Protein AF-A0AAU9KAH1-F1 (afdb_monomer)

Secondary structure (DSSP, 8-state):
---------THHHHHHHHHHHHHH--TTGGGSS-TT----PPPHHHHTTS-TTEEE---SSSSEEEEEEPPTT-SS-SEEEEEE---S-GGG------TT--S--S-HHHHHHHH--SHHHHHHHHHTT--SSHHHHHHHHHHHHHHHHHH--SHHHHHHHHHHHHHHHHHHHHHHHHHHHHHHHHHHHHHHT--S----SS---SPPPPPP-EE-SS-EESSSGGGGGGGB--------S-S-SSTGGG--EETTTTEE--S-HHHHTTBPPPTTSHHHHTT---TTTTTTT-PPPBTTTEEEEEEEEB-HHHHHHHHHTSPSS--HHHHHIIIIIHHHHHTT-SS-TT-HHHHHHHHHT--SSSS-HHHHHHHHHHHHHHHHHHHHH-HHHHHTTS--EEEEEEEEE--TT-B-TT-EEEE--EEEE-HHHHHHHHHHHHHHHHHHHHHH-----PPPP---EEEEPPTTSTT---EEEEEEEEEE-GGGGPEE-SS-SEEEEEEEETTEEEEEEEESS-B-TTPEEEE---EEES-HHHHHH-B--B--TT--SBSEEEP--TT---TTS-HHHHHHHHHHHHHSPP-HHHHHHHHHTT--HHHHTT--HHHHHHHHHHHHHHHHHHHT-SSHHHHHHHHHHHHHHHHHHHHHHHHHHHTS--S-SEEEPPHHHHHHHHHSSSTTSHHHHHHTTTTTSTTHHHHSS---SHHHHHHHHHHHHHHHHHH-TTBIIIIIHHHHHHHHHH----EEE-PPPPEEPPPBPPPTTSS-S-TTGGG--B--EEPTTHHHHHHHTTT-TT-S-HHHHHHHHTBTTTBPPPSSS----B--HHHHHHHHHHHHH-TTSPPP--SSSS-TT-----TT-EE--HHHHHHHT-TTHHHHHHHHTTS-GGG--PPPPP---

Radius of gyration: 39.07 Å; Cα contacts (8 Å, |Δi|>4): 1465; chains: 1; bounding box: 88×73×131 Å

Organism: NCBI:txid1481888

Sequence (913 aa):
MDEPELRRPKPYKILEQVMVELSKLDYFNYFRIPYGRKPILIPDSFTANINSRCYLDCANTSPSISIVISNKKSDKPYKKLKLSYDVDDFLSIKSFKLEDDPIYVSNYLEYEECHLQSLDDLYFNVITNCYFSISQLKNDFVKLMLKKLKSARNIGEKKYINEFWNEASIRFKRYEKDLKILLKDEWKSLISDNPNPKVTGNWHRAPYKTREYKEISDYEPVAGGSTTDRLKTDKKGCCNGKHCSSLEALGPFDLVTGTWKTLNKDRLARTECSETCPCVKNGICMNRQISDHQEKQLWLDVVETPTWGFDTYTYRNIFVYLRVPFDPYSYCFIDKALPKAINSVKWNSWDIREALDLILKDTRGTFNLLDMKYAHGLLNAINALIGVYGADAVLNEFKIHPKGTGVVCINRAGIPANSLVVEYSGELYTPALWFEKQDALKNANNTMKRRANDAGECLPDFYNIMIERHMDDPAGYDVMVVDPILKGKYGSRLSHSCAPNCGTVTTVANGRYTIGMYALKPISYLEELTFDYNSFTESRDEHFSSICLCGSSYCRRYYLSLSKNSTNFHPSHNFVHRIGLILRSCYTPRSDKHIEICNKFSIKSALLDGCPDWLVVWVALVLEVVQEELNSKPNEIEKKIVLDSRIQNLAITIDKIKYCMSNSNDHPPMQLLSKKDALDYIWGNEEYSVKQSLMKLTHEFPGLNSLLGKANSLNQARKQLLKIRDLLRAHAPSRWIGAGIADILHLIAYTQLFFRDIPYASFESQEIHIRPGEISRNSKFDSEKLTKKYSPLHIQGIMAGWFKQSVEKPHASLSADKRGAITLSSLESLPEMEYNEELRGKLIKHLQEKPASPWPAKHSERYPWGTFVNSARVMGSPMFDTFHNDEEAITRCLKYLDVPAESCDIPPYYDLP

Nearest PDB structures (foldseek):
  5jjy-assembly1_A  TM=7.061E-01  e=4.712E-08  Homo sapiens
  7lzf-assembly1_A  TM=6.843E-01  e=3.448E-08  Homo sapiens
  6j9j-assembly1_A  TM=6.954E-01  e=6.159E-08  Homo sapiens
  4fmu-assembly1_A  TM=6.579E-01  e=7.041E-08  Homo sapiens
  7lzb-assembly1_A  TM=6.563E-01  e=7.698E-08  Homo sapiens

Mean predicted aligned error: 12.35 Å

Structure (mmCIF, N/CA/C/O backbone):
data_AF-A0AAU9KAH1-F1
#
_entry.id   AF-A0AAU9KAH1-F1
#
loop_
_atom_site.group_PDB
_atom_site.id
_atom_site.type_symbol
_atom_site.label_atom_id
_atom_site.label_alt_id
_atom_site.label_comp_id
_atom_site.label_asym_id
_atom_site.label_entity_id
_atom_site.label_seq_id
_atom_site.pdbx_PDB_ins_code
_atom_site.Cartn_x
_atom_site.Cartn_y
_atom_site.Cartn_z
_atom_site.occupancy
_atom_site.B_iso_or_equiv
_atom_site.auth_seq_id
_atom_site.auth_comp_id
_atom_site.auth_asym_id
_atom_site.auth_atom_id
_atom_site.pdbx_PDB_model_num
ATOM 1 N N . MET A 1 1 ? 54.663 46.468 -57.603 1.00 33.50 1 MET A N 1
ATOM 2 C CA . MET A 1 1 ? 53.438 47.171 -57.190 1.00 33.50 1 MET A CA 1
ATOM 3 C C . MET A 1 1 ? 52.273 46.277 -57.547 1.00 33.50 1 MET A C 1
ATOM 5 O O . MET A 1 1 ? 52.179 45.869 -58.696 1.00 33.50 1 MET A O 1
ATOM 9 N N . ASP A 1 2 ? 51.519 45.940 -56.506 1.00 36.06 2 ASP A N 1
ATOM 10 C CA . ASP A 1 2 ? 50.187 45.333 -56.452 1.00 36.06 2 ASP A CA 1
ATOM 11 C C . ASP A 1 2 ? 50.001 43.941 -57.079 1.00 36.06 2 ASP A C 1
ATOM 13 O O . ASP A 1 2 ? 49.536 43.776 -58.205 1.00 36.06 2 ASP A O 1
ATOM 17 N N . GLU A 1 3 ? 50.321 42.914 -56.277 1.00 28.34 3 GLU A N 1
ATOM 18 C CA . GLU A 1 3 ? 49.733 41.579 -56.432 1.00 28.34 3 GLU A CA 1
ATOM 19 C C . GLU A 1 3 ? 48.204 41.662 -56.249 1.00 28.34 3 GLU A C 1
ATOM 21 O O . GLU A 1 3 ? 47.731 42.320 -55.317 1.00 28.34 3 GLU A O 1
ATOM 26 N N . PRO A 1 4 ? 47.409 40.991 -57.100 1.00 37.62 4 PRO A N 1
ATOM 27 C CA . PRO A 1 4 ? 45.960 41.027 -56.997 1.00 37.62 4 PRO A CA 1
ATOM 28 C C . PRO A 1 4 ? 45.512 40.311 -55.721 1.00 37.62 4 PRO A C 1
ATOM 30 O O . PRO A 1 4 ? 45.868 39.153 -55.495 1.00 37.62 4 PRO A O 1
ATOM 33 N N . GLU A 1 5 ? 44.693 40.987 -54.908 1.00 35.16 5 GLU A N 1
ATOM 34 C CA . GLU A 1 5 ? 44.013 40.396 -53.757 1.00 35.16 5 GLU A CA 1
ATOM 35 C C . GLU A 1 5 ? 43.342 39.075 -54.165 1.00 35.16 5 GLU A C 1
ATOM 37 O O . GLU A 1 5 ? 42.303 39.043 -54.834 1.00 35.16 5 GLU A O 1
ATOM 42 N N . LEU A 1 6 ? 43.935 37.959 -53.734 1.00 37.53 6 LEU A N 1
ATOM 43 C CA . LEU A 1 6 ? 43.293 36.654 -53.730 1.00 37.53 6 LEU A CA 1
ATOM 44 C C . LEU A 1 6 ? 41.965 36.801 -52.983 1.00 37.53 6 LEU A C 1
ATOM 46 O O . LEU A 1 6 ? 41.941 36.894 -51.754 1.00 37.53 6 LEU A O 1
ATOM 50 N N . ARG A 1 7 ? 40.848 36.825 -53.726 1.00 44.97 7 ARG A N 1
ATOM 51 C CA . ARG A 1 7 ? 39.492 36.723 -53.171 1.00 44.97 7 ARG A CA 1
ATOM 52 C C . ARG A 1 7 ? 39.450 35.494 -52.274 1.00 44.97 7 ARG A C 1
ATOM 54 O O . ARG A 1 7 ? 39.337 34.368 -52.758 1.00 44.97 7 ARG A O 1
ATOM 61 N N . ARG A 1 8 ? 39.569 35.725 -50.965 1.00 46.19 8 ARG A N 1
ATOM 62 C CA . ARG A 1 8 ? 39.609 34.671 -49.955 1.00 46.19 8 ARG A CA 1
ATOM 63 C C . ARG A 1 8 ? 38.337 33.828 -50.096 1.00 46.19 8 ARG A C 1
ATOM 65 O O . ARG A 1 8 ? 37.234 34.377 -50.023 1.00 46.19 8 ARG A O 1
ATOM 72 N N . PRO A 1 9 ? 38.450 32.523 -50.354 1.00 47.16 9 PRO A N 1
ATOM 73 C CA . PRO A 1 9 ? 37.292 31.693 -50.655 1.00 47.16 9 PRO A CA 1
ATOM 74 C C . PRO A 1 9 ? 36.343 31.567 -49.449 1.00 47.16 9 PRO A C 1
ATOM 76 O O . PRO A 1 9 ? 36.766 31.493 -48.293 1.00 47.16 9 PRO A O 1
ATOM 79 N N . LYS A 1 10 ? 35.034 31.510 -49.747 1.00 54.03 10 LYS A N 1
ATOM 80 C CA . LYS A 1 10 ? 33.902 31.361 -48.804 1.00 54.03 10 LYS A CA 1
ATOM 81 C C . LYS A 1 10 ? 34.095 30.338 -47.652 1.00 54.03 10 LYS A C 1
ATOM 83 O O . LYS A 1 10 ? 33.631 30.650 -46.557 1.00 54.03 10 LYS A O 1
ATOM 88 N N . PRO A 1 11 ? 34.790 29.188 -47.815 1.00 51.16 11 PRO A N 1
ATOM 89 C CA . PRO A 1 11 ? 35.006 28.200 -46.750 1.00 51.16 11 PRO A CA 1
ATOM 90 C C . PRO A 1 11 ? 35.662 28.744 -45.472 1.00 51.16 11 PRO A C 1
ATOM 92 O O . PRO A 1 11 ? 35.330 28.289 -44.384 1.00 51.16 11 PRO A O 1
ATOM 95 N N . TYR A 1 12 ? 36.553 29.740 -45.576 1.00 53.78 12 TYR A N 1
ATOM 96 C CA . TYR A 1 12 ? 37.212 30.357 -44.412 1.00 53.78 12 TYR A CA 1
ATOM 97 C C . TYR A 1 12 ? 36.250 31.148 -43.535 1.00 53.78 12 TYR A C 1
ATOM 99 O O . TYR A 1 12 ? 36.325 31.055 -42.314 1.00 53.78 12 TYR A O 1
ATOM 107 N N . LYS A 1 13 ? 35.313 31.875 -44.153 1.00 57.72 13 LYS A N 1
ATOM 108 C CA . LYS A 1 13 ? 34.283 32.622 -43.424 1.00 57.72 13 LYS A CA 1
ATOM 109 C C . LYS A 1 13 ? 33.272 31.687 -42.770 1.00 57.72 13 LYS A C 1
ATOM 111 O O . LYS A 1 13 ? 32.894 31.944 -41.639 1.00 57.72 13 LYS A O 1
ATOM 116 N N . ILE A 1 14 ? 32.900 30.595 -43.443 1.00 56.19 14 ILE A N 1
ATOM 117 C CA . ILE A 1 14 ? 32.010 29.574 -42.871 1.00 56.19 14 ILE A CA 1
ATOM 118 C C . ILE A 1 14 ? 32.696 28.888 -41.691 1.00 56.19 14 ILE A C 1
ATOM 120 O O . ILE A 1 14 ? 32.097 28.774 -40.636 1.00 56.19 14 ILE A O 1
ATOM 124 N N . LEU A 1 15 ? 33.971 28.503 -41.815 1.00 58.41 15 LEU A N 1
ATOM 125 C CA . LEU A 1 15 ? 34.725 27.934 -40.697 1.00 58.41 15 LEU A CA 1
ATOM 126 C C . LEU A 1 15 ? 34.839 28.920 -39.528 1.00 58.41 15 LEU A C 1
ATOM 128 O O . LEU A 1 15 ? 34.650 28.535 -38.383 1.00 58.41 15 LEU A O 1
ATOM 132 N N . GLU A 1 16 ? 35.136 30.190 -39.805 1.00 62.22 16 GLU A N 1
ATOM 133 C CA . GLU A 1 16 ? 35.156 31.241 -38.784 1.00 62.22 16 GLU A CA 1
ATOM 134 C C . GLU A 1 16 ? 33.810 31.381 -38.092 1.00 62.22 16 GLU A C 1
ATOM 136 O O . GLU A 1 16 ? 33.769 31.422 -36.872 1.00 62.22 16 GLU A O 1
ATOM 141 N N . GLN A 1 17 ? 32.720 31.394 -38.858 1.00 62.88 17 GLN A N 1
ATOM 142 C CA . GLN A 1 17 ? 31.362 31.426 -38.333 1.00 62.88 17 GLN A CA 1
ATOM 143 C C . GLN A 1 17 ? 31.077 30.188 -37.488 1.00 62.88 17 GLN A C 1
ATOM 145 O O . GLN A 1 17 ? 30.675 30.346 -36.351 1.00 62.88 17 GLN A O 1
ATOM 150 N N . VAL A 1 18 ? 31.379 28.977 -37.959 1.00 62.34 18 VAL A N 1
ATOM 151 C CA . VAL A 1 18 ? 31.226 27.732 -37.187 1.00 62.34 18 VAL A CA 1
ATOM 152 C C . VAL A 1 18 ? 31.960 27.827 -35.845 1.00 62.34 18 VAL A C 1
ATOM 154 O O . VAL A 1 18 ? 31.374 27.519 -34.815 1.00 62.34 18 VAL A O 1
ATOM 157 N N . MET A 1 19 ? 33.217 28.290 -35.829 1.00 66.38 19 MET A N 1
ATOM 158 C CA . MET A 1 19 ? 34.012 28.411 -34.593 1.00 66.38 19 MET A CA 1
ATOM 159 C C . MET A 1 19 ? 33.539 29.546 -33.678 1.00 66.38 19 MET A C 1
ATOM 161 O O . MET A 1 19 ? 33.548 29.405 -32.457 1.00 66.38 19 MET A O 1
ATOM 165 N N . VAL A 1 20 ? 33.148 30.681 -34.254 1.00 65.12 20 VAL A N 1
ATOM 166 C CA . VAL A 1 20 ? 32.633 31.835 -33.512 1.00 65.12 20 VAL A CA 1
ATOM 167 C C . VAL A 1 20 ? 31.283 31.494 -32.897 1.00 65.12 20 VAL A C 1
ATOM 169 O O . VAL A 1 20 ? 31.096 31.746 -31.710 1.00 65.12 20 VAL A O 1
ATOM 172 N N . GLU A 1 21 ? 30.389 30.871 -33.659 1.00 61.44 21 GLU A N 1
ATOM 173 C CA . GLU A 1 21 ? 29.124 30.351 -33.154 1.00 61.44 21 GLU A CA 1
ATOM 174 C C . GLU A 1 21 ? 29.392 29.304 -32.072 1.00 61.44 21 GLU A C 1
ATOM 176 O O . GLU A 1 21 ? 28.888 29.476 -30.980 1.00 61.44 21 GLU A O 1
ATOM 181 N N . LEU A 1 22 ? 30.297 28.334 -32.249 1.00 62.78 22 LEU A N 1
ATOM 182 C CA . LEU A 1 22 ? 30.675 27.388 -31.180 1.00 62.78 22 LEU A CA 1
ATOM 183 C C . LEU A 1 22 ? 31.089 28.039 -29.857 1.00 62.78 22 LEU A C 1
ATOM 185 O O . LEU A 1 22 ? 30.781 27.510 -28.794 1.00 62.78 22 LEU A O 1
ATOM 189 N N . SER A 1 23 ? 31.816 29.155 -29.917 1.00 62.19 23 SER A N 1
ATOM 190 C CA . SER A 1 23 ? 32.252 29.888 -28.721 1.00 62.19 23 SER A CA 1
ATOM 191 C C . SER A 1 23 ? 31.160 30.761 -28.095 1.00 62.19 23 SER A C 1
ATOM 193 O O . SER A 1 23 ? 31.284 31.151 -26.938 1.00 62.19 23 SER A O 1
ATOM 195 N N . LYS A 1 24 ? 30.121 31.098 -28.869 1.00 59.66 24 LYS A N 1
ATOM 196 C CA . LYS A 1 24 ? 28.998 31.963 -28.476 1.00 59.66 24 LYS A CA 1
ATOM 197 C C . LYS A 1 24 ? 27.708 31.194 -28.217 1.00 59.66 24 LYS A C 1
ATOM 199 O O . LYS A 1 24 ? 26.787 31.761 -27.637 1.00 59.66 24 LYS A O 1
ATOM 204 N N . LEU A 1 25 ? 27.633 29.945 -28.674 1.00 57.06 25 LEU A N 1
ATOM 205 C CA . LEU A 1 25 ? 26.564 29.014 -28.387 1.00 57.06 25 LEU A CA 1
ATOM 206 C C . LEU A 1 25 ? 26.589 28.817 -26.884 1.00 57.06 25 LEU A C 1
ATOM 208 O O . LEU A 1 25 ? 27.427 28.105 -26.336 1.00 57.06 25 LEU A O 1
ATOM 212 N N . ASP A 1 26 ? 25.667 29.490 -26.216 1.00 57.59 26 ASP A N 1
ATOM 213 C CA . ASP A 1 26 ? 25.302 29.134 -24.867 1.00 57.59 26 ASP A CA 1
ATOM 214 C C . ASP A 1 26 ? 24.576 27.791 -24.974 1.00 57.59 26 ASP A C 1
ATOM 216 O O . ASP A 1 26 ? 23.354 27.718 -25.151 1.00 57.59 26 ASP A O 1
ATOM 220 N N . TYR A 1 27 ? 25.393 26.729 -24.947 1.00 55.62 27 TYR A N 1
ATOM 221 C CA . TYR A 1 27 ? 24.992 25.329 -25.011 1.00 55.62 27 TYR A CA 1
ATOM 222 C C . TYR A 1 27 ? 23.893 25.007 -24.008 1.00 55.62 27 TYR A C 1
ATOM 224 O O . TYR A 1 27 ? 23.286 23.964 -24.172 1.00 55.62 27 TYR A O 1
ATOM 232 N N . PHE A 1 28 ? 23.622 25.864 -23.013 1.00 53.12 28 PHE A N 1
ATOM 233 C CA . PHE A 1 28 ? 22.607 25.663 -21.988 1.00 53.12 28 PHE A CA 1
ATOM 234 C C . PHE A 1 28 ? 21.520 26.760 -21.933 1.00 53.12 28 PHE A C 1
ATOM 236 O O . PHE A 1 28 ? 20.532 26.589 -21.219 1.00 53.12 28 PHE A O 1
ATOM 243 N N . ASN A 1 29 ? 21.563 27.838 -22.733 1.00 46.81 29 ASN A N 1
ATOM 244 C CA . ASN A 1 29 ? 20.467 28.834 -22.776 1.00 46.81 29 ASN A CA 1
ATOM 245 C C . ASN A 1 29 ? 19.172 28.258 -23.354 1.00 46.81 29 ASN A C 1
ATOM 247 O O . ASN A 1 29 ? 18.083 28.586 -22.888 1.00 46.81 29 ASN A O 1
ATOM 251 N N . TYR A 1 30 ? 19.275 27.328 -24.310 1.00 46.41 30 TYR A N 1
ATOM 252 C CA . TYR A 1 30 ? 18.128 26.541 -24.789 1.00 46.41 30 TYR A CA 1
ATOM 253 C C . TYR A 1 30 ? 17.481 25.683 -23.679 1.00 46.41 30 TYR A C 1
ATOM 255 O O . TYR A 1 30 ? 16.371 25.188 -23.853 1.00 46.41 30 TYR A O 1
ATOM 263 N N . PHE A 1 31 ? 18.149 25.551 -22.528 1.00 46.28 31 PHE A N 1
ATOM 264 C CA . PHE A 1 31 ? 17.817 24.686 -21.396 1.00 46.28 31 PHE A CA 1
ATOM 265 C C . PHE A 1 31 ? 17.349 25.482 -20.168 1.00 46.28 31 PHE A C 1
ATOM 267 O O . PHE A 1 31 ? 16.815 24.898 -19.225 1.00 46.28 31 PHE A O 1
ATOM 274 N N . ARG A 1 32 ? 17.519 26.817 -20.179 1.00 44.84 32 ARG A N 1
ATOM 275 C CA . ARG A 1 32 ? 17.006 27.752 -19.159 1.00 44.84 32 ARG A CA 1
ATOM 276 C C . ARG A 1 32 ? 15.609 28.289 -19.484 1.00 44.84 32 ARG A C 1
ATOM 278 O O . ARG A 1 32 ? 15.047 29.021 -18.672 1.00 44.84 32 ARG A O 1
ATOM 285 N N . ILE A 1 33 ? 15.033 27.933 -20.636 1.00 40.72 33 ILE A N 1
ATOM 286 C CA . ILE A 1 33 ? 13.654 28.293 -20.977 1.00 40.72 33 ILE A CA 1
ATOM 287 C C . ILE A 1 33 ? 12.715 27.434 -20.113 1.00 40.72 33 ILE A C 1
ATOM 289 O O . ILE A 1 33 ? 12.679 26.214 -20.283 1.00 40.72 33 ILE A O 1
ATOM 293 N N . PRO A 1 34 ? 11.947 28.025 -19.178 1.00 36.06 34 PRO A N 1
ATOM 294 C CA . PRO A 1 34 ? 10.932 27.284 -18.441 1.00 36.06 34 PRO A CA 1
ATOM 295 C C . PRO A 1 34 ? 9.914 26.719 -19.434 1.00 36.06 34 PRO A C 1
ATOM 297 O O . PRO A 1 34 ? 9.649 27.360 -20.453 1.00 36.06 34 PRO A O 1
ATOM 300 N N . TYR A 1 35 ? 9.314 25.563 -19.131 1.00 34.38 35 TYR A N 1
ATOM 301 C CA . TYR A 1 35 ? 8.157 25.035 -19.866 1.00 34.38 35 TYR A CA 1
ATOM 302 C C . TYR A 1 35 ? 7.213 26.187 -20.288 1.00 34.38 35 TYR A C 1
ATOM 304 O O . TYR A 1 35 ? 6.609 26.826 -19.427 1.00 34.38 35 TYR A O 1
ATOM 312 N N . GLY A 1 36 ? 7.119 26.482 -21.596 1.00 35.78 36 GLY A N 1
ATOM 313 C CA . GLY A 1 36 ? 6.146 27.442 -22.143 1.00 35.78 36 GLY A CA 1
ATOM 314 C C . GLY A 1 36 ? 6.637 28.775 -22.744 1.00 35.78 36 GLY A C 1
ATOM 315 O O . GLY A 1 36 ? 5.798 29.650 -22.949 1.00 35.78 36 GLY A O 1
ATOM 316 N N . ARG A 1 37 ? 7.921 28.984 -23.085 1.00 33.09 37 ARG A N 1
ATOM 317 C CA . ARG A 1 37 ? 8.335 30.133 -23.938 1.00 33.09 37 ARG A CA 1
ATOM 318 C C . ARG A 1 37 ? 8.950 29.699 -25.274 1.00 33.09 37 ARG A C 1
ATOM 320 O O . ARG A 1 37 ? 9.697 28.730 -25.330 1.00 33.09 37 ARG A O 1
ATOM 327 N N . LYS A 1 38 ? 8.612 30.431 -26.349 1.00 28.75 38 LYS A N 1
ATOM 328 C CA . LYS A 1 38 ? 9.096 30.185 -27.721 1.00 28.75 38 LYS A CA 1
ATOM 329 C C . LYS A 1 38 ? 10.623 30.397 -27.810 1.00 28.75 38 LYS A C 1
ATOM 331 O O . LYS A 1 38 ? 11.120 31.346 -27.198 1.00 28.75 38 LYS A O 1
ATOM 336 N N . PRO A 1 39 ? 11.356 29.560 -28.570 1.00 33.38 39 PRO A N 1
ATOM 337 C CA . PRO A 1 39 ? 12.773 29.779 -28.843 1.00 33.38 39 PRO A CA 1
ATOM 338 C C . PRO A 1 39 ? 12.978 31.086 -29.620 1.00 33.38 39 PRO A C 1
ATOM 340 O O . PRO A 1 39 ? 12.103 31.531 -30.365 1.00 33.38 39 PRO A O 1
ATOM 343 N N . ILE A 1 40 ? 14.144 31.705 -29.436 1.00 33.06 40 ILE A N 1
ATOM 344 C CA . ILE A 1 40 ? 14.548 32.901 -30.178 1.00 33.06 40 ILE A CA 1
ATOM 345 C C . ILE A 1 40 ? 14.700 32.502 -31.652 1.00 33.06 40 ILE A C 1
ATOM 347 O O . ILE A 1 40 ? 15.549 31.679 -31.990 1.00 33.06 40 ILE A O 1
ATOM 351 N N . LEU A 1 41 ? 13.849 33.059 -32.518 1.00 32.16 41 LEU A N 1
ATOM 352 C CA . LEU A 1 41 ? 13.947 32.892 -33.967 1.00 32.16 41 LEU A CA 1
ATOM 353 C C . LEU A 1 41 ? 15.299 33.425 -34.455 1.00 32.16 41 LEU A C 1
ATOM 355 O O . LEU A 1 41 ? 15.702 34.541 -34.121 1.00 32.16 41 LEU A O 1
ATOM 359 N N . ILE A 1 42 ? 15.982 32.613 -35.261 1.00 37.47 42 ILE A N 1
ATOM 360 C CA . ILE A 1 42 ? 17.166 33.021 -36.019 1.00 37.47 42 ILE A CA 1
ATOM 361 C C . ILE A 1 42 ? 16.758 34.223 -36.890 1.00 37.47 42 ILE A C 1
ATOM 363 O O . ILE A 1 42 ? 15.727 34.144 -37.557 1.00 37.47 42 ILE A O 1
ATOM 367 N N . PRO A 1 43 ? 17.522 35.329 -36.918 1.00 32.09 43 PRO A N 1
ATOM 368 C CA . PRO A 1 43 ? 17.204 36.456 -37.784 1.00 32.09 43 PRO A CA 1
ATOM 369 C C . PRO A 1 43 ? 17.154 36.020 -39.256 1.00 32.09 43 PRO A C 1
ATOM 371 O O . PRO A 1 43 ? 18.129 35.466 -39.771 1.00 32.09 43 PRO A O 1
ATOM 374 N N . ASP A 1 44 ? 16.059 36.342 -39.954 1.00 33.00 44 ASP A N 1
ATOM 375 C CA . ASP A 1 44 ? 15.837 36.060 -41.389 1.00 33.00 44 ASP A CA 1
ATOM 376 C C . ASP A 1 44 ? 16.968 36.571 -42.311 1.00 33.00 44 ASP A C 1
ATOM 378 O O . ASP A 1 44 ? 17.118 36.142 -43.458 1.00 33.00 44 ASP A O 1
ATOM 382 N N . SER A 1 45 ? 17.823 37.465 -41.806 1.00 35.03 45 SER A N 1
ATOM 383 C CA . SER A 1 45 ? 19.008 37.973 -42.500 1.00 35.03 45 SER A CA 1
ATOM 384 C C . SER A 1 45 ? 20.110 36.924 -42.718 1.00 35.03 45 SER A C 1
ATOM 386 O O . SER A 1 45 ? 20.971 37.126 -43.583 1.00 35.03 45 SER A O 1
ATOM 388 N N . PHE A 1 46 ? 20.091 35.805 -41.982 1.00 35.78 46 PHE A N 1
ATOM 389 C CA . PHE A 1 46 ? 21.089 34.735 -42.093 1.00 35.78 46 PHE A CA 1
ATOM 390 C C . PHE A 1 46 ? 20.754 33.740 -43.216 1.00 35.78 46 PHE A C 1
ATOM 392 O O . PHE A 1 46 ? 21.616 33.400 -44.026 1.00 35.78 46 PHE A O 1
ATOM 399 N N . THR A 1 47 ? 19.483 33.356 -43.354 1.00 33.91 47 THR A N 1
ATOM 400 C CA . THR A 1 47 ? 18.969 32.493 -44.435 1.00 33.91 47 THR A CA 1
ATOM 401 C C . THR A 1 47 ? 18.950 33.205 -45.792 1.00 33.91 47 THR A C 1
ATOM 403 O O . THR A 1 47 ? 19.172 32.573 -46.827 1.00 33.91 47 THR A O 1
ATOM 406 N N . ALA A 1 48 ? 18.760 34.529 -45.806 1.00 35.00 48 ALA A N 1
ATOM 407 C CA . ALA A 1 48 ? 18.704 35.326 -47.034 1.00 35.00 48 ALA A CA 1
ATOM 408 C C . ALA A 1 48 ? 20.059 35.481 -47.760 1.00 35.00 48 ALA A C 1
ATOM 410 O O . ALA A 1 48 ? 20.085 35.662 -48.976 1.00 35.00 48 ALA A O 1
ATOM 411 N N . ASN A 1 49 ? 21.198 35.369 -47.065 1.00 33.78 49 ASN A N 1
ATOM 412 C CA . ASN A 1 49 ? 22.526 35.586 -47.667 1.00 33.78 49 ASN A CA 1
ATOM 413 C C . ASN A 1 49 ? 23.187 34.324 -48.258 1.00 33.78 49 ASN A C 1
ATOM 415 O O . ASN A 1 49 ? 24.284 34.407 -48.820 1.00 33.78 49 ASN A O 1
ATOM 419 N N . ILE A 1 50 ? 22.547 33.153 -48.151 1.00 37.00 50 ILE A N 1
ATOM 420 C CA . ILE A 1 50 ? 23.188 31.858 -48.447 1.00 37.00 50 ILE A CA 1
ATOM 421 C C . ILE A 1 50 ? 22.757 31.246 -49.797 1.00 37.00 50 ILE A C 1
ATOM 423 O O . ILE A 1 50 ? 23.486 30.426 -50.352 1.00 37.00 50 ILE A O 1
ATOM 427 N N . ASN A 1 51 ? 21.678 31.709 -50.438 1.00 33.88 51 ASN A N 1
ATOM 428 C CA . ASN A 1 51 ? 21.176 31.101 -51.681 1.00 33.88 51 ASN A CA 1
ATOM 429 C C . ASN A 1 51 ? 21.450 31.916 -52.954 1.00 33.88 51 ASN A C 1
ATOM 431 O O . ASN A 1 51 ? 20.544 32.446 -53.590 1.00 33.88 51 ASN A O 1
ATOM 435 N N . SER A 1 52 ? 22.691 31.900 -53.446 1.00 37.69 52 SER A N 1
ATOM 436 C CA . SER A 1 52 ? 22.938 32.164 -54.873 1.00 37.69 52 SER A CA 1
ATOM 437 C C . SER A 1 52 ? 22.631 30.914 -55.712 1.00 37.69 52 SER A C 1
ATOM 439 O O . SER A 1 52 ? 23.578 30.285 -56.194 1.00 37.69 52 SER A O 1
ATOM 441 N N . ARG A 1 53 ? 21.348 30.523 -55.842 1.00 41.31 53 ARG A N 1
ATOM 442 C CA . ARG A 1 53 ? 20.846 29.618 -56.914 1.00 41.31 53 ARG A CA 1
ATOM 443 C C . ARG A 1 53 ? 19.327 29.369 -56.991 1.00 41.31 53 ARG A C 1
ATOM 445 O O . ARG A 1 53 ? 18.919 28.550 -57.808 1.00 41.31 53 ARG A O 1
ATOM 452 N N . CYS A 1 54 ? 18.495 30.090 -56.244 1.00 36.44 54 CYS A N 1
ATOM 453 C CA . CYS A 1 54 ? 17.035 30.008 -56.361 1.00 36.44 54 CYS A CA 1
ATOM 454 C C . CYS A 1 54 ? 16.462 31.426 -56.413 1.00 36.44 54 CYS A C 1
ATOM 456 O O . CYS A 1 54 ? 16.931 32.283 -55.667 1.00 36.44 54 CYS A O 1
ATOM 458 N N . TYR A 1 55 ? 15.468 31.681 -57.267 1.00 42.72 55 TYR A N 1
ATOM 459 C CA . TYR A 1 55 ? 14.694 32.924 -57.220 1.00 42.72 55 TYR A CA 1
ATOM 460 C C . TYR A 1 55 ? 13.243 32.622 -56.839 1.00 42.72 55 TYR A C 1
ATOM 462 O O . TYR A 1 55 ? 12.697 31.574 -57.192 1.00 42.72 55 TYR A O 1
ATOM 470 N N . LEU A 1 56 ? 12.658 33.529 -56.059 1.00 36.25 56 LEU A N 1
ATOM 471 C CA . LEU A 1 56 ? 11.272 33.475 -55.609 1.00 36.25 56 LEU A CA 1
ATOM 472 C C . LEU A 1 56 ? 10.378 34.016 -56.727 1.00 36.25 56 LEU A C 1
ATOM 474 O O . LEU A 1 56 ? 10.496 35.176 -57.114 1.00 36.25 56 LEU A O 1
ATOM 478 N N . ASP A 1 57 ? 9.504 33.165 -57.258 1.00 36.19 57 ASP A N 1
ATOM 479 C CA . ASP A 1 57 ? 8.465 33.570 -58.204 1.00 36.19 57 ASP A CA 1
ATOM 480 C C . ASP A 1 57 ? 7.256 34.085 -57.411 1.00 36.19 57 ASP A C 1
ATOM 482 O O . ASP A 1 57 ? 6.359 33.324 -57.043 1.00 36.19 57 ASP A O 1
ATOM 486 N N . CYS A 1 58 ? 7.278 35.376 -57.074 1.00 37.56 58 CYS A N 1
ATOM 487 C CA . CYS A 1 58 ? 6.177 36.067 -56.405 1.00 37.56 58 CYS A CA 1
ATOM 488 C C . CYS A 1 58 ? 5.168 36.586 -57.441 1.00 37.56 58 CYS A C 1
ATOM 490 O O . CYS A 1 58 ? 4.974 37.792 -57.585 1.00 37.56 58 CYS A O 1
ATOM 492 N N . ALA A 1 59 ? 4.534 35.686 -58.194 1.00 36.53 59 ALA A N 1
ATOM 493 C CA . ALA A 1 59 ? 3.363 36.040 -58.988 1.00 36.53 59 ALA A CA 1
ATOM 494 C C . ALA A 1 59 ? 2.123 36.030 -58.076 1.00 36.53 59 ALA A C 1
ATOM 496 O O . ALA A 1 59 ? 1.768 35.010 -57.486 1.00 36.53 59 ALA A O 1
ATOM 497 N N . ASN A 1 60 ? 1.518 37.208 -57.921 1.00 42.09 60 ASN A N 1
ATOM 498 C CA . ASN A 1 60 ? 0.430 37.511 -56.994 1.00 42.09 60 ASN A CA 1
ATOM 499 C C . ASN A 1 60 ? -0.747 36.513 -57.046 1.00 42.09 60 ASN A C 1
ATOM 501 O O . ASN A 1 60 ? -1.180 36.119 -58.127 1.00 42.09 60 ASN A O 1
ATOM 505 N N . THR A 1 61 ? -1.327 36.253 -55.859 1.00 38.94 61 THR A N 1
ATOM 506 C CA . THR A 1 61 ? -2.660 35.661 -55.553 1.00 38.94 61 THR A CA 1
ATOM 507 C C . THR A 1 61 ? -2.791 34.184 -55.113 1.00 38.94 61 THR A C 1
ATOM 509 O O . THR A 1 61 ? -3.824 33.566 -55.355 1.00 38.94 61 THR A O 1
ATOM 512 N N . SER A 1 62 ? -1.840 33.607 -54.357 1.00 37.59 62 SER A N 1
ATOM 513 C CA . SER A 1 62 ? -2.107 32.430 -53.482 1.00 37.59 62 SER A CA 1
ATOM 514 C C . SER A 1 62 ? -1.038 32.226 -52.386 1.00 37.59 62 SER A C 1
ATOM 516 O O . SER A 1 62 ? 0.112 32.601 -52.612 1.00 37.59 62 SER A O 1
ATOM 518 N N . PRO A 1 63 ? -1.360 31.605 -51.224 1.00 37.72 63 PRO A N 1
ATOM 519 C CA . PRO A 1 63 ? -0.479 31.503 -50.052 1.00 37.72 63 PRO A CA 1
ATOM 520 C C . PRO A 1 63 ? 0.510 30.331 -50.176 1.00 37.72 63 PRO A C 1
ATOM 522 O O . PRO A 1 63 ? 0.621 29.477 -49.302 1.00 37.72 63 PRO A O 1
ATOM 525 N N . SER A 1 64 ? 1.207 30.231 -51.306 1.00 35.44 64 SER A N 1
ATOM 526 C CA . SER A 1 64 ? 2.209 29.184 -51.509 1.00 35.44 64 SER A CA 1
ATOM 527 C C . SER A 1 64 ? 3.454 29.753 -52.159 1.00 35.44 64 SER A C 1
ATOM 529 O O . SER A 1 64 ? 3.385 30.277 -53.272 1.00 35.44 64 SER A O 1
ATOM 531 N N . ILE A 1 65 ? 4.595 29.587 -51.493 1.00 37.72 65 ILE A N 1
ATOM 532 C CA . ILE A 1 65 ? 5.903 29.911 -52.057 1.00 37.72 65 ILE A CA 1
ATOM 533 C C . ILE A 1 65 ? 6.325 28.739 -52.941 1.00 37.72 65 ILE A C 1
ATOM 535 O O . ILE A 1 65 ? 6.350 27.585 -52.509 1.00 37.72 65 ILE A O 1
ATOM 539 N N . SER A 1 66 ? 6.637 29.030 -54.203 1.00 36.88 66 SER A N 1
ATOM 540 C CA . SER A 1 66 ? 7.167 28.039 -55.136 1.00 36.88 66 SER A CA 1
ATOM 541 C C . SER A 1 66 ? 8.654 28.276 -55.369 1.00 36.88 66 SER A C 1
ATOM 543 O O . SER A 1 66 ? 9.035 29.308 -55.917 1.00 36.88 66 SER A O 1
ATOM 545 N N . ILE A 1 67 ? 9.494 27.312 -54.993 1.00 40.94 67 ILE A N 1
ATOM 546 C CA . ILE A 1 67 ? 10.931 27.347 -55.283 1.00 40.94 67 ILE A CA 1
ATOM 547 C C . ILE A 1 67 ? 11.150 26.737 -56.666 1.00 40.94 67 ILE A C 1
ATOM 549 O O . ILE A 1 67 ? 10.855 25.560 -56.890 1.00 40.94 67 ILE A O 1
ATOM 553 N N . VAL A 1 68 ? 11.660 27.546 -57.595 1.00 41.59 68 VAL A N 1
ATOM 554 C CA . VAL A 1 68 ? 12.021 27.115 -58.949 1.00 41.59 68 VAL A CA 1
ATOM 555 C C . VAL A 1 68 ? 13.526 26.869 -59.018 1.00 41.59 68 VAL A C 1
ATOM 557 O O . VAL A 1 68 ? 14.324 27.782 -58.813 1.00 41.59 68 VAL A O 1
ATOM 560 N N . ILE A 1 69 ? 13.917 25.632 -59.330 1.00 47.44 69 ILE A N 1
ATOM 561 C CA . ILE A 1 69 ? 15.322 25.254 -59.535 1.00 47.44 69 ILE A CA 1
ATOM 562 C C . ILE A 1 69 ? 15.621 25.300 -61.040 1.00 47.44 69 ILE A C 1
ATOM 564 O O . ILE A 1 69 ? 15.023 24.543 -61.814 1.00 47.44 69 ILE A O 1
ATOM 568 N N . SER A 1 70 ? 16.542 26.173 -61.464 1.00 43.75 70 SER A N 1
ATOM 569 C CA . SER A 1 70 ? 17.011 26.239 -62.855 1.00 43.75 70 SER A CA 1
ATOM 570 C C . SER A 1 70 ? 18.326 25.478 -63.043 1.00 43.75 70 SER A C 1
ATOM 572 O O . SER A 1 70 ? 19.203 25.462 -62.175 1.00 43.75 70 SER A O 1
ATOM 574 N N . ASN A 1 71 ? 18.473 24.825 -64.197 1.00 43.97 71 ASN A N 1
ATOM 575 C CA . ASN A 1 71 ? 19.725 24.199 -64.612 1.00 43.97 71 ASN A CA 1
ATOM 576 C C . ASN A 1 71 ? 20.420 25.100 -65.645 1.00 43.97 71 ASN A C 1
ATOM 578 O O . ASN A 1 71 ? 19.759 25.679 -66.503 1.00 43.97 71 ASN A O 1
ATOM 582 N N . LYS A 1 72 ? 21.755 25.194 -65.600 1.00 44.44 72 LYS A N 1
ATOM 583 C CA . LYS A 1 72 ? 22.600 26.141 -66.367 1.00 44.44 72 LYS A CA 1
ATOM 584 C C . LYS A 1 72 ? 22.510 26.044 -67.908 1.00 44.44 72 LYS A C 1
ATOM 586 O O . LYS A 1 72 ? 23.293 26.706 -68.582 1.00 44.44 72 LYS A O 1
ATOM 591 N N . LYS A 1 73 ? 21.633 25.211 -68.480 1.00 44.88 73 LYS A N 1
ATOM 592 C CA . LYS A 1 73 ? 21.580 24.920 -69.925 1.00 44.88 73 LYS A CA 1
ATOM 593 C C . LYS A 1 73 ? 20.200 25.039 -70.596 1.00 44.88 73 LYS A C 1
ATOM 595 O O . LYS A 1 73 ? 20.127 24.794 -71.793 1.00 44.88 73 LYS A O 1
ATOM 600 N N . SER A 1 74 ? 19.131 25.438 -69.902 1.00 44.56 74 SER A N 1
ATOM 601 C CA . SER A 1 74 ? 17.859 25.774 -70.572 1.00 44.56 74 SER A CA 1
ATOM 602 C C . SER A 1 74 ? 16.969 26.680 -69.724 1.00 44.56 74 SER A C 1
ATOM 604 O O . SER A 1 74 ? 16.779 26.392 -68.544 1.00 44.56 74 SER A O 1
ATOM 606 N N . ASP A 1 75 ? 16.330 27.673 -70.343 1.00 45.28 75 ASP A N 1
ATOM 607 C CA . ASP A 1 75 ? 15.373 28.612 -69.722 1.00 45.28 75 ASP A CA 1
ATOM 608 C C . ASP A 1 75 ? 14.005 27.988 -69.350 1.00 45.28 75 ASP A C 1
ATOM 610 O O . ASP A 1 75 ? 12.988 28.676 -69.287 1.00 45.28 75 ASP A O 1
ATOM 614 N N . LYS A 1 76 ? 13.940 26.674 -69.086 1.00 45.34 76 LYS A N 1
ATOM 615 C CA . LYS A 1 76 ? 12.732 26.004 -68.572 1.00 45.34 76 LYS A CA 1
ATOM 616 C C . LYS A 1 76 ? 12.964 25.421 -67.163 1.00 45.34 76 LYS A C 1
ATOM 618 O O . LYS A 1 76 ? 14.019 24.826 -66.934 1.00 45.34 76 LYS A O 1
ATOM 623 N N . PRO A 1 77 ? 12.004 25.563 -66.219 1.00 45.19 77 PRO A N 1
ATOM 624 C CA . PRO A 1 77 ? 12.119 25.063 -64.841 1.00 45.19 77 PRO A CA 1
ATOM 625 C C . PRO A 1 77 ? 12.317 23.543 -64.775 1.00 45.19 77 PRO A C 1
ATOM 627 O O . PRO A 1 77 ? 11.547 22.809 -65.388 1.00 45.19 77 PRO A O 1
ATOM 630 N N . TYR A 1 78 ? 13.288 23.059 -63.988 1.00 45.97 78 TYR A N 1
ATOM 631 C CA . TYR A 1 78 ? 13.517 21.615 -63.807 1.00 45.97 78 TYR A CA 1
ATOM 632 C C . TYR A 1 78 ? 12.651 21.006 -62.688 1.00 45.97 78 TYR A C 1
ATOM 634 O O . TYR A 1 78 ? 12.257 19.846 -62.770 1.00 45.97 78 TYR A O 1
ATOM 642 N N . LYS A 1 79 ? 12.321 21.773 -61.639 1.00 45.28 79 LYS A N 1
ATOM 643 C CA . LYS A 1 79 ? 11.435 21.331 -60.547 1.00 45.28 79 LYS A CA 1
ATOM 644 C C . LYS A 1 79 ? 10.837 22.550 -59.835 1.00 45.28 79 LYS A C 1
ATOM 646 O O . LYS A 1 79 ? 11.570 23.503 -59.561 1.00 45.28 79 LYS A O 1
ATOM 651 N N . LYS A 1 80 ? 9.526 22.524 -59.558 1.00 39.59 80 LYS A N 1
ATOM 652 C CA . LYS A 1 80 ? 8.802 23.548 -58.780 1.00 39.59 80 LYS A CA 1
ATOM 653 C C . LYS A 1 80 ? 8.376 22.910 -57.456 1.00 39.59 80 LYS A C 1
ATOM 655 O O . LYS A 1 80 ? 7.495 22.056 -57.445 1.00 39.59 80 LYS A O 1
ATOM 660 N N . LEU A 1 81 ? 9.061 23.253 -56.366 1.00 39.81 81 LEU A N 1
ATOM 661 C CA . LEU A 1 81 ? 8.733 22.776 -55.018 1.00 39.81 81 LEU A CA 1
ATOM 662 C C . LEU A 1 81 ? 7.736 23.748 -54.393 1.00 39.81 81 LEU A C 1
ATOM 664 O O . LEU A 1 81 ? 8.034 24.935 -54.278 1.00 39.81 81 LEU A O 1
ATOM 668 N N . LYS A 1 82 ? 6.551 23.252 -54.035 1.00 32.38 82 LYS A N 1
ATOM 669 C CA . LYS A 1 82 ? 5.472 24.055 -53.456 1.00 32.38 82 LYS A CA 1
ATOM 670 C C . LYS A 1 82 ? 5.506 23.881 -51.941 1.00 32.38 82 LYS A C 1
ATOM 672 O O . LYS A 1 82 ? 5.197 22.803 -51.448 1.00 32.38 82 LYS A O 1
ATOM 677 N N . LEU A 1 83 ? 5.906 24.924 -51.222 1.00 34.91 83 LEU A N 1
ATOM 678 C CA . LEU A 1 83 ? 5.868 24.947 -49.762 1.00 34.91 83 LEU A CA 1
ATOM 679 C C . LEU A 1 83 ? 4.560 25.619 -49.333 1.00 34.91 83 LEU A C 1
ATOM 681 O O . LEU A 1 83 ? 4.351 26.807 -49.591 1.00 34.91 83 LEU A O 1
ATOM 685 N N . SER A 1 84 ? 3.660 24.845 -48.728 1.00 33.66 84 SER A N 1
ATOM 686 C CA . SER A 1 84 ? 2.511 25.374 -47.993 1.00 33.66 84 SER A CA 1
ATOM 687 C C . SER A 1 84 ? 2.969 25.705 -46.575 1.00 33.66 84 SER A C 1
ATOM 689 O O . SER A 1 84 ? 3.280 24.793 -45.812 1.00 33.66 84 SER A O 1
ATOM 691 N N . TYR A 1 85 ? 3.041 26.991 -46.238 1.00 33.72 85 TYR A N 1
ATOM 692 C CA . TYR A 1 85 ? 3.296 27.441 -44.873 1.00 33.72 85 TYR A CA 1
ATOM 693 C C . TYR A 1 85 ? 1.976 27.831 -44.224 1.00 33.72 85 TYR A C 1
ATOM 695 O O . TYR A 1 85 ? 1.303 28.740 -44.700 1.00 33.72 85 TYR A O 1
ATOM 703 N N . ASP A 1 86 ? 1.658 27.163 -43.125 1.00 29.39 86 ASP A N 1
ATOM 704 C CA . ASP A 1 86 ? 0.768 27.682 -42.095 1.00 29.39 86 ASP A CA 1
ATOM 705 C C . ASP A 1 86 ? 1.408 27.286 -40.758 1.00 29.39 86 ASP A C 1
ATOM 707 O O . ASP A 1 86 ? 1.433 26.103 -40.416 1.00 29.39 86 ASP A O 1
ATOM 711 N N . VAL A 1 87 ? 2.096 28.216 -40.079 1.00 32.91 87 VAL A N 1
ATOM 712 C CA . VAL A 1 87 ? 2.867 27.899 -38.859 1.00 32.91 87 VAL A CA 1
ATOM 713 C C . VAL A 1 87 ? 2.794 29.043 -37.845 1.00 32.91 87 VAL A C 1
ATOM 715 O O . VAL A 1 87 ? 3.689 29.881 -37.771 1.00 32.91 87 VAL A O 1
ATOM 718 N N . ASP A 1 88 ? 1.757 29.023 -37.008 1.00 27.42 88 ASP A N 1
ATOM 719 C CA . ASP A 1 88 ? 1.693 29.814 -35.767 1.00 27.42 88 ASP A CA 1
ATOM 720 C C . ASP A 1 88 ? 2.166 29.032 -34.516 1.00 27.42 88 ASP A C 1
ATOM 722 O O . ASP A 1 88 ? 2.413 29.629 -33.456 1.00 27.42 88 ASP A O 1
ATOM 726 N N . ASP A 1 89 ? 2.387 27.712 -34.623 1.00 34.34 89 ASP A N 1
ATOM 727 C CA . ASP A 1 89 ? 2.728 26.843 -33.487 1.00 34.34 89 ASP A CA 1
ATOM 728 C C . ASP A 1 89 ? 3.863 25.843 -33.790 1.00 34.34 89 ASP A C 1
ATOM 730 O O . ASP A 1 89 ? 3.746 24.973 -34.653 1.00 34.34 89 ASP A O 1
ATOM 734 N N . PHE A 1 90 ? 4.970 25.940 -33.045 1.00 34.03 90 PHE A N 1
ATOM 735 C CA . PHE A 1 90 ? 6.155 25.077 -33.178 1.00 34.03 90 PHE A CA 1
ATOM 736 C C . PHE A 1 90 ? 5.883 23.636 -32.702 1.00 34.03 90 PHE A C 1
ATOM 738 O O . PHE A 1 90 ? 6.559 22.705 -33.136 1.00 34.03 90 PHE A O 1
ATOM 745 N N . LEU A 1 91 ? 4.855 23.431 -31.867 1.00 34.03 91 LEU A N 1
ATOM 746 C CA . LEU A 1 91 ? 4.402 22.107 -31.412 1.00 34.03 91 LEU A CA 1
ATOM 747 C C . LEU A 1 91 ? 3.766 21.264 -32.533 1.00 34.03 91 LEU A C 1
ATOM 749 O O . LEU A 1 91 ? 3.508 20.075 -32.347 1.00 34.03 91 LEU A O 1
ATOM 753 N N . SER A 1 92 ? 3.537 21.856 -33.709 1.00 33.53 92 SER A N 1
ATOM 754 C CA . SER A 1 92 ? 3.027 21.161 -34.895 1.00 33.53 92 SER A CA 1
ATOM 755 C C . SER A 1 92 ? 4.118 20.483 -35.744 1.00 33.53 92 SER A C 1
ATOM 757 O O . SER A 1 92 ? 3.793 19.659 -36.605 1.00 33.53 92 SER A O 1
ATOM 759 N N . ILE A 1 93 ? 5.409 20.751 -35.488 1.00 36.03 93 ILE A N 1
ATOM 760 C CA . ILE A 1 93 ? 6.532 20.118 -36.201 1.00 36.03 93 ILE A CA 1
ATOM 761 C C . ILE A 1 93 ? 6.712 18.687 -35.673 1.00 36.03 93 ILE A C 1
ATOM 763 O O . ILE A 1 93 ? 7.402 18.439 -34.688 1.00 36.03 93 ILE A O 1
ATOM 767 N N . LYS A 1 94 ? 6.068 17.718 -36.333 1.00 32.09 94 LYS A N 1
ATOM 768 C CA . LYS A 1 94 ? 6.042 16.308 -35.895 1.00 32.09 94 LYS A CA 1
ATOM 769 C C . LYS A 1 94 ? 7.344 15.517 -36.098 1.00 32.09 94 LYS A C 1
ATOM 771 O O . LYS A 1 94 ? 7.408 14.379 -35.642 1.00 32.09 94 LYS A O 1
ATOM 776 N N . SER A 1 95 ? 8.368 16.082 -36.740 1.00 39.59 95 SER A N 1
ATOM 777 C CA . SER A 1 95 ? 9.728 15.516 -36.803 1.00 39.59 95 SER A CA 1
ATOM 778 C C . SER A 1 95 ? 10.636 16.360 -37.695 1.00 39.59 95 SER A C 1
ATOM 780 O O . SER A 1 95 ? 10.194 16.797 -38.755 1.00 39.59 95 SER A O 1
ATOM 782 N N . PHE A 1 96 ? 11.926 16.447 -37.363 1.00 40.16 96 PHE A N 1
ATOM 783 C CA . PHE A 1 96 ? 12.988 16.693 -38.347 1.00 40.16 96 PHE A CA 1
ATOM 784 C C . PHE A 1 96 ? 13.415 15.341 -38.946 1.00 40.16 96 PHE A C 1
ATOM 786 O O . PHE A 1 96 ? 14.487 14.815 -38.662 1.00 40.16 96 PHE A O 1
ATOM 793 N N . LYS A 1 97 ? 12.541 14.724 -39.747 1.00 40.62 97 LYS A N 1
ATOM 794 C CA . LYS A 1 97 ? 13.006 13.729 -40.715 1.00 40.62 97 LYS A CA 1
ATOM 795 C C . LYS A 1 97 ? 13.365 14.502 -41.970 1.00 40.62 97 LYS A C 1
ATOM 797 O O . LYS A 1 97 ? 12.485 15.091 -42.590 1.00 40.62 97 LYS A O 1
ATOM 802 N N . LEU A 1 98 ? 14.642 14.500 -42.344 1.00 47.62 98 LEU A N 1
ATOM 803 C CA . LEU A 1 98 ? 14.953 14.632 -43.762 1.00 47.62 98 LEU A CA 1
ATOM 804 C C . LEU A 1 98 ? 14.209 13.466 -44.426 1.00 47.62 98 LEU A C 1
ATOM 806 O O . LEU A 1 98 ? 14.360 12.335 -43.967 1.00 47.62 98 LEU A O 1
ATOM 810 N N . GLU A 1 99 ? 13.330 13.737 -45.396 1.00 47.34 99 GLU A N 1
ATOM 811 C CA . GLU A 1 99 ? 12.414 12.739 -45.992 1.00 47.34 99 GLU A CA 1
ATOM 812 C C . GLU A 1 99 ? 13.137 11.479 -46.524 1.00 47.34 99 GLU A C 1
ATOM 814 O O . GLU A 1 99 ? 12.497 10.450 -46.731 1.00 47.34 99 GLU A O 1
ATOM 819 N N . ASP A 1 100 ? 14.468 11.540 -46.645 1.00 59.91 100 ASP A N 1
ATOM 820 C CA . ASP A 1 100 ? 15.352 10.512 -47.185 1.00 59.91 100 ASP A CA 1
ATOM 821 C C . ASP A 1 100 ? 16.209 9.755 -46.134 1.00 59.91 100 ASP A C 1
ATOM 823 O O . ASP A 1 100 ? 16.941 8.835 -46.507 1.00 59.91 100 ASP A O 1
ATOM 827 N N . ASP A 1 101 ? 16.149 10.092 -44.835 1.00 68.62 101 ASP A N 1
ATOM 828 C CA . ASP A 1 101 ? 16.967 9.414 -43.809 1.00 68.62 101 ASP A CA 1
ATOM 829 C C . ASP A 1 101 ? 16.447 7.978 -43.542 1.00 68.62 101 ASP A C 1
ATOM 831 O O . ASP A 1 101 ? 15.260 7.784 -43.237 1.00 68.62 101 ASP A O 1
ATOM 835 N N . PRO A 1 102 ? 17.312 6.945 -43.586 1.00 74.25 102 PRO A N 1
ATOM 836 C CA . PRO A 1 102 ? 16.908 5.576 -43.299 1.00 74.25 102 PRO A CA 1
ATOM 837 C C . PRO A 1 102 ? 16.539 5.398 -41.820 1.00 74.25 102 PRO A C 1
ATOM 839 O O . PRO A 1 102 ? 17.094 6.026 -40.923 1.00 74.25 102 PRO A O 1
ATOM 842 N N . ILE A 1 103 ? 15.620 4.471 -41.542 1.00 74.00 103 ILE A N 1
ATOM 843 C CA . ILE A 1 103 ? 15.218 4.142 -40.162 1.00 74.00 103 ILE A CA 1
ATOM 844 C C . ILE A 1 103 ? 16.356 3.431 -39.408 1.00 74.00 103 ILE A C 1
ATOM 846 O O . ILE A 1 103 ? 16.468 3.567 -38.190 1.00 74.00 103 ILE A O 1
ATOM 850 N N . TYR A 1 104 ? 17.201 2.687 -40.126 1.00 80.19 104 TYR A N 1
ATOM 851 C CA . TYR A 1 104 ? 18.297 1.890 -39.581 1.00 80.19 104 TYR A CA 1
ATOM 852 C C . TYR A 1 104 ? 19.509 1.893 -40.518 1.00 80.19 104 TYR A C 1
ATOM 854 O O . TYR A 1 104 ? 19.353 1.951 -41.739 1.00 80.19 104 TYR A O 1
ATOM 862 N N . VAL A 1 105 ? 20.707 1.784 -39.938 1.00 82.19 105 VAL A N 1
ATOM 863 C CA . VAL A 1 105 ? 21.983 1.707 -40.657 1.00 82.19 105 VAL A CA 1
ATOM 864 C C . VAL A 1 105 ? 22.862 0.616 -40.050 1.00 82.19 105 VAL A C 1
ATOM 866 O O . VAL A 1 105 ? 22.951 0.491 -38.834 1.00 82.19 105 VAL A O 1
ATOM 869 N N . SER A 1 106 ? 23.529 -0.173 -40.897 1.00 78.38 106 SER A N 1
ATOM 870 C CA . SER A 1 106 ? 24.382 -1.287 -40.451 1.00 78.38 106 SER A CA 1
ATOM 871 C C . SER A 1 106 ? 25.667 -0.828 -39.763 1.00 78.38 106 SER A C 1
ATOM 873 O O . SER A 1 106 ? 26.193 -1.531 -38.905 1.00 78.38 106 SER A O 1
ATOM 875 N N . ASN A 1 107 ? 26.182 0.338 -40.154 1.00 85.38 107 ASN A N 1
ATOM 876 C CA . ASN A 1 107 ? 27.314 0.987 -39.512 1.00 85.38 107 ASN A CA 1
ATOM 877 C C . ASN A 1 107 ? 27.030 2.489 -39.408 1.00 85.38 107 ASN A C 1
ATOM 879 O O . ASN A 1 107 ? 27.106 3.224 -40.393 1.00 85.38 107 ASN A O 1
ATOM 883 N N . TYR A 1 108 ? 26.685 2.935 -38.201 1.00 85.94 108 TYR A N 1
ATOM 884 C CA . TYR A 1 108 ? 26.357 4.332 -37.938 1.00 85.94 108 TYR A CA 1
ATOM 885 C C . TYR A 1 108 ? 27.537 5.281 -38.172 1.00 85.94 108 TYR A C 1
ATOM 887 O O . TYR A 1 108 ? 27.351 6.373 -38.703 1.00 85.94 108 TYR A O 1
ATOM 895 N N . LEU A 1 109 ? 28.758 4.866 -37.824 1.00 82.75 109 LEU A N 1
ATOM 896 C CA . LEU A 1 109 ? 29.938 5.706 -38.019 1.00 82.75 109 LEU A CA 1
ATOM 897 C C . LEU A 1 109 ? 30.233 5.899 -39.510 1.00 82.75 109 LEU A C 1
ATOM 899 O O . LEU A 1 109 ? 30.473 7.024 -39.935 1.00 82.75 109 LEU A O 1
ATOM 903 N N . GLU A 1 110 ? 30.142 4.839 -40.317 1.00 83.31 110 GLU A N 1
ATOM 904 C CA . GLU A 1 110 ? 30.248 4.953 -41.781 1.00 83.31 110 GLU A CA 1
ATOM 905 C C . GLU A 1 110 ? 29.120 5.806 -42.374 1.00 83.31 110 GLU A C 1
ATOM 907 O O . GLU A 1 110 ? 29.358 6.597 -43.291 1.00 83.31 110 GLU A O 1
ATOM 912 N N . TYR A 1 111 ? 27.899 5.676 -41.848 1.00 84.38 111 TYR A N 1
ATOM 913 C CA . TYR A 1 111 ? 26.764 6.497 -42.258 1.00 84.38 111 TYR A CA 1
ATOM 914 C C . TYR A 1 111 ? 27.028 7.986 -42.009 1.00 84.38 111 TYR A C 1
ATOM 916 O O . TYR A 1 111 ? 26.926 8.778 -42.946 1.00 84.38 111 TYR A O 1
ATOM 924 N N . GLU A 1 112 ? 27.416 8.373 -40.791 1.00 78.75 112 GLU A N 1
ATOM 925 C CA . GLU A 1 112 ? 27.739 9.768 -40.452 1.00 78.75 112 GLU A CA 1
ATOM 926 C C . GLU A 1 112 ? 28.915 10.289 -41.295 1.00 78.75 112 GLU A C 1
ATOM 928 O O . GLU A 1 112 ? 28.870 11.409 -41.806 1.00 78.75 112 GLU A O 1
ATOM 933 N N . GLU A 1 113 ? 29.930 9.459 -41.559 1.00 75.25 113 GLU A N 1
ATOM 934 C CA . GLU A 1 113 ? 31.033 9.810 -42.466 1.00 75.25 113 GLU A CA 1
ATOM 935 C C . GLU A 1 113 ? 30.571 10.070 -43.905 1.00 75.25 113 GLU A C 1
ATOM 937 O O . GLU A 1 113 ? 31.085 10.965 -44.587 1.00 75.25 113 GLU A O 1
ATOM 942 N N . CYS A 1 114 ? 29.583 9.314 -44.381 1.00 78.25 114 CYS A N 1
ATOM 943 C CA . CYS A 1 114 ? 28.972 9.528 -45.688 1.00 78.25 114 CYS A CA 1
ATOM 944 C C . CYS A 1 114 ? 28.046 10.749 -45.722 1.00 78.25 114 CYS A C 1
ATOM 946 O O . CYS A 1 114 ? 27.860 11.312 -46.801 1.00 78.25 114 CYS A O 1
ATOM 948 N N . HIS A 1 115 ? 27.519 11.206 -44.588 1.00 76.44 115 HIS A N 1
ATOM 949 C CA . HIS A 1 115 ? 26.667 12.399 -44.512 1.00 76.44 115 HIS A CA 1
ATOM 950 C C . HIS A 1 115 ? 27.474 13.685 -44.323 1.00 76.44 115 HIS A C 1
ATOM 952 O O . HIS A 1 115 ? 27.060 14.742 -44.789 1.00 76.44 115 HIS A O 1
ATOM 958 N N . LEU A 1 116 ? 28.685 13.600 -43.771 1.00 79.25 116 LEU A N 1
ATOM 959 C CA . LEU A 1 116 ? 29.610 14.727 -43.698 1.00 79.25 116 LEU A CA 1
ATOM 960 C C . LEU A 1 116 ? 30.237 15.016 -45.080 1.00 79.25 116 LEU A C 1
ATOM 962 O O . LEU A 1 116 ? 31.256 14.434 -45.467 1.00 79.25 116 LEU A O 1
ATOM 966 N N . GLN A 1 117 ? 29.617 15.884 -45.885 1.00 77.38 117 GLN A N 1
ATOM 967 C CA . GLN A 1 117 ? 30.044 16.203 -47.263 1.00 77.38 117 GLN A CA 1
ATOM 968 C C . GLN A 1 117 ? 30.560 17.631 -47.450 1.00 77.38 117 GLN A C 1
ATOM 970 O O . GLN A 1 117 ? 31.295 17.932 -48.411 1.00 77.38 117 GLN A O 1
ATOM 975 N N . SER A 1 118 ? 30.184 18.516 -46.541 1.00 74.19 118 SER A N 1
ATOM 976 C CA . SER A 1 118 ? 30.366 19.953 -46.635 1.00 74.19 118 SER A CA 1
ATOM 977 C C . SER A 1 118 ? 30.703 20.568 -45.276 1.00 74.19 118 SER A C 1
ATOM 979 O O . SER A 1 118 ? 30.659 19.917 -44.234 1.00 74.19 118 SER A O 1
ATOM 981 N N . LEU A 1 119 ? 31.072 21.850 -45.295 1.00 68.19 119 LEU A N 1
ATOM 982 C CA . LEU A 1 119 ? 31.204 22.630 -44.065 1.00 68.19 119 LEU A CA 1
ATOM 983 C C . LEU A 1 119 ? 29.840 22.977 -43.452 1.00 68.19 119 LEU A C 1
ATOM 985 O O . LEU A 1 119 ? 29.791 23.261 -42.260 1.00 68.19 119 LEU A O 1
ATOM 989 N N . ASP A 1 120 ? 28.760 22.920 -44.233 1.00 68.38 120 ASP A N 1
ATOM 990 C CA . ASP A 1 120 ? 27.401 23.168 -43.748 1.00 68.38 120 ASP A CA 1
ATOM 991 C C . ASP A 1 120 ? 26.929 22.005 -42.866 1.00 68.38 120 ASP A C 1
ATOM 993 O O . ASP A 1 120 ? 26.339 22.233 -41.816 1.00 68.38 120 ASP A O 1
ATOM 997 N N . ASP A 1 121 ? 27.297 20.769 -43.214 1.00 71.88 121 ASP A N 1
ATOM 998 C CA . ASP A 1 121 ? 27.046 19.584 -42.379 1.00 71.88 121 ASP A CA 1
ATOM 999 C C . ASP A 1 121 ? 27.806 19.684 -41.043 1.00 71.88 121 ASP A C 1
ATOM 1001 O O . ASP A 1 121 ? 27.284 19.369 -39.973 1.00 71.88 121 ASP A O 1
ATOM 1005 N N . LEU A 1 122 ? 29.043 20.197 -41.087 1.00 72.38 122 LEU A N 1
ATOM 1006 C CA . LEU A 1 122 ? 29.844 20.460 -39.891 1.00 72.38 122 LEU A CA 1
ATOM 1007 C C . LEU A 1 122 ? 29.189 21.541 -39.014 1.00 72.38 122 LEU A C 1
ATOM 1009 O O . LEU A 1 122 ? 29.121 21.378 -37.797 1.00 72.38 122 LEU A O 1
ATOM 1013 N N . TYR A 1 123 ? 28.688 22.620 -39.626 1.00 70.81 123 TYR A N 1
ATOM 1014 C CA . TYR A 1 123 ? 27.936 23.674 -38.941 1.00 70.81 123 TYR A CA 1
ATOM 1015 C C . TYR A 1 123 ? 26.635 23.143 -38.329 1.00 70.81 123 TYR A C 1
ATOM 1017 O O . TYR A 1 123 ? 26.304 23.465 -37.191 1.00 70.81 123 TYR A O 1
ATOM 1025 N N . PHE A 1 124 ? 25.923 22.277 -39.046 1.00 71.44 124 PHE A N 1
ATOM 1026 C CA . PHE A 1 124 ? 24.717 21.634 -38.545 1.00 71.44 124 PHE A CA 1
ATOM 1027 C C . PHE A 1 124 ? 25.010 20.772 -37.307 1.00 71.44 124 PHE A C 1
ATOM 1029 O O . PHE A 1 124 ? 24.314 20.861 -36.296 1.00 71.44 124 PHE A O 1
ATOM 1036 N N . ASN A 1 125 ? 26.092 19.991 -37.330 1.00 75.75 125 ASN A N 1
ATOM 1037 C CA . ASN A 1 125 ? 26.544 19.225 -36.165 1.00 75.75 125 ASN A CA 1
ATOM 1038 C C . ASN A 1 125 ? 26.923 20.128 -34.975 1.00 75.75 125 ASN A C 1
ATOM 1040 O O . ASN A 1 125 ? 26.682 19.769 -33.824 1.00 75.75 125 ASN A O 1
ATOM 1044 N N . VAL A 1 126 ? 27.464 21.319 -35.237 1.00 72.62 126 VAL A N 1
ATOM 1045 C CA . VAL A 1 126 ? 27.727 22.331 -34.205 1.00 72.62 126 VAL A CA 1
ATOM 1046 C C . VAL A 1 126 ? 26.437 22.795 -33.527 1.00 72.62 126 VAL A C 1
ATOM 1048 O O . VAL A 1 126 ? 26.336 22.722 -32.306 1.00 72.62 126 VAL A O 1
ATOM 1051 N N . ILE A 1 127 ? 25.439 23.227 -34.299 1.00 66.81 127 ILE A N 1
ATOM 1052 C CA . ILE A 1 127 ? 24.196 23.789 -33.740 1.00 66.81 127 ILE A CA 1
ATOM 1053 C C . ILE A 1 127 ? 23.260 22.723 -33.150 1.00 66.81 127 ILE A C 1
ATOM 1055 O O . ILE A 1 127 ? 22.320 23.061 -32.439 1.00 66.81 127 ILE A O 1
ATOM 1059 N N . THR A 1 128 ? 23.506 21.441 -33.439 1.00 68.75 128 THR A N 1
ATOM 1060 C CA . THR A 1 128 ? 22.743 20.308 -32.894 1.00 68.75 128 THR A CA 1
ATOM 1061 C C . THR A 1 128 ? 23.408 19.649 -31.686 1.00 68.75 128 THR A C 1
ATOM 1063 O O . THR A 1 128 ? 22.962 18.588 -31.265 1.00 68.75 128 THR A O 1
ATOM 1066 N N . ASN A 1 129 ? 24.434 20.255 -31.081 1.00 72.88 129 ASN A N 1
ATOM 1067 C CA . ASN A 1 129 ? 25.163 19.692 -29.936 1.00 72.88 129 ASN A CA 1
ATOM 1068 C C . ASN A 1 129 ? 25.836 18.332 -30.231 1.00 72.88 129 ASN A C 1
ATOM 1070 O O . ASN A 1 129 ? 25.854 17.442 -29.385 1.00 72.88 129 ASN A O 1
ATOM 1074 N N . CYS A 1 130 ? 26.413 18.131 -31.421 1.00 77.44 130 CYS A N 1
ATOM 1075 C CA . CYS A 1 130 ? 27.235 16.936 -31.685 1.00 77.44 130 CYS A CA 1
ATOM 1076 C C . CYS A 1 130 ? 28.628 17.007 -31.057 1.00 77.44 130 CYS A C 1
ATOM 1078 O O . CYS A 1 130 ? 29.261 15.970 -30.838 1.00 77.44 130 CYS A O 1
ATOM 1080 N N . TYR A 1 131 ? 29.130 18.222 -30.831 1.00 80.44 131 TYR A N 1
ATOM 1081 C CA . TYR A 1 131 ? 30.495 18.466 -30.386 1.00 80.44 131 TYR A CA 1
ATOM 1082 C C . TYR A 1 131 ? 30.495 19.182 -29.044 1.00 80.44 131 TYR A C 1
ATOM 1084 O O . TYR A 1 131 ? 29.892 20.234 -28.889 1.00 80.44 131 TYR A O 1
ATOM 1092 N N . PHE A 1 132 ? 31.252 18.636 -28.103 1.00 80.94 132 PHE A N 1
ATOM 1093 C CA . PHE A 1 132 ? 31.523 19.222 -26.792 1.00 80.94 132 PHE A CA 1
ATOM 1094 C C . PHE A 1 132 ? 33.027 19.428 -26.580 1.00 80.94 132 PHE A C 1
ATOM 1096 O O . PHE A 1 132 ? 33.476 19.812 -25.511 1.00 80.94 132 PHE A O 1
ATOM 1103 N N . SER A 1 133 ? 33.853 19.174 -27.595 1.00 84.25 133 SER A N 1
ATOM 1104 C CA . SER A 1 133 ? 35.277 19.494 -27.576 1.00 84.25 133 SER A CA 1
ATOM 1105 C C . SER A 1 133 ? 35.770 19.844 -28.973 1.00 84.25 133 SER A C 1
ATOM 1107 O O . SER A 1 133 ? 35.284 19.322 -29.979 1.00 84.25 133 SER A O 1
ATOM 1109 N N . ILE A 1 134 ? 36.813 20.674 -29.035 1.00 83.19 134 ILE A N 1
ATOM 1110 C CA . ILE A 1 134 ? 37.488 20.979 -30.300 1.00 83.19 134 ILE A CA 1
ATOM 1111 C C . ILE A 1 134 ? 38.087 19.719 -30.932 1.00 83.19 134 ILE A C 1
ATOM 1113 O O . ILE A 1 134 ? 38.134 19.620 -32.153 1.00 83.19 134 ILE A O 1
ATOM 1117 N N . SER A 1 135 ? 38.494 18.728 -30.136 1.00 84.19 135 SER A N 1
ATOM 1118 C CA . SER A 1 135 ? 39.015 17.462 -30.659 1.00 84.19 135 SER A CA 1
ATOM 1119 C C . SER A 1 135 ? 37.976 16.679 -31.467 1.00 84.19 135 SER A C 1
ATOM 1121 O O . SER A 1 135 ? 38.319 16.154 -32.522 1.00 84.19 135 SER A O 1
ATOM 1123 N N . GLN A 1 136 ? 36.712 16.639 -31.031 1.00 86.44 136 GLN A N 1
ATOM 1124 C CA . GLN A 1 136 ? 35.634 15.971 -31.779 1.00 86.44 136 GLN A CA 1
ATOM 1125 C C . GLN A 1 136 ? 35.384 16.655 -33.123 1.00 86.44 136 GLN A C 1
ATOM 1127 O O . GLN A 1 136 ? 35.432 16.012 -34.168 1.00 86.44 136 GLN A O 1
ATOM 1132 N N . LEU A 1 137 ? 35.235 17.979 -33.102 1.00 83.31 137 LEU A N 1
ATOM 1133 C CA . LEU A 1 137 ? 35.086 18.792 -34.305 1.00 83.31 137 LEU A CA 1
ATOM 1134 C C . LEU A 1 137 ? 36.282 18.649 -35.254 1.00 83.31 137 LEU A C 1
ATOM 1136 O O . LEU A 1 137 ? 36.115 18.546 -36.467 1.00 83.31 137 LEU A O 1
ATOM 1140 N N . LYS A 1 138 ? 37.503 18.625 -34.705 1.00 80.88 138 LYS A N 1
ATOM 1141 C CA . LYS A 1 138 ? 38.734 18.446 -35.475 1.00 80.88 138 LYS A CA 1
ATOM 1142 C C . LYS A 1 138 ? 38.768 17.082 -36.156 1.00 80.88 138 LYS A C 1
ATOM 1144 O O . LYS A 1 138 ? 39.220 17.019 -37.293 1.00 80.88 138 LYS A O 1
ATOM 1149 N N . ASN A 1 139 ? 38.302 16.016 -35.505 1.00 83.94 139 ASN A N 1
ATOM 1150 C CA . ASN A 1 139 ? 38.259 14.683 -36.109 1.00 83.94 139 ASN A CA 1
ATOM 1151 C C . ASN A 1 139 ? 37.363 14.667 -37.352 1.00 83.94 139 ASN A C 1
ATOM 1153 O O . ASN A 1 139 ? 37.807 14.240 -38.416 1.00 83.94 139 ASN A O 1
ATOM 1157 N N . ASP A 1 140 ? 36.151 15.206 -37.259 1.00 83.25 140 ASP A N 1
ATOM 1158 C CA . ASP A 1 140 ? 35.233 15.273 -38.402 1.00 83.25 140 ASP A CA 1
ATOM 1159 C C . ASP A 1 140 ? 35.738 16.238 -39.481 1.00 83.25 140 ASP A C 1
ATOM 1161 O O . ASP A 1 140 ? 35.711 15.935 -40.677 1.00 83.25 140 ASP A O 1
ATOM 1165 N N . PHE A 1 141 ? 36.349 17.350 -39.075 1.00 80.69 141 PHE A N 1
ATOM 1166 C CA . PHE A 1 141 ? 37.027 18.252 -39.997 1.00 80.69 141 PHE A CA 1
ATOM 1167 C C . PHE A 1 141 ? 38.184 17.564 -40.744 1.00 80.69 141 PHE A C 1
ATOM 1169 O O . PHE A 1 141 ? 38.295 17.723 -41.957 1.00 80.69 141 PHE A O 1
ATOM 1176 N N . VAL A 1 142 ? 39.013 16.748 -40.077 1.00 80.06 142 VAL A N 1
ATOM 1177 C CA . VAL A 1 142 ? 40.066 15.937 -40.727 1.00 80.06 142 VAL A CA 1
ATOM 1178 C C . VAL A 1 142 ? 39.458 15.024 -41.782 1.00 80.06 142 VAL A C 1
ATOM 1180 O O . VAL A 1 142 ? 39.961 14.982 -42.905 1.00 80.06 142 VAL A O 1
ATOM 1183 N N . LYS A 1 143 ? 38.374 14.315 -41.455 1.00 80.38 143 LYS A N 1
ATOM 1184 C CA . LYS A 1 143 ? 37.699 13.408 -42.395 1.00 80.38 143 LYS A CA 1
ATOM 1185 C C . LYS A 1 143 ? 37.216 14.156 -43.636 1.00 80.38 143 LYS A C 1
ATOM 1187 O O . LYS A 1 143 ? 37.514 13.742 -44.761 1.00 80.38 143 LYS A O 1
ATOM 1192 N N . LEU A 1 144 ? 36.558 15.300 -43.443 1.00 79.00 144 LEU A N 1
ATOM 1193 C CA . LEU A 1 144 ? 36.111 16.170 -44.531 1.00 79.00 144 LEU A CA 1
ATOM 1194 C C . LEU A 1 144 ? 37.292 16.644 -45.392 1.00 79.00 144 LEU A C 1
ATOM 1196 O O . LEU A 1 144 ? 37.241 16.564 -46.621 1.00 79.00 144 LEU A O 1
ATOM 1200 N N . MET A 1 145 ? 38.380 17.086 -44.760 1.00 76.19 145 MET A N 1
ATOM 1201 C CA . MET A 1 145 ? 39.579 17.575 -45.445 1.00 76.19 145 MET A CA 1
ATOM 1202 C C . MET A 1 145 ? 40.284 16.476 -46.240 1.00 76.19 145 MET A C 1
ATOM 1204 O O . MET A 1 145 ? 40.634 16.698 -47.398 1.00 76.19 145 MET A O 1
ATOM 1208 N N . LEU A 1 146 ? 40.426 15.273 -45.680 1.00 74.94 146 LEU A N 1
ATOM 1209 C CA . LEU A 1 146 ? 40.965 14.108 -46.385 1.00 74.94 146 LEU A CA 1
ATOM 1210 C C . LEU A 1 146 ? 40.098 13.733 -47.589 1.00 74.94 146 LEU A C 1
ATOM 1212 O O . LEU A 1 146 ? 40.632 13.424 -48.655 1.00 74.94 146 LEU A O 1
ATOM 1216 N N . LYS A 1 147 ? 38.769 13.805 -47.459 1.00 74.94 147 LYS A N 1
ATOM 1217 C CA . LYS A 1 147 ? 37.840 13.562 -48.569 1.00 74.94 147 LYS A CA 1
ATOM 1218 C C . LYS A 1 147 ? 38.012 14.593 -49.686 1.00 74.94 147 LYS A C 1
ATOM 1220 O O . LYS A 1 147 ? 38.137 14.212 -50.850 1.00 74.94 147 LYS A O 1
ATOM 1225 N N . LYS A 1 148 ? 38.095 15.886 -49.346 1.00 74.94 148 LYS A N 1
ATOM 1226 C CA . LYS A 1 148 ? 38.347 16.958 -50.326 1.00 74.94 148 LYS A CA 1
ATOM 1227 C C . LYS A 1 148 ? 39.723 16.821 -50.976 1.00 74.94 148 LYS A C 1
ATOM 1229 O O . LYS A 1 148 ? 39.820 16.955 -52.194 1.00 74.94 148 LYS A O 1
ATOM 1234 N N . LEU A 1 149 ? 40.754 16.469 -50.206 1.00 70.88 149 LEU A N 1
ATOM 1235 C CA . LEU A 1 149 ? 42.112 16.247 -50.705 1.00 70.88 149 LEU A CA 1
ATOM 1236 C C . LEU A 1 149 ? 42.176 15.076 -51.695 1.00 70.88 149 LEU A C 1
ATOM 1238 O O . LEU A 1 149 ? 42.821 15.197 -52.735 1.00 70.88 149 LEU A O 1
ATOM 1242 N N . LYS A 1 150 ? 41.470 13.971 -51.412 1.00 73.12 150 LYS A N 1
ATOM 1243 C CA . LYS A 1 150 ? 41.327 12.828 -52.333 1.00 73.12 150 LYS A CA 1
ATOM 1244 C C . LYS A 1 150 ? 40.597 13.207 -53.628 1.00 73.12 150 LYS A C 1
ATOM 1246 O O . LYS A 1 150 ? 40.898 12.643 -54.672 1.00 73.12 150 LYS A O 1
ATOM 1251 N N . SER A 1 151 ? 39.668 14.164 -53.572 1.00 73.19 151 SER A N 1
ATOM 1252 C CA . SER A 1 151 ? 38.923 14.655 -54.743 1.00 73.19 151 SER A CA 1
ATOM 1253 C C . SER A 1 151 ? 39.614 15.783 -55.528 1.00 73.19 151 SER A C 1
ATOM 1255 O O . SER A 1 151 ? 39.099 16.192 -56.569 1.00 73.19 151 SER A O 1
ATOM 1257 N N . ALA A 1 152 ? 40.750 16.298 -55.039 1.00 70.94 152 ALA A N 1
ATOM 1258 C CA . ALA A 1 152 ? 41.457 17.426 -55.641 1.00 70.94 152 ALA A CA 1
ATOM 1259 C C . ALA A 1 152 ? 42.095 17.036 -56.985 1.00 70.94 152 ALA A C 1
ATOM 1261 O O . ALA A 1 152 ? 42.854 16.068 -57.075 1.00 70.94 152 ALA A O 1
ATOM 1262 N N . ARG A 1 153 ? 41.813 17.816 -58.030 1.00 75.62 153 ARG A N 1
ATOM 1263 C CA . ARG A 1 153 ? 42.176 17.530 -59.428 1.00 75.62 153 ARG A CA 1
ATOM 1264 C C . ARG A 1 153 ? 43.530 18.104 -59.835 1.00 75.62 153 ARG A C 1
ATOM 1266 O O . ARG A 1 153 ? 44.105 17.655 -60.819 1.00 75.62 153 ARG A O 1
ATOM 1273 N N . ASN A 1 154 ? 44.038 19.096 -59.106 1.00 78.12 154 ASN A N 1
ATOM 1274 C CA . ASN A 1 154 ? 45.292 19.778 -59.428 1.00 78.12 154 ASN A CA 1
ATOM 1275 C C . ASN A 1 154 ? 46.094 20.161 -58.169 1.00 78.12 154 ASN A C 1
ATOM 1277 O O . ASN A 1 154 ? 45.597 20.129 -57.042 1.00 78.12 154 ASN A O 1
ATOM 1281 N N . ILE A 1 155 ? 47.368 20.510 -58.371 1.00 70.81 155 ILE A N 1
ATOM 1282 C CA . ILE A 1 155 ? 48.310 20.873 -57.297 1.00 70.81 155 ILE A CA 1
ATOM 1283 C C . ILE A 1 155 ? 47.856 22.142 -56.554 1.00 70.81 155 ILE A C 1
ATOM 1285 O O . ILE A 1 155 ? 48.034 22.230 -55.340 1.00 70.81 155 ILE A O 1
ATOM 1289 N N . GLY A 1 156 ? 47.223 23.091 -57.252 1.00 70.69 156 GLY A N 1
ATOM 1290 C CA . GLY A 1 156 ? 46.694 24.321 -56.657 1.00 70.69 156 GLY A CA 1
ATOM 1291 C C . GLY A 1 156 ? 45.597 24.057 -55.622 1.00 70.69 156 GLY A C 1
ATOM 1292 O O . GLY A 1 156 ? 45.651 24.596 -54.522 1.00 70.69 156 GLY A O 1
ATOM 1293 N N . GLU A 1 157 ? 44.658 23.158 -55.921 1.00 64.62 157 GLU A N 1
ATOM 1294 C CA . GLU A 1 157 ? 43.612 22.725 -54.985 1.00 64.62 157 GLU A CA 1
ATOM 1295 C C . GLU A 1 157 ? 44.201 22.037 -53.750 1.00 64.62 157 GLU A C 1
ATOM 1297 O O . GLU A 1 157 ? 43.785 22.323 -52.629 1.00 64.62 157 GLU A O 1
ATOM 1302 N N . LYS A 1 158 ? 45.214 21.178 -53.928 1.00 64.06 158 LYS A N 1
ATOM 1303 C CA . LYS A 1 158 ? 45.912 20.539 -52.799 1.00 64.06 158 LYS A CA 1
ATOM 1304 C C . LYS A 1 158 ? 46.619 21.568 -51.913 1.00 64.06 158 LYS A C 1
ATOM 1306 O O . LYS A 1 158 ? 46.525 21.474 -50.691 1.00 64.06 158 LYS A O 1
ATOM 1311 N N . LYS A 1 159 ? 47.283 22.564 -52.514 1.00 68.56 159 LYS A N 1
ATOM 1312 C CA . LYS A 1 159 ? 47.940 23.665 -51.792 1.00 68.56 159 LYS A CA 1
ATOM 1313 C C . LYS A 1 159 ? 46.924 24.502 -51.011 1.00 68.56 159 LYS A C 1
ATOM 1315 O O . LYS A 1 159 ? 47.132 24.748 -49.830 1.00 68.56 159 LYS A O 1
ATOM 1320 N N . TYR A 1 160 ? 45.794 24.834 -51.633 1.00 71.06 160 TYR A N 1
ATOM 1321 C CA . TYR A 1 160 ? 44.704 25.569 -50.994 1.00 71.06 160 TYR A CA 1
ATOM 1322 C C . TYR A 1 160 ? 44.099 24.817 -49.795 1.00 71.06 160 TYR A C 1
ATOM 1324 O O . TYR A 1 160 ? 43.925 25.391 -48.722 1.00 71.06 160 TYR A O 1
ATOM 1332 N N . ILE A 1 161 ? 43.820 23.518 -49.946 1.00 68.44 161 ILE A N 1
ATOM 1333 C CA . ILE A 1 161 ? 43.319 22.658 -48.859 1.00 68.44 161 ILE A CA 1
ATOM 1334 C C . ILE A 1 161 ? 44.330 22.615 -47.700 1.00 68.44 161 ILE A C 1
ATOM 1336 O O . ILE A 1 161 ? 43.936 22.691 -46.538 1.00 68.44 161 ILE A O 1
ATOM 1340 N N . ASN A 1 162 ? 45.628 22.540 -48.005 1.00 70.88 162 ASN A N 1
ATOM 1341 C CA . ASN A 1 162 ? 46.693 22.533 -47.003 1.00 70.88 162 ASN A CA 1
ATOM 1342 C C . ASN A 1 162 ? 46.837 23.881 -46.267 1.00 70.88 162 ASN A C 1
ATOM 1344 O O . ASN A 1 162 ? 46.960 23.905 -45.045 1.00 70.88 162 ASN A O 1
ATOM 1348 N N . GLU A 1 163 ? 46.775 25.006 -46.983 1.00 71.56 163 GLU A N 1
ATOM 1349 C CA . GLU A 1 163 ? 46.761 26.350 -46.384 1.00 71.56 163 GLU A CA 1
ATOM 1350 C C . GLU A 1 163 ? 45.539 26.540 -45.476 1.00 71.56 163 GLU A C 1
ATOM 1352 O O . GLU A 1 163 ? 45.671 26.978 -44.334 1.00 71.56 163 GLU A O 1
ATOM 1357 N N . PHE A 1 164 ? 44.358 26.117 -45.935 1.00 71.19 164 PHE A N 1
ATOM 1358 C CA . PHE A 1 164 ? 43.127 26.156 -45.148 1.00 71.19 164 PHE A CA 1
ATOM 1359 C C . PHE A 1 164 ? 43.209 25.293 -43.879 1.00 71.19 164 PHE A C 1
ATOM 1361 O O . PHE A 1 164 ? 42.771 25.725 -42.814 1.00 71.19 164 PHE A O 1
ATOM 1368 N N . TRP A 1 165 ? 43.807 24.100 -43.958 1.00 75.56 165 TRP A N 1
ATOM 1369 C CA . TRP A 1 165 ? 44.061 23.243 -42.795 1.00 75.56 165 TRP A CA 1
ATOM 1370 C C . TRP A 1 165 ? 44.982 23.906 -41.762 1.00 75.56 165 TRP A C 1
ATOM 1372 O O . TRP A 1 165 ? 44.711 23.832 -40.559 1.00 75.56 165 TRP A O 1
ATOM 1382 N N . ASN A 1 166 ? 46.060 24.553 -42.211 1.00 74.44 166 ASN A N 1
ATOM 1383 C CA . ASN A 1 166 ? 47.011 25.228 -41.325 1.00 74.44 166 ASN A CA 1
ATOM 1384 C C . ASN A 1 166 ? 46.340 26.381 -40.569 1.00 74.44 166 ASN A C 1
ATOM 1386 O O . ASN A 1 166 ? 46.441 26.460 -39.344 1.00 74.44 166 ASN A O 1
ATOM 1390 N N . GLU A 1 167 ? 45.577 27.208 -41.281 1.00 74.69 167 GLU A N 1
ATOM 1391 C CA . GLU A 1 167 ? 44.786 28.297 -40.700 1.00 74.69 167 GLU A CA 1
ATOM 1392 C C . GLU A 1 167 ? 43.735 27.785 -39.701 1.00 74.69 167 GLU A C 1
ATOM 1394 O O . GLU A 1 167 ? 43.632 28.275 -38.572 1.00 74.69 167 GLU A O 1
ATOM 1399 N N . ALA A 1 168 ? 42.983 26.747 -40.081 1.00 73.00 168 ALA A N 1
ATOM 1400 C CA . ALA A 1 168 ? 42.006 26.099 -39.208 1.00 73.00 168 ALA A CA 1
ATOM 1401 C C . ALA A 1 168 ? 42.661 25.557 -37.928 1.00 73.00 168 ALA A C 1
ATOM 1403 O O . ALA A 1 168 ? 42.148 25.751 -36.827 1.00 73.00 168 ALA A O 1
ATOM 1404 N N . SER A 1 169 ? 43.831 24.928 -38.058 1.00 73.56 169 SER A N 1
ATOM 1405 C CA . SER A 1 169 ? 44.586 24.345 -36.945 1.00 73.56 169 SER A CA 1
ATOM 1406 C C . SER A 1 169 ? 45.046 25.380 -35.921 1.00 73.56 169 SER A C 1
ATOM 1408 O O . SER A 1 169 ? 45.027 25.098 -34.721 1.00 73.56 169 SER A O 1
ATOM 1410 N N . ILE A 1 170 ? 45.430 26.581 -36.366 1.00 79.19 170 ILE A N 1
ATOM 1411 C CA . ILE A 1 170 ? 45.771 27.699 -35.473 1.00 79.19 170 ILE A CA 1
ATOM 1412 C C . ILE A 1 170 ? 44.531 28.142 -34.690 1.00 79.19 170 ILE A C 1
ATOM 1414 O O . ILE A 1 170 ? 44.592 28.314 -33.470 1.00 79.19 170 ILE A O 1
ATOM 1418 N N . ARG A 1 171 ? 43.386 28.269 -35.370 1.00 76.88 171 ARG A N 1
ATOM 1419 C CA . ARG A 1 171 ? 42.117 28.676 -34.747 1.00 76.88 171 ARG A CA 1
ATOM 1420 C C . ARG A 1 171 ? 41.605 27.648 -33.745 1.00 76.88 171 ARG A C 1
ATOM 1422 O O . ARG A 1 171 ? 41.236 28.037 -32.640 1.00 76.88 171 ARG A O 1
ATOM 1429 N N . PHE A 1 172 ? 41.656 26.356 -34.072 1.00 77.38 172 PHE A N 1
ATOM 1430 C CA . PHE A 1 172 ? 41.261 25.280 -33.158 1.00 77.38 172 PHE A CA 1
ATOM 1431 C C . PHE A 1 172 ? 41.971 25.383 -31.806 1.00 77.38 172 PHE A C 1
ATOM 1433 O O . PHE A 1 172 ? 41.314 25.341 -30.770 1.00 77.38 172 PHE A O 1
ATOM 1440 N N . LYS A 1 173 ? 43.292 25.602 -31.804 1.00 78.50 173 LYS A N 1
ATOM 1441 C CA . LYS A 1 173 ? 44.071 25.749 -30.563 1.00 78.50 173 LYS A CA 1
ATOM 1442 C C . LYS A 1 173 ? 43.620 26.937 -29.710 1.00 78.50 173 LYS A C 1
ATOM 1444 O O . LYS A 1 173 ? 43.629 26.844 -28.488 1.00 78.50 173 LYS A O 1
ATOM 1449 N N . ARG A 1 174 ? 43.239 28.054 -30.340 1.00 78.06 174 ARG A N 1
ATOM 1450 C CA . ARG A 1 174 ? 42.756 29.250 -29.634 1.00 78.06 174 ARG A CA 1
ATOM 1451 C C . ARG A 1 174 ? 41.401 28.989 -28.970 1.00 78.06 174 ARG A C 1
ATOM 1453 O O . ARG A 1 174 ? 41.273 29.190 -27.767 1.00 78.06 174 ARG A O 1
ATOM 1460 N N . TYR A 1 175 ? 40.431 28.492 -29.735 1.00 76.62 175 TYR A N 1
ATOM 1461 C CA . TYR A 1 175 ? 39.066 28.254 -29.253 1.00 76.62 175 TYR A CA 1
ATOM 1462 C C . TYR A 1 175 ? 38.943 27.056 -28.310 1.00 76.62 175 TYR A C 1
ATOM 1464 O O . TYR A 1 175 ? 37.986 26.974 -27.548 1.00 76.62 175 TYR A O 1
ATOM 1472 N N . GLU A 1 176 ? 39.918 26.144 -28.304 1.00 82.38 176 GLU A N 1
ATOM 1473 C CA . GLU A 1 176 ? 39.956 25.041 -27.342 1.00 82.38 176 GLU A CA 1
ATOM 1474 C C . GLU A 1 176 ? 39.966 25.548 -25.898 1.00 82.38 176 GLU A C 1
ATOM 1476 O O . GLU A 1 176 ? 39.323 24.953 -25.033 1.00 82.38 176 GLU A O 1
ATOM 1481 N N . LYS A 1 177 ? 40.654 26.664 -25.633 1.00 80.50 177 LYS A N 1
ATOM 1482 C CA . LYS A 1 177 ? 40.663 27.286 -24.308 1.00 80.50 177 LYS A CA 1
ATOM 1483 C C . LYS A 1 177 ? 39.294 27.873 -23.957 1.00 80.50 177 LYS A C 1
ATOM 1485 O O . LYS A 1 177 ? 38.800 27.607 -22.865 1.00 80.50 177 LYS A O 1
ATOM 1490 N N . ASP A 1 178 ? 38.694 28.622 -24.878 1.00 79.00 178 ASP A N 1
ATOM 1491 C CA . ASP A 1 178 ? 37.421 29.317 -24.659 1.00 79.00 178 ASP A CA 1
ATOM 1492 C C . ASP A 1 178 ? 36.272 28.318 -24.452 1.00 79.00 178 ASP A C 1
ATOM 1494 O O . ASP A 1 178 ? 35.526 28.424 -23.481 1.00 79.00 178 ASP A O 1
ATOM 1498 N N . LEU A 1 179 ? 36.203 27.268 -25.280 1.00 78.31 179 LEU A N 1
ATOM 1499 C CA . LEU A 1 179 ? 35.212 26.198 -25.141 1.00 78.31 179 LEU A CA 1
ATOM 1500 C C . LEU A 1 179 ? 35.377 25.433 -23.817 1.00 78.31 179 LEU A C 1
ATOM 1502 O O . LEU A 1 179 ? 34.388 25.110 -23.165 1.00 78.31 179 LEU A O 1
ATOM 1506 N N . LYS A 1 180 ? 36.617 25.168 -23.378 1.00 81.00 180 LYS A N 1
ATOM 1507 C CA . LYS A 1 180 ? 36.873 24.530 -22.073 1.00 81.00 180 LYS A CA 1
ATOM 1508 C C . LYS A 1 180 ? 36.427 25.399 -20.900 1.00 81.00 180 LYS A C 1
ATOM 1510 O O . LYS A 1 180 ? 35.987 24.844 -19.901 1.00 81.00 180 LYS A O 1
ATOM 1515 N N . ILE A 1 181 ? 36.577 26.722 -20.981 1.00 81.44 181 ILE A N 1
ATOM 1516 C CA . ILE A 1 181 ? 36.100 27.643 -19.937 1.00 81.44 181 ILE A CA 1
ATOM 1517 C C . ILE A 1 181 ? 34.571 27.628 -19.900 1.00 81.44 181 ILE A C 1
ATOM 1519 O O . ILE A 1 181 ? 34.006 27.378 -18.842 1.00 81.44 181 ILE A O 1
ATOM 1523 N N . LEU A 1 182 ? 33.922 27.764 -21.059 1.00 77.62 182 LEU A N 1
ATOM 1524 C CA . LEU A 1 182 ? 32.463 27.722 -21.175 1.00 77.62 182 LEU A CA 1
ATOM 1525 C C . LEU A 1 182 ? 31.872 26.428 -20.591 1.00 77.62 182 LEU A C 1
ATOM 1527 O O . LEU A 1 182 ? 30.984 26.474 -19.746 1.00 77.62 182 LEU A O 1
ATOM 1531 N N . LEU A 1 183 ? 32.420 25.269 -20.972 1.00 78.00 183 LEU A N 1
ATOM 1532 C CA . LEU A 1 183 ? 31.998 23.975 -20.422 1.00 78.00 183 LEU A CA 1
ATOM 1533 C C . LEU A 1 183 ? 32.201 23.892 -18.910 1.00 78.00 183 LEU A C 1
ATOM 1535 O O . LEU A 1 183 ? 31.416 23.232 -18.232 1.00 78.00 183 LEU A O 1
ATOM 1539 N N . LYS A 1 184 ? 33.253 24.532 -18.379 1.00 82.44 184 LYS A N 1
ATOM 1540 C CA . LYS A 1 184 ? 33.527 24.508 -16.943 1.00 82.44 184 LYS A CA 1
ATOM 1541 C C . LYS A 1 184 ? 32.522 25.323 -16.139 1.00 82.44 184 LYS A C 1
ATOM 1543 O O . LYS A 1 184 ? 32.097 24.894 -15.064 1.00 82.44 184 LYS A O 1
ATOM 1548 N N . ASP A 1 185 ? 32.203 26.511 -16.625 1.00 79.81 185 ASP A N 1
ATOM 1549 C CA . ASP A 1 185 ? 31.298 27.423 -15.933 1.00 79.81 185 ASP A CA 1
ATOM 1550 C C . ASP A 1 185 ? 29.874 26.856 -15.938 1.00 79.81 185 ASP A C 1
ATOM 1552 O O . ASP A 1 185 ? 29.221 26.794 -14.894 1.00 79.81 185 ASP A O 1
ATOM 1556 N N . GLU A 1 186 ? 29.449 26.302 -17.072 1.00 76.88 186 GLU A N 1
ATOM 1557 C CA . GLU A 1 186 ? 28.117 25.719 -17.211 1.00 76.88 186 GLU A CA 1
ATOM 1558 C C . GLU A 1 186 ? 27.962 24.385 -16.472 1.00 76.88 186 GLU A C 1
ATOM 1560 O O . GLU A 1 186 ? 26.975 24.199 -15.763 1.00 76.88 186 GLU A O 1
ATOM 1565 N N . TRP A 1 187 ? 28.951 23.478 -16.533 1.00 83.25 187 TRP A N 1
ATOM 1566 C CA . TRP A 1 187 ? 28.927 22.236 -15.742 1.00 83.25 187 TRP A CA 1
ATOM 1567 C C . TRP A 1 187 ? 28.717 22.524 -14.252 1.00 83.25 187 TRP A C 1
ATOM 1569 O O . TRP A 1 187 ? 27.896 21.881 -13.601 1.00 83.25 187 TRP A O 1
ATOM 1579 N N . LYS A 1 188 ? 29.423 23.524 -13.704 1.00 80.94 188 LYS A N 1
ATOM 1580 C CA . LYS A 1 188 ? 29.278 23.904 -12.292 1.00 80.94 188 LYS A CA 1
ATOM 1581 C C . LYS A 1 188 ? 27.866 24.388 -11.964 1.00 80.94 188 LYS A C 1
ATOM 1583 O O . LYS A 1 188 ? 27.324 23.938 -10.960 1.00 80.94 188 LYS A O 1
ATOM 1588 N N . SER A 1 189 ? 27.288 25.259 -12.795 1.00 78.44 189 SER A N 1
ATOM 1589 C CA . SER A 1 189 ? 25.928 25.782 -12.588 1.00 78.44 189 SER A CA 1
ATOM 1590 C C . SER A 1 189 ? 24.868 24.682 -12.695 1.00 78.44 189 SER A C 1
ATOM 1592 O O . SER A 1 189 ? 23.981 24.584 -11.853 1.00 78.44 189 SER A O 1
ATOM 1594 N N . LEU A 1 190 ? 24.971 23.793 -13.683 1.00 75.44 190 LEU A N 1
ATOM 1595 C CA . LEU A 1 190 ? 23.980 22.734 -13.897 1.00 75.44 190 LEU A CA 1
ATOM 1596 C C . LEU A 1 190 ? 23.958 21.707 -12.766 1.00 75.44 190 LEU A C 1
ATOM 1598 O O . LEU A 1 190 ? 22.884 21.269 -12.348 1.00 75.44 190 LEU A O 1
ATOM 1602 N N . ILE A 1 191 ? 25.140 21.334 -12.270 1.00 80.94 191 ILE A N 1
ATOM 1603 C CA . ILE A 1 191 ? 25.282 20.380 -11.170 1.00 80.94 191 ILE A CA 1
ATOM 1604 C C . ILE A 1 191 ? 24.830 20.999 -9.841 1.00 80.94 191 ILE A C 1
ATOM 1606 O O . ILE A 1 191 ? 24.206 20.290 -9.048 1.00 80.94 191 ILE A O 1
ATOM 1610 N N . SER A 1 192 ? 25.084 22.296 -9.601 1.00 78.94 192 SER A N 1
ATOM 1611 C CA . SER A 1 192 ? 24.620 22.987 -8.387 1.00 78.94 192 SER A CA 1
ATOM 1612 C C . SER A 1 192 ? 23.108 23.214 -8.360 1.00 78.94 192 SER A C 1
ATOM 1614 O O . SER A 1 192 ? 22.503 23.133 -7.294 1.00 78.94 192 SER A O 1
ATOM 1616 N N . ASP A 1 193 ? 22.487 23.442 -9.520 1.00 79.56 193 ASP A N 1
ATOM 1617 C CA . ASP A 1 193 ? 21.088 23.881 -9.628 1.00 79.56 193 ASP A CA 1
ATOM 1618 C C . ASP A 1 193 ? 20.112 22.720 -9.909 1.00 79.56 193 ASP A C 1
ATOM 1620 O O . ASP A 1 193 ? 18.997 22.913 -10.419 1.00 79.56 193 ASP A O 1
ATOM 1624 N N . ASN A 1 194 ? 20.516 21.481 -9.614 1.00 83.56 194 ASN A N 1
ATOM 1625 C CA . ASN A 1 194 ? 19.683 20.297 -9.788 1.00 83.56 194 ASN A CA 1
ATOM 1626 C C . ASN A 1 194 ? 18.945 19.922 -8.483 1.00 83.56 194 ASN A C 1
ATOM 1628 O O . ASN A 1 194 ? 19.553 19.323 -7.599 1.00 83.56 194 ASN A O 1
ATOM 1632 N N . PRO A 1 195 ? 17.631 20.226 -8.344 1.00 84.00 195 PRO A N 1
ATOM 1633 C CA . PRO A 1 195 ? 16.872 19.979 -7.123 1.00 84.00 195 PRO A CA 1
ATOM 1634 C C . PRO A 1 195 ? 16.306 18.552 -7.064 1.00 84.00 195 PRO A C 1
ATOM 1636 O O . PRO A 1 195 ? 15.537 18.236 -6.155 1.00 84.00 195 PRO A O 1
ATOM 1639 N N . ASN A 1 196 ? 16.587 17.709 -8.066 1.00 87.88 196 ASN A N 1
ATOM 1640 C CA . ASN A 1 196 ? 16.053 16.355 -8.105 1.00 87.88 196 ASN A CA 1
ATOM 1641 C C . ASN A 1 196 ? 16.778 15.460 -7.089 1.00 87.88 196 ASN A C 1
ATOM 1643 O O . ASN A 1 196 ? 17.991 15.594 -6.916 1.00 87.88 196 ASN A O 1
ATOM 1647 N N . PRO A 1 197 ? 16.067 14.513 -6.451 1.00 90.88 197 PRO A N 1
ATOM 1648 C CA . PRO A 1 197 ? 16.692 13.544 -5.561 1.00 90.88 197 PRO A CA 1
ATOM 1649 C C . PRO A 1 197 ? 17.781 12.744 -6.278 1.00 90.88 197 PRO A C 1
ATOM 1651 O O . PRO A 1 197 ? 17.549 12.211 -7.368 1.00 90.88 197 PRO A O 1
ATOM 1654 N N . LYS A 1 198 ? 18.948 12.679 -5.633 1.00 91.62 198 LYS A N 1
ATOM 1655 C CA . LYS A 1 198 ? 20.144 11.950 -6.059 1.00 91.62 198 LYS A CA 1
ATOM 1656 C C . LYS A 1 198 ? 20.425 10.853 -5.045 1.00 91.62 198 LYS A C 1
ATOM 1658 O O . LYS A 1 198 ? 20.423 11.132 -3.845 1.00 91.62 198 LYS A O 1
ATOM 1663 N N . VAL A 1 199 ? 20.713 9.637 -5.497 1.00 89.25 199 VAL A N 1
ATOM 1664 C CA . VAL A 1 199 ? 21.183 8.575 -4.598 1.00 89.25 199 VAL A CA 1
ATOM 1665 C C . VAL A 1 199 ? 22.520 8.988 -3.976 1.00 89.25 199 VAL A C 1
ATOM 1667 O O . VAL A 1 199 ? 23.528 9.181 -4.667 1.00 89.25 199 VAL A O 1
ATOM 1670 N N . THR A 1 200 ? 22.530 9.134 -2.652 1.00 79.81 200 THR A N 1
ATOM 1671 C CA . THR A 1 200 ? 23.708 9.503 -1.859 1.00 79.81 200 THR A CA 1
ATOM 1672 C C . THR A 1 200 ? 24.390 8.259 -1.271 1.00 79.81 200 THR A C 1
ATOM 1674 O O . THR A 1 200 ? 23.793 7.190 -1.170 1.00 79.81 200 THR A O 1
ATOM 1677 N N . GLY A 1 201 ? 25.676 8.373 -0.920 1.00 77.44 201 GLY A N 1
ATOM 1678 C CA . GLY A 1 201 ? 26.475 7.269 -0.369 1.00 77.44 201 GLY A CA 1
ATOM 1679 C C . GLY A 1 201 ? 27.405 6.578 -1.377 1.00 77.44 201 GLY A C 1
ATOM 1680 O O . GLY A 1 201 ? 27.677 7.093 -2.467 1.00 77.44 201 GLY A O 1
ATOM 1681 N N . ASN A 1 202 ? 27.938 5.415 -0.983 1.00 80.12 202 ASN A N 1
ATOM 1682 C CA . ASN A 1 202 ? 28.900 4.653 -1.783 1.00 80.12 202 ASN A CA 1
ATOM 1683 C C . ASN A 1 202 ? 28.250 4.136 -3.072 1.00 80.12 202 ASN A C 1
ATOM 1685 O O . ASN A 1 202 ? 27.261 3.405 -3.036 1.00 80.12 202 ASN A O 1
ATOM 1689 N N . TRP A 1 203 ? 28.829 4.486 -4.222 1.00 85.81 203 TRP A N 1
ATOM 1690 C CA . TRP A 1 203 ? 28.315 4.053 -5.517 1.00 85.81 203 TRP A CA 1
ATOM 1691 C C . TRP A 1 203 ? 28.567 2.555 -5.726 1.00 85.81 203 TRP A C 1
ATOM 1693 O O . TRP A 1 203 ? 29.697 2.124 -5.959 1.00 85.81 203 TRP A O 1
ATOM 1703 N N . HIS A 1 204 ? 27.505 1.755 -5.629 1.00 86.38 204 HIS A N 1
ATOM 1704 C CA . HIS A 1 204 ? 27.573 0.316 -5.854 1.00 86.38 204 HIS A CA 1
ATOM 1705 C C . HIS A 1 204 ? 27.737 0.017 -7.353 1.00 86.38 204 HIS A C 1
ATOM 1707 O O . HIS A 1 204 ? 26.824 0.248 -8.140 1.00 86.38 204 HIS A O 1
ATOM 1713 N N . ARG A 1 205 ? 28.919 -0.477 -7.742 1.00 91.25 205 ARG A N 1
ATOM 1714 C CA . ARG A 1 205 ? 29.286 -0.805 -9.136 1.00 91.25 205 ARG A CA 1
ATOM 1715 C C . ARG A 1 205 ? 29.173 -2.301 -9.467 1.00 91.25 205 ARG A C 1
ATOM 1717 O O . ARG A 1 205 ? 29.471 -2.707 -10.585 1.00 91.25 205 ARG A O 1
ATOM 1724 N N . ALA A 1 206 ? 28.753 -3.122 -8.507 1.00 90.88 206 ALA A N 1
ATOM 1725 C CA . ALA A 1 206 ? 28.514 -4.551 -8.688 1.00 90.88 206 ALA A CA 1
ATOM 1726 C C . ALA A 1 206 ? 27.004 -4.842 -8.656 1.00 90.88 206 ALA A C 1
ATOM 1728 O O . ALA A 1 206 ? 26.259 -4.089 -8.033 1.00 90.88 206 ALA A O 1
ATOM 1729 N N . PRO A 1 207 ? 26.524 -5.908 -9.313 1.00 89.00 207 PRO A N 1
ATOM 1730 C CA . PRO A 1 207 ? 25.150 -6.352 -9.128 1.00 89.00 207 PRO A CA 1
ATOM 1731 C C . PRO A 1 207 ? 24.943 -6.872 -7.698 1.00 89.00 207 PRO A C 1
ATOM 1733 O O . PRO A 1 207 ? 25.837 -7.485 -7.107 1.00 89.00 207 PRO A O 1
ATOM 1736 N N . TYR A 1 208 ? 23.741 -6.675 -7.155 1.00 86.75 208 TYR A N 1
ATOM 1737 C CA . TYR A 1 208 ? 23.353 -7.316 -5.901 1.00 86.75 208 TYR A CA 1
ATOM 1738 C C . TYR A 1 208 ? 23.254 -8.836 -6.073 1.00 86.75 208 TYR A C 1
ATOM 1740 O O . TYR A 1 208 ? 22.935 -9.333 -7.153 1.00 86.75 208 TYR A O 1
ATOM 1748 N N . LYS A 1 209 ? 23.501 -9.582 -4.989 1.00 84.00 209 LYS A N 1
ATOM 1749 C CA . LYS A 1 209 ? 23.330 -11.039 -4.978 1.00 84.00 209 LYS A CA 1
ATOM 1750 C C . LYS A 1 209 ? 21.868 -11.383 -5.293 1.00 84.00 209 LYS A C 1
ATOM 1752 O O . LYS A 1 209 ? 20.974 -10.940 -4.570 1.00 84.00 209 LYS A O 1
ATOM 1757 N N . THR A 1 210 ? 21.646 -12.189 -6.333 1.00 83.31 210 THR A N 1
ATOM 1758 C CA . THR A 1 210 ? 20.319 -12.730 -6.657 1.00 83.31 210 THR A CA 1
ATOM 1759 C C . THR A 1 210 ? 19.786 -13.535 -5.479 1.00 83.31 210 THR A C 1
ATOM 1761 O O . THR A 1 210 ? 20.518 -14.306 -4.852 1.00 83.31 210 THR A O 1
ATOM 1764 N N . ARG A 1 211 ? 18.506 -13.336 -5.167 1.00 77.56 211 ARG A N 1
ATOM 1765 C CA . ARG A 1 211 ? 17.811 -14.091 -4.125 1.00 77.56 211 ARG A CA 1
ATOM 1766 C C . ARG A 1 211 ? 17.227 -15.353 -4.726 1.00 77.56 211 ARG A C 1
ATOM 1768 O O . ARG A 1 211 ? 16.566 -15.294 -5.757 1.00 77.56 211 ARG A O 1
ATOM 1775 N N . GLU A 1 212 ? 17.446 -16.463 -4.047 1.00 84.19 212 GLU A N 1
ATOM 1776 C CA . GLU A 1 212 ? 16.837 -17.733 -4.412 1.00 84.19 212 GLU A CA 1
ATOM 1777 C C . GLU A 1 212 ? 15.392 -17.781 -3.911 1.00 84.19 212 GLU A C 1
ATOM 1779 O O . GLU A 1 212 ? 15.065 -17.234 -2.854 1.00 84.19 212 GLU A O 1
ATOM 1784 N N . TYR A 1 213 ? 14.529 -18.426 -4.688 1.00 88.69 213 TYR A N 1
ATOM 1785 C CA . TYR A 1 213 ? 13.159 -18.736 -4.308 1.00 88.69 213 TYR A CA 1
ATOM 1786 C C . TYR A 1 213 ? 12.779 -20.112 -4.847 1.00 88.69 213 TYR A C 1
ATOM 1788 O O . TYR A 1 213 ? 13.327 -20.581 -5.844 1.00 88.69 213 TYR A O 1
ATOM 1796 N N . LYS A 1 214 ? 11.842 -20.766 -4.168 1.00 92.44 214 LYS A N 1
ATOM 1797 C CA . LYS A 1 214 ? 11.231 -22.011 -4.612 1.00 92.44 214 LYS A CA 1
ATOM 1798 C C . LYS A 1 214 ? 10.103 -21.682 -5.580 1.00 92.44 214 LYS A C 1
ATOM 1800 O O . LYS A 1 214 ? 9.150 -20.995 -5.210 1.00 92.44 214 LYS A O 1
ATOM 1805 N N . GLU A 1 215 ? 10.200 -22.192 -6.799 1.00 93.56 215 GLU A N 1
ATOM 1806 C CA . GLU A 1 215 ? 9.115 -22.070 -7.763 1.00 93.56 215 GLU A CA 1
ATOM 1807 C C . GLU A 1 215 ? 7.893 -22.881 -7.306 1.00 93.56 215 GLU A C 1
ATOM 1809 O O . GLU A 1 215 ? 8.026 -24.026 -6.861 1.00 93.56 215 GLU A O 1
ATOM 1814 N N . ILE A 1 216 ? 6.706 -22.276 -7.379 1.00 93.69 216 ILE A N 1
ATOM 1815 C CA . ILE A 1 216 ? 5.431 -22.917 -7.033 1.00 93.69 216 ILE A CA 1
ATOM 1816 C C . ILE A 1 216 ? 4.406 -22.715 -8.150 1.00 93.69 216 ILE A C 1
ATOM 1818 O O . ILE A 1 216 ? 4.394 -21.689 -8.832 1.00 93.69 216 ILE A O 1
ATOM 1822 N N . SER A 1 217 ? 3.526 -23.700 -8.322 1.00 87.19 217 SER A N 1
ATOM 1823 C CA . SER A 1 217 ? 2.471 -23.677 -9.340 1.00 87.19 217 SER A CA 1
ATOM 1824 C C . SER A 1 217 ? 1.171 -23.020 -8.868 1.00 87.19 217 SER A C 1
ATOM 1826 O O . SER A 1 217 ? 0.361 -22.636 -9.703 1.00 87.19 217 SER A O 1
ATOM 1828 N N . ASP A 1 218 ? 0.958 -22.914 -7.554 1.00 90.56 218 ASP A N 1
ATOM 1829 C CA . ASP A 1 218 ? -0.218 -22.292 -6.932 1.00 90.56 218 ASP A CA 1
ATOM 1830 C C . ASP A 1 218 ? 0.175 -21.669 -5.577 1.00 90.56 218 ASP A C 1
ATOM 1832 O O . ASP A 1 218 ? 1.313 -21.816 -5.129 1.00 90.56 218 ASP A O 1
ATOM 1836 N N . TYR A 1 219 ? -0.750 -20.965 -4.929 1.00 93.62 219 TYR A N 1
ATOM 1837 C CA . TYR A 1 219 ? -0.577 -20.354 -3.612 1.00 93.62 219 TYR A CA 1
ATOM 1838 C C . TYR A 1 219 ? -0.253 -21.386 -2.525 1.00 93.62 219 TYR A C 1
ATOM 1840 O O . TYR A 1 219 ? -0.930 -22.407 -2.398 1.00 93.62 219 TYR A O 1
ATOM 1848 N N . GLU A 1 220 ? 0.737 -21.084 -1.681 1.00 92.69 220 GLU A N 1
ATOM 1849 C CA . GLU A 1 220 ? 1.130 -21.953 -0.567 1.00 92.69 220 GLU A CA 1
ATOM 1850 C C . GLU A 1 220 ? 0.637 -21.367 0.767 1.00 92.69 220 GLU A C 1
ATOM 1852 O O . GLU A 1 220 ? 1.136 -20.328 1.196 1.00 92.69 220 GLU A O 1
ATOM 1857 N N . PRO A 1 221 ? -0.352 -21.975 1.443 1.00 91.00 221 PRO A N 1
ATOM 1858 C CA . PRO A 1 221 ? -0.892 -21.423 2.680 1.00 91.00 221 PRO A CA 1
ATOM 1859 C C . PRO A 1 221 ? 0.111 -21.553 3.834 1.00 91.00 221 PRO A C 1
ATOM 1861 O O . PRO A 1 221 ? 0.738 -22.596 4.013 1.00 91.00 221 PRO A O 1
ATOM 1864 N N . VAL A 1 222 ? 0.252 -20.493 4.634 1.00 86.38 222 VAL A N 1
ATOM 1865 C CA . VAL A 1 222 ? 1.236 -20.448 5.737 1.00 86.38 222 VAL A CA 1
ATOM 1866 C C . VAL A 1 222 ? 0.745 -21.156 6.999 1.00 86.38 222 VAL A C 1
ATOM 1868 O O . VAL A 1 222 ? 1.529 -21.784 7.704 1.00 86.38 222 VAL A O 1
ATOM 1871 N N . ALA A 1 223 ? -0.556 -21.084 7.271 1.00 71.75 223 ALA A N 1
ATOM 1872 C CA . ALA A 1 223 ? -1.242 -21.927 8.248 1.00 71.75 223 ALA A CA 1
ATOM 1873 C C . ALA A 1 223 ? -2.081 -22.979 7.501 1.00 71.75 223 ALA A C 1
ATOM 1875 O O . ALA A 1 223 ? -2.302 -22.822 6.305 1.00 71.75 223 ALA A O 1
ATOM 1876 N N . GLY A 1 224 ? -2.522 -24.046 8.182 1.00 59.50 224 GLY A N 1
ATOM 1877 C CA . GLY A 1 224 ? -3.118 -25.261 7.592 1.00 59.50 224 GLY A CA 1
ATOM 1878 C C . GLY A 1 224 ? -4.143 -25.090 6.445 1.00 59.50 224 GLY A C 1
ATOM 1879 O O . GLY A 1 224 ? -4.671 -24.014 6.173 1.00 59.50 224 GLY A O 1
ATOM 1880 N N . GLY A 1 225 ? -4.442 -26.205 5.765 1.00 54.56 225 GLY A N 1
ATOM 1881 C CA . GLY A 1 225 ? -5.011 -26.263 4.405 1.00 54.56 225 GLY A CA 1
ATOM 1882 C C . GLY A 1 225 ? -6.275 -25.447 4.073 1.00 54.56 225 GLY A C 1
ATOM 1883 O O . GLY A 1 225 ? -6.489 -25.170 2.895 1.00 54.56 225 GLY A O 1
ATOM 1884 N N . SER A 1 226 ? -7.065 -24.987 5.051 1.00 66.69 226 SER A N 1
ATOM 1885 C CA . SER A 1 226 ? -8.294 -24.210 4.809 1.00 66.69 226 SER A CA 1
ATOM 1886 C C . SER A 1 226 ? -8.061 -22.763 4.347 1.00 66.69 226 SER A C 1
ATOM 1888 O O . SER A 1 226 ? -8.997 -22.099 3.910 1.00 66.69 226 SER A O 1
ATOM 1890 N N . THR A 1 227 ? -6.834 -22.231 4.418 1.00 82.31 227 THR A N 1
ATOM 1891 C CA . THR A 1 227 ? -6.557 -20.838 4.000 1.00 82.31 227 THR A CA 1
ATOM 1892 C C . THR A 1 227 ? -6.788 -20.632 2.498 1.00 82.31 227 THR A C 1
ATOM 1894 O O . THR A 1 227 ? -7.306 -19.598 2.082 1.00 82.31 227 THR A O 1
ATOM 1897 N N . THR A 1 228 ? -6.467 -21.634 1.672 1.00 86.12 228 THR A N 1
ATOM 1898 C CA . THR A 1 228 ? -6.699 -21.568 0.216 1.00 86.12 228 THR A CA 1
ATOM 1899 C C . THR A 1 228 ? -8.184 -21.602 -0.150 1.00 86.12 228 THR A C 1
ATOM 1901 O O . THR A 1 228 ? -8.570 -21.042 -1.176 1.00 86.12 228 THR A O 1
ATOM 1904 N N . ASP A 1 229 ? -9.043 -22.166 0.709 1.00 89.94 229 ASP A N 1
ATOM 1905 C CA . ASP A 1 229 ? -10.491 -22.208 0.480 1.00 89.94 229 ASP A CA 1
ATOM 1906 C C . ASP A 1 229 ? -11.108 -20.808 0.433 1.00 89.94 229 ASP A C 1
ATOM 1908 O O . ASP A 1 229 ? -12.067 -20.584 -0.304 1.00 89.94 229 ASP A O 1
ATOM 1912 N N . ARG A 1 230 ? -10.509 -19.827 1.120 1.00 91.69 230 ARG A N 1
ATOM 1913 C CA . ARG A 1 230 ? -10.940 -18.421 1.060 1.00 91.69 230 ARG A CA 1
ATOM 1914 C C . ARG A 1 230 ? -10.751 -17.779 -0.312 1.00 91.69 230 ARG A C 1
ATOM 1916 O O . ARG A 1 230 ? -11.376 -16.756 -0.586 1.00 91.69 230 ARG A O 1
ATOM 1923 N N . LEU A 1 231 ? -9.944 -18.368 -1.200 1.00 94.31 231 LEU A N 1
ATOM 1924 C CA . LEU A 1 231 ? -9.851 -17.933 -2.597 1.00 94.31 231 LEU A CA 1
ATOM 1925 C C . LEU A 1 231 ? -10.967 -18.510 -3.475 1.00 94.31 231 LEU A C 1
ATOM 1927 O O . LEU A 1 231 ? -11.210 -17.958 -4.545 1.00 94.31 231 LEU A O 1
ATOM 1931 N N . LYS A 1 232 ? -11.655 -19.586 -3.072 1.00 95.06 232 LYS A N 1
ATOM 1932 C CA . LYS A 1 232 ? -12.675 -20.254 -3.901 1.00 95.06 232 LYS A CA 1
ATOM 1933 C C . LYS A 1 232 ? -13.927 -19.397 -4.059 1.00 95.06 232 LYS A C 1
ATOM 1935 O O . LYS A 1 232 ? -14.392 -18.781 -3.104 1.00 95.06 232 LYS A O 1
ATOM 1940 N N . THR A 1 233 ? -14.509 -19.359 -5.250 1.00 96.06 233 THR A N 1
ATOM 1941 C CA . THR A 1 233 ? -15.707 -18.562 -5.533 1.00 96.06 233 THR A CA 1
ATOM 1942 C C . THR A 1 233 ? -16.642 -19.243 -6.524 1.00 96.06 233 THR A C 1
ATOM 1944 O O . THR A 1 233 ? -16.213 -19.922 -7.457 1.00 96.06 233 THR A O 1
ATOM 1947 N N . ASP A 1 234 ? -17.937 -18.988 -6.345 1.00 94.81 234 ASP A N 1
ATOM 1948 C CA . ASP A 1 234 ? -18.984 -19.351 -7.298 1.00 94.81 234 ASP A CA 1
ATOM 1949 C C . ASP A 1 234 ? -19.137 -18.330 -8.435 1.00 94.81 234 ASP A C 1
ATOM 1951 O O . ASP A 1 234 ? -19.869 -18.579 -9.398 1.00 94.81 234 ASP A O 1
ATOM 1955 N N . LYS A 1 235 ? -18.436 -17.188 -8.368 1.00 94.25 235 LYS A N 1
ATOM 1956 C CA . LYS A 1 235 ? -18.385 -16.201 -9.452 1.00 94.25 235 LYS A CA 1
ATOM 1957 C C . LYS A 1 235 ? -17.763 -16.840 -10.699 1.00 94.25 235 LYS A C 1
ATOM 1959 O O . LYS A 1 235 ? -16.648 -17.352 -10.658 1.00 94.25 235 LYS A O 1
ATOM 1964 N N . LYS A 1 236 ? -18.478 -16.808 -11.828 1.00 94.00 236 LYS A N 1
ATOM 1965 C CA . LYS A 1 236 ? -18.054 -17.425 -13.100 1.00 94.00 236 LYS A CA 1
ATOM 1966 C C . LYS A 1 236 ? -18.387 -16.525 -14.287 1.00 94.00 236 LYS A C 1
ATOM 1968 O O . LYS A 1 236 ? -19.394 -15.822 -14.274 1.00 94.00 236 LYS A O 1
ATOM 1973 N N . GLY A 1 237 ? -17.550 -16.572 -15.324 1.00 93.50 237 GLY A N 1
ATOM 1974 C CA . GLY A 1 237 ? -17.791 -15.853 -16.575 1.00 93.50 237 GLY A CA 1
ATOM 1975 C C . GLY A 1 237 ? -18.986 -16.419 -17.345 1.00 93.50 237 GLY A C 1
ATOM 1976 O O . GLY A 1 237 ? -19.217 -17.630 -17.345 1.00 93.50 237 GLY A O 1
ATOM 1977 N N . CYS A 1 238 ? -19.734 -15.549 -18.013 1.00 95.00 238 CYS A N 1
ATOM 1978 C CA . CYS A 1 238 ? -20.923 -15.872 -18.801 1.00 95.00 238 CYS A CA 1
ATOM 1979 C C . CYS A 1 238 ? -21.045 -14.987 -20.060 1.00 95.00 238 CYS A C 1
ATOM 1981 O O . CYS A 1 238 ? -22.134 -14.526 -20.414 1.00 95.00 238 CYS A O 1
ATOM 1983 N N . CYS A 1 239 ? -19.934 -14.705 -20.752 1.00 93.75 239 CYS A N 1
ATOM 1984 C CA . CYS A 1 239 ? -19.962 -13.839 -21.929 1.00 93.75 239 CYS A CA 1
ATOM 1985 C C . CYS A 1 239 ? -20.860 -14.379 -23.058 1.00 93.75 239 CYS A C 1
ATOM 1987 O O . CYS A 1 239 ? -21.183 -15.560 -23.156 1.00 93.75 239 CYS A O 1
ATOM 1989 N N . ASN A 1 240 ? -21.210 -13.488 -23.985 1.00 93.50 240 ASN A N 1
ATOM 1990 C CA . ASN A 1 240 ? -22.046 -13.786 -25.150 1.00 93.50 240 ASN A CA 1
ATOM 1991 C C . ASN A 1 240 ? -21.264 -14.321 -26.368 1.00 93.50 240 ASN A C 1
ATOM 1993 O O . ASN A 1 240 ? -21.802 -14.348 -27.474 1.00 93.50 240 ASN A O 1
ATOM 1997 N N . GLY A 1 241 ? -19.988 -14.678 -26.203 1.00 90.56 241 GLY A N 1
ATOM 1998 C CA . GLY A 1 241 ? -19.128 -15.152 -27.289 1.00 90.56 241 GLY A CA 1
ATOM 1999 C C . GLY A 1 241 ? -18.507 -14.070 -28.184 1.00 90.56 241 GLY A C 1
ATOM 2000 O O . GLY A 1 241 ? -17.823 -14.415 -29.144 1.00 90.56 241 GLY A O 1
ATOM 2001 N N . LYS A 1 242 ? -18.726 -12.777 -27.906 1.00 91.00 242 LYS A N 1
ATOM 2002 C CA . LYS A 1 242 ? -18.153 -11.650 -28.670 1.00 91.00 242 LYS A CA 1
ATOM 2003 C C . LYS A 1 242 ? -17.003 -10.978 -27.908 1.00 91.00 242 LYS A C 1
ATOM 2005 O O . LYS A 1 242 ? -16.877 -11.131 -26.695 1.00 91.00 242 LYS A O 1
ATOM 2010 N N . HIS A 1 243 ? -16.161 -10.226 -28.623 1.00 93.44 243 HIS A N 1
ATOM 2011 C CA . HIS A 1 243 ? -15.061 -9.416 -28.061 1.00 93.44 243 HIS A CA 1
ATOM 2012 C C . HIS A 1 243 ? -14.051 -10.197 -27.194 1.00 93.44 243 HIS A C 1
ATOM 2014 O O . HIS A 1 243 ? -13.505 -9.678 -26.230 1.00 93.44 243 HIS A O 1
ATOM 2020 N N . CYS A 1 244 ? -13.819 -11.469 -27.505 1.00 93.00 244 CYS A N 1
ATOM 2021 C CA . CYS A 1 244 ? -12.830 -12.325 -26.834 1.00 93.00 244 CYS A CA 1
ATOM 2022 C C . CYS A 1 244 ? -11.918 -13.055 -27.823 1.00 93.00 244 CYS A C 1
ATOM 2024 O O . CYS A 1 244 ? -11.114 -13.866 -27.389 1.00 93.00 244 CYS A O 1
ATOM 2026 N N . SER A 1 245 ? -12.031 -12.783 -29.125 1.00 91.50 245 SER A N 1
ATOM 2027 C CA . SER A 1 245 ? -11.330 -13.522 -30.182 1.00 91.50 245 SER A CA 1
ATOM 2028 C C . SER A 1 245 ? -9.872 -13.121 -30.397 1.00 91.50 245 SER A C 1
ATOM 2030 O O . SER A 1 245 ? -9.145 -13.803 -31.110 1.00 91.50 245 SER A O 1
ATOM 2032 N N . SER A 1 246 ? -9.432 -12.009 -29.810 1.00 94.50 246 SER A N 1
ATOM 2033 C CA . SER A 1 246 ? -8.053 -11.530 -29.885 1.00 94.50 246 SER A CA 1
ATOM 2034 C C . SER A 1 246 ? -7.678 -10.798 -28.599 1.00 94.50 246 SER A C 1
ATOM 2036 O O . SER A 1 246 ? -8.555 -10.312 -27.882 1.00 94.50 246 SER A O 1
ATOM 2038 N N . LEU A 1 247 ? -6.375 -10.683 -28.324 1.00 94.56 247 LEU A N 1
ATOM 2039 C CA . LEU A 1 247 ? -5.864 -9.899 -27.194 1.00 94.56 247 LEU A CA 1
ATOM 2040 C C . LEU A 1 247 ? -6.263 -8.420 -27.292 1.00 94.56 247 LEU A C 1
ATOM 2042 O O . LEU A 1 247 ? -6.606 -7.811 -26.285 1.00 94.56 247 LEU A O 1
ATOM 2046 N N . GLU A 1 248 ? -6.292 -7.853 -28.499 1.00 93.19 248 GLU A N 1
ATOM 2047 C CA . GLU A 1 248 ? -6.743 -6.477 -28.732 1.00 93.19 248 GLU A CA 1
ATOM 2048 C C . GLU A 1 248 ? -8.222 -6.290 -28.359 1.00 93.19 248 GLU A C 1
ATOM 2050 O O . GLU A 1 248 ? -8.575 -5.323 -27.685 1.00 93.19 248 GLU A O 1
ATOM 2055 N N . ALA A 1 249 ? -9.080 -7.260 -28.700 1.00 92.00 249 ALA A N 1
ATOM 2056 C CA . ALA A 1 249 ? -10.504 -7.215 -28.374 1.00 92.00 249 ALA A CA 1
ATOM 2057 C C . ALA A 1 249 ? -10.787 -7.250 -26.860 1.00 92.00 249 ALA A C 1
ATOM 2059 O O . ALA A 1 249 ? -11.864 -6.826 -26.438 1.00 92.00 249 ALA A O 1
ATOM 2060 N N . LEU A 1 250 ? -9.830 -7.713 -26.043 1.00 93.62 250 LEU A N 1
ATOM 2061 C CA . LEU A 1 250 ? -9.941 -7.676 -24.583 1.00 93.62 250 LEU A CA 1
ATOM 2062 C C . LEU A 1 250 ? -9.823 -6.260 -24.011 1.00 93.62 250 LEU A C 1
ATOM 2064 O O . LEU A 1 250 ? -10.247 -6.069 -22.873 1.00 93.62 250 LEU A O 1
ATOM 2068 N N . GLY A 1 251 ? -9.339 -5.285 -24.789 1.00 92.00 251 GLY A N 1
ATOM 2069 C CA . GLY A 1 251 ? -9.239 -3.878 -24.399 1.00 92.00 251 GLY A CA 1
ATOM 2070 C C . GLY A 1 251 ? -8.143 -3.594 -23.359 1.00 92.00 251 GLY A C 1
ATOM 2071 O O . GLY A 1 251 ? -7.687 -4.513 -22.682 1.00 92.00 251 GLY A O 1
ATOM 2072 N N . PRO A 1 252 ? -7.659 -2.346 -23.238 1.00 93.31 252 PRO A N 1
ATOM 2073 C CA . PRO A 1 252 ? -6.571 -2.010 -22.320 1.00 93.31 252 PRO A CA 1
ATOM 2074 C C . PRO A 1 252 ? -7.032 -1.965 -20.854 1.00 93.31 252 PRO A C 1
ATOM 2076 O O . PRO A 1 252 ? -8.205 -1.714 -20.562 1.00 93.31 252 PRO A O 1
ATOM 2079 N N . PHE A 1 253 ? -6.096 -2.150 -19.921 1.00 92.19 253 PHE A N 1
ATOM 2080 C CA . PHE A 1 253 ? -6.329 -1.905 -18.495 1.00 92.19 253 PHE A CA 1
ATOM 2081 C C . PHE A 1 253 ? -6.001 -0.457 -18.129 1.00 92.19 253 PHE A C 1
ATOM 2083 O O . PHE A 1 253 ? -4.924 0.046 -18.445 1.00 92.19 253 PHE A O 1
ATOM 2090 N N . ASP A 1 254 ? -6.917 0.204 -17.431 1.00 88.19 254 ASP A N 1
ATOM 2091 C CA . ASP A 1 254 ? -6.727 1.547 -16.899 1.00 88.19 254 ASP A CA 1
ATOM 2092 C C . ASP A 1 254 ? -6.308 1.460 -15.426 1.00 88.19 254 ASP A C 1
ATOM 2094 O O . ASP A 1 254 ? -7.128 1.169 -14.551 1.00 88.19 254 ASP A O 1
ATOM 2098 N N . LEU A 1 255 ? -5.023 1.726 -15.168 1.00 82.44 255 LEU A N 1
ATOM 2099 C CA . LEU A 1 255 ? -4.425 1.699 -13.829 1.00 82.44 255 LEU A CA 1
ATOM 2100 C C . LEU A 1 255 ? -5.056 2.715 -12.866 1.00 82.44 255 LEU A C 1
ATOM 2102 O O . LEU A 1 255 ? -5.063 2.471 -11.664 1.00 82.44 255 LEU A O 1
ATOM 2106 N N . VAL A 1 256 ? -5.593 3.836 -13.365 1.00 78.31 256 VAL A N 1
ATOM 2107 C CA . VAL A 1 256 ? -6.172 4.890 -12.515 1.00 78.31 256 VAL A CA 1
ATOM 2108 C C . VAL A 1 256 ? -7.519 4.445 -11.967 1.00 78.31 256 VAL A C 1
ATOM 2110 O O . VAL A 1 256 ? -7.811 4.627 -10.788 1.00 78.31 256 VAL A O 1
ATOM 2113 N N . THR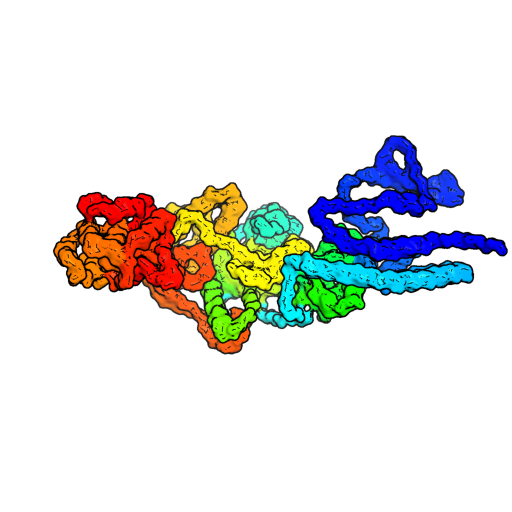 A 1 257 ? -8.358 3.856 -12.819 1.00 80.06 257 THR A N 1
ATOM 2114 C CA . THR A 1 257 ? -9.689 3.393 -12.399 1.00 80.06 257 THR A CA 1
ATOM 2115 C C . THR A 1 257 ? -9.693 1.959 -11.868 1.00 80.06 257 THR A C 1
ATOM 2117 O O . THR A 1 257 ? -10.668 1.564 -11.220 1.00 80.06 257 THR A O 1
ATOM 2120 N N . GLY A 1 258 ? -8.628 1.191 -12.127 1.00 83.75 258 GLY A N 1
ATOM 2121 C CA . GLY A 1 258 ? -8.507 -0.225 -11.780 1.00 83.75 258 GLY A CA 1
ATOM 2122 C C . GLY A 1 258 ? -9.435 -1.121 -12.604 1.00 83.75 258 GLY A C 1
ATOM 2123 O O . GLY A 1 258 ? -9.923 -2.132 -12.096 1.00 83.75 258 GLY A O 1
ATOM 2124 N N . THR A 1 259 ? -9.746 -0.730 -13.848 1.00 88.12 259 THR A N 1
ATOM 2125 C CA . THR A 1 259 ? -10.755 -1.400 -14.690 1.00 88.12 259 THR A CA 1
ATOM 2126 C C . THR A 1 259 ? -10.265 -1.668 -16.109 1.00 88.12 259 THR A C 1
ATOM 2128 O O . THR A 1 259 ? -9.486 -0.904 -16.677 1.00 88.12 259 THR A O 1
ATOM 2131 N N . TRP A 1 260 ? -10.767 -2.745 -16.716 1.00 92.44 260 TRP A N 1
ATOM 2132 C CA . TRP A 1 260 ? -10.582 -3.015 -18.142 1.00 92.44 260 TRP A CA 1
ATOM 2133 C C . TRP A 1 260 ? -11.497 -2.112 -18.976 1.00 92.44 260 TRP A C 1
ATOM 2135 O O . TRP A 1 260 ? -12.711 -2.098 -18.775 1.00 92.44 260 TRP A O 1
ATOM 2145 N N . LYS A 1 261 ? -10.942 -1.388 -19.952 1.00 94.12 261 LYS A N 1
ATOM 2146 C CA . LYS A 1 261 ? -11.717 -0.658 -20.966 1.00 94.12 261 LYS A CA 1
ATOM 2147 C C . LYS A 1 261 ? -12.072 -1.616 -22.096 1.00 94.12 261 LYS A C 1
ATOM 2149 O O . LYS A 1 261 ? -11.369 -1.702 -23.096 1.00 94.12 261 LYS A O 1
ATOM 2154 N N . THR A 1 262 ? -13.142 -2.379 -21.904 1.00 94.44 262 THR A N 1
ATOM 2155 C CA . THR A 1 262 ? -13.475 -3.519 -22.763 1.00 94.44 262 THR A CA 1
ATOM 2156 C C . THR A 1 262 ? -14.972 -3.657 -23.006 1.00 94.44 262 THR A C 1
ATOM 2158 O O . THR A 1 262 ? -15.788 -3.257 -22.178 1.00 94.44 262 THR A O 1
ATOM 2161 N N . LEU A 1 263 ? -15.327 -4.261 -24.142 1.00 94.25 263 LEU A N 1
ATOM 2162 C CA . LEU A 1 263 ? -16.699 -4.676 -24.456 1.00 94.25 263 LEU A CA 1
ATOM 2163 C C . LEU A 1 263 ? -16.988 -6.118 -24.006 1.00 94.25 263 LEU A C 1
ATOM 2165 O O . LEU A 1 263 ? -18.135 -6.569 -24.060 1.00 94.25 263 LEU A O 1
ATOM 2169 N N . ASN A 1 264 ? -15.969 -6.860 -23.561 1.00 94.38 264 ASN A N 1
ATOM 2170 C CA . ASN A 1 264 ? -16.147 -8.196 -23.011 1.00 94.38 264 ASN A CA 1
ATOM 2171 C C . ASN A 1 264 ? -16.666 -8.122 -21.568 1.00 94.38 264 ASN A C 1
ATOM 2173 O O . ASN A 1 264 ? -15.964 -7.660 -20.671 1.00 94.38 264 ASN A O 1
ATOM 2177 N N . LYS A 1 265 ? -17.886 -8.620 -21.336 1.00 93.38 265 LYS A N 1
ATOM 2178 C CA . LYS A 1 265 ? -18.540 -8.568 -20.018 1.00 93.38 265 LYS A CA 1
ATOM 2179 C C . LYS A 1 265 ? -17.759 -9.296 -18.918 1.00 93.38 265 LYS A C 1
ATOM 2181 O O . LYS A 1 265 ? -17.665 -8.775 -17.812 1.00 93.38 265 LYS A O 1
ATOM 2186 N N . ASP A 1 266 ? -17.176 -10.455 -19.223 1.00 95.25 266 ASP A N 1
ATOM 2187 C CA . ASP A 1 266 ? -16.437 -11.255 -18.238 1.00 95.25 266 ASP A CA 1
ATOM 2188 C C . ASP A 1 266 ? -15.129 -10.553 -17.852 1.00 95.25 266 ASP A C 1
ATOM 2190 O O . ASP A 1 266 ? -14.844 -10.366 -16.668 1.00 95.25 266 ASP A O 1
ATOM 2194 N N . ARG A 1 267 ? -14.376 -10.065 -18.849 1.00 94.62 267 ARG A N 1
ATOM 2195 C CA . ARG A 1 267 ? -13.146 -9.291 -18.630 1.00 94.62 267 ARG A CA 1
ATOM 2196 C C . ARG A 1 267 ? -13.427 -8.014 -17.842 1.00 94.62 267 ARG A C 1
ATOM 2198 O O . ARG A 1 267 ? -12.688 -7.711 -16.909 1.00 94.62 267 ARG A O 1
ATOM 2205 N N . LEU A 1 268 ? -14.509 -7.299 -18.164 1.00 93.81 268 LEU A N 1
ATOM 2206 C CA . LEU A 1 268 ? -14.946 -6.113 -17.420 1.00 93.81 268 LEU A CA 1
ATOM 2207 C C . LEU A 1 268 ? -15.221 -6.446 -15.943 1.00 93.81 268 LEU A C 1
ATOM 2209 O O . LEU A 1 268 ? -14.799 -5.702 -15.062 1.00 93.81 268 LEU A O 1
ATOM 2213 N N . ALA A 1 269 ? -15.842 -7.598 -15.674 1.00 93.19 269 ALA A N 1
ATOM 2214 C CA . ALA A 1 269 ? -16.084 -8.131 -14.330 1.00 93.19 269 ALA A CA 1
ATOM 2215 C C . ALA A 1 269 ? -14.848 -8.797 -13.681 1.00 93.19 269 ALA A C 1
ATOM 2217 O O . ALA A 1 269 ? -14.975 -9.450 -12.637 1.00 93.19 269 ALA A O 1
ATOM 2218 N N . ARG A 1 270 ? -13.659 -8.659 -14.294 1.00 95.00 270 ARG A N 1
ATOM 2219 C CA . ARG A 1 270 ? -12.385 -9.265 -13.862 1.00 95.00 270 ARG A CA 1
ATOM 2220 C C . ARG A 1 270 ? -12.500 -10.775 -13.635 1.00 95.00 270 ARG A C 1
ATOM 2222 O O . ARG A 1 270 ? -12.044 -11.317 -12.633 1.00 95.00 270 ARG A O 1
ATOM 2229 N N . THR A 1 271 ? -13.174 -11.455 -14.553 1.00 95.75 271 THR A N 1
ATOM 2230 C CA . THR A 1 271 ? -13.412 -12.899 -14.508 1.00 95.75 271 THR A CA 1
ATOM 2231 C C . THR A 1 271 ? -13.040 -13.503 -15.861 1.00 95.75 271 THR A C 1
ATOM 2233 O O . THR A 1 271 ? -13.336 -12.929 -16.912 1.00 95.75 271 THR A O 1
ATOM 2236 N N . GLU A 1 272 ? -12.357 -14.644 -15.864 1.00 96.81 272 GLU A N 1
ATOM 2237 C CA . GLU A 1 272 ? -12.112 -15.390 -17.098 1.00 96.81 272 GLU A CA 1
ATOM 2238 C C . GLU A 1 272 ? -13.413 -15.997 -17.635 1.00 96.81 272 GLU A C 1
ATOM 2240 O O . GLU A 1 272 ? -14.349 -16.300 -16.886 1.00 96.81 272 GLU A O 1
ATOM 2245 N N . CYS A 1 273 ? -13.497 -16.176 -18.953 1.00 96.50 273 CYS A N 1
ATOM 2246 C CA . CYS A 1 273 ? -14.664 -16.825 -19.546 1.00 96.50 273 CYS A CA 1
ATOM 2247 C C . CYS A 1 273 ? -14.758 -18.272 -19.050 1.00 96.50 273 CYS A C 1
ATOM 2249 O O . CYS A 1 273 ? -13.770 -19.002 -19.081 1.00 96.50 273 CYS A O 1
ATOM 2251 N N . SER A 1 274 ? -15.941 -18.709 -18.611 1.00 95.12 274 SER A N 1
ATOM 2252 C CA . SER A 1 274 ? -16.138 -20.094 -18.174 1.00 95.12 274 SER A CA 1
ATOM 2253 C C . SER A 1 274 ? -16.211 -21.058 -19.360 1.00 95.12 274 SER A C 1
ATOM 2255 O O . SER A 1 274 ? -16.497 -20.656 -20.486 1.00 95.12 274 SER A O 1
ATOM 2257 N N . GLU A 1 275 ? -16.031 -22.354 -19.106 1.00 93.44 275 GLU A N 1
ATOM 2258 C CA . GLU A 1 275 ? -16.175 -23.422 -20.113 1.00 93.44 275 GLU A CA 1
ATOM 2259 C C . GLU A 1 275 ? -17.564 -23.447 -20.770 1.00 93.44 275 GLU A C 1
ATOM 2261 O O . GLU A 1 275 ? -17.747 -23.930 -21.887 1.00 93.44 275 GLU A O 1
ATOM 2266 N N . THR A 1 276 ? -18.566 -22.886 -20.089 1.00 93.69 276 THR A N 1
ATOM 2267 C CA . THR A 1 276 ? -19.932 -22.801 -20.607 1.00 93.69 276 THR A CA 1
ATOM 2268 C C . THR A 1 276 ? -20.124 -21.666 -21.617 1.00 93.69 276 THR A C 1
ATOM 2270 O O . THR A 1 276 ? -21.094 -21.707 -22.383 1.00 93.69 276 THR A O 1
ATOM 2273 N N . CYS A 1 277 ? -19.200 -20.697 -21.670 1.00 94.94 277 CYS A N 1
ATOM 2274 C CA . CYS A 1 277 ? -19.274 -19.544 -22.563 1.00 94.94 277 CYS A CA 1
ATOM 2275 C C . CYS A 1 277 ? -19.182 -19.962 -24.045 1.00 94.94 277 CYS A C 1
ATOM 2277 O O . CYS A 1 277 ? -18.327 -20.777 -24.408 1.00 94.94 277 CYS A O 1
ATOM 2279 N N . PRO A 1 278 ? -19.976 -19.352 -24.950 1.00 95.44 278 PRO A N 1
ATOM 2280 C CA . PRO A 1 278 ? -19.953 -19.687 -26.375 1.00 95.44 278 PRO A CA 1
ATOM 2281 C C . PRO A 1 278 ? -18.582 -19.512 -27.044 1.00 95.44 278 PRO A C 1
ATOM 2283 O O . PRO A 1 278 ? -18.222 -20.304 -27.907 1.00 95.44 278 PRO A O 1
ATOM 2286 N N . CYS A 1 279 ? -17.784 -18.515 -26.644 1.00 94.69 279 CYS A N 1
ATOM 2287 C CA . CYS A 1 279 ? -16.443 -18.312 -27.210 1.00 94.69 279 CYS A CA 1
ATOM 2288 C C . CYS A 1 279 ? -15.485 -19.470 -26.932 1.00 94.69 279 CYS A C 1
ATOM 2290 O O . CYS A 1 279 ? -14.627 -19.756 -27.763 1.00 94.69 279 CYS A O 1
ATOM 2292 N N . VAL A 1 280 ? -15.623 -20.114 -25.770 1.00 94.38 280 VAL A N 1
ATOM 2293 C CA . VAL A 1 280 ? -14.785 -21.245 -25.365 1.00 94.38 280 VAL A CA 1
ATOM 2294 C C . VAL A 1 280 ? -15.207 -22.479 -26.146 1.00 94.38 280 VAL A C 1
ATOM 2296 O O . VAL A 1 280 ? -14.369 -23.119 -26.769 1.00 94.38 280 VAL A O 1
ATOM 2299 N N . LYS A 1 281 ? -16.519 -22.739 -26.226 1.00 93.50 281 LYS A N 1
ATOM 2300 C CA . LYS A 1 281 ? -17.083 -23.831 -27.037 1.00 93.50 281 LYS A CA 1
ATOM 2301 C C . LYS A 1 281 ? -16.698 -23.738 -28.515 1.00 93.50 281 LYS A C 1
ATOM 2303 O O . LYS A 1 281 ? -16.482 -24.759 -29.153 1.00 93.50 281 LYS A O 1
ATOM 2308 N N . ASN A 1 282 ? -16.581 -22.520 -29.040 1.00 91.50 282 ASN A N 1
ATOM 2309 C CA . ASN A 1 282 ? -16.176 -22.268 -30.423 1.00 91.50 282 ASN A CA 1
ATOM 2310 C C . ASN A 1 282 ? -14.647 -22.251 -30.627 1.00 91.50 282 ASN A C 1
ATOM 2312 O O . ASN A 1 282 ? -14.204 -22.023 -31.748 1.00 91.50 282 ASN A O 1
ATOM 2316 N N . GLY A 1 283 ? -13.839 -22.445 -29.576 1.00 90.94 283 GLY A N 1
ATOM 2317 C CA . GLY A 1 283 ? -12.374 -22.486 -29.669 1.00 90.94 283 GLY A CA 1
ATOM 2318 C C . GLY A 1 283 ? -11.706 -21.146 -29.997 1.00 90.94 283 GLY A C 1
ATOM 2319 O O . GLY A 1 283 ? -10.584 -21.130 -30.490 1.00 90.94 283 GLY A O 1
ATOM 2320 N N . ILE A 1 284 ? -12.381 -20.019 -29.751 1.00 92.44 284 ILE A N 1
ATOM 2321 C CA . ILE A 1 284 ? -11.896 -18.675 -30.115 1.00 92.44 284 ILE A CA 1
ATOM 2322 C C . ILE A 1 284 ? -11.573 -17.798 -28.899 1.00 92.44 284 ILE A C 1
ATOM 2324 O O . ILE A 1 284 ? -11.362 -16.603 -29.050 1.00 92.44 284 ILE A O 1
ATOM 2328 N N . CYS A 1 285 ? -11.613 -18.320 -27.675 1.00 95.25 285 CYS A N 1
ATOM 2329 C CA . CYS A 1 285 ? -11.534 -17.488 -26.474 1.00 95.25 285 CYS A CA 1
ATOM 2330 C C . CYS A 1 285 ? -10.094 -17.128 -26.078 1.00 95.25 285 CYS A C 1
ATOM 2332 O O . CYS A 1 285 ? -9.304 -18.006 -25.770 1.00 95.25 285 CYS A O 1
ATOM 2334 N N . MET A 1 286 ? -9.806 -15.831 -25.953 1.00 95.62 286 MET A N 1
ATOM 2335 C CA . MET A 1 286 ? -8.542 -15.289 -25.431 1.00 95.62 286 MET A CA 1
ATOM 2336 C C . MET A 1 286 ? -8.647 -14.775 -23.982 1.00 95.62 286 MET A C 1
ATOM 2338 O O . MET A 1 286 ? -7.645 -14.391 -23.392 1.00 95.62 286 MET A O 1
ATOM 2342 N N . ASN A 1 287 ? -9.839 -14.752 -23.369 1.00 96.12 287 ASN A N 1
ATOM 2343 C CA . ASN A 1 287 ? -10.033 -14.350 -21.961 1.00 96.12 287 ASN A CA 1
ATOM 2344 C C . ASN A 1 287 ? -9.934 -15.547 -20.988 1.00 96.12 287 ASN A C 1
ATOM 2346 O O . ASN A 1 287 ? -10.745 -15.668 -20.070 1.00 96.12 287 ASN A O 1
ATOM 2350 N N . ARG A 1 288 ? -9.008 -16.472 -21.252 1.00 95.88 288 ARG A N 1
ATOM 2351 C CA . ARG A 1 288 ? -8.751 -17.684 -20.452 1.00 95.88 288 ARG A CA 1
ATOM 2352 C C . ARG A 1 288 ? -7.255 -17.957 -20.270 1.00 95.88 288 ARG A C 1
ATOM 2354 O O . ARG A 1 288 ? -6.832 -19.091 -20.113 1.00 95.88 288 ARG A O 1
ATOM 2361 N N . GLN A 1 289 ? -6.435 -16.912 -20.327 1.00 96.50 289 GLN A N 1
ATOM 2362 C CA . GLN A 1 289 ? -4.979 -17.046 -20.356 1.00 96.50 289 GLN A CA 1
ATOM 2363 C C . GLN A 1 289 ? -4.418 -17.751 -19.111 1.00 96.50 289 GLN A C 1
ATOM 2365 O O . GLN A 1 289 ? -3.447 -18.488 -19.237 1.00 96.50 289 GLN A O 1
ATOM 2370 N N . ILE A 1 290 ? -5.012 -17.553 -17.927 1.00 95.75 290 ILE A N 1
ATOM 2371 C CA . ILE A 1 290 ? -4.601 -18.242 -16.693 1.00 95.75 290 ILE A CA 1
ATOM 2372 C C . ILE A 1 290 ? -5.085 -19.691 -16.734 1.00 95.75 290 ILE A C 1
ATOM 2374 O O . ILE A 1 290 ? -4.286 -20.607 -16.552 1.00 95.75 290 ILE A O 1
ATOM 2378 N N . SER A 1 291 ? -6.376 -19.899 -17.017 1.00 95.31 291 SER A N 1
ATOM 2379 C CA . SER A 1 291 ? -6.968 -21.241 -17.075 1.00 95.31 291 SER A CA 1
ATOM 2380 C C . SER A 1 291 ? -6.321 -22.142 -18.132 1.00 95.31 291 SER A C 1
ATOM 2382 O O . SER A 1 291 ? -6.250 -23.351 -17.934 1.00 95.31 291 SER A O 1
ATOM 2384 N N . ASP A 1 292 ? -5.830 -21.555 -19.224 1.00 95.38 292 ASP A N 1
ATOM 2385 C CA . ASP A 1 292 ? -5.204 -22.248 -20.350 1.00 95.38 292 ASP A CA 1
ATOM 2386 C C . ASP A 1 292 ? -3.656 -22.203 -20.280 1.00 95.38 292 ASP A C 1
ATOM 2388 O O . ASP A 1 292 ? -2.983 -22.534 -21.257 1.00 95.38 292 ASP A O 1
ATOM 2392 N N . HIS A 1 293 ? -3.077 -21.786 -19.143 1.00 94.38 293 HIS A N 1
ATOM 2393 C CA . HIS A 1 293 ? -1.628 -21.754 -18.871 1.00 94.38 293 HIS A CA 1
ATOM 2394 C C . HIS A 1 293 ? -0.782 -20.992 -19.914 1.00 94.38 293 HIS A C 1
ATOM 2396 O O . HIS A 1 293 ? 0.319 -21.403 -20.275 1.00 94.38 293 HIS A O 1
ATOM 2402 N N . GLN A 1 294 ? -1.275 -19.847 -20.390 1.00 95.81 294 GLN A N 1
ATOM 2403 C CA . GLN A 1 294 ? -0.638 -19.011 -21.421 1.00 95.81 294 GLN A CA 1
ATOM 2404 C C . GLN A 1 294 ? 0.350 -17.971 -20.854 1.00 95.81 294 GLN A C 1
ATOM 2406 O O . GLN A 1 294 ? 0.590 -16.926 -21.473 1.00 95.81 294 GLN A O 1
ATOM 2411 N N . GLU A 1 295 ? 0.905 -18.228 -19.668 1.00 95.75 295 GLU A N 1
ATOM 2412 C CA . GLU A 1 295 ? 1.942 -17.385 -19.069 1.00 95.75 295 GLU A CA 1
ATOM 2413 C C . GLU A 1 295 ? 3.256 -17.440 -19.860 1.00 95.75 295 GLU A C 1
ATOM 2415 O O . GLU A 1 295 ? 3.524 -18.387 -20.604 1.00 95.75 295 GLU A O 1
ATOM 2420 N N . LYS A 1 296 ? 4.071 -16.389 -19.738 1.00 97.81 296 LYS A N 1
ATOM 2421 C CA . LYS A 1 296 ? 5.360 -16.306 -20.430 1.00 97.81 296 LYS A CA 1
ATOM 2422 C C . LYS A 1 296 ? 6.377 -17.210 -19.755 1.00 97.81 296 LYS A C 1
ATOM 2424 O O . LYS A 1 296 ? 6.442 -17.305 -18.535 1.00 97.81 296 LYS A O 1
ATOM 2429 N N . GLN A 1 297 ? 7.170 -17.898 -20.565 1.00 96.06 297 GLN A N 1
ATOM 2430 C CA . GLN A 1 297 ? 8.106 -18.891 -20.055 1.00 96.06 297 GLN A CA 1
ATOM 2431 C C . GLN A 1 297 ? 9.485 -18.274 -19.829 1.00 96.06 297 GLN A C 1
ATOM 2433 O O . GLN A 1 297 ? 10.020 -17.568 -20.694 1.00 96.06 297 GLN A O 1
ATOM 2438 N N . LEU A 1 298 ? 10.091 -18.578 -18.679 1.00 95.38 298 LEU A N 1
ATOM 2439 C CA . LEU A 1 298 ? 11.499 -18.273 -18.437 1.00 95.38 298 LEU A CA 1
ATOM 2440 C C . LEU A 1 298 ? 12.372 -18.959 -19.490 1.00 95.38 298 LEU A C 1
ATOM 2442 O O . LEU A 1 298 ? 12.105 -20.085 -19.902 1.00 95.38 298 LEU A O 1
ATOM 2446 N N . TRP A 1 299 ? 13.429 -18.273 -19.916 1.00 95.31 299 TRP A N 1
ATOM 2447 C CA . TRP A 1 299 ? 14.413 -18.731 -20.905 1.00 95.31 299 TRP A CA 1
ATOM 2448 C C . TRP A 1 299 ? 13.888 -18.898 -22.339 1.00 95.31 299 TRP A C 1
ATOM 2450 O O . TRP A 1 299 ? 14.694 -19.105 -23.246 1.00 95.31 299 TRP A O 1
ATOM 2460 N N . LEU A 1 300 ? 12.583 -18.716 -22.567 1.00 96.75 300 LEU A N 1
ATOM 2461 C CA . LEU A 1 300 ? 11.970 -18.657 -23.894 1.00 96.75 300 LEU A CA 1
ATOM 2462 C C . LEU A 1 300 ? 11.460 -17.248 -24.218 1.00 96.75 300 LEU A C 1
ATOM 2464 O O . LEU A 1 300 ? 11.868 -16.653 -25.215 1.00 96.75 300 LEU A O 1
ATOM 2468 N N . ASP A 1 301 ? 10.590 -16.704 -23.366 1.00 98.12 301 ASP A N 1
ATOM 2469 C CA . ASP A 1 301 ? 9.984 -15.387 -23.559 1.00 98.12 301 ASP A CA 1
ATOM 2470 C C . ASP A 1 301 ? 10.697 -14.295 -22.766 1.00 98.12 301 ASP A C 1
ATOM 2472 O O . ASP A 1 301 ? 10.898 -13.180 -23.257 1.00 98.12 301 ASP A O 1
ATOM 2476 N N . VAL A 1 302 ? 11.071 -14.617 -21.528 1.00 98.12 302 VAL A N 1
ATOM 2477 C CA . VAL A 1 302 ? 11.640 -13.686 -20.550 1.00 98.12 302 VAL A CA 1
ATOM 2478 C C . VAL A 1 302 ? 12.821 -14.310 -19.808 1.00 98.12 302 VAL A C 1
ATOM 2480 O O . VAL A 1 302 ? 12.971 -15.529 -19.771 1.00 98.12 302 VAL A O 1
ATOM 2483 N N . VAL A 1 303 ? 13.675 -13.484 -19.210 1.00 97.31 303 VAL A N 1
ATOM 2484 C CA . VAL A 1 303 ? 14.824 -13.934 -18.413 1.00 97.31 303 VAL A CA 1
ATOM 2485 C C . VAL A 1 303 ? 14.977 -13.107 -17.142 1.00 97.31 303 VAL A C 1
ATOM 2487 O O . VAL A 1 303 ? 14.806 -11.889 -17.175 1.00 97.31 303 VAL A O 1
ATOM 2490 N N . GLU A 1 304 ? 15.330 -13.760 -16.035 1.00 96.06 304 GLU A N 1
ATOM 2491 C CA . GLU A 1 304 ? 15.775 -13.081 -14.818 1.00 96.06 304 GLU A CA 1
ATOM 2492 C C . GLU A 1 304 ? 17.239 -12.653 -14.962 1.00 96.06 304 GLU A C 1
ATOM 2494 O O . GLU A 1 304 ? 18.111 -13.456 -15.295 1.00 96.06 304 GLU A O 1
ATOM 2499 N N . THR A 1 305 ? 17.532 -11.382 -14.706 1.00 94.88 305 THR A N 1
ATOM 2500 C CA . THR A 1 305 ? 18.887 -10.832 -14.840 1.00 94.88 305 THR A CA 1
ATOM 2501 C C . THR A 1 305 ? 19.084 -9.659 -13.883 1.00 94.88 305 THR A C 1
ATOM 2503 O O . THR A 1 305 ? 18.108 -8.985 -13.551 1.00 94.88 305 THR A O 1
ATOM 2506 N N . PRO A 1 306 ? 20.310 -9.359 -13.416 1.00 94.75 306 PRO A N 1
ATOM 2507 C CA . PRO A 1 306 ? 20.575 -8.088 -12.759 1.00 94.75 306 PRO A CA 1
ATOM 2508 C C . PRO A 1 306 ? 20.141 -6.929 -13.657 1.00 94.75 306 PRO A C 1
ATOM 2510 O O . PRO A 1 306 ? 20.562 -6.846 -14.811 1.00 94.75 306 PRO A O 1
ATOM 2513 N N . THR A 1 307 ? 19.301 -6.050 -13.123 1.00 95.69 307 THR A N 1
ATOM 2514 C CA . THR A 1 307 ? 18.841 -4.854 -13.828 1.00 95.69 307 THR A CA 1
ATOM 2515 C C . THR A 1 307 ? 19.401 -3.600 -13.194 1.00 95.69 307 THR A C 1
ATOM 2517 O O . THR A 1 307 ? 19.778 -3.558 -12.018 1.00 95.69 307 THR A O 1
ATOM 2520 N N . TRP A 1 308 ? 19.475 -2.568 -14.015 1.00 96.88 308 TRP A N 1
ATOM 2521 C CA . TRP A 1 308 ? 20.159 -1.326 -13.734 1.00 96.88 308 TRP A CA 1
ATOM 2522 C C . TRP A 1 308 ? 19.277 -0.159 -14.167 1.00 96.88 308 TRP A C 1
ATOM 2524 O O . TRP A 1 308 ? 18.441 -0.276 -15.063 1.00 96.88 308 TRP A O 1
ATOM 2534 N N . GLY A 1 309 ? 19.414 0.963 -13.482 1.00 96.50 309 GLY A N 1
ATOM 2535 C CA . GLY A 1 309 ? 18.602 2.146 -13.717 1.00 96.50 309 GLY A CA 1
ATOM 2536 C C . GLY A 1 309 ? 19.266 3.391 -13.163 1.00 96.50 309 GLY A C 1
ATOM 2537 O O . GLY A 1 309 ? 20.403 3.349 -12.701 1.00 96.50 309 GLY A O 1
ATOM 2538 N N . PHE A 1 310 ? 18.572 4.515 -13.222 1.00 96.94 310 PHE A N 1
ATOM 2539 C CA . PHE A 1 310 ? 19.111 5.800 -12.794 1.00 96.94 310 PHE A CA 1
ATOM 2540 C C . PHE A 1 310 ? 18.007 6.670 -12.200 1.00 96.94 310 PHE A C 1
ATOM 2542 O O . PHE A 1 310 ? 16.824 6.516 -12.523 1.00 96.94 310 PHE A O 1
ATOM 2549 N N . ASP A 1 311 ? 18.402 7.546 -11.281 1.00 95.44 311 ASP A N 1
ATOM 2550 C CA . ASP A 1 311 ? 17.489 8.427 -10.561 1.00 95.44 311 ASP A CA 1
ATOM 2551 C C . ASP A 1 311 ? 17.102 9.666 -11.388 1.00 95.44 311 ASP A C 1
ATOM 2553 O O . ASP A 1 311 ? 17.603 9.922 -12.487 1.00 95.44 311 ASP A O 1
ATOM 2557 N N . THR A 1 312 ? 16.177 10.466 -10.855 1.00 92.19 312 THR A N 1
ATOM 2558 C CA . THR A 1 312 ? 15.719 11.699 -11.515 1.00 92.19 312 THR A CA 1
ATOM 2559 C C . THR A 1 312 ? 16.797 12.778 -11.622 1.00 92.19 312 THR A C 1
ATOM 2561 O O . THR A 1 312 ? 16.688 13.673 -12.466 1.00 92.19 312 THR A O 1
ATOM 2564 N N . TYR A 1 313 ? 17.828 12.725 -10.776 1.00 92.81 313 TYR A N 1
ATOM 2565 C CA . TYR A 1 313 ? 18.968 13.628 -10.853 1.00 92.81 313 TYR A CA 1
ATOM 2566 C C . TYR A 1 313 ? 19.803 13.306 -12.096 1.00 92.81 313 TYR A C 1
ATOM 2568 O O . TYR A 1 313 ? 19.993 14.178 -12.947 1.00 92.81 313 TYR A O 1
ATOM 2576 N N . THR A 1 314 ? 20.198 12.043 -12.265 1.00 94.31 314 THR A N 1
ATOM 2577 C CA . THR A 1 314 ? 20.931 11.566 -13.440 1.00 94.31 314 THR A CA 1
ATOM 2578 C C . THR A 1 314 ? 20.091 11.648 -14.711 1.00 94.31 314 THR A C 1
ATOM 2580 O O . THR A 1 314 ? 20.631 12.042 -15.741 1.00 94.31 314 THR A O 1
ATOM 2583 N N . TYR A 1 315 ? 18.778 11.390 -14.658 1.00 92.56 315 TYR A N 1
ATOM 2584 C CA . TYR A 1 315 ? 17.879 11.617 -15.799 1.00 92.56 315 TYR A CA 1
ATOM 2585 C C . TYR A 1 315 ? 18.010 13.051 -16.326 1.00 92.56 315 TYR A C 1
ATOM 2587 O O . TYR A 1 315 ? 18.196 13.263 -17.524 1.00 92.56 315 TYR A O 1
ATOM 2595 N N . ARG A 1 316 ? 17.940 14.050 -15.429 1.00 87.12 316 ARG A N 1
ATOM 2596 C CA . ARG A 1 316 ? 18.073 15.461 -15.817 1.00 87.12 316 ARG A CA 1
ATOM 2597 C C . ARG A 1 316 ? 19.439 15.728 -16.438 1.00 87.12 316 ARG A C 1
ATOM 2599 O O . ARG A 1 316 ? 19.496 16.400 -17.460 1.00 87.12 316 ARG A O 1
ATOM 2606 N N . ASN A 1 317 ? 20.508 15.181 -15.864 1.00 89.00 317 ASN A N 1
ATOM 2607 C CA . ASN A 1 317 ? 21.848 15.341 -16.422 1.00 89.00 317 ASN A CA 1
ATOM 2608 C C . ASN A 1 317 ? 21.936 14.731 -17.828 1.00 89.00 317 ASN A C 1
ATOM 2610 O O . ASN A 1 317 ? 22.366 15.410 -18.748 1.00 89.00 317 ASN A O 1
ATOM 2614 N N . ILE A 1 318 ? 21.452 13.504 -18.042 1.00 90.81 318 ILE A N 1
ATOM 2615 C CA . ILE A 1 318 ? 21.402 12.868 -19.371 1.00 90.81 318 ILE A CA 1
ATOM 2616 C C . ILE A 1 318 ? 20.657 13.758 -20.366 1.00 90.81 318 ILE A C 1
ATOM 2618 O O . ILE A 1 318 ? 21.193 14.069 -21.427 1.00 90.81 318 ILE A O 1
ATOM 2622 N N . PHE A 1 319 ? 19.452 14.201 -20.002 1.00 85.00 319 PHE A N 1
ATOM 2623 C CA . PHE A 1 319 ? 18.607 15.032 -20.856 1.00 85.00 319 PHE A CA 1
ATOM 2624 C C . PHE A 1 319 ? 19.302 16.338 -21.270 1.00 85.00 319 PHE A C 1
ATOM 2626 O O . PHE A 1 319 ? 19.231 16.738 -22.429 1.00 85.00 319 PHE A O 1
ATOM 2633 N N . VAL A 1 320 ? 20.029 16.967 -20.342 1.00 79.69 320 VAL A N 1
ATOM 2634 C CA . VAL A 1 320 ? 20.767 18.220 -20.565 1.00 79.69 320 VAL A CA 1
ATOM 2635 C C . VAL A 1 320 ? 21.934 18.068 -21.556 1.00 79.69 320 VAL A C 1
ATOM 2637 O O . VAL A 1 320 ? 22.325 19.043 -22.187 1.00 79.69 320 VAL A O 1
ATOM 2640 N N . TYR A 1 321 ? 22.472 16.865 -21.754 1.00 82.94 321 TYR A N 1
ATOM 2641 C CA . TYR A 1 321 ? 23.605 16.625 -22.659 1.00 82.94 321 TYR A CA 1
ATOM 2642 C C . TYR A 1 321 ? 23.223 15.880 -23.953 1.00 82.94 321 TYR A C 1
ATOM 2644 O O . TYR A 1 321 ? 24.101 15.388 -24.664 1.00 82.94 321 TYR A O 1
ATOM 2652 N N . LEU A 1 322 ? 21.928 15.798 -24.286 1.00 80.69 322 LEU A N 1
ATOM 2653 C CA . LEU A 1 322 ? 21.464 15.216 -25.549 1.00 80.69 322 LEU A CA 1
ATOM 2654 C C . LEU A 1 322 ? 21.661 16.147 -26.760 1.00 80.69 322 LEU A C 1
ATOM 2656 O O . LEU A 1 322 ? 21.702 17.374 -26.651 1.00 80.69 322 LEU A O 1
ATOM 2660 N N . ARG A 1 323 ? 21.730 15.523 -27.945 1.00 73.06 323 ARG A N 1
ATOM 2661 C CA . ARG A 1 323 ? 21.708 16.185 -29.261 1.00 73.06 323 ARG A CA 1
ATOM 2662 C C . ARG A 1 323 ? 20.370 16.930 -29.463 1.00 73.06 323 ARG A C 1
ATOM 2664 O O . ARG A 1 323 ? 19.322 16.415 -29.088 1.00 73.06 323 ARG A O 1
ATOM 2671 N N . VAL A 1 324 ? 20.402 18.115 -30.071 1.00 63.22 324 VAL A N 1
ATOM 2672 C CA . VAL A 1 324 ? 19.255 19.028 -30.314 1.00 63.22 324 VAL A CA 1
ATOM 2673 C C . VAL A 1 324 ? 18.784 18.894 -31.779 1.00 63.22 324 VAL A C 1
ATOM 2675 O O . VAL A 1 324 ? 19.628 18.611 -32.631 1.00 63.22 324 VAL A O 1
ATOM 2678 N N . PRO A 1 325 ? 17.491 19.091 -32.131 1.00 51.69 325 PRO A N 1
ATOM 2679 C CA . PRO A 1 325 ? 16.379 19.597 -31.317 1.00 51.69 325 PRO A CA 1
ATOM 2680 C C . PRO A 1 325 ? 15.820 18.611 -30.288 1.00 51.69 325 PRO A C 1
ATOM 2682 O O . PRO A 1 325 ? 15.777 17.404 -30.512 1.00 51.69 325 PRO A O 1
ATOM 2685 N N . PHE A 1 326 ? 15.344 19.166 -29.167 1.00 58.97 326 PHE A N 1
ATOM 2686 C CA . PHE A 1 326 ? 14.501 18.450 -28.214 1.00 58.97 326 PHE A CA 1
ATOM 2687 C C . PHE A 1 326 ? 13.134 18.221 -28.842 1.00 58.97 326 PHE A C 1
ATOM 2689 O O . PHE A 1 326 ? 12.351 19.152 -29.019 1.00 58.97 326 PHE A O 1
ATOM 2696 N N . ASP A 1 327 ? 12.858 16.975 -29.186 1.00 58.84 327 ASP A N 1
ATOM 2697 C CA . ASP A 1 327 ? 11.568 16.532 -29.688 1.00 58.84 327 ASP A CA 1
ATOM 2698 C C . ASP A 1 327 ? 11.019 15.413 -28.775 1.00 58.84 327 ASP A C 1
ATOM 2700 O O . ASP A 1 327 ? 11.717 14.948 -27.863 1.00 58.84 327 ASP A O 1
ATOM 2704 N N . PRO A 1 328 ? 9.773 14.951 -28.970 1.00 62.66 328 PRO A N 1
ATOM 2705 C CA . PRO A 1 328 ? 9.231 13.831 -28.202 1.00 62.66 328 PRO A CA 1
ATOM 2706 C C . PRO A 1 328 ? 10.076 12.540 -28.263 1.00 62.66 328 PRO A C 1
ATOM 2708 O O . PRO A 1 328 ? 9.947 11.689 -27.381 1.00 62.66 328 PRO A O 1
ATOM 2711 N N . TYR A 1 329 ? 10.954 12.373 -29.260 1.00 71.50 329 TYR A N 1
ATOM 2712 C CA . TYR A 1 329 ? 11.837 11.212 -29.374 1.00 71.50 329 TYR A CA 1
ATOM 2713 C C . TYR A 1 329 ? 13.024 11.272 -28.412 1.00 71.50 329 TYR A C 1
ATOM 2715 O O . TYR A 1 329 ? 13.479 10.214 -27.981 1.00 71.50 329 TYR A O 1
ATOM 2723 N N . SER A 1 330 ? 13.476 12.460 -28.000 1.00 75.38 330 SER A N 1
ATOM 2724 C CA . SER A 1 330 ? 14.501 12.596 -26.951 1.00 75.38 330 SER A CA 1
ATOM 2725 C C . SER A 1 330 ? 14.084 11.902 -25.644 1.00 75.38 330 SER A C 1
ATOM 2727 O O . SER A 1 330 ? 14.865 11.158 -25.053 1.00 75.38 330 SER A O 1
ATOM 2729 N N . TYR A 1 331 ? 12.812 12.038 -25.252 1.00 82.69 331 TYR A N 1
ATOM 2730 C CA . TYR A 1 331 ? 12.229 11.293 -24.134 1.00 82.69 331 TYR A CA 1
ATOM 2731 C C . TYR A 1 331 ? 12.168 9.794 -24.427 1.00 82.69 331 TYR A C 1
ATOM 2733 O O . TYR A 1 331 ? 12.518 8.992 -23.573 1.00 82.69 331 TYR A O 1
ATOM 2741 N N . CYS A 1 332 ? 11.788 9.394 -25.644 1.00 85.31 332 CYS A N 1
ATOM 2742 C CA . CYS A 1 332 ? 11.742 7.981 -26.028 1.00 85.31 332 CYS A CA 1
ATOM 2743 C C . CYS A 1 332 ? 13.123 7.303 -25.963 1.00 85.31 332 CYS A C 1
ATOM 2745 O O . CYS A 1 332 ? 13.208 6.134 -25.579 1.00 85.31 332 CYS A O 1
ATOM 2747 N N . PHE A 1 333 ? 14.200 8.019 -26.300 1.00 91.75 333 PHE A N 1
ATOM 2748 C CA . PHE A 1 333 ? 15.565 7.518 -26.160 1.00 91.75 333 PHE A CA 1
ATOM 2749 C C . PHE A 1 333 ? 15.902 7.237 -24.691 1.00 91.75 333 PHE A C 1
ATOM 2751 O O . PHE A 1 333 ? 16.294 6.115 -24.367 1.00 91.75 333 PHE A O 1
ATOM 2758 N N . ILE A 1 334 ? 15.699 8.214 -23.798 1.00 92.25 334 ILE A N 1
ATOM 2759 C CA . ILE A 1 334 ? 16.015 8.058 -22.368 1.00 92.25 334 ILE A CA 1
ATOM 2760 C C . ILE A 1 334 ? 15.075 7.053 -21.689 1.00 92.25 334 ILE A C 1
ATOM 2762 O O . ILE A 1 334 ? 15.532 6.258 -20.880 1.00 92.25 334 ILE A O 1
ATOM 2766 N N . ASP A 1 335 ? 13.787 7.044 -22.032 1.00 90.06 335 ASP A N 1
ATOM 2767 C CA . ASP A 1 335 ? 12.782 6.196 -21.381 1.00 90.06 335 ASP A CA 1
ATOM 2768 C C . ASP A 1 335 ? 12.823 4.738 -21.863 1.00 90.06 335 ASP A C 1
ATOM 2770 O O . ASP A 1 335 ? 12.367 3.846 -21.147 1.00 90.06 335 ASP A O 1
ATOM 2774 N N . LYS A 1 336 ? 13.307 4.474 -23.088 1.00 91.69 336 LYS A N 1
ATOM 2775 C CA . LYS A 1 336 ? 13.242 3.135 -23.705 1.00 91.69 336 LYS A CA 1
ATOM 2776 C C . LYS A 1 336 ? 14.580 2.623 -24.216 1.00 91.69 336 LYS A C 1
ATOM 2778 O O . LYS A 1 336 ? 14.999 1.539 -23.813 1.00 91.69 336 LYS A O 1
ATOM 2783 N N . ALA A 1 337 ? 15.232 3.346 -25.127 1.00 94.88 337 ALA A N 1
ATOM 2784 C CA . ALA A 1 337 ? 16.437 2.851 -25.797 1.00 94.88 337 ALA A CA 1
ATOM 2785 C C . ALA A 1 337 ? 17.619 2.731 -24.825 1.00 94.88 337 ALA A C 1
ATOM 2787 O O . ALA A 1 337 ? 18.273 1.690 -24.765 1.00 94.88 337 ALA A O 1
ATOM 2788 N N . LEU A 1 338 ? 17.854 3.756 -24.008 1.00 96.88 338 LEU A N 1
ATOM 2789 C CA . LEU A 1 338 ? 18.964 3.776 -23.064 1.00 96.88 338 LEU A CA 1
ATOM 2790 C C . LEU A 1 338 ? 18.815 2.716 -21.947 1.00 96.88 338 LEU A C 1
ATOM 2792 O O . LEU A 1 338 ? 19.755 1.943 -21.775 1.00 96.88 338 LEU A O 1
ATOM 2796 N N . PRO A 1 339 ? 17.672 2.567 -21.244 1.00 96.31 339 PRO A N 1
ATOM 2797 C CA . PRO A 1 339 ? 17.467 1.491 -20.270 1.00 96.31 339 PRO A CA 1
ATOM 2798 C C . PRO A 1 339 ? 17.589 0.097 -20.889 1.00 96.31 339 PRO A C 1
ATOM 2800 O O . PRO A 1 339 ? 18.183 -0.798 -20.287 1.00 96.31 339 PRO A O 1
ATOM 2803 N N . LYS A 1 340 ? 17.085 -0.088 -22.118 1.00 95.81 340 LYS A N 1
ATOM 2804 C CA . LYS A 1 340 ? 17.262 -1.329 -22.884 1.00 95.81 340 LYS A CA 1
ATOM 2805 C C . LYS A 1 340 ? 18.743 -1.638 -23.106 1.00 95.81 340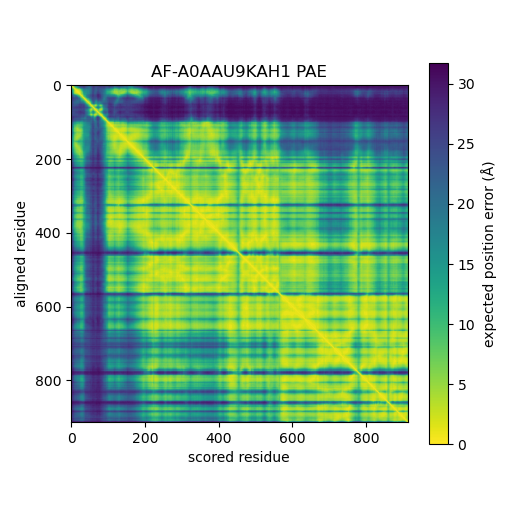 LYS A C 1
ATOM 2807 O O . LYS A 1 340 ? 19.171 -2.767 -22.872 1.00 95.81 340 LYS A O 1
ATOM 2812 N N . ALA A 1 341 ? 19.530 -0.651 -23.530 1.00 97.06 341 ALA A N 1
ATOM 2813 C CA . ALA A 1 341 ? 20.966 -0.815 -23.731 1.00 97.06 341 ALA A CA 1
ATOM 2814 C C . ALA A 1 341 ? 21.701 -1.086 -22.412 1.00 97.06 341 ALA A C 1
ATOM 2816 O O . ALA A 1 341 ? 22.454 -2.051 -22.339 1.00 97.06 341 ALA A O 1
ATOM 2817 N N . ILE A 1 342 ? 21.419 -0.310 -21.360 1.00 97.31 342 ILE A N 1
ATOM 2818 C CA . ILE A 1 342 ? 21.979 -0.471 -20.007 1.00 97.31 342 ILE A CA 1
ATOM 2819 C C . ILE A 1 342 ? 21.788 -1.906 -19.500 1.00 97.31 342 ILE A C 1
ATOM 2821 O O . ILE A 1 342 ? 22.749 -2.547 -19.079 1.00 97.31 342 ILE A O 1
ATOM 2825 N N . ASN A 1 343 ? 20.569 -2.439 -19.603 1.00 96.38 343 ASN A N 1
ATOM 2826 C CA . ASN A 1 343 ? 20.251 -3.805 -19.180 1.00 96.38 343 ASN A CA 1
ATOM 2827 C C . ASN A 1 343 ? 20.760 -4.891 -20.150 1.00 96.38 343 ASN A C 1
ATOM 2829 O O . ASN A 1 343 ? 20.683 -6.075 -19.834 1.00 96.38 343 ASN A O 1
ATOM 2833 N N . SER A 1 344 ? 21.292 -4.508 -21.315 1.00 95.38 344 SER A N 1
ATOM 2834 C CA . SER A 1 344 ? 21.922 -5.415 -22.287 1.00 95.38 344 SER A CA 1
ATOM 2835 C C . SER A 1 344 ? 23.452 -5.466 -22.163 1.00 95.38 344 SER A C 1
ATOM 2837 O O . SER A 1 344 ? 24.089 -6.347 -22.750 1.00 95.38 344 SER A O 1
ATOM 2839 N N . VAL A 1 345 ? 24.062 -4.543 -21.408 1.00 94.50 345 VAL A N 1
ATOM 2840 C CA . VAL A 1 345 ? 25.506 -4.531 -21.133 1.00 94.50 345 VAL A CA 1
ATOM 2841 C C . VAL A 1 345 ? 25.870 -5.693 -20.204 1.00 94.50 345 VAL A C 1
ATOM 2843 O O . VAL A 1 345 ? 25.280 -5.860 -19.140 1.00 94.50 345 VAL A O 1
ATOM 2846 N N . LYS A 1 346 ? 26.885 -6.482 -20.586 1.00 86.62 346 LYS A N 1
ATOM 2847 C CA . LYS A 1 346 ? 27.340 -7.656 -19.814 1.00 86.62 346 LYS A CA 1
ATOM 2848 C C . LYS A 1 346 ? 28.292 -7.321 -18.664 1.00 86.62 346 LYS A C 1
ATOM 2850 O O . LYS A 1 346 ? 28.282 -8.008 -17.649 1.00 86.62 346 LYS A O 1
ATOM 2855 N N . TRP A 1 347 ? 29.140 -6.310 -18.844 1.00 86.69 347 TRP A N 1
ATOM 2856 C CA . TRP A 1 347 ? 30.194 -5.932 -17.903 1.00 86.69 347 TRP A CA 1
ATOM 2857 C C . TRP A 1 347 ? 30.180 -4.424 -17.716 1.00 86.69 347 TRP A C 1
ATOM 2859 O O . TRP A 1 347 ? 30.019 -3.700 -18.689 1.00 86.69 347 TRP A O 1
ATOM 2869 N N . ASN A 1 348 ? 30.390 -3.955 -16.488 1.00 91.38 348 ASN A N 1
ATOM 2870 C CA . ASN A 1 348 ? 30.396 -2.526 -16.171 1.00 91.38 348 ASN A CA 1
ATOM 2871 C C . ASN A 1 348 ? 29.092 -1.792 -16.530 1.00 91.38 348 ASN A C 1
ATOM 2873 O O . ASN A 1 348 ? 29.139 -0.638 -16.929 1.00 91.38 348 ASN A O 1
ATOM 2877 N N . SER A 1 349 ? 27.920 -2.405 -16.326 1.00 91.75 349 SER A N 1
ATOM 2878 C CA . SER A 1 349 ? 26.615 -1.757 -16.570 1.00 91.75 349 SER A CA 1
ATOM 2879 C C . SER A 1 349 ? 26.392 -0.477 -15.742 1.00 91.75 349 SER A C 1
ATOM 2881 O O . SER A 1 349 ? 25.495 0.304 -16.041 1.00 91.75 349 SER A O 1
ATOM 2883 N N . TRP A 1 350 ? 27.218 -0.245 -14.713 1.00 94.06 350 TRP A N 1
ATOM 2884 C CA . TRP A 1 350 ? 27.289 1.010 -13.962 1.00 94.06 350 TRP A CA 1
ATOM 2885 C C . TRP A 1 350 ? 27.833 2.187 -14.799 1.00 94.06 350 TRP A C 1
ATOM 2887 O O . TRP A 1 350 ? 27.566 3.342 -14.474 1.00 94.06 350 TRP A O 1
ATOM 2897 N N . ASP A 1 351 ? 28.604 1.913 -15.853 1.00 95.25 351 ASP A N 1
ATOM 2898 C CA . ASP A 1 351 ? 29.186 2.907 -16.750 1.00 95.25 351 ASP A CA 1
ATOM 2899 C C . ASP A 1 351 ? 28.276 3.124 -17.962 1.00 95.25 351 ASP A C 1
ATOM 2901 O O . ASP A 1 351 ? 28.199 2.303 -18.877 1.00 95.25 351 ASP A O 1
ATOM 2905 N N . ILE A 1 352 ? 27.598 4.272 -17.986 1.00 96.62 352 ILE A N 1
ATOM 2906 C CA . ILE A 1 352 ? 26.679 4.649 -19.065 1.00 96.62 352 ILE A CA 1
ATOM 2907 C C . ILE A 1 352 ? 27.333 4.586 -20.456 1.00 96.62 352 ILE A C 1
ATOM 2909 O O . ILE A 1 352 ? 26.647 4.323 -21.443 1.00 96.62 352 ILE A O 1
ATOM 2913 N N . ARG A 1 353 ? 28.654 4.784 -20.561 1.00 96.94 353 ARG A N 1
ATOM 2914 C CA . ARG A 1 353 ? 29.369 4.795 -21.846 1.00 96.94 353 ARG A CA 1
ATOM 2915 C C . ARG A 1 353 ? 29.316 3.442 -22.547 1.00 96.94 353 ARG A C 1
ATOM 2917 O O . ARG A 1 353 ? 29.210 3.420 -23.768 1.00 96.94 353 ARG A O 1
ATOM 2924 N N . GLU A 1 354 ? 29.320 2.343 -21.794 1.00 97.25 354 GLU A N 1
ATOM 2925 C CA . GLU A 1 354 ? 29.197 0.984 -22.338 1.00 97.25 354 GLU A CA 1
ATOM 2926 C C . GLU A 1 354 ? 27.827 0.775 -23.001 1.00 97.25 354 GLU A C 1
ATOM 2928 O O . GLU A 1 354 ? 27.724 0.172 -24.067 1.00 97.25 354 GLU A O 1
ATOM 2933 N N . ALA A 1 355 ? 26.765 1.334 -22.411 1.00 97.25 355 ALA A N 1
ATOM 2934 C CA . ALA A 1 355 ? 25.425 1.280 -22.989 1.00 97.25 355 ALA A CA 1
ATOM 2935 C C . ALA A 1 355 ? 25.322 2.127 -24.266 1.00 97.25 355 ALA A C 1
ATOM 2937 O O . ALA A 1 355 ? 24.733 1.690 -25.253 1.00 97.25 355 ALA A O 1
ATOM 2938 N N . LEU A 1 356 ? 25.923 3.321 -24.275 1.00 97.25 356 LEU A N 1
ATOM 2939 C CA . LEU A 1 356 ? 25.949 4.185 -25.460 1.00 97.25 356 LEU A CA 1
ATOM 2940 C C . LEU A 1 356 ? 26.745 3.542 -26.602 1.00 97.25 356 LEU A C 1
ATOM 2942 O O . LEU A 1 356 ? 26.291 3.545 -27.743 1.00 97.25 356 LEU A O 1
ATOM 2946 N N . ASP A 1 357 ? 27.896 2.944 -26.299 1.00 95.75 357 ASP A N 1
ATOM 2947 C CA . ASP A 1 357 ? 28.716 2.218 -27.270 1.00 95.75 357 ASP A CA 1
ATOM 2948 C C . ASP A 1 357 ? 27.983 0.994 -27.847 1.00 95.75 357 ASP A C 1
ATOM 2950 O O . ASP A 1 357 ? 28.033 0.758 -29.056 1.00 95.75 357 ASP A O 1
ATOM 2954 N N . LEU A 1 358 ? 27.221 0.270 -27.017 1.00 95.56 358 LEU A N 1
ATOM 2955 C CA . LEU A 1 358 ? 26.370 -0.838 -27.459 1.00 95.56 358 LEU A CA 1
ATOM 2956 C C . LEU A 1 358 ? 25.326 -0.382 -28.488 1.00 95.56 358 LEU A C 1
ATOM 2958 O O . LEU A 1 358 ? 25.141 -1.067 -29.494 1.00 95.56 358 LEU A O 1
ATOM 2962 N N . ILE A 1 359 ? 24.679 0.769 -28.273 1.00 95.44 359 ILE A N 1
ATOM 2963 C CA . ILE A 1 359 ? 23.714 1.340 -29.230 1.00 95.44 359 ILE A CA 1
ATOM 2964 C C . ILE A 1 359 ? 24.406 1.661 -30.560 1.00 95.44 359 ILE A C 1
ATOM 2966 O O . ILE A 1 359 ? 23.899 1.310 -31.624 1.00 95.44 359 ILE A O 1
ATOM 2970 N N . LEU A 1 360 ? 25.580 2.295 -30.516 1.00 93.50 360 LEU A N 1
ATOM 2971 C CA . LEU A 1 360 ? 26.319 2.710 -31.716 1.00 93.50 360 LEU A CA 1
ATOM 2972 C C . LEU A 1 360 ? 26.846 1.534 -32.546 1.00 93.50 360 LEU A C 1
ATOM 2974 O O . LEU A 1 360 ? 26.991 1.655 -33.763 1.00 93.50 360 LEU A O 1
ATOM 2978 N N . LYS A 1 361 ? 27.139 0.406 -31.895 1.00 92.50 361 LYS A N 1
ATOM 2979 C CA . LYS A 1 361 ? 27.650 -0.819 -32.527 1.00 92.50 361 LYS A CA 1
ATOM 2980 C C . LYS A 1 361 ? 26.549 -1.825 -32.874 1.00 92.50 361 LYS A C 1
ATOM 2982 O O . LYS A 1 361 ? 26.859 -2.958 -33.253 1.00 92.50 361 LYS A O 1
ATOM 2987 N N . ASP A 1 362 ? 25.275 -1.451 -32.747 1.00 90.69 362 ASP A N 1
ATOM 2988 C CA . ASP A 1 362 ? 24.166 -2.360 -33.015 1.00 90.69 362 ASP A CA 1
ATOM 2989 C C . ASP A 1 362 ? 24.021 -2.688 -34.508 1.00 90.69 362 ASP A C 1
ATOM 2991 O O . ASP A 1 362 ? 23.492 -1.929 -35.319 1.00 90.69 362 ASP A O 1
ATOM 2995 N N . THR A 1 363 ? 24.445 -3.898 -34.856 1.00 84.94 363 THR A N 1
ATOM 2996 C CA . THR A 1 363 ? 24.339 -4.473 -36.205 1.00 84.94 363 THR A CA 1
ATOM 2997 C C . THR A 1 363 ? 23.044 -5.260 -36.422 1.00 84.94 363 THR A C 1
ATOM 2999 O O . THR A 1 363 ? 22.832 -5.820 -37.497 1.00 84.94 363 THR A O 1
ATOM 3002 N N . ARG A 1 364 ? 22.179 -5.357 -35.401 1.00 83.94 364 ARG A N 1
ATOM 3003 C CA . ARG A 1 364 ? 20.990 -6.223 -35.417 1.00 83.94 364 ARG A CA 1
ATOM 3004 C C . ARG A 1 364 ? 19.681 -5.476 -35.664 1.00 83.94 364 ARG A C 1
ATOM 3006 O O . ARG A 1 364 ? 18.651 -6.138 -35.762 1.00 83.94 364 ARG A O 1
ATOM 3013 N N . GLY A 1 365 ? 19.701 -4.146 -35.748 1.00 85.00 365 GLY A N 1
ATOM 3014 C CA . GLY A 1 365 ? 18.486 -3.342 -35.914 1.00 85.00 365 GLY A CA 1
ATOM 3015 C C . GLY A 1 365 ? 17.609 -3.277 -34.666 1.00 85.00 365 GLY A C 1
ATOM 3016 O O . GLY A 1 365 ? 16.400 -3.096 -34.774 1.00 85.00 365 GLY A O 1
ATOM 3017 N N . THR A 1 366 ? 18.204 -3.452 -33.487 1.00 90.38 366 THR A N 1
ATOM 3018 C CA . THR A 1 366 ? 17.546 -3.289 -32.184 1.00 90.38 366 THR A CA 1
ATOM 3019 C C . THR A 1 366 ? 17.254 -1.816 -31.896 1.00 90.38 366 THR A C 1
ATOM 3021 O O . THR A 1 366 ? 16.201 -1.495 -31.341 1.00 90.38 366 THR A O 1
ATOM 3024 N N . PHE A 1 367 ? 18.189 -0.938 -32.262 1.00 91.94 367 PHE A N 1
ATOM 3025 C CA . PHE A 1 367 ? 18.111 0.510 -32.091 1.00 91.94 367 PHE A CA 1
ATOM 3026 C C . PHE A 1 367 ? 17.981 1.190 -33.452 1.00 91.94 367 PHE A C 1
ATOM 3028 O O . PHE A 1 367 ? 18.574 0.755 -34.441 1.00 91.94 367 PHE A O 1
ATOM 3035 N N . ASN A 1 368 ? 17.180 2.250 -33.515 1.00 89.12 368 ASN A N 1
ATOM 3036 C CA . ASN A 1 368 ? 16.985 2.997 -34.756 1.00 89.12 368 ASN A CA 1
ATOM 3037 C C . ASN A 1 368 ? 18.082 4.064 -34.942 1.00 89.12 368 ASN A C 1
ATOM 3039 O O . ASN A 1 368 ? 18.866 4.351 -34.036 1.00 89.12 368 ASN A O 1
ATOM 3043 N N . LEU A 1 369 ? 18.126 4.684 -36.124 1.00 86.06 369 LEU A N 1
ATOM 3044 C CA . LEU A 1 369 ? 19.117 5.714 -36.453 1.00 86.06 369 LEU A CA 1
ATOM 3045 C C . LEU A 1 369 ? 19.093 6.899 -35.471 1.00 86.06 369 LEU A C 1
ATOM 3047 O O . LEU A 1 369 ? 20.135 7.475 -35.166 1.00 86.06 369 LEU A O 1
ATOM 3051 N N . LEU A 1 370 ? 17.918 7.275 -34.969 1.00 85.00 370 LEU A N 1
ATOM 3052 C CA . LEU A 1 370 ? 17.781 8.396 -34.046 1.00 85.00 370 LEU A CA 1
ATOM 3053 C C . LEU A 1 370 ? 18.339 8.055 -32.655 1.00 85.00 370 LEU A C 1
ATOM 3055 O O . LEU A 1 370 ? 19.041 8.880 -32.071 1.00 85.00 370 LEU A O 1
ATOM 3059 N N . ASP A 1 371 ? 18.134 6.824 -32.176 1.00 90.19 371 ASP A N 1
ATOM 3060 C CA . ASP A 1 371 ? 18.764 6.324 -30.947 1.00 90.19 371 ASP A CA 1
ATOM 3061 C C . ASP A 1 371 ? 20.296 6.400 -31.048 1.00 90.19 371 ASP A C 1
ATOM 3063 O O . ASP A 1 371 ? 20.965 6.854 -30.119 1.00 90.19 371 ASP A O 1
ATOM 3067 N N . MET A 1 372 ? 20.857 6.021 -32.203 1.00 90.62 372 MET A N 1
ATOM 3068 C CA . MET A 1 372 ? 22.297 6.111 -32.472 1.00 90.62 372 MET A CA 1
ATOM 3069 C C . MET A 1 372 ? 22.788 7.567 -32.497 1.00 90.62 372 MET A C 1
ATOM 3071 O O . MET A 1 372 ? 23.833 7.873 -31.920 1.00 90.62 372 MET A O 1
ATOM 3075 N N . LYS A 1 373 ? 22.018 8.492 -33.089 1.00 86.75 373 LYS A N 1
ATOM 3076 C CA . LYS A 1 373 ? 22.337 9.932 -33.085 1.00 86.75 373 LYS A CA 1
ATOM 3077 C C . LYS A 1 373 ? 22.385 10.507 -31.669 1.00 86.75 373 LYS A C 1
ATOM 3079 O O . LYS A 1 373 ? 23.333 11.230 -31.347 1.00 86.75 373 LYS A O 1
ATOM 3084 N N . TYR A 1 374 ? 21.413 10.173 -30.819 1.00 88.88 374 TYR A N 1
ATOM 3085 C CA . TYR A 1 374 ? 21.406 10.597 -29.416 1.00 88.88 374 TYR A CA 1
ATOM 3086 C C . TYR A 1 374 ? 22.538 9.956 -28.613 1.00 88.88 374 TYR A C 1
ATOM 3088 O O . TYR A 1 374 ? 23.229 10.663 -27.876 1.00 88.88 374 TYR A O 1
ATOM 3096 N N . ALA A 1 375 ? 22.787 8.657 -28.802 1.00 93.06 375 ALA A N 1
ATOM 3097 C CA . ALA A 1 375 ? 23.875 7.956 -28.129 1.00 93.06 375 ALA A CA 1
ATOM 3098 C C . ALA A 1 375 ? 25.248 8.550 -28.478 1.00 93.06 375 ALA A C 1
ATOM 3100 O O . ALA A 1 375 ? 26.068 8.762 -27.585 1.00 93.06 375 ALA A O 1
ATOM 3101 N N . HIS A 1 376 ? 25.480 8.887 -29.752 1.00 90.50 376 HIS A N 1
ATOM 3102 C CA . HIS A 1 376 ? 26.725 9.508 -30.207 1.00 90.50 376 HIS A CA 1
ATOM 3103 C C . HIS A 1 376 ? 26.935 10.888 -29.578 1.00 90.50 376 HIS A C 1
ATOM 3105 O O . HIS A 1 376 ? 28.012 11.163 -29.048 1.00 90.50 376 HIS A O 1
ATOM 3111 N N . GLY A 1 377 ? 25.902 11.739 -29.605 1.00 87.38 377 GLY A N 1
ATOM 3112 C CA . GLY A 1 377 ? 25.960 13.078 -29.015 1.00 87.38 377 GLY A CA 1
ATOM 3113 C C . GLY A 1 377 ? 26.250 13.033 -27.514 1.00 87.38 377 GLY A C 1
ATOM 3114 O O . GLY A 1 377 ? 27.180 13.688 -27.044 1.00 87.38 377 GLY A O 1
ATOM 3115 N N . LEU A 1 378 ? 25.529 12.183 -26.777 1.00 91.69 378 LEU A N 1
ATOM 3116 C CA . LEU A 1 378 ? 25.714 12.031 -25.334 1.00 91.69 378 LEU A CA 1
ATOM 3117 C C . LEU A 1 378 ? 27.093 11.455 -24.979 1.00 91.69 378 LEU A C 1
ATOM 3119 O O . LEU A 1 378 ? 27.745 11.931 -24.050 1.00 91.69 378 LEU A O 1
ATOM 3123 N N . LEU A 1 379 ? 27.580 10.466 -25.736 1.00 93.62 379 LEU A N 1
ATOM 3124 C CA . LEU A 1 379 ? 28.916 9.901 -25.534 1.00 93.62 379 LEU A CA 1
ATOM 3125 C C . LEU A 1 379 ? 30.005 10.956 -25.775 1.00 93.62 379 LEU A C 1
ATOM 3127 O O . LEU A 1 379 ? 30.974 11.038 -25.015 1.00 93.62 379 LEU A O 1
ATOM 3131 N N . ASN A 1 380 ? 29.833 11.801 -26.795 1.00 90.31 380 ASN A N 1
ATOM 3132 C CA . ASN A 1 380 ? 30.724 12.927 -27.053 1.00 90.31 380 ASN A CA 1
ATOM 3133 C C . ASN A 1 380 ? 30.704 13.941 -25.904 1.00 90.31 380 ASN A C 1
ATOM 3135 O O . ASN A 1 380 ? 31.774 14.375 -25.467 1.00 90.31 380 ASN A O 1
ATOM 3139 N N . ALA A 1 381 ? 29.529 14.278 -25.376 1.00 88.94 381 ALA A N 1
ATOM 3140 C CA . ALA A 1 381 ? 29.403 15.164 -24.224 1.00 88.94 381 ALA A CA 1
ATOM 3141 C C . ALA A 1 381 ? 30.181 14.641 -23.013 1.00 88.94 381 ALA A C 1
ATOM 3143 O O . ALA A 1 381 ? 31.055 15.327 -22.478 1.00 88.94 381 ALA A O 1
ATOM 3144 N N . ILE A 1 382 ? 29.926 13.386 -22.636 1.00 92.56 382 ILE A N 1
ATOM 3145 C CA . ILE A 1 382 ? 30.560 12.744 -21.483 1.00 92.56 382 ILE A CA 1
ATOM 3146 C C . ILE A 1 382 ? 32.080 12.692 -21.669 1.00 92.56 382 ILE A C 1
ATOM 3148 O O . ILE A 1 382 ? 32.820 13.112 -20.783 1.00 92.56 382 ILE A O 1
ATOM 3152 N N . ASN A 1 383 ? 32.576 12.252 -22.829 1.00 92.88 383 ASN A N 1
ATOM 3153 C CA . ASN A 1 383 ? 34.019 12.157 -23.079 1.00 92.88 383 ASN A CA 1
ATOM 3154 C C . ASN A 1 383 ? 34.723 13.522 -23.050 1.00 92.88 383 ASN A C 1
ATOM 3156 O O . ASN A 1 383 ? 35.848 13.628 -22.554 1.00 92.88 383 ASN A O 1
ATOM 3160 N N . ALA A 1 384 ? 34.071 14.574 -23.548 1.00 88.69 384 ALA A N 1
ATOM 3161 C CA . ALA A 1 384 ? 34.615 15.924 -23.487 1.00 88.69 384 ALA A CA 1
ATOM 3162 C C . ALA A 1 384 ? 34.721 16.428 -22.042 1.00 88.69 384 ALA A C 1
ATOM 3164 O O . ALA A 1 384 ? 35.773 16.929 -21.643 1.00 88.69 384 ALA A O 1
ATOM 3165 N N . LEU A 1 385 ? 33.670 16.232 -21.243 1.00 89.38 385 LEU A N 1
ATOM 3166 C CA . LEU A 1 385 ? 33.663 16.579 -19.822 1.00 89.38 385 LEU A CA 1
ATOM 3167 C C . LEU A 1 385 ? 34.729 15.799 -19.048 1.00 89.38 385 LEU A C 1
ATOM 3169 O O . LEU A 1 385 ? 35.431 16.381 -18.220 1.00 89.38 385 LEU A O 1
ATOM 3173 N N . ILE A 1 386 ? 34.914 14.508 -19.347 1.00 93.25 386 ILE A N 1
ATOM 3174 C CA . ILE A 1 386 ? 35.967 13.674 -18.744 1.00 93.25 386 ILE A CA 1
ATOM 3175 C C . ILE A 1 386 ? 37.351 14.263 -19.034 1.00 93.25 386 ILE A C 1
ATOM 3177 O O . ILE A 1 386 ? 38.193 14.317 -18.140 1.00 93.25 386 ILE A O 1
ATOM 3181 N N . GLY A 1 387 ? 37.580 14.767 -20.249 1.00 89.69 387 GLY A N 1
ATOM 3182 C CA . GLY A 1 387 ? 38.825 15.454 -20.605 1.00 89.69 387 GLY A CA 1
ATOM 3183 C C . GLY A 1 387 ? 39.080 16.750 -19.820 1.00 89.69 387 GLY A C 1
ATOM 3184 O O . GLY A 1 387 ? 40.214 17.226 -19.786 1.00 89.69 387 GLY A O 1
ATOM 3185 N N . VAL A 1 388 ? 38.050 17.324 -19.190 1.00 88.25 388 VAL A N 1
ATOM 3186 C CA . VAL A 1 388 ? 38.122 18.577 -18.421 1.00 88.25 388 VAL A CA 1
ATOM 3187 C C . VAL A 1 388 ? 38.193 18.334 -16.911 1.00 88.25 388 VAL A C 1
ATOM 3189 O O . VAL A 1 388 ? 38.950 19.023 -16.225 1.00 88.25 388 VAL A O 1
ATOM 3192 N N . TYR A 1 389 ? 37.413 17.381 -16.401 1.00 88.62 389 TYR A N 1
ATOM 3193 C CA . TYR A 1 389 ? 37.190 17.152 -14.968 1.00 88.62 389 TYR A CA 1
ATOM 3194 C C . TYR A 1 389 ? 37.710 15.807 -14.450 1.00 88.62 389 TYR A C 1
ATOM 3196 O O . TYR A 1 389 ? 37.752 15.594 -13.240 1.00 88.62 389 TYR A O 1
ATOM 3204 N N . GLY A 1 390 ? 38.126 14.911 -15.344 1.00 92.12 390 GLY A N 1
ATOM 3205 C CA . GLY A 1 390 ? 38.470 13.533 -15.013 1.00 92.12 390 GLY A CA 1
ATOM 3206 C C . GLY A 1 390 ? 37.254 12.604 -15.010 1.00 92.12 390 GLY A C 1
ATOM 3207 O O . GLY A 1 390 ? 36.105 13.033 -14.901 1.00 92.12 390 GLY A O 1
ATOM 3208 N N . ALA A 1 391 ? 37.520 11.303 -15.146 1.00 92.12 391 ALA A N 1
ATOM 3209 C CA . ALA A 1 391 ? 36.483 10.287 -15.318 1.00 92.12 391 ALA A CA 1
ATOM 3210 C C . ALA A 1 391 ? 35.550 10.179 -14.106 1.00 92.12 391 ALA A C 1
ATOM 3212 O O . ALA A 1 391 ? 34.335 10.258 -14.263 1.00 92.12 391 ALA A O 1
ATOM 3213 N N . ASP A 1 392 ? 36.105 10.057 -12.898 1.00 90.06 392 ASP A N 1
ATOM 3214 C CA . ASP A 1 392 ? 35.298 9.844 -11.693 1.00 90.06 392 ASP A CA 1
ATOM 3215 C C . ASP A 1 392 ? 34.365 11.021 -11.394 1.00 90.06 392 ASP A C 1
ATOM 3217 O O . ASP A 1 392 ? 33.207 10.804 -11.049 1.00 90.06 392 ASP A O 1
ATOM 3221 N N . ALA A 1 393 ? 34.830 12.263 -11.564 1.00 90.50 393 ALA A N 1
ATOM 3222 C CA . ALA A 1 393 ? 34.017 13.451 -11.307 1.00 90.50 393 ALA A CA 1
ATOM 3223 C C . ALA A 1 393 ? 32.789 13.520 -12.226 1.00 90.50 393 ALA A C 1
ATOM 3225 O O . ALA A 1 393 ? 31.705 13.858 -11.768 1.00 90.50 393 ALA A O 1
ATOM 3226 N N . VAL A 1 394 ? 32.949 13.165 -13.502 1.00 92.62 394 VAL A N 1
ATOM 3227 C CA . VAL A 1 394 ? 31.860 13.219 -14.486 1.00 92.62 394 VAL A CA 1
ATOM 3228 C C . VAL A 1 394 ? 30.934 12.022 -14.342 1.00 92.62 394 VAL A C 1
ATOM 3230 O O . VAL A 1 394 ? 29.723 12.196 -14.248 1.00 92.62 394 VAL A O 1
ATOM 3233 N N . LEU A 1 395 ? 31.476 10.804 -14.270 1.00 92.81 395 LEU A N 1
ATOM 3234 C CA . LEU A 1 395 ? 30.657 9.593 -14.175 1.00 92.81 395 LEU A CA 1
ATOM 3235 C C . LEU A 1 395 ? 29.842 9.541 -12.872 1.00 92.81 395 LEU A C 1
ATOM 3237 O O . LEU A 1 395 ? 28.756 8.969 -12.859 1.00 92.81 395 LEU A O 1
ATOM 3241 N N . ASN A 1 396 ? 30.297 10.208 -11.805 1.00 91.06 396 ASN A N 1
ATOM 3242 C CA . ASN A 1 396 ? 29.520 10.387 -10.575 1.00 91.06 396 ASN A CA 1
ATOM 3243 C C . ASN A 1 396 ? 28.237 11.222 -10.743 1.00 91.06 396 ASN A C 1
ATOM 3245 O O . ASN A 1 396 ? 27.379 11.189 -9.856 1.00 91.06 396 ASN A O 1
ATOM 3249 N N . GLU A 1 397 ? 28.087 11.946 -11.849 1.00 92.25 397 GLU A N 1
ATOM 3250 C CA . GLU A 1 397 ? 26.884 12.718 -12.173 1.00 92.25 397 GLU A CA 1
ATOM 3251 C C . GLU A 1 397 ? 25.967 11.993 -13.175 1.00 92.25 397 GLU A C 1
ATOM 3253 O O . GLU A 1 397 ? 24.792 12.343 -13.309 1.00 92.25 397 GLU A O 1
ATOM 3258 N N . PHE A 1 398 ? 26.463 10.926 -13.812 1.00 94.00 398 PHE A N 1
ATOM 3259 C CA . PHE A 1 398 ? 25.724 10.048 -14.729 1.00 94.00 398 PHE A CA 1
ATOM 3260 C C . PHE A 1 398 ? 25.627 8.612 -14.192 1.00 94.00 398 PHE A C 1
ATOM 3262 O O . PHE A 1 398 ? 25.761 7.643 -14.942 1.00 94.00 398 PHE A O 1
ATOM 3269 N N . LYS A 1 399 ? 25.448 8.467 -12.876 1.00 92.62 399 LYS A N 1
ATOM 3270 C CA . LYS A 1 399 ? 25.486 7.162 -12.215 1.00 92.62 399 LYS A CA 1
ATOM 3271 C C . LYS A 1 399 ? 24.363 6.261 -12.702 1.00 92.62 399 LYS A C 1
ATOM 3273 O O . LYS A 1 399 ? 23.186 6.607 -12.634 1.00 92.62 399 LYS A O 1
ATOM 3278 N N . ILE A 1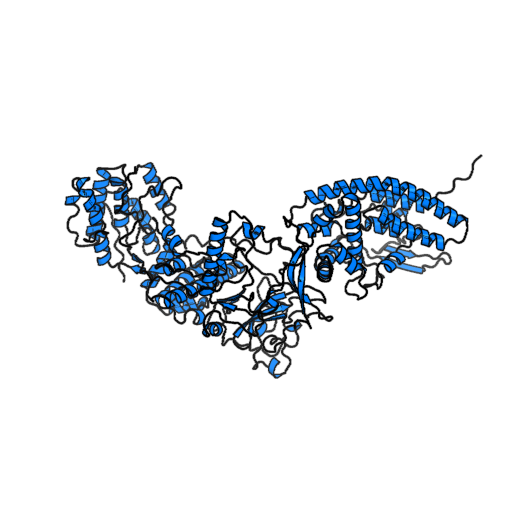 400 ? 24.748 5.053 -13.091 1.00 96.44 400 ILE A N 1
ATOM 3279 C CA . ILE A 1 400 ? 23.823 3.941 -13.237 1.00 96.44 400 ILE A CA 1
ATOM 3280 C C . ILE A 1 400 ? 23.930 3.072 -11.980 1.00 96.44 400 ILE A C 1
ATOM 3282 O O . ILE A 1 400 ? 25.022 2.769 -11.486 1.00 96.44 400 ILE A O 1
ATOM 3286 N N . HIS A 1 401 ? 22.775 2.719 -11.434 1.00 95.19 401 HIS A N 1
ATOM 3287 C CA . HIS A 1 401 ? 22.606 2.038 -10.163 1.00 95.19 401 HIS A CA 1
ATOM 3288 C C . HIS A 1 401 ? 22.001 0.648 -10.376 1.00 95.19 401 HIS A C 1
ATOM 3290 O O . HIS A 1 401 ? 21.063 0.508 -11.167 1.00 95.19 401 HIS A O 1
ATOM 3296 N N . PRO A 1 402 ? 22.488 -0.379 -9.664 1.00 93.56 402 PRO A N 1
ATOM 3297 C CA . PRO A 1 402 ? 21.857 -1.687 -9.683 1.00 93.56 402 PRO A CA 1
ATOM 3298 C C . PRO A 1 402 ? 20.507 -1.605 -8.964 1.00 93.56 402 PRO A C 1
ATOM 3300 O O . PRO A 1 402 ? 20.407 -1.031 -7.881 1.00 93.56 402 PRO A O 1
ATOM 3303 N N . LYS A 1 403 ? 19.469 -2.196 -9.556 1.00 92.25 403 LYS A N 1
ATOM 3304 C CA . LYS A 1 403 ? 18.115 -2.290 -8.978 1.00 92.25 403 LYS A CA 1
ATOM 3305 C C . LYS A 1 403 ? 17.866 -3.616 -8.259 1.00 92.25 403 LYS A C 1
ATOM 3307 O O . LYS A 1 403 ? 16.893 -3.748 -7.528 1.00 92.25 403 LYS A O 1
ATOM 3312 N N . GLY A 1 404 ? 18.759 -4.588 -8.454 1.00 90.44 404 GLY A N 1
ATOM 3313 C CA . GLY A 1 404 ? 18.583 -5.974 -8.026 1.00 90.44 404 GLY A CA 1
ATOM 3314 C C . GLY A 1 404 ? 18.300 -6.884 -9.217 1.00 90.44 404 GLY A C 1
ATOM 3315 O O . GLY A 1 404 ? 18.651 -6.564 -10.353 1.00 90.44 404 GLY A O 1
ATOM 3316 N N . THR A 1 405 ? 17.695 -8.039 -8.959 1.00 92.31 405 THR A N 1
ATOM 3317 C CA . THR A 1 405 ? 17.229 -8.946 -10.014 1.00 92.31 405 THR A CA 1
ATOM 3318 C C . THR A 1 405 ? 15.953 -8.378 -10.629 1.00 92.31 405 THR A C 1
ATOM 3320 O O . THR A 1 405 ? 15.002 -8.118 -9.902 1.00 92.31 405 THR A O 1
ATOM 3323 N N . GLY A 1 406 ? 15.963 -8.174 -11.946 1.00 95.06 406 GLY A N 1
ATOM 3324 C CA . GLY A 1 406 ? 14.816 -7.787 -12.765 1.00 95.06 406 GLY A CA 1
ATOM 3325 C C . GLY A 1 406 ? 14.465 -8.859 -13.799 1.00 95.06 406 GLY A C 1
ATOM 3326 O O . GLY A 1 406 ? 15.114 -9.905 -13.864 1.00 95.06 406 GLY A O 1
ATOM 3327 N N . VAL A 1 407 ? 13.468 -8.579 -14.643 1.00 97.62 407 VAL A N 1
ATOM 3328 C CA . VAL A 1 407 ? 13.026 -9.480 -15.721 1.00 97.62 407 VAL A CA 1
ATOM 3329 C C . VAL A 1 407 ? 13.079 -8.750 -17.058 1.00 97.62 407 VAL A C 1
ATOM 3331 O O . VAL A 1 407 ? 12.602 -7.624 -17.166 1.00 97.62 407 VAL A O 1
ATOM 3334 N N . VAL A 1 408 ? 13.650 -9.376 -18.086 1.00 97.88 408 VAL A N 1
ATOM 3335 C CA . VAL A 1 408 ? 13.819 -8.787 -19.427 1.00 97.88 408 VAL A CA 1
ATOM 3336 C C . VAL A 1 408 ? 13.190 -9.683 -20.489 1.00 97.88 408 VAL A C 1
ATOM 3338 O O . VAL A 1 408 ? 13.306 -10.905 -20.426 1.00 97.88 408 VAL A O 1
ATOM 3341 N N . CYS A 1 409 ? 12.541 -9.080 -21.486 1.00 98.31 409 CYS A N 1
ATOM 3342 C CA . CYS A 1 409 ? 11.989 -9.783 -22.641 1.00 98.31 409 CYS A CA 1
ATOM 3343 C C . CYS A 1 409 ? 13.109 -10.290 -23.561 1.00 98.31 409 CYS A C 1
ATOM 3345 O O . CYS A 1 409 ? 13.890 -9.503 -24.098 1.00 98.31 409 CYS A O 1
ATOM 3347 N N . ILE A 1 410 ? 13.167 -11.599 -23.793 1.00 97.69 410 ILE A N 1
ATOM 3348 C CA . ILE A 1 410 ? 14.093 -12.231 -24.747 1.00 97.69 410 ILE A CA 1
ATOM 3349 C C . ILE A 1 410 ? 13.381 -12.777 -25.990 1.00 97.69 410 ILE A C 1
ATOM 3351 O O . ILE A 1 410 ? 14.046 -13.175 -26.950 1.00 97.69 410 ILE A O 1
ATOM 3355 N N . ASN A 1 411 ? 12.047 -12.722 -26.028 1.00 97.00 411 ASN A N 1
ATOM 3356 C CA . ASN A 1 411 ? 11.285 -13.026 -27.229 1.00 97.00 411 ASN A CA 1
ATOM 3357 C C . ASN A 1 411 ? 11.556 -11.971 -28.316 1.00 97.00 411 ASN A C 1
ATOM 3359 O O . ASN A 1 411 ? 11.255 -10.787 -28.147 1.00 97.00 411 ASN A O 1
ATOM 3363 N N . ARG A 1 412 ? 12.092 -12.397 -29.465 1.00 94.38 412 ARG A N 1
ATOM 3364 C CA . ARG A 1 412 ? 12.383 -11.495 -30.594 1.00 94.38 412 ARG A CA 1
ATOM 3365 C C . ARG A 1 412 ? 11.135 -10.871 -31.216 1.00 94.38 412 ARG A C 1
ATOM 3367 O O . ARG A 1 412 ? 11.239 -9.780 -31.767 1.00 94.38 412 ARG A O 1
ATOM 3374 N N . ALA A 1 413 ? 9.983 -11.533 -31.126 1.00 95.81 413 ALA A N 1
ATOM 3375 C CA . ALA A 1 413 ? 8.707 -10.980 -31.577 1.00 95.81 413 ALA A CA 1
ATOM 3376 C C . ALA A 1 413 ? 8.111 -9.969 -30.577 1.00 95.81 413 ALA A C 1
ATOM 3378 O O . ALA A 1 413 ? 7.143 -9.283 -30.901 1.00 95.81 413 ALA A O 1
ATOM 3379 N N . GLY A 1 414 ? 8.690 -9.857 -29.377 1.00 96.69 414 GLY A N 1
ATOM 3380 C CA . GLY A 1 414 ? 8.118 -9.107 -28.267 1.00 96.69 414 GLY A CA 1
ATOM 3381 C C . GLY A 1 414 ? 6.910 -9.806 -27.639 1.00 96.69 414 GLY A C 1
ATOM 3382 O O . GLY A 1 414 ? 6.518 -10.907 -28.025 1.00 96.69 414 GLY A O 1
ATOM 3383 N N . ILE A 1 415 ? 6.316 -9.154 -26.643 1.00 98.25 415 ILE A N 1
ATOM 3384 C CA . ILE A 1 415 ? 5.105 -9.612 -25.959 1.00 98.25 415 ILE A CA 1
ATOM 3385 C C . ILE A 1 415 ? 3.963 -8.652 -26.320 1.00 98.25 415 ILE A C 1
ATOM 3387 O O . ILE A 1 415 ? 4.073 -7.454 -26.044 1.00 98.25 415 ILE A O 1
ATOM 3391 N N . PRO A 1 416 ? 2.862 -9.132 -26.925 1.00 97.06 416 PRO A N 1
ATOM 3392 C CA . PRO A 1 416 ? 1.713 -8.289 -27.238 1.00 97.06 416 PRO A CA 1
ATOM 3393 C C . PRO A 1 416 ? 1.056 -7.699 -25.985 1.00 97.06 416 PRO A C 1
ATOM 3395 O O . PRO A 1 416 ? 1.040 -8.334 -24.926 1.00 97.06 416 PRO A O 1
ATOM 3398 N N . ALA A 1 417 ? 0.432 -6.526 -26.124 1.00 96.44 417 ALA A N 1
ATOM 3399 C CA . ALA A 1 417 ? -0.440 -5.980 -25.084 1.00 96.44 417 ALA A CA 1
ATOM 3400 C C . ALA A 1 417 ? -1.551 -6.979 -24.707 1.00 96.44 417 ALA A C 1
ATOM 3402 O O . ALA A 1 417 ? -1.956 -7.807 -25.523 1.00 96.44 417 ALA A O 1
ATOM 3403 N N . ASN A 1 418 ? -2.042 -6.889 -23.472 1.00 96.19 418 ASN A N 1
ATOM 3404 C CA . ASN A 1 418 ? -3.028 -7.779 -22.851 1.00 96.19 418 ASN A CA 1
ATOM 3405 C C . ASN A 1 418 ? -2.592 -9.238 -22.653 1.00 96.19 418 ASN A C 1
ATOM 3407 O O . ASN A 1 418 ? -3.375 -10.021 -22.113 1.00 96.19 418 ASN A O 1
ATOM 3411 N N . SER A 1 419 ? -1.364 -9.610 -23.027 1.00 97.44 419 SER A N 1
ATOM 3412 C CA . SER A 1 419 ? -0.821 -10.936 -22.720 1.00 97.44 419 SER A CA 1
ATOM 3413 C C . SER A 1 419 ? -0.671 -11.129 -21.211 1.00 97.44 419 SER A C 1
ATOM 3415 O O . SER A 1 419 ? -0.191 -10.227 -20.520 1.00 97.44 419 SER A O 1
ATOM 3417 N N . LEU A 1 420 ? -1.013 -12.313 -20.709 1.00 97.81 420 LEU A N 1
ATOM 3418 C CA . LEU A 1 420 ? -0.613 -12.770 -19.384 1.00 97.81 420 LEU A CA 1
ATOM 3419 C C . LEU A 1 420 ? 0.912 -12.892 -19.364 1.00 97.81 420 LEU A C 1
ATOM 3421 O O . LEU A 1 420 ? 1.501 -13.599 -20.180 1.00 97.81 420 LEU A O 1
ATOM 3425 N N . VAL A 1 421 ? 1.539 -12.158 -18.452 1.00 98.12 421 VAL A N 1
ATOM 3426 C CA . VAL A 1 421 ? 2.962 -12.279 -18.146 1.00 98.12 421 VAL A CA 1
ATOM 3427 C C . VAL A 1 421 ? 3.145 -13.491 -17.254 1.00 98.12 421 VAL A C 1
ATOM 3429 O O . VAL A 1 421 ? 3.820 -14.420 -17.665 1.00 98.12 421 VAL A O 1
ATOM 3432 N N . VAL A 1 422 ? 2.537 -13.495 -16.066 1.00 96.81 422 VAL A N 1
ATOM 3433 C CA . VAL A 1 422 ? 2.669 -14.575 -15.077 1.00 96.81 422 VAL A CA 1
ATOM 3434 C C . VAL A 1 422 ? 1.556 -14.485 -14.034 1.00 96.81 422 VAL A C 1
ATOM 3436 O O . VAL A 1 422 ? 1.042 -13.394 -13.762 1.00 96.81 422 VAL A O 1
ATOM 3439 N N . GLU A 1 423 ? 1.184 -15.613 -13.433 1.00 95.88 423 GLU A N 1
ATOM 3440 C CA . GLU A 1 423 ? 0.385 -15.616 -12.203 1.00 95.88 423 GLU A CA 1
ATOM 3441 C C . GLU A 1 423 ? 1.253 -15.202 -11.000 1.00 95.88 423 GLU A C 1
ATOM 3443 O O . GLU A 1 423 ? 2.305 -15.788 -10.736 1.00 95.88 423 GLU A O 1
ATOM 3448 N N . TYR A 1 424 ? 0.837 -14.173 -10.259 1.00 95.25 424 TYR A N 1
ATOM 3449 C CA . TYR A 1 424 ? 1.543 -13.706 -9.066 1.00 95.25 424 TYR A CA 1
ATOM 3450 C C . TYR A 1 424 ? 1.145 -14.566 -7.859 1.00 95.25 424 TYR A C 1
ATOM 3452 O O . TYR A 1 424 ? 0.261 -14.217 -7.068 1.00 95.25 424 TYR A O 1
ATOM 3460 N N . SER A 1 425 ? 1.787 -15.729 -7.766 1.00 93.94 425 SER A N 1
ATOM 3461 C CA . SER A 1 425 ? 1.611 -16.709 -6.691 1.00 93.94 425 SER A CA 1
ATOM 3462 C C . SER A 1 425 ? 2.699 -16.571 -5.630 1.00 93.94 425 SER A C 1
ATOM 3464 O O . SER A 1 425 ? 3.825 -16.162 -5.922 1.00 93.94 425 SER A O 1
ATOM 3466 N N . GLY A 1 426 ? 2.366 -16.934 -4.394 1.00 94.25 426 GLY A N 1
ATOM 3467 C CA . GLY A 1 426 ? 3.300 -16.900 -3.278 1.00 94.25 426 GLY A CA 1
ATOM 3468 C C . GLY A 1 426 ? 2.762 -17.572 -2.024 1.00 94.25 426 GLY A C 1
ATOM 3469 O O . GLY A 1 426 ? 1.752 -18.279 -2.071 1.00 94.25 426 GLY A O 1
ATOM 3470 N N . GLU A 1 427 ? 3.424 -17.319 -0.900 1.00 93.19 427 GLU A N 1
ATOM 3471 C CA . GLU A 1 427 ? 2.919 -17.709 0.413 1.00 93.19 427 GLU A CA 1
ATOM 3472 C C . GLU A 1 427 ? 1.654 -16.905 0.735 1.00 93.19 427 GLU A C 1
ATOM 3474 O O . GLU A 1 427 ? 1.637 -15.677 0.626 1.00 93.19 427 GLU A O 1
ATOM 3479 N N . LEU A 1 428 ? 0.577 -17.593 1.103 1.00 94.56 428 LEU A N 1
ATOM 3480 C CA . LEU A 1 428 ? -0.731 -16.998 1.338 1.00 94.56 428 LEU A CA 1
ATOM 3481 C C . LEU A 1 428 ? -0.987 -16.847 2.838 1.00 94.56 428 LEU A C 1
ATOM 3483 O O . LEU A 1 428 ? -1.034 -17.828 3.586 1.00 94.56 428 LEU A O 1
ATOM 3487 N N . TYR A 1 429 ? -1.194 -15.603 3.253 1.00 94.44 429 TYR A N 1
ATOM 3488 C CA . TYR A 1 429 ? -1.470 -15.205 4.625 1.00 94.44 429 TYR A CA 1
ATOM 3489 C C . TYR A 1 429 ? -2.905 -14.693 4.765 1.00 94.44 429 TYR A C 1
ATOM 3491 O O . TYR A 1 429 ? -3.381 -13.889 3.956 1.00 94.44 429 TYR A O 1
ATOM 3499 N N . THR A 1 430 ? -3.562 -15.072 5.863 1.00 94.50 430 THR A N 1
ATOM 3500 C CA . THR A 1 430 ? -4.688 -14.280 6.369 1.00 94.50 430 THR A CA 1
ATOM 3501 C C . THR A 1 430 ? -4.168 -12.930 6.876 1.00 94.50 430 THR A C 1
ATOM 3503 O O . THR A 1 430 ? -3.007 -12.837 7.301 1.00 94.50 430 THR A O 1
ATOM 3506 N N . PRO A 1 431 ? -4.993 -11.869 6.871 1.00 94.69 431 PRO A N 1
ATOM 3507 C CA . PRO A 1 431 ? -4.595 -10.587 7.436 1.00 94.69 431 PRO A CA 1
ATOM 3508 C C . PRO A 1 431 ? -4.032 -10.689 8.861 1.00 94.69 431 PRO A C 1
ATOM 3510 O O . PRO A 1 431 ? -2.996 -10.087 9.148 1.00 94.69 431 PRO A O 1
ATOM 3513 N N . ALA A 1 432 ? -4.648 -11.475 9.747 1.00 93.88 432 ALA A N 1
ATOM 3514 C CA . ALA A 1 432 ? -4.180 -11.652 11.119 1.00 93.88 432 ALA A CA 1
ATOM 3515 C C . ALA A 1 432 ? -2.728 -12.148 11.191 1.00 93.88 432 ALA A C 1
ATOM 3517 O O . ALA A 1 432 ? -1.905 -11.523 11.861 1.00 93.88 432 ALA A O 1
ATOM 3518 N N . LEU A 1 433 ? -2.399 -13.207 10.444 1.00 93.06 433 LEU A N 1
ATOM 3519 C CA . LEU A 1 433 ? -1.057 -13.797 10.420 1.00 93.06 433 LEU A CA 1
ATOM 3520 C C . LEU A 1 433 ? -0.033 -12.875 9.747 1.00 93.06 433 LEU A C 1
ATOM 3522 O O . LEU A 1 433 ? 1.114 -12.787 10.187 1.00 93.06 433 LEU A O 1
ATOM 3526 N N . TRP A 1 434 ? -0.442 -12.146 8.704 1.00 92.56 434 TRP A N 1
ATOM 3527 C CA . TRP A 1 434 ? 0.431 -11.172 8.049 1.00 92.56 434 TRP A CA 1
ATOM 3528 C C . TRP A 1 434 ? 0.838 -10.045 9.003 1.00 92.56 434 TRP A C 1
ATOM 3530 O O . TRP A 1 434 ? 2.025 -9.768 9.177 1.00 92.56 434 TRP A O 1
ATOM 3540 N N . PHE A 1 435 ? -0.135 -9.405 9.655 1.00 91.62 435 PHE A N 1
ATOM 3541 C CA . PHE A 1 435 ? 0.144 -8.307 10.583 1.00 91.62 435 PHE A CA 1
ATOM 3542 C C . PHE A 1 435 ? 0.841 -8.790 11.863 1.00 91.62 435 PHE A C 1
ATOM 3544 O O . PHE A 1 435 ? 1.660 -8.060 12.413 1.00 91.62 435 PHE A O 1
ATOM 3551 N N . GLU A 1 436 ? 0.589 -10.024 12.308 1.00 91.69 436 GLU A N 1
ATOM 3552 C CA . GLU A 1 436 ? 1.369 -10.670 13.369 1.00 91.69 436 GLU A CA 1
ATOM 3553 C C . GLU A 1 436 ? 2.862 -10.748 13.017 1.00 91.69 436 GLU A C 1
ATOM 3555 O O . GLU A 1 436 ? 3.698 -10.303 13.809 1.00 91.69 436 GLU A O 1
ATOM 3560 N N . LYS A 1 437 ? 3.193 -11.224 11.808 1.00 88.38 437 LYS A N 1
ATOM 3561 C CA . LYS A 1 437 ? 4.573 -11.265 11.304 1.00 88.38 437 LYS A CA 1
ATOM 3562 C C . LYS A 1 437 ? 5.190 -9.868 11.219 1.00 88.38 437 LYS A C 1
ATOM 3564 O O . LYS A 1 437 ? 6.305 -9.665 11.696 1.00 88.38 437 LYS A O 1
ATOM 3569 N N . GLN A 1 438 ? 4.472 -8.895 10.654 1.00 86.75 438 GLN A N 1
ATOM 3570 C CA . GLN A 1 438 ? 4.964 -7.517 10.515 1.00 86.75 438 GLN A CA 1
ATOM 3571 C C . GLN A 1 438 ? 5.275 -6.868 11.873 1.00 86.75 438 GLN A C 1
ATOM 3573 O O . GLN A 1 438 ? 6.331 -6.255 12.040 1.00 86.75 438 GLN A O 1
ATOM 3578 N N . ASP A 1 439 ? 4.401 -7.047 12.866 1.00 86.44 439 ASP A N 1
ATOM 3579 C CA . ASP A 1 439 ? 4.618 -6.529 14.220 1.00 86.44 439 ASP A CA 1
ATOM 3580 C C . ASP A 1 439 ? 5.839 -7.174 14.891 1.00 86.44 439 ASP A C 1
ATOM 3582 O O . ASP A 1 439 ? 6.631 -6.484 15.542 1.00 86.44 439 ASP A O 1
ATOM 3586 N N . ALA A 1 440 ? 6.025 -8.485 14.718 1.00 84.88 440 ALA A N 1
ATOM 3587 C CA . ALA A 1 440 ? 7.186 -9.199 15.244 1.00 84.88 440 ALA A CA 1
ATOM 3588 C C . ALA A 1 440 ? 8.499 -8.713 14.605 1.00 84.88 440 ALA A C 1
ATOM 3590 O O . ALA A 1 440 ? 9.459 -8.414 15.320 1.00 84.88 440 ALA A O 1
ATOM 3591 N N . LEU A 1 441 ? 8.523 -8.541 13.278 1.00 81.00 441 LEU A N 1
ATOM 3592 C CA . LEU A 1 441 ? 9.684 -8.020 12.546 1.00 81.00 441 LEU A CA 1
ATOM 3593 C C . LEU A 1 441 ? 10.026 -6.584 12.956 1.00 81.00 441 LEU A C 1
ATOM 3595 O O . LEU A 1 441 ? 11.187 -6.266 13.226 1.00 81.00 441 LEU A O 1
ATOM 3599 N N . LYS A 1 442 ? 9.018 -5.711 13.065 1.00 79.00 442 LYS A N 1
ATOM 3600 C CA . LYS A 1 442 ? 9.194 -4.323 13.517 1.00 79.00 442 LYS A CA 1
ATOM 3601 C C . LYS A 1 442 ? 9.786 -4.269 14.925 1.00 79.00 442 LYS A C 1
ATOM 3603 O O . LYS A 1 442 ? 10.704 -3.488 15.180 1.00 79.00 442 LYS A O 1
ATOM 3608 N N . ASN A 1 443 ? 9.315 -5.128 15.825 1.00 79.06 443 ASN A N 1
ATOM 3609 C CA . ASN A 1 443 ? 9.846 -5.245 17.180 1.00 79.06 443 ASN A CA 1
ATOM 3610 C C . ASN A 1 443 ? 11.301 -5.708 17.228 1.00 79.06 443 ASN A C 1
ATOM 3612 O O . ASN A 1 443 ? 12.116 -5.109 17.942 1.00 79.06 443 ASN A O 1
ATOM 3616 N N . ALA A 1 444 ? 11.638 -6.741 16.459 1.00 77.50 444 ALA A N 1
ATOM 3617 C CA . ALA A 1 444 ? 13.001 -7.248 16.377 1.00 77.50 444 ALA A CA 1
ATOM 3618 C C . ALA A 1 444 ? 13.958 -6.176 15.828 1.00 77.50 444 ALA A C 1
ATOM 3620 O O . ALA A 1 444 ? 14.980 -5.872 16.451 1.00 77.50 444 ALA A O 1
ATOM 3621 N N . ASN A 1 445 ? 13.576 -5.509 14.735 1.00 75.06 445 ASN A N 1
ATOM 3622 C CA . ASN A 1 445 ? 14.366 -4.440 14.119 1.00 75.06 445 ASN A CA 1
ATOM 3623 C C . ASN A 1 445 ? 14.537 -3.224 15.044 1.00 75.06 445 ASN A C 1
ATOM 3625 O O . ASN A 1 445 ? 15.649 -2.714 15.191 1.00 75.06 445 ASN A O 1
ATOM 3629 N N . ASN A 1 446 ? 13.484 -2.788 15.741 1.00 74.62 446 ASN A N 1
ATOM 3630 C CA . ASN A 1 446 ? 13.577 -1.703 16.724 1.00 74.62 446 ASN A CA 1
ATOM 3631 C C . ASN A 1 446 ? 14.502 -2.056 17.896 1.00 74.62 446 ASN A C 1
ATOM 3633 O O . ASN A 1 446 ? 15.254 -1.208 18.381 1.00 74.62 446 ASN A O 1
ATOM 3637 N N . THR A 1 447 ? 14.466 -3.310 18.348 1.00 72.88 447 THR A N 1
ATOM 3638 C CA . THR A 1 447 ? 15.356 -3.805 19.405 1.00 72.88 447 THR A CA 1
ATOM 3639 C C . THR A 1 447 ? 16.811 -3.795 18.942 1.00 72.88 447 THR A C 1
ATOM 3641 O O . THR A 1 447 ? 17.689 -3.388 19.703 1.00 72.88 447 THR A O 1
ATOM 3644 N N . MET A 1 448 ? 17.074 -4.165 17.686 1.00 67.69 448 MET A N 1
ATOM 3645 C CA . MET A 1 448 ? 18.412 -4.088 17.098 1.00 67.69 448 MET A CA 1
ATOM 3646 C C . MET A 1 448 ? 18.912 -2.653 16.934 1.00 67.69 448 MET A C 1
ATOM 3648 O O . MET A 1 448 ? 20.022 -2.365 17.379 1.00 67.69 448 MET A O 1
ATOM 3652 N N . LYS A 1 449 ? 18.096 -1.743 16.380 1.00 67.12 449 LYS A N 1
ATOM 3653 C CA . LYS A 1 449 ? 18.456 -0.319 16.231 1.00 67.12 449 LYS A CA 1
ATOM 3654 C C . LYS A 1 449 ? 18.898 0.291 17.569 1.00 67.12 449 LYS A C 1
ATOM 3656 O O . LYS A 1 449 ? 19.895 1.000 17.623 1.00 67.12 449 LYS A O 1
ATOM 3661 N N . ARG A 1 450 ? 18.218 -0.053 18.673 1.00 66.25 450 ARG A N 1
ATOM 3662 C CA . ARG A 1 450 ? 18.593 0.395 20.031 1.00 66.25 450 ARG A CA 1
ATOM 3663 C C . ARG A 1 450 ? 19.916 -0.186 20.539 1.00 66.25 450 ARG A C 1
ATOM 3665 O O . ARG A 1 450 ? 20.560 0.448 21.364 1.00 66.25 450 ARG A O 1
ATOM 3672 N N . ARG A 1 451 ? 20.292 -1.395 20.111 1.00 63.44 451 ARG A N 1
ATOM 3673 C CA . ARG A 1 451 ? 21.505 -2.094 20.576 1.00 63.44 451 ARG A CA 1
ATOM 3674 C C . ARG A 1 451 ? 22.749 -1.742 19.763 1.00 63.44 451 ARG A C 1
ATOM 3676 O O . ARG A 1 451 ? 23.842 -1.782 20.312 1.00 63.44 451 ARG A O 1
ATOM 3683 N N . ALA A 1 452 ? 22.594 -1.455 18.473 1.00 57.47 452 ALA A N 1
ATOM 3684 C CA . ALA A 1 452 ? 23.723 -1.360 17.554 1.00 57.47 452 ALA A CA 1
ATOM 3685 C C . ALA A 1 452 ? 24.367 0.037 17.468 1.00 57.47 452 ALA A C 1
ATOM 3687 O O . ALA A 1 452 ? 25.471 0.125 16.948 1.00 57.47 452 ALA A O 1
ATOM 3688 N N . ASN A 1 453 ? 23.719 1.123 17.931 1.00 50.81 453 ASN A N 1
ATOM 3689 C CA . ASN A 1 453 ? 24.113 2.515 17.604 1.00 50.81 453 ASN A CA 1
ATOM 3690 C C . ASN A 1 453 ? 24.360 2.748 16.095 1.00 50.81 453 ASN A C 1
ATOM 3692 O O . ASN A 1 453 ? 24.965 3.743 15.702 1.00 50.81 453 ASN A O 1
ATOM 3696 N N . ASP A 1 454 ? 23.896 1.826 15.254 1.00 46.34 454 ASP A N 1
ATOM 3697 C CA . ASP A 1 454 ? 24.218 1.760 13.844 1.00 46.34 454 ASP A CA 1
ATOM 3698 C C . ASP A 1 454 ? 22.998 2.254 13.072 1.00 46.34 454 ASP A C 1
ATOM 3700 O O . ASP A 1 454 ? 21.908 1.677 13.140 1.00 46.34 454 ASP A O 1
ATOM 3704 N N . ALA A 1 455 ? 23.182 3.380 12.388 1.00 41.78 455 ALA A N 1
ATOM 3705 C CA . ALA A 1 455 ? 22.165 4.077 11.607 1.00 41.78 455 ALA A CA 1
ATOM 3706 C C . ALA A 1 455 ? 22.029 3.502 10.185 1.00 41.78 455 ALA A C 1
ATOM 3708 O O . ALA A 1 455 ? 21.544 4.181 9.282 1.00 41.78 455 ALA A O 1
ATOM 3709 N N . GLY A 1 456 ? 22.483 2.264 9.963 1.00 44.41 456 GLY A N 1
ATOM 3710 C CA . GLY A 1 456 ? 22.334 1.559 8.696 1.00 44.41 456 GLY A CA 1
ATOM 3711 C C . GLY A 1 456 ? 20.871 1.223 8.422 1.00 44.41 456 GLY A C 1
ATOM 3712 O O . GLY A 1 456 ? 20.411 0.119 8.714 1.00 44.41 456 GLY A O 1
ATOM 3713 N N . GLU A 1 457 ? 20.122 2.178 7.876 1.00 49.50 457 GLU A N 1
ATOM 3714 C CA . GLU A 1 457 ? 18.766 1.959 7.388 1.00 49.50 457 GLU A CA 1
ATOM 3715 C C . GLU A 1 457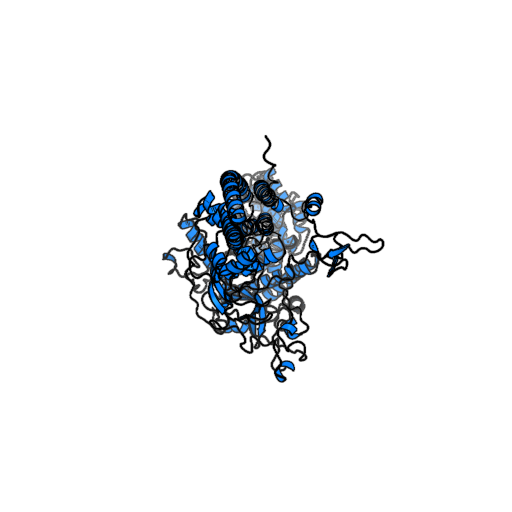 ? 18.808 1.147 6.092 1.00 49.50 457 GLU A C 1
ATOM 3717 O O . GLU A 1 457 ? 18.931 1.679 4.993 1.00 49.50 457 GLU A O 1
ATOM 3722 N N . CYS A 1 458 ? 18.707 -0.175 6.214 1.00 51.06 458 CYS A N 1
ATOM 3723 C CA . CYS A 1 458 ? 18.219 -0.987 5.109 1.00 51.06 458 CYS A CA 1
ATOM 3724 C C . CYS A 1 458 ? 16.696 -0.833 5.099 1.00 51.06 458 CYS A C 1
ATOM 3726 O O . CYS A 1 458 ? 16.047 -1.182 6.090 1.00 51.06 458 CYS A O 1
ATOM 3728 N N . LEU A 1 459 ? 16.129 -0.280 4.021 1.00 56.94 459 LEU A N 1
ATOM 3729 C CA . LEU A 1 459 ? 14.683 -0.344 3.816 1.00 56.94 459 LEU A CA 1
ATOM 3730 C C . LEU A 1 459 ? 14.263 -1.822 3.859 1.00 56.94 459 LEU A C 1
ATOM 3732 O O . LEU A 1 459 ? 14.958 -2.652 3.262 1.00 56.94 459 LEU A O 1
ATOM 3736 N N . PRO A 1 460 ? 13.173 -2.178 4.562 1.00 59.94 460 PRO A N 1
ATOM 3737 C CA . PRO A 1 460 ? 12.669 -3.540 4.511 1.00 59.94 460 PRO A CA 1
ATOM 3738 C C . PRO A 1 460 ? 12.271 -3.864 3.071 1.00 59.94 460 PRO A C 1
ATOM 3740 O O . PRO A 1 460 ? 11.780 -2.997 2.347 1.00 59.94 460 PRO A O 1
ATOM 3743 N N . ASP A 1 461 ? 12.466 -5.107 2.644 1.00 64.38 461 ASP A N 1
ATOM 3744 C CA . ASP A 1 461 ? 11.949 -5.514 1.347 1.00 64.38 461 ASP A CA 1
ATOM 3745 C C . ASP A 1 461 ? 10.455 -5.829 1.438 1.00 64.38 461 ASP A C 1
ATOM 3747 O O . ASP A 1 461 ? 10.022 -6.596 2.300 1.00 64.38 461 ASP A O 1
ATOM 3751 N N . PHE A 1 462 ? 9.680 -5.296 0.496 1.00 72.00 462 PHE A N 1
ATOM 3752 C CA . PHE A 1 462 ? 8.243 -5.529 0.407 1.00 72.00 462 PHE A CA 1
ATOM 3753 C C . PHE A 1 462 ? 7.903 -6.108 -0.968 1.00 72.00 462 PHE A C 1
ATOM 3755 O O . PHE A 1 462 ? 8.023 -5.423 -1.981 1.00 72.00 462 PHE A O 1
ATOM 3762 N N . TYR A 1 463 ? 7.477 -7.371 -0.998 1.00 80.25 463 TYR A N 1
ATOM 3763 C CA . TYR A 1 463 ? 7.006 -8.063 -2.211 1.00 80.25 463 TYR A CA 1
ATOM 3764 C C . TYR A 1 463 ? 5.518 -8.415 -2.133 1.00 80.25 463 TYR A C 1
ATOM 3766 O O . TYR A 1 463 ? 4.952 -8.983 -3.070 1.00 80.25 463 TYR A O 1
ATOM 3774 N N . ASN A 1 464 ? 4.893 -8.143 -0.991 1.00 90.19 464 ASN A N 1
ATOM 3775 C CA . ASN A 1 464 ? 3.554 -8.607 -0.709 1.00 90.19 464 ASN A CA 1
ATOM 3776 C C . ASN A 1 464 ? 2.506 -7.809 -1.491 1.00 90.19 464 ASN A C 1
ATOM 3778 O O . ASN A 1 464 ? 2.584 -6.586 -1.586 1.00 90.19 464 ASN A O 1
ATOM 3782 N N . ILE A 1 465 ? 1.489 -8.503 -1.993 1.00 93.19 465 ILE A N 1
ATOM 3783 C CA . ILE A 1 465 ? 0.318 -7.897 -2.632 1.00 93.19 465 ILE A CA 1
ATOM 3784 C C . ILE A 1 465 ? -0.929 -8.394 -1.908 1.00 93.19 465 ILE A C 1
ATOM 3786 O O . ILE A 1 465 ? -1.041 -9.576 -1.581 1.00 93.19 465 ILE A O 1
ATOM 3790 N N . MET A 1 466 ? -1.872 -7.491 -1.643 1.00 93.56 466 MET A N 1
ATOM 3791 C CA . MET A 1 466 ? -3.182 -7.877 -1.127 1.00 93.56 466 MET A CA 1
ATOM 3792 C C . MET A 1 466 ? -4.043 -8.425 -2.268 1.00 93.56 466 MET A C 1
ATOM 3794 O O . MET A 1 466 ? -4.218 -7.764 -3.291 1.00 93.56 466 MET A O 1
ATOM 3798 N N . ILE A 1 467 ? -4.577 -9.634 -2.097 1.00 95.31 467 ILE A N 1
ATOM 3799 C CA . ILE A 1 467 ? -5.553 -10.227 -3.010 1.00 95.31 467 ILE A CA 1
ATOM 3800 C C . ILE A 1 467 ? -6.957 -9.963 -2.468 1.00 95.31 467 ILE A C 1
ATOM 3802 O O . ILE A 1 467 ? -7.338 -10.462 -1.411 1.00 95.31 467 ILE A O 1
ATOM 3806 N N . GLU A 1 468 ? -7.711 -9.137 -3.188 1.00 94.44 468 GLU A N 1
ATOM 3807 C CA . GLU A 1 468 ? -9.050 -8.699 -2.791 1.00 94.44 468 GLU A CA 1
ATOM 3808 C C . GLU A 1 468 ? -10.137 -9.441 -3.569 1.00 94.44 468 GLU A C 1
ATOM 3810 O O . GLU A 1 468 ? -10.173 -9.414 -4.803 1.00 94.44 468 GLU A O 1
ATOM 3815 N N . ARG A 1 469 ? -11.067 -10.061 -2.844 1.00 95.56 469 ARG A N 1
ATOM 3816 C CA . ARG A 1 469 ? -12.303 -10.594 -3.415 1.00 95.56 469 ARG A CA 1
ATOM 3817 C C . ARG A 1 469 ? -13.193 -9.435 -3.853 1.00 95.56 469 ARG A C 1
ATOM 3819 O O . ARG A 1 469 ? -13.325 -8.431 -3.159 1.00 95.56 469 ARG A O 1
ATOM 3826 N N . HIS A 1 470 ? -13.795 -9.554 -5.030 1.00 93.12 470 HIS A N 1
ATOM 3827 C CA . HIS A 1 470 ? -14.570 -8.460 -5.600 1.00 93.12 470 HIS A CA 1
ATOM 3828 C C . HIS A 1 470 ? -15.855 -8.190 -4.801 1.00 93.12 470 HIS A C 1
ATOM 3830 O O . HIS A 1 470 ? -16.486 -9.109 -4.291 1.00 93.12 470 HIS A O 1
ATOM 3836 N N . MET A 1 471 ? -16.288 -6.927 -4.759 1.00 91.94 471 MET A N 1
ATOM 3837 C CA . MET A 1 471 ? -17.537 -6.525 -4.091 1.00 91.94 471 MET A CA 1
ATOM 3838 C C . MET A 1 471 ? -18.784 -7.214 -4.678 1.00 91.94 471 MET A C 1
ATOM 3840 O O . MET A 1 471 ? -19.743 -7.489 -3.968 1.00 91.94 471 MET A O 1
ATOM 3844 N N . ASP A 1 472 ? -18.779 -7.517 -5.978 1.00 92.69 472 ASP A N 1
ATOM 3845 C CA . ASP A 1 472 ? -19.885 -8.182 -6.679 1.00 92.69 472 ASP A CA 1
ATOM 3846 C C . ASP A 1 472 ? -19.890 -9.715 -6.512 1.00 92.69 472 ASP A C 1
ATOM 3848 O O . ASP A 1 472 ? -20.701 -10.403 -7.133 1.00 92.69 472 ASP A O 1
ATOM 3852 N N . ASP A 1 473 ? -19.000 -10.267 -5.686 1.00 96.06 473 ASP A N 1
ATOM 3853 C CA . ASP A 1 473 ? -18.983 -11.690 -5.367 1.00 96.06 473 ASP A CA 1
ATOM 3854 C C . ASP A 1 473 ? -20.235 -12.100 -4.558 1.00 96.06 473 ASP A C 1
ATOM 3856 O O . ASP A 1 473 ? -20.663 -11.372 -3.647 1.00 96.06 473 ASP A O 1
ATOM 3860 N N . PRO A 1 474 ? -20.835 -13.276 -4.832 1.00 95.12 474 PRO A N 1
ATOM 3861 C CA . PRO A 1 474 ? -21.967 -13.773 -4.053 1.00 95.12 474 PRO A CA 1
ATOM 3862 C C . PRO A 1 474 ? -21.672 -13.868 -2.552 1.00 95.12 474 PRO A C 1
ATOM 3864 O O . PRO A 1 474 ? -22.540 -13.516 -1.752 1.00 95.12 474 PRO A O 1
ATOM 3867 N N . ALA A 1 475 ? -20.445 -14.253 -2.178 1.00 96.19 475 ALA A N 1
ATOM 3868 C CA . ALA A 1 475 ? -20.010 -14.373 -0.787 1.00 96.19 475 ALA A CA 1
ATOM 3869 C C . ALA A 1 475 ? -19.557 -13.037 -0.163 1.00 96.19 475 ALA A C 1
ATOM 3871 O O . ALA A 1 475 ? -19.244 -12.993 1.026 1.00 96.19 475 ALA A O 1
ATOM 3872 N N . GLY A 1 476 ? -19.572 -11.937 -0.924 1.00 96.56 476 GLY A N 1
ATOM 3873 C CA . GLY A 1 476 ? -19.138 -10.614 -0.471 1.00 96.56 476 GLY A CA 1
ATOM 3874 C C . GLY A 1 476 ? -17.623 -10.406 -0.541 1.00 96.56 476 GLY A C 1
ATOM 3875 O O . GLY A 1 476 ? -16.895 -11.282 -0.978 1.00 96.56 476 GLY A O 1
ATOM 3876 N N . TYR A 1 477 ? -17.154 -9.231 -0.136 1.00 96.88 477 TYR A N 1
ATOM 3877 C CA . TYR A 1 477 ? -15.750 -8.832 -0.093 1.00 96.88 477 TYR A CA 1
ATOM 3878 C C . TYR A 1 477 ? -14.955 -9.620 0.957 1.00 96.88 477 TYR A C 1
ATOM 3880 O O . TYR A 1 477 ? -15.479 -9.971 2.011 1.00 96.88 477 TYR A O 1
ATOM 3888 N N . ASP A 1 478 ? -13.673 -9.842 0.679 1.00 95.81 478 ASP A N 1
ATOM 3889 C CA . ASP A 1 478 ? -12.661 -10.389 1.586 1.00 95.81 478 ASP A CA 1
ATOM 3890 C C . ASP A 1 478 ? -11.267 -9.957 1.092 1.00 95.81 478 ASP A C 1
ATOM 3892 O O . ASP A 1 478 ? -11.105 -9.581 -0.072 1.00 95.81 478 ASP A O 1
ATOM 3896 N N . VAL A 1 479 ? -10.250 -10.026 1.948 1.00 96.44 479 VAL A N 1
ATOM 3897 C CA . VAL A 1 479 ? -8.865 -9.699 1.595 1.00 96.44 479 VAL A CA 1
ATOM 3898 C C . VAL A 1 479 ? -7.886 -10.676 2.233 1.00 96.44 479 VAL A C 1
ATOM 3900 O O . VAL A 1 479 ? -7.991 -11.023 3.409 1.00 96.44 479 VAL A O 1
ATOM 3903 N N . MET A 1 480 ? -6.891 -11.092 1.455 1.00 95.75 480 MET A N 1
ATOM 3904 C CA . MET A 1 480 ? -5.745 -11.871 1.924 1.00 95.75 480 MET A CA 1
ATOM 3905 C C . MET A 1 480 ? -4.437 -11.257 1.432 1.00 95.75 480 MET A C 1
ATOM 3907 O O . MET A 1 480 ? -4.444 -10.314 0.641 1.00 95.75 480 MET A O 1
ATOM 3911 N N . VAL A 1 481 ? -3.301 -11.768 1.904 1.00 95.31 481 VAL A N 1
ATOM 3912 C CA . VAL A 1 481 ? -1.976 -11.254 1.537 1.00 95.31 481 VAL A CA 1
ATOM 3913 C C . VAL A 1 481 ? -1.152 -12.358 0.890 1.00 95.31 481 VAL A C 1
ATOM 3915 O O . VAL A 1 481 ? -1.005 -13.439 1.451 1.00 95.31 481 VAL A O 1
ATOM 3918 N N . VAL A 1 482 ? -0.607 -12.073 -0.288 1.00 95.38 482 VAL A N 1
ATOM 3919 C CA . VAL A 1 482 ? 0.309 -12.949 -1.021 1.00 95.38 482 VAL A CA 1
ATOM 3920 C C . VAL A 1 482 ? 1.719 -12.415 -0.846 1.00 95.38 482 VAL A C 1
ATOM 3922 O O . VAL A 1 482 ? 1.972 -11.261 -1.180 1.00 95.38 482 VAL A O 1
ATOM 3925 N N . ASP A 1 483 ? 2.640 -13.244 -0.368 1.00 93.06 483 ASP A N 1
ATOM 3926 C CA . ASP A 1 483 ? 4.053 -12.912 -0.197 1.00 93.06 483 ASP A CA 1
ATOM 3927 C C . ASP A 1 483 ? 4.942 -13.887 -0.994 1.00 93.06 483 ASP A C 1
ATOM 3929 O O . ASP A 1 483 ? 5.130 -15.036 -0.591 1.00 93.06 483 ASP A O 1
ATOM 3933 N N . PRO A 1 484 ? 5.489 -13.463 -2.145 1.00 92.50 484 PRO A N 1
ATOM 3934 C CA . PRO A 1 484 ? 6.160 -14.358 -3.087 1.00 92.50 484 PRO A CA 1
ATOM 3935 C C . PRO A 1 484 ? 7.689 -14.421 -2.937 1.00 92.50 484 PRO A C 1
ATOM 3937 O O . PRO A 1 484 ? 8.385 -14.912 -3.826 1.00 92.50 484 PRO A O 1
ATOM 3940 N N . ILE A 1 485 ? 8.260 -13.842 -1.880 1.00 85.56 485 ILE A N 1
ATOM 3941 C CA . ILE A 1 485 ? 9.716 -13.626 -1.801 1.00 85.56 485 ILE A CA 1
ATOM 3942 C C . ILE A 1 485 ? 10.533 -14.924 -1.686 1.00 85.56 485 ILE A C 1
ATOM 3944 O O . ILE A 1 485 ? 11.610 -14.986 -2.284 1.00 85.56 485 ILE A O 1
ATOM 3948 N N . LEU A 1 486 ? 10.047 -15.935 -0.944 1.00 85.50 486 LEU A N 1
ATOM 3949 C CA . LEU A 1 486 ? 10.695 -17.253 -0.804 1.00 85.50 486 LEU A CA 1
ATOM 3950 C C . LEU A 1 486 ? 10.077 -18.326 -1.679 1.00 85.50 486 LEU A C 1
ATOM 3952 O O . LEU A 1 486 ? 10.782 -19.237 -2.104 1.00 85.50 486 LEU A O 1
ATOM 3956 N N . LYS A 1 487 ? 8.766 -18.261 -1.886 1.00 91.06 487 LYS A N 1
ATOM 3957 C CA . LYS A 1 487 ? 8.016 -19.219 -2.687 1.00 91.06 487 LYS A CA 1
ATOM 3958 C C . LYS A 1 487 ? 7.153 -18.412 -3.625 1.00 91.06 487 LYS A C 1
ATOM 3960 O O . LYS A 1 487 ? 6.431 -17.545 -3.151 1.00 91.06 487 LYS A O 1
ATOM 3965 N N . GLY A 1 488 ? 7.257 -18.641 -4.922 1.00 93.69 488 GLY A N 1
ATOM 3966 C CA . GLY A 1 488 ? 6.550 -17.828 -5.904 1.00 93.69 488 GLY A CA 1
ATOM 3967 C C . GLY A 1 488 ? 7.000 -18.128 -7.321 1.00 93.69 488 GLY A C 1
ATOM 3968 O O . GLY A 1 488 ? 7.546 -19.192 -7.589 1.00 93.69 488 GLY A O 1
ATOM 3969 N N . LYS A 1 489 ? 6.786 -17.175 -8.224 1.00 94.12 489 LYS A N 1
ATOM 3970 C CA . LYS A 1 489 ? 7.295 -17.197 -9.602 1.00 94.12 489 LYS A CA 1
ATOM 3971 C C . LYS A 1 489 ? 8.162 -15.962 -9.857 1.00 94.12 489 LYS A C 1
ATOM 3973 O O . LYS A 1 489 ? 8.210 -15.049 -9.027 1.00 94.12 489 LYS A O 1
ATOM 3978 N N . TYR A 1 490 ? 8.762 -15.873 -11.042 1.00 95.00 490 TYR A N 1
ATOM 3979 C CA . TYR A 1 490 ? 9.602 -14.737 -11.443 1.00 95.00 490 TYR A CA 1
ATOM 3980 C C . TYR A 1 490 ? 8.878 -13.380 -11.423 1.00 95.00 490 TYR A C 1
ATOM 3982 O O . TYR A 1 490 ? 9.523 -12.333 -11.450 1.00 95.00 490 TYR A O 1
ATOM 3990 N N . GLY A 1 491 ? 7.539 -13.370 -11.356 1.00 94.00 491 GLY A N 1
ATOM 3991 C CA . GLY A 1 491 ? 6.725 -12.157 -11.260 1.00 94.00 491 GLY A CA 1
ATOM 3992 C C . GLY A 1 491 ? 7.132 -11.221 -10.118 1.00 94.00 491 GLY A C 1
ATOM 3993 O O . GLY A 1 491 ? 7.085 -10.003 -10.271 1.00 94.00 491 GLY A O 1
ATOM 3994 N N . SER A 1 492 ? 7.603 -11.777 -8.998 1.00 91.44 492 SER A N 1
ATOM 3995 C CA . SER A 1 492 ? 8.097 -11.012 -7.842 1.00 91.44 492 SER A CA 1
ATOM 3996 C C . SER A 1 492 ? 9.440 -10.317 -8.083 1.00 91.44 492 SER A C 1
ATOM 3998 O O . SER A 1 492 ? 9.879 -9.518 -7.257 1.00 91.44 492 SER A O 1
ATOM 4000 N N . ARG A 1 493 ? 10.108 -10.618 -9.204 1.00 92.75 493 ARG A N 1
ATOM 4001 C CA . ARG A 1 493 ? 11.384 -10.021 -9.614 1.00 92.75 493 ARG A CA 1
ATOM 4002 C C . ARG A 1 493 ? 11.207 -8.861 -10.582 1.00 92.75 493 ARG A C 1
ATOM 4004 O O . ARG A 1 493 ? 12.197 -8.242 -10.940 1.00 92.75 493 ARG A O 1
ATOM 4011 N N . LEU A 1 494 ? 9.995 -8.533 -11.034 1.00 95.38 494 LEU A N 1
ATOM 4012 C CA . LEU A 1 494 ? 9.821 -7.339 -11.861 1.00 95.38 494 LEU A CA 1
ATOM 4013 C C . LEU A 1 494 ? 10.116 -6.087 -11.034 1.00 95.38 494 LEU A C 1
ATOM 4015 O O . LEU A 1 494 ? 9.598 -5.924 -9.933 1.00 95.38 494 LEU A O 1
ATOM 4019 N N . SER A 1 495 ? 10.919 -5.186 -11.596 1.00 94.31 495 SER A N 1
ATOM 4020 C CA . SER A 1 495 ? 11.262 -3.927 -10.937 1.00 94.31 495 SER A CA 1
ATOM 4021 C C . SER A 1 495 ? 10.125 -2.910 -11.008 1.00 94.31 495 SER A C 1
ATOM 4023 O O . SER A 1 495 ? 9.262 -2.944 -11.892 1.00 94.31 495 SER A O 1
ATOM 4025 N N . HIS A 1 496 ? 10.185 -1.933 -10.108 1.00 94.62 496 HIS A N 1
ATOM 4026 C CA . HIS A 1 496 ? 9.302 -0.782 -10.139 1.00 94.62 496 HIS A CA 1
ATOM 4027 C C . HIS A 1 496 ? 9.573 0.122 -11.351 1.00 94.62 496 HIS A C 1
ATOM 4029 O O . HIS A 1 496 ? 10.719 0.480 -11.636 1.00 94.62 496 HIS A O 1
ATOM 4035 N N . SER A 1 497 ? 8.503 0.598 -11.990 1.00 95.12 497 SER A N 1
ATOM 4036 C CA . SER A 1 497 ? 8.539 1.790 -12.840 1.00 95.12 497 SER A CA 1
ATOM 4037 C C . SER A 1 497 ? 7.326 2.683 -12.604 1.00 95.12 497 SER A C 1
ATOM 4039 O O . SER A 1 497 ? 6.210 2.197 -12.432 1.00 95.12 497 SER A O 1
ATOM 4041 N N . CYS A 1 498 ? 7.535 4.003 -12.638 1.00 91.44 498 CYS A N 1
ATOM 4042 C CA . CYS A 1 498 ? 6.447 4.987 -12.634 1.00 91.44 498 CYS A CA 1
ATOM 4043 C C . CYS A 1 498 ? 5.704 5.056 -13.983 1.00 91.44 498 CYS A C 1
ATOM 4045 O O . CYS A 1 498 ? 4.595 5.577 -14.035 1.00 91.44 498 CYS A O 1
ATOM 4047 N N . ALA A 1 499 ? 6.294 4.523 -15.062 1.00 91.81 499 ALA A N 1
ATOM 4048 C CA . ALA A 1 499 ? 5.683 4.409 -16.390 1.00 91.81 499 ALA A CA 1
ATOM 4049 C C . ALA A 1 499 ? 5.720 2.945 -16.879 1.00 91.81 499 ALA A C 1
ATOM 4051 O O . ALA A 1 499 ? 6.375 2.629 -17.884 1.00 91.81 499 ALA A O 1
ATOM 4052 N N . PRO A 1 500 ? 5.049 2.029 -16.159 1.00 95.44 500 PRO A N 1
ATOM 4053 C CA . PRO A 1 500 ? 5.238 0.593 -16.319 1.00 95.44 500 PRO A CA 1
ATOM 4054 C C . PRO A 1 500 ? 4.769 0.060 -17.679 1.00 95.44 500 PRO A C 1
ATOM 4056 O O . PRO A 1 500 ? 4.055 0.727 -18.440 1.00 95.44 500 PRO A O 1
ATOM 4059 N N . ASN A 1 501 ? 5.176 -1.171 -17.989 1.00 96.94 501 ASN A N 1
ATOM 4060 C CA . ASN A 1 501 ? 4.664 -1.950 -19.122 1.00 96.94 501 ASN A CA 1
ATOM 4061 C C . ASN A 1 501 ? 3.863 -3.189 -18.695 1.00 96.94 501 ASN A C 1
ATOM 4063 O O . ASN A 1 501 ? 3.175 -3.766 -19.533 1.00 96.94 501 ASN A O 1
ATOM 4067 N N . CYS A 1 502 ? 3.869 -3.533 -17.407 1.00 97.75 502 CYS A N 1
ATOM 4068 C CA . CYS A 1 502 ? 3.068 -4.589 -16.798 1.00 97.75 502 CYS A CA 1
ATOM 4069 C C . CYS A 1 502 ? 2.172 -4.027 -15.679 1.00 97.75 502 CYS A C 1
ATOM 4071 O O . CYS A 1 502 ? 2.465 -2.982 -15.096 1.00 97.75 502 CYS A O 1
ATOM 4073 N N . GLY A 1 503 ? 1.084 -4.725 -15.357 1.00 95.44 503 GLY A N 1
ATOM 4074 C CA . GLY A 1 503 ? 0.199 -4.390 -14.238 1.00 95.44 503 GLY A CA 1
ATOM 4075 C C . GLY A 1 503 ? -0.437 -5.633 -13.628 1.00 95.44 503 GLY A C 1
ATOM 4076 O O . GLY A 1 503 ? -0.651 -6.627 -14.322 1.00 95.44 503 GLY A O 1
ATOM 4077 N N . THR A 1 504 ? -0.723 -5.588 -12.330 1.00 94.81 504 THR A N 1
ATOM 4078 C CA . THR A 1 504 ? -1.358 -6.682 -11.589 1.00 94.81 504 THR A CA 1
ATOM 4079 C C . THR A 1 504 ? -2.865 -6.476 -11.516 1.00 94.81 504 THR A C 1
ATOM 4081 O O . THR A 1 504 ? -3.355 -5.367 -11.307 1.00 94.81 504 THR A O 1
ATOM 4084 N N . VAL A 1 505 ? -3.620 -7.553 -11.715 1.00 94.56 505 VAL A N 1
ATOM 4085 C CA . VAL A 1 505 ? -5.082 -7.529 -11.681 1.00 94.56 505 VAL A CA 1
ATOM 4086 C C . VAL A 1 505 ? -5.589 -8.760 -10.952 1.00 94.56 505 VAL A C 1
ATOM 4088 O O . VAL A 1 505 ? -5.403 -9.886 -11.418 1.00 94.56 505 VAL A O 1
ATOM 4091 N N . THR A 1 506 ? -6.298 -8.544 -9.847 1.00 95.31 506 THR A N 1
ATOM 4092 C CA . THR A 1 506 ? -7.069 -9.608 -9.207 1.00 95.31 506 THR A CA 1
ATOM 4093 C C . THR A 1 506 ? -8.171 -10.070 -10.156 1.00 95.31 506 THR A C 1
ATOM 4095 O O . THR A 1 506 ? -8.948 -9.262 -10.664 1.00 95.31 506 THR A O 1
ATOM 4098 N N . THR A 1 507 ? -8.178 -11.357 -10.473 1.00 94.88 507 THR A N 1
ATOM 4099 C CA . THR A 1 507 ? -9.047 -11.994 -11.462 1.00 94.88 507 THR A CA 1
ATOM 4100 C C . THR A 1 507 ? -9.600 -13.287 -10.887 1.00 94.88 507 THR A C 1
ATOM 4102 O O . THR A 1 507 ? -8.930 -13.967 -10.116 1.00 94.88 507 THR A O 1
ATOM 4105 N N . VAL A 1 508 ? -10.821 -13.641 -11.278 1.00 97.12 508 VAL A N 1
ATOM 4106 C CA . VAL A 1 508 ? -11.364 -14.977 -11.027 1.00 97.12 508 VAL A CA 1
ATOM 4107 C C . VAL A 1 508 ? -11.028 -15.890 -12.204 1.00 97.12 508 VAL A C 1
ATOM 4109 O O . VAL A 1 508 ? -11.458 -15.628 -13.328 1.00 97.12 508 VAL A O 1
ATOM 4112 N N . ALA A 1 509 ? -10.281 -16.960 -11.939 1.00 95.44 509 ALA A N 1
ATOM 4113 C CA . ALA A 1 509 ? -9.902 -17.998 -12.896 1.00 95.44 509 ALA A CA 1
ATOM 4114 C C . ALA A 1 509 ? -10.057 -19.374 -12.233 1.00 95.44 509 ALA A C 1
ATOM 4116 O O . ALA A 1 509 ? -9.810 -19.511 -11.037 1.00 95.44 509 ALA A O 1
ATOM 4117 N N . ASN A 1 510 ? -10.513 -20.387 -12.977 1.00 90.81 510 ASN A N 1
ATOM 4118 C CA . ASN A 1 510 ? -10.728 -21.747 -12.452 1.00 90.81 510 ASN A CA 1
ATOM 4119 C C . ASN A 1 510 ? -11.484 -21.814 -11.102 1.00 90.81 510 ASN A C 1
ATOM 4121 O O . ASN A 1 510 ? -11.159 -22.610 -10.226 1.00 90.81 510 ASN A O 1
ATOM 4125 N N . GLY A 1 511 ? -12.499 -20.958 -10.916 1.00 93.44 511 GLY A N 1
ATOM 4126 C CA . GLY A 1 511 ? -13.311 -20.930 -9.691 1.00 93.44 511 GLY A CA 1
ATOM 4127 C C . GLY A 1 511 ? -12.583 -20.409 -8.447 1.00 93.44 511 GLY A C 1
ATOM 4128 O O . GLY A 1 511 ? -13.067 -20.613 -7.335 1.00 93.44 511 GLY A O 1
ATOM 4129 N N . ARG A 1 512 ? -11.434 -19.739 -8.602 1.00 94.94 512 ARG A N 1
ATOM 4130 C CA . ARG A 1 512 ? -10.715 -19.083 -7.505 1.00 94.94 512 ARG A CA 1
ATOM 4131 C C . ARG A 1 512 ? -10.236 -17.682 -7.869 1.00 94.94 512 ARG A C 1
ATOM 4133 O O . ARG A 1 512 ? -10.035 -17.355 -9.037 1.00 94.94 512 ARG A O 1
ATOM 4140 N N . TYR A 1 513 ? -10.034 -16.856 -6.853 1.00 97.00 513 TYR A N 1
ATOM 4141 C CA . TYR A 1 513 ? -9.320 -15.593 -6.975 1.00 97.00 513 TYR A CA 1
ATOM 4142 C C . TYR A 1 513 ? -7.825 -15.842 -7.189 1.00 97.00 513 TYR A C 1
ATOM 4144 O O . TYR A 1 513 ? -7.216 -16.699 -6.548 1.00 97.00 513 TYR A O 1
ATOM 4152 N N . THR A 1 514 ? -7.242 -15.071 -8.099 1.00 95.81 514 THR A N 1
ATOM 4153 C CA . THR A 1 514 ? -5.815 -15.058 -8.415 1.00 95.81 514 THR A CA 1
ATOM 4154 C C . THR A 1 514 ? -5.364 -13.649 -8.797 1.00 95.81 514 THR A C 1
ATOM 4156 O O . THR A 1 514 ? -6.187 -12.806 -9.156 1.00 95.81 514 THR A O 1
ATOM 4159 N N . ILE A 1 515 ? -4.065 -13.370 -8.735 1.00 96.62 515 ILE A N 1
ATOM 4160 C CA . ILE A 1 515 ? -3.466 -12.131 -9.235 1.00 96.62 515 ILE A CA 1
ATOM 4161 C C . ILE A 1 515 ? -2.782 -12.440 -10.568 1.00 96.62 515 ILE A C 1
ATOM 4163 O O . ILE A 1 515 ? -1.702 -13.023 -10.607 1.00 96.62 515 ILE A O 1
ATOM 4167 N N . GLY A 1 516 ? -3.385 -12.007 -11.673 1.00 95.94 516 GLY A N 1
ATOM 4168 C CA . GLY A 1 516 ? -2.749 -12.070 -12.987 1.00 95.94 516 GLY A CA 1
ATOM 4169 C C . GLY A 1 516 ? -1.910 -10.823 -13.244 1.00 95.94 516 GLY A C 1
ATOM 4170 O O . GLY A 1 516 ? -2.403 -9.704 -13.088 1.00 95.94 516 GLY A O 1
ATOM 4171 N N . MET A 1 517 ? -0.661 -10.993 -13.667 1.00 97.19 517 MET A N 1
ATOM 4172 C CA . MET A 1 517 ? 0.160 -9.894 -14.169 1.00 97.19 517 MET A CA 1
ATOM 4173 C C . MET A 1 517 ? 0.055 -9.837 -15.692 1.00 97.19 517 MET A C 1
ATOM 4175 O O . MET A 1 517 ? 0.357 -10.819 -16.361 1.00 97.19 517 MET A O 1
ATOM 4179 N N . TYR A 1 518 ? -0.361 -8.703 -16.252 1.00 97.69 518 TYR A N 1
ATOM 4180 C CA . TYR A 1 518 ? -0.617 -8.545 -17.686 1.00 97.69 518 TYR A CA 1
ATOM 4181 C C . TYR A 1 518 ? 0.246 -7.447 -18.304 1.00 97.69 518 TYR A C 1
ATOM 4183 O O . TYR A 1 518 ? 0.512 -6.426 -17.667 1.00 97.69 518 TYR A O 1
ATOM 4191 N N . ALA A 1 519 ? 0.625 -7.623 -19.570 1.00 97.88 519 ALA A N 1
ATOM 4192 C CA . ALA A 1 519 ? 1.248 -6.576 -20.369 1.00 97.88 519 ALA A CA 1
ATOM 4193 C C . ALA A 1 519 ? 0.224 -5.466 -20.663 1.00 97.88 519 ALA A C 1
ATOM 4195 O O . ALA A 1 519 ? -0.816 -5.710 -21.273 1.00 97.88 519 ALA A O 1
ATOM 4196 N N . LEU A 1 520 ? 0.513 -4.234 -20.247 1.00 96.38 520 LEU A N 1
ATOM 4197 C CA . LEU A 1 520 ? -0.354 -3.064 -20.452 1.00 96.38 520 LEU A CA 1
ATOM 4198 C C . LEU A 1 520 ? -0.187 -2.454 -21.848 1.00 96.38 520 LEU A C 1
ATOM 4200 O O . LEU A 1 520 ? -1.086 -1.800 -22.370 1.00 96.38 520 LEU A O 1
ATOM 4204 N N . LYS A 1 521 ? 0.987 -2.660 -22.441 1.00 94.69 521 LYS A N 1
ATOM 4205 C CA . LYS A 1 521 ? 1.392 -2.204 -23.772 1.00 94.69 521 LYS A CA 1
ATOM 4206 C C . LYS A 1 521 ? 2.305 -3.263 -24.401 1.00 94.69 521 LYS A C 1
ATOM 4208 O O . LYS A 1 521 ? 2.793 -4.123 -23.667 1.00 94.69 521 LYS A O 1
ATOM 4213 N N . PRO A 1 522 ? 2.540 -3.236 -25.725 1.00 96.75 522 PRO A N 1
ATOM 4214 C CA . PRO A 1 522 ? 3.493 -4.149 -26.342 1.00 96.75 522 PRO A CA 1
ATOM 4215 C C . PRO A 1 522 ? 4.884 -3.979 -25.719 1.00 96.75 522 PRO A C 1
ATOM 4217 O O . PRO A 1 522 ? 5.349 -2.848 -25.568 1.00 96.75 522 PRO A O 1
ATOM 4220 N N . ILE A 1 523 ? 5.526 -5.091 -25.365 1.00 97.88 523 ILE A N 1
ATOM 4221 C CA . ILE A 1 523 ? 6.855 -5.130 -24.743 1.00 97.88 523 ILE A CA 1
ATOM 4222 C C . ILE A 1 523 ? 7.845 -5.619 -25.790 1.00 97.88 523 ILE A C 1
ATOM 4224 O O . ILE A 1 523 ? 7.703 -6.714 -26.335 1.00 97.88 523 ILE A O 1
ATOM 4228 N N . SER A 1 524 ? 8.844 -4.804 -26.096 1.00 96.44 524 SER A N 1
ATOM 4229 C CA . SER A 1 524 ? 9.804 -5.102 -27.157 1.00 96.44 524 SER A CA 1
ATOM 4230 C C . SER A 1 524 ? 10.876 -6.090 -26.698 1.00 96.44 524 SER A C 1
ATOM 4232 O O . SER A 1 524 ? 11.156 -6.217 -25.508 1.00 96.44 524 SER A O 1
ATOM 4234 N N . TYR A 1 525 ? 11.560 -6.727 -27.649 1.00 96.62 525 TYR A N 1
ATOM 4235 C CA . TYR A 1 525 ? 12.788 -7.472 -27.363 1.00 96.62 525 TYR A CA 1
ATOM 4236 C C . TYR A 1 525 ? 13.800 -6.597 -26.593 1.00 96.62 525 TYR A C 1
ATOM 4238 O O . TYR A 1 525 ? 14.000 -5.419 -26.929 1.00 96.62 525 TYR A O 1
ATOM 4246 N N . LEU A 1 526 ? 14.410 -7.191 -25.563 1.00 96.56 526 LEU A N 1
ATOM 4247 C CA . LEU A 1 526 ? 15.339 -6.601 -24.587 1.00 96.56 526 LEU A CA 1
ATOM 4248 C C . LEU A 1 526 ? 14.751 -5.500 -23.691 1.00 96.56 526 LEU A C 1
ATOM 4250 O O . LEU A 1 526 ? 15.478 -4.874 -22.925 1.00 96.56 526 LEU A O 1
ATOM 4254 N N . GLU A 1 527 ? 13.445 -5.248 -23.756 1.00 97.19 527 GLU A N 1
ATOM 4255 C CA . GLU A 1 527 ? 12.784 -4.339 -22.822 1.00 97.19 527 GLU A CA 1
ATOM 4256 C C . GLU A 1 527 ? 12.619 -5.007 -21.451 1.00 97.19 527 GLU A C 1
ATOM 4258 O O . GLU A 1 527 ? 12.255 -6.181 -21.347 1.00 97.19 527 GLU A O 1
ATOM 4263 N N . GLU A 1 528 ? 12.898 -4.252 -20.392 1.00 97.88 528 GLU A N 1
ATOM 4264 C CA . GLU A 1 528 ? 12.681 -4.687 -19.016 1.00 97.88 528 GLU A CA 1
ATOM 4265 C C . GLU A 1 528 ? 11.185 -4.693 -18.686 1.00 97.88 528 GLU A C 1
ATOM 4267 O O . GLU A 1 528 ? 10.471 -3.724 -18.954 1.00 97.88 528 GLU A O 1
ATOM 4272 N N . LEU A 1 529 ? 10.705 -5.774 -18.079 1.00 98.44 529 LEU A N 1
ATOM 4273 C CA . LEU A 1 529 ? 9.345 -5.874 -17.575 1.00 98.44 529 LEU A C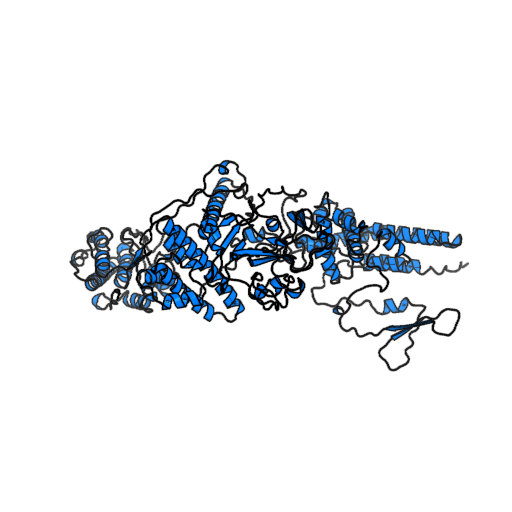A 1
ATOM 4274 C C . LEU A 1 529 ? 9.272 -5.182 -16.211 1.00 98.44 529 LEU A C 1
ATOM 4276 O O . LEU A 1 529 ? 9.984 -5.538 -15.271 1.00 98.44 529 LEU A O 1
ATOM 4280 N N . THR A 1 530 ? 8.392 -4.190 -16.104 1.00 97.69 530 THR A N 1
ATOM 4281 C CA . THR A 1 530 ? 8.231 -3.363 -14.904 1.00 97.69 530 THR A CA 1
ATOM 4282 C C . THR A 1 530 ? 6.762 -3.117 -14.595 1.00 97.69 530 THR A C 1
ATOM 4284 O O . THR A 1 530 ? 5.941 -2.992 -15.509 1.00 97.69 530 THR A O 1
ATOM 4287 N N . PHE A 1 531 ? 6.426 -3.004 -13.311 1.00 96.00 531 PHE A N 1
ATOM 4288 C CA . PHE A 1 531 ? 5.085 -2.631 -12.855 1.00 96.00 531 PHE A CA 1
ATOM 4289 C C . PHE A 1 531 ? 5.141 -1.520 -11.801 1.00 96.00 531 PHE A C 1
ATOM 4291 O O . PHE A 1 531 ? 6.186 -1.248 -11.207 1.00 96.00 531 PHE A O 1
ATOM 4298 N N . ASP A 1 532 ? 4.024 -0.827 -11.594 1.00 93.06 532 ASP A N 1
ATOM 4299 C CA . ASP A 1 532 ? 3.915 0.136 -10.501 1.00 93.06 532 ASP A CA 1
ATOM 4300 C C . ASP A 1 532 ? 3.589 -0.612 -9.203 1.00 93.06 532 ASP A C 1
ATOM 4302 O O . ASP A 1 532 ? 2.574 -1.300 -9.130 1.00 93.06 532 ASP A O 1
ATOM 4306 N N . TYR A 1 533 ? 4.437 -0.472 -8.181 1.00 91.25 533 TYR A N 1
ATOM 4307 C CA . TYR A 1 533 ? 4.247 -1.151 -6.899 1.00 91.25 533 TYR A CA 1
ATOM 4308 C C . TYR A 1 533 ? 3.058 -0.580 -6.119 1.00 91.25 533 TYR A C 1
ATOM 4310 O O . TYR A 1 533 ? 2.471 -1.284 -5.305 1.00 91.25 533 TYR A O 1
ATOM 4318 N N . ASN A 1 534 ? 2.704 0.689 -6.360 1.00 84.69 534 ASN A N 1
ATOM 4319 C CA . ASN A 1 534 ? 1.662 1.412 -5.628 1.00 84.69 534 ASN A CA 1
ATOM 4320 C C . ASN A 1 534 ? 1.786 1.279 -4.092 1.00 84.69 534 ASN A C 1
ATOM 4322 O O . ASN A 1 534 ? 0.796 1.142 -3.375 1.00 84.69 534 ASN A O 1
ATOM 4326 N N . SER A 1 535 ? 3.026 1.295 -3.598 1.00 83.44 535 SER A N 1
ATOM 4327 C CA . SER A 1 535 ? 3.351 1.068 -2.190 1.00 83.44 535 SER A CA 1
ATOM 4328 C C . SER A 1 535 ? 3.325 2.362 -1.381 1.00 83.44 535 SER A C 1
ATOM 4330 O O . SER A 1 535 ? 3.753 3.420 -1.852 1.00 83.44 535 SER A O 1
ATOM 4332 N N . PHE A 1 536 ? 2.875 2.265 -0.129 1.00 83.12 536 PHE A N 1
ATOM 4333 C CA . PHE A 1 536 ? 2.771 3.389 0.800 1.00 83.12 536 PHE A CA 1
ATOM 4334 C C . PHE A 1 536 ? 3.541 3.119 2.095 1.00 83.12 536 PHE A C 1
ATOM 4336 O O . PHE A 1 536 ? 3.587 1.988 2.569 1.00 83.12 536 PHE A O 1
ATOM 4343 N N . THR A 1 537 ? 4.095 4.172 2.692 1.00 81.44 537 THR A N 1
ATOM 4344 C CA . THR A 1 537 ? 4.705 4.145 4.030 1.00 81.44 537 THR A CA 1
ATOM 4345 C C . THR A 1 537 ? 4.185 5.300 4.885 1.00 81.44 537 THR A C 1
ATOM 4347 O O . THR A 1 537 ? 3.857 6.369 4.373 1.00 81.44 537 THR A O 1
ATOM 4350 N N . GLU A 1 538 ? 4.089 5.096 6.198 1.00 77.62 538 GLU A N 1
ATOM 4351 C CA . GLU A 1 538 ? 3.815 6.160 7.179 1.00 77.62 538 GLU A CA 1
ATOM 4352 C C . GLU A 1 538 ? 5.111 6.865 7.631 1.00 77.62 538 GLU A C 1
ATOM 4354 O O . GLU A 1 538 ? 5.063 7.944 8.224 1.00 77.62 538 GLU A O 1
ATOM 4359 N N . SER A 1 539 ? 6.278 6.274 7.347 1.00 80.19 539 SER A N 1
ATOM 4360 C CA . SER A 1 539 ? 7.583 6.811 7.722 1.00 80.19 539 SER A CA 1
ATOM 4361 C C . SER A 1 539 ? 8.091 7.790 6.667 1.00 80.19 539 SER A C 1
ATOM 4363 O O . SER A 1 539 ? 8.299 7.449 5.501 1.00 80.19 539 SER A O 1
ATOM 4365 N N . ARG A 1 540 ? 8.335 9.033 7.092 1.00 83.81 540 ARG A N 1
ATOM 4366 C CA . ARG A 1 540 ? 8.954 10.054 6.236 1.00 83.81 540 ARG A CA 1
ATOM 4367 C C . ARG A 1 540 ? 10.366 9.655 5.819 1.00 83.81 540 ARG A C 1
ATOM 4369 O O . ARG A 1 540 ? 10.730 9.886 4.671 1.00 83.81 540 ARG A O 1
ATOM 4376 N N . ASP A 1 541 ? 11.117 9.043 6.724 1.00 83.19 541 ASP A N 1
ATOM 4377 C CA . ASP A 1 541 ? 12.492 8.627 6.459 1.00 83.19 541 ASP A CA 1
ATOM 4378 C C . ASP A 1 541 ? 12.518 7.482 5.438 1.00 83.19 541 ASP A C 1
ATOM 4380 O O . ASP A 1 541 ? 13.275 7.540 4.471 1.00 83.19 541 ASP A O 1
ATOM 4384 N N . GLU A 1 542 ? 11.599 6.511 5.545 1.00 82.56 542 GLU A N 1
ATOM 4385 C CA . GLU A 1 542 ? 11.482 5.443 4.540 1.00 82.56 542 GLU A CA 1
ATOM 4386 C C . GLU A 1 542 ? 11.110 5.994 3.157 1.00 82.56 542 GLU A C 1
ATOM 4388 O O . GLU A 1 542 ? 11.679 5.579 2.146 1.00 82.56 542 GLU A O 1
ATOM 4393 N N . HIS A 1 543 ? 10.186 6.960 3.105 1.00 87.38 543 HIS A N 1
ATOM 4394 C CA . HIS A 1 543 ? 9.808 7.629 1.862 1.00 87.38 543 HIS A CA 1
ATOM 4395 C C . HIS A 1 543 ? 11.021 8.289 1.193 1.00 87.38 543 HIS A C 1
ATOM 4397 O O . HIS A 1 543 ? 11.281 8.030 0.017 1.00 87.38 543 HIS A O 1
ATOM 4403 N N . PHE A 1 544 ? 11.799 9.087 1.929 1.00 87.81 544 PHE A N 1
ATOM 4404 C CA . PHE A 1 544 ? 12.956 9.788 1.362 1.00 87.81 544 PHE A CA 1
ATOM 4405 C C . PHE A 1 544 ? 14.135 8.866 1.028 1.00 87.81 544 PHE A C 1
ATOM 4407 O O . PHE A 1 544 ? 14.880 9.158 0.093 1.00 87.81 544 PHE A O 1
ATOM 4414 N N . SER A 1 545 ? 14.265 7.727 1.709 1.00 86.25 545 SER A N 1
ATOM 4415 C CA . SER A 1 545 ? 15.252 6.691 1.378 1.00 86.25 545 SER A CA 1
ATOM 4416 C C . SER A 1 545 ? 14.866 5.857 0.144 1.00 86.25 545 SER A C 1
ATOM 4418 O O . SER A 1 545 ? 15.706 5.158 -0.420 1.00 86.25 545 SER A O 1
ATOM 4420 N N . SER A 1 546 ? 13.616 5.937 -0.329 1.00 89.44 546 SER A N 1
ATOM 4421 C CA . SER A 1 546 ? 13.082 5.129 -1.441 1.00 89.44 546 SER A CA 1
ATOM 4422 C C . SER A 1 546 ? 13.246 5.773 -2.829 1.00 89.44 546 SER A C 1
ATOM 4424 O O . SER A 1 546 ? 12.320 5.777 -3.644 1.00 89.44 546 SER A O 1
ATOM 4426 N N . ILE A 1 547 ? 14.416 6.356 -3.116 1.00 93.00 547 ILE A N 1
ATOM 4427 C CA . ILE A 1 547 ? 14.680 7.020 -4.408 1.00 93.00 547 ILE A CA 1
ATOM 4428 C C . ILE A 1 547 ? 14.429 6.041 -5.566 1.00 93.00 547 ILE A C 1
ATOM 4430 O O . ILE A 1 547 ? 14.928 4.917 -5.588 1.00 93.00 547 ILE A O 1
ATOM 4434 N N . CYS A 1 548 ? 13.625 6.473 -6.535 1.00 94.19 548 CYS A N 1
ATOM 4435 C CA . CYS A 1 548 ? 13.212 5.662 -7.670 1.00 94.19 548 CYS A CA 1
ATOM 4436 C C . CYS A 1 548 ? 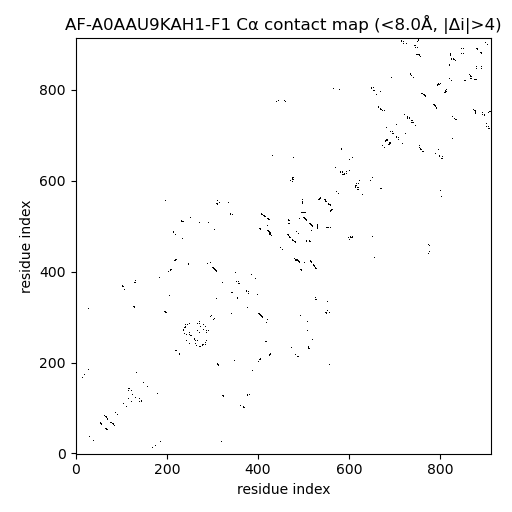14.272 5.668 -8.779 1.00 94.19 548 CYS A C 1
ATOM 4438 O O . CYS A 1 548 ? 14.714 6.727 -9.222 1.00 94.19 548 CYS A O 1
ATOM 4440 N N . LEU A 1 549 ? 14.614 4.473 -9.271 1.00 96.06 549 LEU A N 1
ATOM 4441 C CA . LEU A 1 549 ? 15.627 4.236 -10.307 1.00 96.06 549 LEU A CA 1
ATOM 4442 C C . LEU A 1 549 ? 15.024 3.854 -11.669 1.00 96.06 549 LEU A C 1
ATOM 4444 O O . LEU A 1 549 ? 15.688 3.225 -12.492 1.00 96.06 549 LEU A O 1
ATOM 4448 N N . CYS A 1 550 ? 13.748 4.169 -11.910 1.00 95.12 550 CYS A N 1
ATOM 4449 C CA . CYS A 1 550 ? 13.053 3.711 -13.117 1.00 95.12 550 CYS A CA 1
ATOM 4450 C C . CYS A 1 550 ? 13.504 4.398 -14.415 1.00 95.12 550 CYS A C 1
ATOM 4452 O O . CYS A 1 550 ? 13.172 3.906 -15.488 1.00 95.12 550 CYS A O 1
ATOM 4454 N N . GLY A 1 551 ? 14.224 5.524 -14.331 1.00 90.56 551 GLY A N 1
ATOM 4455 C CA . GLY A 1 551 ? 14.730 6.243 -15.502 1.00 90.56 551 GLY A CA 1
ATOM 4456 C C . GLY A 1 551 ? 13.657 6.832 -16.426 1.00 90.56 551 GLY A C 1
ATOM 4457 O O . GLY A 1 551 ? 13.967 7.135 -17.570 1.00 90.56 551 GLY A O 1
ATOM 4458 N N . SER A 1 552 ? 12.412 6.994 -15.959 1.00 89.50 552 SER A N 1
ATOM 4459 C CA . SER A 1 552 ? 11.305 7.524 -16.768 1.00 89.50 552 SER A CA 1
ATOM 4460 C C . SER A 1 552 ? 11.114 9.037 -16.619 1.00 89.50 552 SER A C 1
ATOM 4462 O O . SER A 1 552 ? 11.160 9.579 -15.512 1.00 89.50 552 SER A O 1
ATOM 4464 N N . SER A 1 553 ? 10.749 9.690 -17.720 1.00 86.31 553 SER A N 1
ATOM 4465 C CA . SER A 1 553 ? 10.261 11.072 -17.786 1.00 86.31 553 SER A CA 1
ATOM 4466 C C . SER A 1 553 ? 9.058 11.378 -16.877 1.00 86.31 553 SER A C 1
ATOM 4468 O O . SER A 1 553 ? 8.899 12.516 -16.437 1.00 86.31 553 SER A O 1
ATOM 4470 N N . TYR A 1 554 ? 8.252 10.369 -16.527 1.00 88.19 554 TYR A N 1
ATOM 4471 C CA . TYR A 1 554 ? 7.096 10.472 -15.622 1.00 88.19 554 TYR A CA 1
ATOM 4472 C C . TYR A 1 554 ? 7.410 10.025 -14.180 1.00 88.19 554 TYR A C 1
ATOM 4474 O O . TYR A 1 554 ? 6.503 9.729 -13.399 1.00 88.19 554 TYR A O 1
ATOM 4482 N N . CYS A 1 555 ? 8.689 9.924 -13.806 1.00 89.62 555 CYS A N 1
ATOM 4483 C CA . CYS A 1 555 ? 9.098 9.432 -12.493 1.00 89.62 555 CYS A CA 1
ATOM 4484 C C . CYS A 1 555 ? 8.562 10.293 -11.333 1.00 89.62 555 CYS A C 1
ATOM 4486 O O . CYS A 1 555 ? 8.764 11.506 -11.278 1.00 89.62 555 CYS A O 1
ATOM 4488 N N . ARG A 1 556 ? 7.962 9.634 -10.331 1.00 91.31 556 ARG A N 1
ATOM 4489 C CA . ARG A 1 556 ? 7.478 10.244 -9.075 1.00 91.31 556 ARG A CA 1
ATOM 4490 C C . ARG A 1 556 ? 8.592 10.537 -8.061 1.00 91.31 556 ARG A C 1
ATOM 4492 O O . ARG A 1 556 ? 8.302 10.923 -6.932 1.00 91.31 556 ARG A O 1
ATOM 4499 N N . ARG A 1 557 ? 9.860 10.380 -8.460 1.00 92.75 557 ARG A N 1
ATOM 4500 C CA . ARG A 1 557 ? 11.100 10.535 -7.667 1.00 92.75 557 ARG A CA 1
ATOM 4501 C C . ARG A 1 557 ? 11.329 9.470 -6.596 1.00 92.75 557 ARG A C 1
ATOM 4503 O O . ARG A 1 557 ? 12.468 9.055 -6.420 1.00 92.75 557 ARG A O 1
ATOM 4510 N N . TYR A 1 558 ? 10.276 9.003 -5.937 1.00 92.44 558 TYR A N 1
ATOM 4511 C CA . TYR A 1 558 ? 10.320 7.958 -4.915 1.00 92.44 558 TYR A CA 1
ATOM 4512 C C . TYR A 1 558 ? 9.351 6.833 -5.278 1.00 92.44 558 TYR A C 1
ATOM 4514 O O . TYR A 1 558 ? 8.284 7.106 -5.832 1.00 92.44 558 TYR A O 1
ATOM 4522 N N . TYR A 1 559 ? 9.720 5.580 -5.002 1.00 90.31 559 TYR A N 1
ATOM 4523 C CA . TYR A 1 559 ? 8.852 4.430 -5.293 1.00 90.31 559 TYR A CA 1
ATOM 4524 C C . TYR A 1 559 ? 7.894 4.092 -4.139 1.00 90.31 559 TYR A C 1
ATOM 4526 O O . TYR A 1 559 ? 6.860 3.472 -4.385 1.00 90.31 559 TYR A O 1
ATOM 4534 N N . LEU A 1 560 ? 8.186 4.522 -2.903 1.00 89.06 560 LEU A N 1
ATOM 4535 C CA . LEU A 1 560 ? 7.216 4.520 -1.803 1.00 89.06 560 LEU A CA 1
ATOM 4536 C C . LEU A 1 560 ? 6.523 5.876 -1.735 1.00 89.06 560 LEU A C 1
ATOM 4538 O O . LEU A 1 560 ? 7.178 6.916 -1.698 1.00 89.06 560 LEU A O 1
ATOM 4542 N N . SER A 1 561 ? 5.198 5.884 -1.660 1.00 87.75 561 SER A N 1
ATOM 4543 C CA . SER A 1 561 ? 4.420 7.098 -1.406 1.00 87.75 561 SER A CA 1
ATOM 4544 C C . SER A 1 561 ? 4.224 7.313 0.093 1.00 87.75 561 SER A C 1
ATOM 4546 O O . SER A 1 561 ? 3.979 6.367 0.838 1.00 87.75 561 SER A O 1
ATOM 4548 N N . LEU A 1 562 ? 4.286 8.560 0.559 1.00 82.62 562 LEU A N 1
ATOM 4549 C CA . LEU A 1 562 ? 3.943 8.864 1.947 1.00 82.62 562 LEU A CA 1
ATOM 4550 C C . LEU A 1 562 ? 2.420 8.787 2.125 1.00 82.62 562 LEU A C 1
ATOM 4552 O O . LEU A 1 562 ? 1.670 9.498 1.450 1.00 82.62 562 LEU A O 1
ATOM 4556 N N . SER A 1 563 ? 1.965 7.935 3.039 1.00 73.12 563 SER A N 1
ATOM 4557 C CA . SER A 1 563 ? 0.559 7.832 3.418 1.00 73.12 563 SER A CA 1
ATOM 4558 C C . SER A 1 563 ? 0.088 9.175 3.973 1.00 73.12 563 SER A C 1
ATOM 4560 O O . SER A 1 563 ? 0.594 9.673 4.981 1.00 73.12 563 SER A O 1
ATOM 4562 N N . LYS A 1 564 ? -0.892 9.795 3.311 1.00 63.03 564 LYS A N 1
ATOM 4563 C CA . LYS A 1 564 ? -1.613 10.930 3.888 1.00 63.03 564 LYS A CA 1
ATOM 4564 C C . LYS A 1 564 ? -2.544 10.354 4.947 1.00 63.03 564 LYS A C 1
ATOM 4566 O O . LYS A 1 564 ? -3.565 9.799 4.567 1.00 63.03 564 LYS A O 1
ATOM 4571 N N . ASN A 1 565 ? -2.164 10.454 6.225 1.00 51.28 565 ASN A N 1
ATOM 4572 C CA . ASN A 1 565 ? -2.920 10.024 7.411 1.00 51.28 565 ASN A CA 1
ATOM 4573 C C . ASN A 1 565 ? -4.392 9.660 7.118 1.00 51.28 565 ASN A C 1
ATOM 4575 O O . ASN A 1 565 ? -5.289 10.501 7.208 1.00 51.28 565 ASN A O 1
ATOM 4579 N N . SER A 1 566 ? -4.650 8.379 6.827 1.00 49.47 566 SER A N 1
ATOM 4580 C CA . SER A 1 566 ? -6.000 7.801 6.686 1.00 49.47 566 SER A CA 1
ATOM 4581 C C . SER A 1 566 ? -6.800 7.841 8.000 1.00 49.47 566 SER A C 1
ATOM 4583 O O . SER A 1 566 ? -7.965 7.439 8.054 1.00 49.47 566 SER A O 1
ATOM 4585 N N . THR A 1 567 ? -6.168 8.361 9.059 1.00 51.81 567 THR A N 1
ATOM 4586 C CA . THR A 1 567 ? -6.687 8.573 10.407 1.00 51.81 567 THR A CA 1
ATOM 4587 C C . THR A 1 567 ? -7.659 9.744 10.522 1.00 51.81 567 THR A C 1
ATOM 4589 O O . THR A 1 567 ? -8.234 9.928 11.593 1.00 51.81 567 THR A O 1
ATOM 4592 N N . ASN A 1 568 ? -7.829 10.551 9.471 1.00 57.97 568 ASN A N 1
ATOM 4593 C CA . ASN A 1 568 ? -8.778 11.661 9.471 1.00 57.97 568 ASN A CA 1
ATOM 4594 C C . ASN A 1 568 ? -10.195 11.128 9.246 1.00 57.97 568 ASN A C 1
ATOM 4596 O O . ASN A 1 568 ? -10.700 11.110 8.126 1.00 57.97 568 ASN A O 1
ATOM 4600 N N . PHE A 1 569 ? -10.817 10.665 10.327 1.00 68.44 569 PHE A N 1
ATOM 4601 C CA . PHE A 1 569 ? -12.258 10.466 10.366 1.00 68.44 569 PHE A CA 1
ATOM 4602 C C . PHE A 1 569 ? -12.980 11.804 10.420 1.00 68.44 569 PHE A C 1
ATOM 4604 O O . PHE A 1 569 ? -12.421 12.819 10.847 1.00 68.44 569 PHE A O 1
ATOM 4611 N N . HIS A 1 570 ? -14.256 11.777 10.045 1.00 70.31 570 HIS A N 1
ATOM 4612 C CA . HIS A 1 570 ? -15.161 12.849 10.420 1.00 70.31 570 HIS A CA 1
ATOM 4613 C C . HIS A 1 570 ? -15.083 13.070 11.949 1.00 70.31 570 HIS A C 1
ATOM 4615 O O . HIS A 1 570 ? -15.057 12.082 12.690 1.00 70.31 570 HIS A O 1
ATOM 4621 N N . PRO A 1 571 ? -15.048 14.322 12.453 1.00 76.38 571 PRO A N 1
ATOM 4622 C CA . PRO A 1 571 ? -14.922 14.608 13.888 1.00 76.38 571 PRO A CA 1
ATOM 4623 C C . PRO A 1 571 ? -15.965 13.913 14.782 1.00 76.38 571 PRO A C 1
ATOM 4625 O O . PRO A 1 571 ? -15.712 13.686 15.967 1.00 76.38 571 PRO A O 1
ATOM 4628 N N . SER A 1 572 ? -17.115 13.528 14.213 1.00 78.81 572 SER A N 1
ATOM 4629 C CA . SER A 1 572 ? -18.141 12.742 14.909 1.00 78.81 572 SER A CA 1
ATOM 4630 C C . SER A 1 572 ? -17.685 11.323 15.270 1.00 78.81 572 SER A C 1
ATOM 4632 O O . SER A 1 572 ? -18.134 10.794 16.280 1.00 78.81 572 SER A O 1
ATOM 4634 N N . HIS A 1 573 ? -16.764 10.695 14.527 1.00 89.25 573 HIS A N 1
ATOM 4635 C CA . HIS A 1 573 ? -16.232 9.356 14.835 1.00 89.25 573 HIS A CA 1
ATOM 4636 C C . HIS A 1 573 ? -14.997 9.404 15.752 1.00 89.25 573 HIS A C 1
ATOM 4638 O O . HIS A 1 573 ? -13.954 8.779 15.523 1.00 89.25 573 HIS A O 1
ATOM 4644 N N . ASN A 1 574 ? -15.117 10.192 16.819 1.00 90.06 574 ASN A N 1
ATOM 4645 C CA . ASN A 1 574 ? -14.106 10.345 17.861 1.00 90.06 574 ASN A CA 1
ATOM 4646 C C . ASN A 1 574 ? -13.998 9.099 18.767 1.00 90.06 574 ASN A C 1
ATOM 4648 O O . ASN A 1 574 ? -14.697 8.104 18.587 1.00 90.06 574 ASN A O 1
ATOM 4652 N N . PHE A 1 575 ? -13.074 9.132 19.733 1.00 91.44 575 PHE A N 1
ATOM 4653 C CA . PHE A 1 575 ? -12.800 7.992 20.612 1.00 91.44 575 PHE A CA 1
ATOM 4654 C C . PHE A 1 575 ? -14.031 7.523 21.399 1.00 91.44 575 PHE A C 1
ATOM 4656 O O . PHE A 1 575 ? -14.321 6.329 21.406 1.00 91.44 575 PHE A O 1
ATOM 4663 N N . VAL A 1 576 ? -14.774 8.453 22.003 1.00 92.38 576 VAL A N 1
ATOM 4664 C CA . VAL A 1 576 ? -15.977 8.145 22.788 1.00 92.38 576 VAL A CA 1
ATOM 4665 C C . VAL A 1 576 ? -17.025 7.440 21.930 1.00 92.38 576 VAL A C 1
ATOM 4667 O O . VAL A 1 576 ? -17.518 6.386 22.330 1.00 92.38 576 VAL A O 1
ATOM 4670 N N . HIS A 1 577 ? -17.291 7.957 20.725 1.00 93.06 577 HIS A N 1
ATOM 4671 C CA . HIS A 1 577 ? -18.201 7.321 19.771 1.00 93.06 577 HIS A CA 1
ATOM 4672 C C . HIS A 1 577 ? -17.769 5.877 19.482 1.00 93.06 577 HIS A C 1
ATOM 4674 O O . HIS A 1 577 ? -18.563 4.950 19.621 1.00 93.06 577 HIS A O 1
ATOM 4680 N N . ARG A 1 578 ? -16.488 5.645 19.168 1.00 94.00 578 ARG A N 1
ATOM 4681 C CA . ARG A 1 578 ? -15.987 4.292 18.866 1.00 94.00 578 ARG A CA 1
ATOM 4682 C C . ARG A 1 578 ? -16.211 3.309 20.010 1.00 94.00 578 ARG A C 1
ATOM 4684 O O . ARG A 1 578 ? -16.663 2.196 19.763 1.00 94.00 578 ARG A O 1
ATOM 4691 N N . ILE A 1 579 ? -15.939 3.715 21.250 1.00 95.31 579 ILE A N 1
ATOM 4692 C CA . ILE A 1 579 ? -16.203 2.870 22.423 1.00 95.31 579 ILE A CA 1
ATOM 4693 C C . ILE A 1 579 ? -17.704 2.643 22.616 1.00 95.31 579 ILE A C 1
ATOM 4695 O O . ILE A 1 579 ? -18.119 1.531 22.938 1.00 95.31 579 ILE A O 1
ATOM 4699 N N . GLY A 1 580 ? -18.524 3.658 22.357 1.00 94.25 580 GLY A N 1
ATOM 4700 C CA . GLY A 1 580 ? -19.972 3.542 22.414 1.00 94.25 580 GLY A CA 1
ATOM 4701 C C . GLY A 1 580 ? -20.545 2.539 21.414 1.00 94.25 580 GLY A C 1
ATOM 4702 O O . GLY A 1 580 ? -21.431 1.773 21.785 1.00 94.25 580 GLY A O 1
ATOM 4703 N N . LEU A 1 581 ? -20.013 2.470 20.187 1.00 95.81 581 LEU A N 1
ATOM 4704 C CA . LEU A 1 581 ? -20.406 1.443 19.210 1.00 95.81 581 LEU A CA 1
ATOM 4705 C C . LEU A 1 581 ? -20.039 0.033 19.680 1.00 95.81 581 LEU A C 1
ATOM 4707 O O . LEU A 1 581 ? -20.843 -0.888 19.537 1.00 95.81 581 LEU A O 1
ATOM 4711 N N . ILE A 1 582 ? -18.850 -0.137 20.274 1.00 96.75 582 ILE A N 1
ATOM 4712 C CA . ILE A 1 582 ? -18.429 -1.423 20.854 1.00 96.75 582 ILE A CA 1
ATOM 4713 C C . ILE A 1 582 ? -19.403 -1.826 21.960 1.00 96.75 582 ILE A C 1
ATOM 4715 O O . ILE A 1 582 ? -19.959 -2.921 21.914 1.00 96.75 582 ILE A O 1
ATOM 4719 N N . LEU A 1 583 ? -19.670 -0.938 22.920 1.00 95.56 583 LEU A N 1
ATOM 4720 C CA . LEU A 1 583 ? -20.577 -1.238 24.023 1.00 95.56 583 LEU A CA 1
ATOM 4721 C C . LEU A 1 583 ? -21.994 -1.552 23.527 1.00 95.56 583 LEU A C 1
ATOM 4723 O O . LEU A 1 583 ? -22.569 -2.555 23.940 1.00 95.56 583 LEU A O 1
ATOM 4727 N N . ARG A 1 584 ? -22.532 -0.745 22.601 1.00 94.19 584 ARG A N 1
ATOM 4728 C CA . ARG A 1 584 ? -23.861 -0.952 22.006 1.00 94.19 584 ARG A CA 1
ATOM 4729 C C . ARG A 1 584 ? -23.983 -2.321 21.348 1.00 94.19 584 ARG A C 1
ATOM 4731 O O . ARG A 1 584 ? -24.993 -2.997 21.533 1.00 94.19 584 ARG A O 1
ATOM 4738 N N . SER A 1 585 ? -22.944 -2.759 20.641 1.00 96.56 585 SER A N 1
ATOM 4739 C CA . SER A 1 585 ? -22.921 -4.079 20.004 1.00 96.56 585 SER A CA 1
ATOM 4740 C C . SER A 1 585 ? -22.958 -5.251 20.991 1.00 96.56 585 SER A C 1
ATOM 4742 O O . SER A 1 585 ? -23.410 -6.331 20.629 1.00 96.56 585 SER A O 1
ATOM 4744 N N . CYS A 1 586 ? -22.535 -5.044 22.244 1.00 95.50 586 CYS A N 1
ATOM 4745 C CA . CYS A 1 586 ? -22.477 -6.103 23.254 1.00 95.50 586 CYS A CA 1
ATOM 4746 C C . CYS A 1 586 ? -23.847 -6.461 23.844 1.00 95.50 586 CYS A C 1
ATOM 4748 O O . CYS A 1 586 ? -23.999 -7.558 24.374 1.00 95.50 586 CYS A O 1
ATOM 4750 N N . TYR A 1 587 ? -24.821 -5.548 23.793 1.00 92.19 587 TYR A N 1
ATOM 4751 C CA . TYR A 1 587 ? -26.152 -5.761 24.373 1.00 92.19 587 TYR A CA 1
ATOM 4752 C C . TYR A 1 587 ? -27.295 -5.636 23.351 1.00 92.19 587 TYR A C 1
ATOM 4754 O O . TYR A 1 587 ? -28.438 -5.933 23.684 1.00 92.19 587 TYR A O 1
ATOM 4762 N N . THR A 1 588 ? -27.020 -5.187 22.121 1.00 93.62 588 THR A N 1
ATOM 4763 C CA . THR A 1 588 ? -28.030 -5.093 21.056 1.00 93.62 588 THR A CA 1
ATOM 4764 C C . THR A 1 588 ? -28.219 -6.466 20.405 1.00 93.62 588 THR A C 1
ATOM 4766 O O . THR A 1 588 ? -27.256 -6.995 19.846 1.00 93.62 588 THR A O 1
ATOM 4769 N N . PRO A 1 589 ? -29.434 -7.047 20.415 1.00 95.44 589 PRO A N 1
ATOM 4770 C CA . PRO A 1 589 ? -29.700 -8.282 19.691 1.00 95.44 589 PRO A CA 1
ATOM 4771 C C . PRO A 1 589 ? -29.510 -8.092 18.186 1.00 95.44 589 PRO A C 1
ATOM 4773 O O . PRO A 1 589 ? -29.917 -7.077 17.609 1.00 95.44 589 PRO A O 1
ATOM 4776 N N . ARG A 1 590 ? -28.925 -9.095 17.531 1.00 96.56 590 ARG A N 1
ATOM 4777 C CA . ARG A 1 590 ? -28.842 -9.125 16.071 1.00 96.56 590 ARG A CA 1
ATOM 4778 C C . ARG A 1 590 ? -30.248 -9.141 15.466 1.00 96.56 590 ARG A C 1
ATOM 4780 O O . ARG A 1 590 ? -31.162 -9.775 15.981 1.00 96.56 590 ARG A O 1
ATOM 4787 N N . SER A 1 591 ? -30.397 -8.448 14.344 1.00 96.94 591 SER A N 1
ATOM 4788 C CA . SER A 1 591 ? -31.648 -8.350 13.587 1.00 96.94 591 SER A CA 1
ATOM 4789 C C . SER A 1 591 ? -31.364 -8.303 12.088 1.00 96.94 591 SER A C 1
ATOM 4791 O O . SER A 1 591 ? -30.228 -8.030 11.686 1.00 96.94 591 SER A O 1
ATOM 4793 N N . ASP A 1 592 ? -32.393 -8.514 11.267 1.00 97.12 592 ASP A N 1
ATOM 4794 C CA . ASP A 1 592 ? -32.278 -8.514 9.802 1.00 97.12 592 ASP A CA 1
ATOM 4795 C C . ASP A 1 592 ? -31.744 -7.186 9.254 1.00 97.12 592 ASP A C 1
ATOM 4797 O O . ASP A 1 592 ? -30.920 -7.182 8.341 1.00 97.12 592 ASP A O 1
ATOM 4801 N N . LYS A 1 593 ? -32.087 -6.060 9.897 1.00 97.44 593 LYS A N 1
ATOM 4802 C CA . LYS A 1 593 ? -31.562 -4.731 9.547 1.00 97.44 593 LYS A CA 1
ATOM 4803 C C . LYS A 1 593 ? -30.029 -4.690 9.558 1.00 97.44 593 LYS A C 1
ATOM 4805 O O . LYS A 1 593 ? -29.422 -4.078 8.683 1.00 97.44 593 LYS A O 1
ATOM 4810 N N . HIS A 1 594 ? -29.386 -5.347 10.525 1.00 98.31 594 HIS A N 1
ATOM 4811 C CA . HIS A 1 594 ? -27.922 -5.388 10.591 1.00 98.31 594 HIS A CA 1
ATOM 4812 C C . HIS A 1 594 ? -27.330 -6.143 9.390 1.00 98.31 594 HIS A C 1
ATOM 4814 O O . HIS A 1 594 ? -26.306 -5.739 8.844 1.00 98.31 594 HIS A O 1
ATOM 4820 N N . ILE A 1 595 ? -28.001 -7.202 8.933 1.00 97.69 595 ILE A N 1
ATOM 4821 C CA . ILE A 1 595 ? -27.588 -7.979 7.758 1.00 97.69 595 ILE A CA 1
ATOM 4822 C C . ILE A 1 595 ? -27.816 -7.208 6.465 1.00 97.69 595 ILE A C 1
ATOM 4824 O O . ILE A 1 595 ? -26.951 -7.222 5.592 1.00 97.69 595 ILE A O 1
ATOM 4828 N N . GLU A 1 596 ? -28.923 -6.480 6.351 1.00 98.00 596 GLU A N 1
ATOM 4829 C CA . GLU A 1 596 ? -29.176 -5.581 5.222 1.00 98.00 596 GLU A CA 1
ATOM 4830 C C . GLU A 1 596 ? -28.090 -4.504 5.094 1.00 98.00 596 GLU A C 1
ATOM 4832 O O . GLU A 1 596 ? -27.596 -4.260 3.989 1.00 98.00 596 GLU A O 1
ATOM 4837 N N . ILE A 1 597 ? -27.660 -3.912 6.216 1.00 98.31 597 ILE A N 1
ATOM 4838 C CA . ILE A 1 597 ? -26.551 -2.948 6.246 1.00 98.31 597 ILE A CA 1
ATOM 4839 C C . ILE A 1 597 ? -25.260 -3.607 5.754 1.00 98.31 597 ILE A C 1
ATOM 4841 O O . ILE A 1 597 ? -24.638 -3.093 4.825 1.00 98.31 597 ILE A O 1
ATOM 4845 N N . CYS A 1 598 ? -24.870 -4.757 6.310 1.00 98.19 598 CYS A N 1
ATOM 4846 C CA . CYS A 1 598 ? -23.668 -5.474 5.873 1.00 98.19 598 CYS A CA 1
ATOM 4847 C C . CYS A 1 598 ? -23.710 -5.817 4.372 1.00 98.19 598 CYS A C 1
ATOM 4849 O O . CYS A 1 598 ? -22.757 -5.534 3.638 1.00 98.19 598 CYS A O 1
ATOM 4851 N N . ASN A 1 599 ? -24.848 -6.321 3.884 1.00 97.50 599 ASN A N 1
ATOM 4852 C CA . ASN A 1 599 ? -25.058 -6.673 2.480 1.00 97.50 599 ASN A CA 1
ATOM 4853 C C . ASN A 1 599 ? -24.916 -5.471 1.537 1.00 97.50 599 ASN A C 1
ATOM 4855 O O . ASN A 1 599 ? -24.349 -5.624 0.453 1.00 97.50 599 ASN A O 1
ATOM 4859 N N . LYS A 1 600 ? -25.378 -4.278 1.939 1.00 97.12 600 LYS A N 1
ATOM 4860 C CA . LYS A 1 600 ? -25.239 -3.035 1.157 1.00 97.12 600 LYS A CA 1
ATOM 4861 C C . LYS A 1 600 ? -23.778 -2.696 0.854 1.00 97.12 600 LYS A C 1
ATOM 4863 O O . LYS A 1 600 ? -23.474 -2.170 -0.213 1.00 97.12 600 LYS A O 1
ATOM 4868 N N . PHE A 1 601 ? -22.881 -3.026 1.777 1.00 97.38 601 PHE A N 1
ATOM 4869 C CA . PHE A 1 601 ? -21.439 -2.813 1.656 1.00 97.38 601 PHE A CA 1
ATOM 4870 C C . PHE A 1 601 ? -20.683 -4.057 1.183 1.00 97.38 601 PHE A C 1
ATOM 4872 O O . PHE A 1 601 ? -19.459 -4.102 1.248 1.00 97.38 601 PHE A O 1
ATOM 4879 N N . SER A 1 602 ? -21.405 -5.064 0.685 1.00 97.31 602 SER A N 1
ATOM 4880 C CA . SER A 1 602 ? -20.845 -6.341 0.241 1.00 97.31 602 SER A CA 1
ATOM 4881 C C . SER A 1 602 ? -20.088 -7.101 1.334 1.00 97.31 602 SER A C 1
ATOM 4883 O O . SER A 1 602 ? -19.275 -7.956 1.016 1.00 97.31 602 SER A O 1
ATOM 4885 N N . ILE A 1 603 ? -20.364 -6.860 2.617 1.00 97.81 603 ILE A N 1
ATOM 4886 C CA . ILE A 1 603 ? -19.845 -7.681 3.717 1.00 97.81 603 ILE A CA 1
ATOM 4887 C C . ILE A 1 603 ? -20.852 -8.807 3.966 1.00 97.81 603 ILE A C 1
ATOM 4889 O O . ILE A 1 603 ? -21.934 -8.567 4.493 1.00 97.81 603 ILE A O 1
ATOM 4893 N N . LYS A 1 604 ? -20.523 -10.031 3.540 1.00 97.62 604 LYS A N 1
ATOM 4894 C CA . LYS A 1 604 ? -21.425 -11.196 3.603 1.00 97.62 604 LYS A CA 1
ATOM 4895 C C . LYS A 1 604 ? -20.698 -12.418 4.178 1.00 97.62 604 LYS A C 1
ATOM 4897 O O . LYS A 1 604 ? -19.802 -12.255 5.005 1.00 97.62 604 LYS A O 1
ATOM 4902 N N . SER A 1 605 ? -21.076 -13.627 3.764 1.00 96.19 605 SER A N 1
ATOM 4903 C CA . SER A 1 605 ? -20.582 -14.896 4.309 1.00 96.19 605 SER A CA 1
ATOM 4904 C C . SER A 1 605 ? -19.057 -15.035 4.305 1.00 96.19 605 SER A C 1
ATOM 4906 O O . SER A 1 605 ? -18.507 -15.519 5.289 1.00 96.19 605 SER A O 1
ATOM 4908 N N . ALA A 1 606 ? -18.343 -14.521 3.294 1.00 95.00 606 ALA A N 1
ATOM 4909 C CA . ALA A 1 606 ? -16.878 -14.609 3.239 1.00 95.00 606 ALA A CA 1
ATOM 4910 C C . ALA A 1 606 ? -16.180 -14.031 4.489 1.00 95.00 606 ALA A C 1
ATOM 4912 O O . ALA A 1 606 ? -15.147 -14.549 4.913 1.00 95.00 606 ALA A O 1
ATOM 4913 N N . LEU A 1 607 ? -16.761 -12.998 5.110 1.00 95.81 607 LEU A N 1
ATOM 4914 C CA . LEU A 1 607 ? -16.258 -12.406 6.354 1.00 95.81 607 LEU A CA 1
ATOM 4915 C C . LEU A 1 607 ? -17.087 -12.809 7.578 1.00 95.81 607 LEU A C 1
ATOM 4917 O O . LEU A 1 607 ? -16.508 -13.120 8.624 1.00 95.81 607 LEU A O 1
ATOM 4921 N N . LEU A 1 608 ? -18.418 -12.804 7.450 1.00 96.69 608 LEU A N 1
ATOM 4922 C CA . LEU A 1 608 ? -19.359 -12.957 8.563 1.00 96.69 608 LEU A CA 1
ATOM 4923 C C . LEU A 1 608 ? -19.552 -14.407 9.024 1.00 96.69 608 LEU A C 1
ATOM 4925 O O . LEU A 1 608 ? -20.012 -14.614 10.147 1.00 96.69 608 LEU A O 1
ATOM 4929 N N . ASP A 1 609 ? -19.209 -15.408 8.212 1.00 94.69 609 ASP A N 1
ATOM 4930 C CA . ASP A 1 609 ? -19.343 -16.806 8.627 1.00 94.69 609 ASP A CA 1
ATOM 4931 C C . ASP A 1 609 ? -18.429 -17.093 9.825 1.00 94.69 609 ASP A C 1
ATOM 4933 O O . ASP A 1 609 ? -17.227 -16.805 9.813 1.00 94.69 609 ASP A O 1
ATOM 4937 N N . GLY A 1 610 ? -19.008 -17.647 10.890 1.00 92.62 610 GLY A N 1
ATOM 4938 C CA . GLY A 1 610 ? -18.319 -17.880 12.161 1.00 92.62 610 GLY A CA 1
ATOM 4939 C C . GLY A 1 610 ? -18.142 -16.635 13.040 1.00 92.62 610 GLY A C 1
ATOM 4940 O O . GLY A 1 610 ? -17.473 -16.727 14.065 1.00 92.62 610 GLY A O 1
ATOM 4941 N N . CYS A 1 611 ? -18.707 -15.476 12.679 1.00 96.75 611 CYS A N 1
ATOM 4942 C CA . CYS A 1 611 ? -18.767 -14.327 13.584 1.00 96.75 611 CYS A CA 1
ATOM 4943 C C . CYS A 1 611 ? -19.909 -14.486 14.606 1.00 96.75 611 CYS A C 1
ATOM 4945 O O . CYS A 1 611 ? -21.032 -14.801 14.202 1.00 96.75 611 CYS A O 1
ATOM 4947 N N . PRO A 1 612 ? -19.672 -14.196 15.901 1.00 97.06 612 PRO A N 1
ATOM 4948 C CA . PRO A 1 612 ? -20.742 -14.112 16.889 1.00 97.06 612 PRO A CA 1
ATOM 4949 C C . PRO A 1 612 ? -21.640 -12.896 16.627 1.00 97.06 612 PRO A C 1
ATOM 4951 O O . PRO A 1 612 ? -21.234 -11.918 15.992 1.00 97.06 612 PRO A O 1
ATOM 4954 N N . ASP A 1 613 ? -22.861 -12.927 17.159 1.00 97.19 613 ASP A N 1
ATOM 4955 C CA . ASP A 1 613 ? -23.881 -11.910 16.876 1.00 97.19 613 ASP A CA 1
ATOM 4956 C C . ASP A 1 613 ? -23.456 -10.489 17.254 1.00 97.19 613 ASP A C 1
ATOM 4958 O O . ASP A 1 613 ? -23.662 -9.563 16.469 1.00 97.19 613 ASP A O 1
ATOM 4962 N N . TRP A 1 614 ? -22.791 -10.315 18.401 1.00 97.25 614 TRP A N 1
ATOM 4963 C CA . TRP A 1 614 ? -22.283 -9.009 18.831 1.00 97.25 614 TRP A CA 1
ATOM 4964 C C . TRP A 1 614 ? -21.281 -8.425 17.822 1.00 97.25 614 TRP A C 1
ATOM 4966 O O . TRP A 1 614 ? -21.272 -7.219 17.578 1.00 97.25 614 TRP A O 1
ATOM 4976 N N . LEU A 1 615 ? -20.465 -9.271 17.181 1.00 98.19 615 LEU A N 1
ATOM 4977 C CA . LEU A 1 615 ? -19.485 -8.825 16.193 1.00 98.19 615 LEU A CA 1
ATOM 4978 C C . LEU A 1 615 ? -20.182 -8.398 14.900 1.00 98.19 615 LEU A C 1
ATOM 4980 O O . LEU A 1 615 ? -19.829 -7.368 14.332 1.00 98.19 615 LEU A O 1
ATOM 4984 N N . VAL A 1 616 ? -21.207 -9.134 14.463 1.00 98.44 616 VAL A N 1
ATOM 4985 C CA . VAL A 1 616 ? -22.017 -8.758 13.292 1.00 98.44 616 VAL A CA 1
ATOM 4986 C C . VAL A 1 616 ? -22.730 -7.424 13.523 1.00 98.44 616 VAL A C 1
ATOM 4988 O O . VAL A 1 616 ? -22.727 -6.564 12.641 1.00 98.44 616 VAL A O 1
ATOM 4991 N N . VAL A 1 617 ? -23.289 -7.216 14.718 1.00 98.56 617 VAL A N 1
ATOM 4992 C CA . VAL A 1 617 ? -23.902 -5.936 15.098 1.00 98.56 617 VAL A CA 1
ATOM 4993 C C . VAL A 1 617 ? -22.863 -4.815 15.095 1.00 98.56 617 VAL A C 1
ATOM 4995 O O . VAL A 1 617 ? -23.118 -3.755 14.528 1.00 98.56 617 VAL A O 1
ATOM 4998 N N . TRP A 1 618 ? -21.674 -5.038 15.664 1.00 98.50 618 TRP A N 1
ATOM 4999 C CA . TRP A 1 618 ? -20.596 -4.045 15.643 1.00 98.50 618 TRP A CA 1
ATOM 5000 C C . TRP A 1 618 ? -20.193 -3.655 14.216 1.00 98.50 618 TRP A C 1
ATOM 5002 O O . TRP A 1 618 ? -20.072 -2.466 13.922 1.00 98.50 618 TRP A O 1
ATOM 5012 N N . VAL A 1 619 ? -20.039 -4.635 13.320 1.00 98.62 619 VAL A N 1
ATOM 5013 C CA . VAL A 1 619 ? -19.733 -4.398 11.900 1.00 98.62 619 VAL A CA 1
ATOM 5014 C C . VAL A 1 619 ? -20.807 -3.521 11.258 1.00 98.62 619 VAL A C 1
ATOM 5016 O O . VAL A 1 619 ? -20.470 -2.520 10.628 1.00 98.62 619 VAL A O 1
ATOM 5019 N N . ALA A 1 620 ? -22.088 -3.839 11.456 1.00 98.62 620 ALA A N 1
ATOM 5020 C CA . ALA A 1 620 ? -23.191 -3.045 10.916 1.00 98.62 620 ALA A CA 1
ATOM 5021 C C . ALA A 1 620 ? -23.185 -1.599 11.447 1.00 98.62 620 ALA A C 1
ATOM 5023 O O . ALA A 1 620 ? -23.308 -0.661 10.662 1.00 98.62 620 ALA A O 1
ATOM 5024 N N . LEU A 1 621 ? -22.961 -1.404 12.751 1.00 97.62 621 LEU A N 1
ATOM 5025 C CA . LEU A 1 621 ? -22.864 -0.073 13.363 1.00 97.62 621 LEU A CA 1
ATOM 5026 C C . LEU A 1 621 ? -21.687 0.745 12.802 1.00 97.62 621 LEU A C 1
ATOM 5028 O O . LEU A 1 621 ? -21.817 1.943 12.557 1.00 97.62 621 LEU A O 1
ATOM 5032 N N . VAL A 1 622 ? -20.533 0.115 12.562 1.00 97.31 622 VAL A N 1
ATOM 5033 C CA . VAL A 1 622 ? -19.389 0.781 11.916 1.00 97.31 622 VAL A CA 1
ATOM 5034 C C . VAL A 1 622 ? -19.720 1.164 10.471 1.00 97.31 622 VAL A C 1
ATOM 5036 O O . VAL A 1 622 ? -19.354 2.251 10.028 1.00 97.31 622 VAL A O 1
ATOM 5039 N N . LEU A 1 623 ? -20.438 0.315 9.734 1.00 97.62 623 LEU A N 1
ATOM 5040 C CA . LEU A 1 623 ? -20.846 0.601 8.356 1.00 97.62 623 LEU A CA 1
ATOM 5041 C C . LEU A 1 623 ? -21.846 1.760 8.248 1.00 97.62 623 LEU A C 1
ATOM 5043 O O . LEU A 1 623 ? -21.810 2.491 7.258 1.00 97.62 623 LEU A O 1
ATOM 5047 N N . GLU A 1 624 ? -22.695 1.982 9.253 1.00 96.00 624 GLU A N 1
ATOM 5048 C CA . GLU A 1 624 ? -23.534 3.188 9.319 1.00 96.00 624 GLU A CA 1
ATOM 5049 C C . GLU A 1 624 ? -22.666 4.456 9.385 1.00 96.00 624 GLU A C 1
ATOM 5051 O O . GLU A 1 624 ? -22.890 5.395 8.621 1.00 96.00 624 GLU A O 1
ATOM 5056 N N . VAL A 1 625 ? -21.591 4.447 10.182 1.00 94.00 625 VAL A N 1
ATOM 5057 C CA . VAL A 1 625 ? -20.619 5.556 10.210 1.00 94.00 625 VAL A CA 1
ATOM 5058 C C . VAL A 1 625 ? -19.922 5.726 8.861 1.00 94.00 625 VAL A C 1
ATOM 5060 O O . VAL A 1 625 ? -19.735 6.851 8.395 1.00 94.00 625 VAL A O 1
ATOM 5063 N N . VAL A 1 626 ? -19.536 4.626 8.208 1.00 94.00 626 VAL A N 1
ATOM 5064 C CA . VAL A 1 626 ? -18.944 4.689 6.863 1.00 94.00 626 VAL A CA 1
ATOM 5065 C C . VAL A 1 626 ? -19.933 5.322 5.883 1.00 94.00 626 VAL A C 1
ATOM 5067 O O . VAL A 1 626 ? -19.536 6.168 5.086 1.00 94.00 626 VAL A O 1
ATOM 5070 N N . GLN A 1 627 ? -21.224 4.990 5.961 1.00 94.94 627 GLN A N 1
ATOM 5071 C CA . GLN A 1 627 ? -22.249 5.609 5.120 1.00 94.94 627 GLN A CA 1
ATOM 5072 C C . GLN A 1 627 ? -22.324 7.127 5.319 1.00 94.94 627 GLN A C 1
ATOM 5074 O O . GLN A 1 627 ? -22.405 7.865 4.336 1.00 94.94 627 GLN A O 1
ATOM 5079 N N . GLU A 1 628 ? -22.289 7.598 6.565 1.00 92.50 628 GLU A N 1
ATOM 5080 C CA . GLU A 1 628 ? -22.267 9.030 6.883 1.00 92.50 628 GLU A CA 1
ATOM 5081 C C . GLU A 1 628 ? -21.004 9.712 6.344 1.00 92.50 628 GLU A C 1
ATOM 5083 O O . GLU A 1 628 ? -21.084 10.779 5.728 1.00 92.50 628 GLU A O 1
ATOM 5088 N N . GLU A 1 629 ? -19.839 9.074 6.501 1.00 91.12 629 GLU A N 1
ATOM 5089 C CA . GLU A 1 629 ? -18.574 9.579 5.963 1.00 91.12 629 GLU A CA 1
ATOM 5090 C C . GLU A 1 629 ? -18.651 9.732 4.438 1.00 91.12 629 GLU A C 1
ATOM 5092 O O . GLU A 1 629 ? -18.235 10.765 3.910 1.00 91.12 629 GLU A O 1
ATOM 5097 N N . LEU A 1 630 ? -19.234 8.762 3.729 1.00 91.75 630 LEU A N 1
ATOM 5098 C CA . LEU A 1 630 ? -19.420 8.820 2.276 1.00 91.75 630 LEU A CA 1
ATOM 5099 C C . LEU A 1 630 ? -20.394 9.918 1.849 1.00 91.75 630 LEU A C 1
ATOM 5101 O O . LEU A 1 630 ? -20.147 10.596 0.850 1.00 91.75 630 LEU A O 1
ATOM 5105 N N . ASN A 1 631 ? -21.468 10.133 2.610 1.00 92.12 631 ASN A N 1
ATOM 5106 C CA . ASN A 1 631 ? -22.431 11.203 2.343 1.00 92.12 631 ASN A CA 1
ATOM 5107 C C . ASN A 1 631 ? -21.786 12.595 2.454 1.00 92.12 631 ASN A C 1
ATOM 5109 O O . ASN A 1 631 ? -22.227 13.523 1.781 1.00 92.12 631 ASN A O 1
ATOM 5113 N N . SER A 1 632 ? -20.721 12.736 3.254 1.00 89.25 632 SER A N 1
ATOM 5114 C CA . SER A 1 632 ? -19.981 13.996 3.406 1.00 89.25 632 SER A CA 1
ATOM 5115 C C . SER A 1 632 ? -18.993 14.306 2.270 1.00 89.25 632 SER A C 1
ATOM 5117 O O . SER A 1 632 ? -18.462 15.416 2.216 1.00 89.25 632 SER A O 1
ATOM 5119 N N . LYS A 1 633 ? -18.697 13.350 1.374 1.00 87.56 633 LYS A N 1
ATOM 5120 C CA . LYS A 1 633 ? -17.696 13.542 0.309 1.00 87.56 633 LYS A CA 1
ATOM 5121 C C . LYS A 1 633 ? -18.309 14.175 -0.950 1.00 87.56 633 LYS A C 1
ATOM 5123 O O . LYS A 1 633 ? -19.367 13.729 -1.399 1.00 87.56 633 LYS A O 1
ATOM 5128 N N . PRO A 1 634 ? -17.633 15.166 -1.565 1.00 88.56 634 PRO A N 1
ATOM 5129 C CA . PRO A 1 634 ? -18.190 15.977 -2.648 1.00 88.56 634 PRO A CA 1
ATOM 5130 C C . PRO A 1 634 ? -18.333 15.238 -3.983 1.00 88.56 634 PRO A C 1
ATOM 5132 O O . PRO A 1 634 ? -19.199 15.592 -4.778 1.00 88.56 634 PRO A O 1
ATOM 5135 N N . ASN A 1 635 ? -17.489 14.239 -4.265 1.00 90.44 635 ASN A N 1
ATOM 5136 C CA . ASN A 1 635 ? -17.466 13.549 -5.557 1.00 90.44 635 ASN A CA 1
ATOM 5137 C C . ASN A 1 635 ? -17.332 12.024 -5.417 1.00 90.44 635 ASN A C 1
ATOM 5139 O O . ASN A 1 635 ? -16.869 11.503 -4.403 1.00 90.44 635 ASN A O 1
ATOM 5143 N N . GLU A 1 636 ? -17.726 11.310 -6.472 1.00 87.31 636 GLU A N 1
ATOM 5144 C CA . GLU A 1 636 ? -17.751 9.841 -6.502 1.00 87.31 636 GLU A CA 1
ATOM 5145 C C . GLU A 1 636 ? -16.356 9.197 -6.441 1.00 87.31 636 GLU A C 1
ATOM 5147 O O . GLU A 1 636 ? -16.216 8.086 -5.934 1.00 87.31 636 GLU A O 1
ATOM 5152 N N . ILE A 1 637 ? -15.308 9.888 -6.902 1.00 82.62 637 ILE A N 1
ATOM 5153 C CA . ILE A 1 637 ? -13.930 9.374 -6.843 1.00 82.62 637 ILE A CA 1
ATOM 5154 C C . ILE A 1 637 ? -13.457 9.326 -5.387 1.00 82.62 637 ILE A C 1
ATOM 5156 O O . ILE A 1 637 ? -12.955 8.300 -4.933 1.00 82.62 637 ILE A O 1
ATOM 5160 N N . GLU A 1 638 ? -13.665 10.403 -4.631 1.00 83.31 638 GLU A N 1
ATOM 5161 C CA . GLU A 1 638 ? -13.350 10.454 -3.203 1.00 83.31 638 GLU A CA 1
ATOM 5162 C C . GLU A 1 638 ? -14.180 9.452 -2.402 1.00 83.31 638 GLU A C 1
ATOM 5164 O O . GLU A 1 638 ? -13.628 8.769 -1.540 1.00 83.31 638 GLU A O 1
ATOM 5169 N N . LYS A 1 639 ? -15.477 9.310 -2.713 1.00 89.62 639 LYS A N 1
ATOM 5170 C CA . LYS A 1 639 ? -16.328 8.280 -2.095 1.00 89.62 639 LYS A CA 1
ATOM 5171 C C . LYS A 1 639 ? -15.762 6.887 -2.319 1.00 89.62 639 LYS A C 1
ATOM 5173 O O . LYS A 1 639 ? -15.645 6.133 -1.361 1.00 89.62 639 LYS A O 1
ATOM 5178 N N . LYS A 1 640 ? -15.366 6.560 -3.552 1.00 86.88 640 LYS A N 1
ATOM 5179 C CA . LYS A 1 640 ? -14.766 5.262 -3.873 1.00 86.88 640 LYS A CA 1
ATOM 5180 C C . LYS A 1 640 ? -13.468 5.028 -3.098 1.00 86.88 640 LYS A C 1
ATOM 5182 O O . LYS A 1 640 ? -13.340 3.998 -2.452 1.00 86.88 640 LYS A O 1
ATOM 5187 N N . ILE A 1 641 ? -12.547 5.996 -3.093 1.00 84.75 641 ILE A N 1
ATOM 5188 C CA . ILE A 1 641 ? -11.265 5.885 -2.369 1.00 84.75 641 ILE A CA 1
ATOM 5189 C C . ILE A 1 641 ? -11.493 5.642 -0.871 1.00 84.75 641 ILE A C 1
ATOM 5191 O O . ILE A 1 641 ? -10.833 4.798 -0.263 1.00 84.75 641 ILE A O 1
ATOM 5195 N N . VAL A 1 642 ? -12.428 6.382 -0.268 1.00 87.75 642 VAL A N 1
ATOM 5196 C CA . VAL A 1 642 ? -12.774 6.231 1.149 1.00 87.75 642 VAL A CA 1
ATOM 5197 C C . VAL A 1 642 ? -13.418 4.871 1.395 1.00 87.75 642 VAL A C 1
ATOM 5199 O O . VAL A 1 642 ? -12.974 4.159 2.292 1.00 87.75 642 VAL A O 1
ATOM 5202 N N . LEU A 1 643 ? -14.413 4.486 0.592 1.00 92.06 643 LEU A N 1
ATOM 5203 C CA . LEU A 1 643 ? -15.113 3.209 0.720 1.00 92.06 643 LEU A CA 1
ATOM 5204 C C . LEU A 1 643 ? -14.144 2.027 0.626 1.00 92.06 643 LEU A C 1
ATOM 5206 O O . LEU A 1 643 ? -14.114 1.211 1.545 1.00 92.06 643 LEU A O 1
ATOM 5210 N N . ASP A 1 644 ? -13.324 1.972 -0.426 1.00 89.50 644 ASP A N 1
ATOM 5211 C CA . ASP A 1 644 ? -12.355 0.894 -0.651 1.00 89.50 644 ASP A CA 1
ATOM 5212 C C . ASP A 1 644 ? -11.409 0.772 0.559 1.00 89.50 644 ASP A C 1
ATOM 5214 O O . ASP A 1 644 ? -11.221 -0.312 1.113 1.00 89.50 644 ASP A O 1
ATOM 5218 N N . SER A 1 645 ? -10.909 1.904 1.073 1.00 89.12 645 SER A N 1
ATOM 5219 C CA . SER A 1 645 ? -10.064 1.924 2.272 1.00 89.12 645 SER A CA 1
ATOM 5220 C C . SER A 1 645 ? -10.794 1.453 3.538 1.00 89.12 645 SER A C 1
ATOM 5222 O O . SER A 1 645 ? -10.220 0.708 4.337 1.00 89.12 645 SER A O 1
ATOM 5224 N N . ARG A 1 646 ? -12.042 1.883 3.777 1.00 92.44 646 ARG A N 1
ATOM 5225 C CA . ARG A 1 646 ? -12.796 1.503 4.988 1.00 92.44 646 ARG A CA 1
ATOM 5226 C C . ARG A 1 646 ? -13.177 0.029 4.978 1.00 92.44 646 ARG A C 1
ATOM 5228 O O . ARG A 1 646 ? -13.000 -0.627 6.001 1.00 92.44 646 ARG A O 1
ATOM 5235 N N . ILE A 1 647 ? -13.636 -0.496 3.845 1.00 95.62 647 ILE A N 1
ATOM 5236 C CA . ILE A 1 647 ? -14.026 -1.905 3.732 1.00 95.62 647 ILE A CA 1
ATOM 5237 C C . ILE A 1 647 ? -12.811 -2.818 3.889 1.00 95.62 647 ILE A C 1
ATOM 5239 O O . ILE A 1 647 ? -12.876 -3.767 4.669 1.00 95.62 647 ILE A O 1
ATOM 5243 N N . GLN A 1 648 ? -11.675 -2.482 3.271 1.00 94.94 648 GLN A N 1
ATOM 5244 C CA . GLN A 1 648 ? -10.432 -3.234 3.457 1.00 94.94 648 GLN A CA 1
ATOM 5245 C C . GLN A 1 648 ? -9.987 -3.243 4.933 1.00 94.94 648 GLN A C 1
ATOM 5247 O O . GLN A 1 648 ? -9.707 -4.302 5.496 1.00 94.94 648 GLN A O 1
ATOM 5252 N N . ASN A 1 649 ? -9.982 -2.084 5.602 1.00 94.69 649 ASN A N 1
ATOM 5253 C CA . ASN A 1 649 ? -9.633 -1.978 7.026 1.00 94.69 649 ASN A CA 1
ATOM 5254 C C . ASN A 1 649 ? -10.566 -2.791 7.938 1.00 94.69 649 ASN A C 1
ATOM 5256 O O . ASN A 1 649 ? -10.111 -3.435 8.890 1.00 94.69 649 ASN A O 1
ATOM 5260 N N . LEU A 1 650 ? -11.868 -2.766 7.653 1.00 96.81 650 LEU A N 1
ATOM 5261 C CA . LEU A 1 650 ? -12.866 -3.499 8.422 1.00 96.81 650 LEU A CA 1
ATOM 5262 C C . LEU A 1 650 ? -12.732 -5.012 8.210 1.00 96.81 650 LEU A C 1
ATOM 5264 O O . LEU A 1 650 ? -12.752 -5.752 9.189 1.00 96.81 650 LEU A O 1
ATOM 5268 N N . ALA A 1 651 ? -12.494 -5.468 6.977 1.00 97.38 651 ALA A N 1
ATOM 5269 C CA . ALA A 1 651 ? -12.232 -6.875 6.664 1.00 97.38 651 ALA A CA 1
ATOM 5270 C C . ALA A 1 651 ? -11.000 -7.412 7.413 1.00 97.38 651 ALA A C 1
ATOM 5272 O O . ALA A 1 651 ? -11.081 -8.437 8.091 1.00 97.38 651 ALA A O 1
ATOM 5273 N N . ILE A 1 652 ? -9.886 -6.668 7.385 1.00 97.25 652 ILE A N 1
ATOM 5274 C CA . ILE A 1 652 ? -8.668 -6.993 8.148 1.00 97.25 652 ILE A CA 1
ATOM 5275 C C . ILE A 1 652 ? -8.968 -7.060 9.652 1.00 97.25 652 ILE A C 1
ATOM 5277 O O . ILE A 1 652 ? -8.478 -7.945 10.353 1.00 97.25 652 ILE A O 1
ATOM 5281 N N . THR A 1 653 ? -9.770 -6.123 10.160 1.00 97.50 653 THR A N 1
ATOM 5282 C CA . THR A 1 653 ? -10.143 -6.071 11.578 1.00 97.50 653 THR A CA 1
ATOM 5283 C C . THR A 1 653 ? -10.980 -7.278 11.993 1.00 97.50 653 THR A C 1
ATOM 5285 O O . THR A 1 653 ? -10.670 -7.902 13.007 1.00 97.50 653 THR A O 1
ATOM 5288 N N . ILE A 1 654 ? -12.001 -7.637 11.211 1.00 97.81 654 ILE A N 1
ATOM 5289 C CA . ILE A 1 654 ? -12.845 -8.813 11.462 1.00 97.81 654 ILE A CA 1
ATOM 5290 C C . ILE A 1 654 ? -11.978 -10.076 11.506 1.00 97.81 654 ILE A C 1
ATOM 5292 O O . ILE A 1 654 ? -12.093 -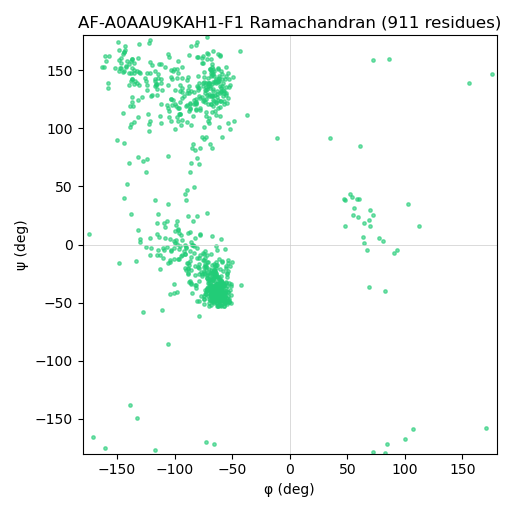10.861 12.446 1.00 97.81 654 ILE A O 1
ATOM 5296 N N . ASP A 1 655 ? -11.064 -10.241 10.546 1.00 96.62 655 ASP A N 1
ATOM 5297 C CA . ASP A 1 655 ? -10.145 -11.383 10.494 1.00 96.62 655 ASP A CA 1
ATOM 5298 C C . ASP A 1 655 ? -9.251 -11.475 11.742 1.00 96.62 655 ASP A C 1
ATOM 5300 O O . ASP A 1 655 ? -9.165 -12.531 12.372 1.00 96.62 655 ASP A O 1
ATOM 5304 N N . LYS A 1 656 ? -8.658 -10.351 12.169 1.00 96.06 656 LYS A N 1
ATOM 5305 C CA . LYS A 1 656 ? -7.858 -10.282 13.404 1.00 96.06 656 LYS A CA 1
ATOM 5306 C C . LYS A 1 656 ? -8.671 -10.649 14.646 1.00 96.06 656 LYS A C 1
ATOM 5308 O O . LYS A 1 656 ? -8.168 -11.374 15.502 1.00 96.06 656 LYS A O 1
ATOM 5313 N N . ILE A 1 657 ? -9.916 -10.177 14.753 1.00 96.94 657 ILE A N 1
ATOM 5314 C CA . ILE A 1 657 ? -10.799 -10.503 15.885 1.00 96.94 657 ILE A CA 1
ATOM 5315 C C . ILE A 1 657 ? -11.111 -12.004 15.892 1.00 96.94 657 ILE A C 1
ATOM 5317 O O . ILE A 1 657 ? -10.945 -12.643 16.930 1.00 96.94 657 ILE A O 1
ATOM 5321 N N . LYS A 1 658 ? -11.475 -12.591 14.743 1.00 95.56 658 LYS A N 1
ATOM 5322 C CA . LYS A 1 658 ? -11.718 -14.041 14.601 1.00 95.56 658 LYS A CA 1
ATOM 5323 C C . LYS A 1 658 ? -10.496 -14.864 15.000 1.00 95.56 658 LYS A C 1
ATOM 5325 O O . LYS A 1 658 ? -10.629 -15.812 15.771 1.00 95.56 658 LYS A O 1
ATOM 5330 N N . TYR A 1 659 ? -9.306 -14.468 14.551 1.00 94.50 659 TYR A N 1
ATOM 5331 C CA . TYR A 1 659 ? -8.057 -15.118 14.944 1.00 94.50 659 TYR A CA 1
ATOM 5332 C C . TYR A 1 659 ? -7.830 -15.063 16.461 1.00 94.50 659 TYR A C 1
ATOM 5334 O O . TYR A 1 659 ? -7.564 -16.097 17.078 1.00 94.50 659 TYR A O 1
ATOM 5342 N N . CYS A 1 660 ? -7.999 -13.896 17.090 1.00 94.81 660 CYS A N 1
ATOM 5343 C CA . CYS A 1 660 ? -7.863 -13.766 18.541 1.00 94.81 660 CYS A CA 1
ATOM 5344 C C . CYS A 1 660 ? -8.892 -14.607 19.311 1.00 94.81 660 CYS A C 1
ATOM 5346 O O . CYS A 1 660 ? -8.515 -15.249 20.285 1.00 94.81 660 CYS A O 1
ATOM 5348 N N . MET A 1 661 ? -10.156 -14.642 18.874 1.00 94.62 661 MET A N 1
ATOM 5349 C CA . MET A 1 661 ? -11.198 -15.462 19.512 1.00 94.62 661 MET A CA 1
ATOM 5350 C C . MET A 1 661 ? -10.899 -16.959 19.380 1.00 94.62 661 MET A C 1
ATOM 5352 O O . MET A 1 661 ? -11.043 -17.689 20.352 1.00 94.62 661 MET A O 1
ATOM 5356 N N . SER A 1 662 ? -10.404 -17.411 18.222 1.00 92.50 662 SER A N 1
ATOM 5357 C CA . SER A 1 662 ? -10.060 -18.826 17.999 1.00 92.50 662 SER A CA 1
ATOM 5358 C C . SER A 1 662 ? -8.908 -19.342 18.875 1.00 92.50 662 SER A C 1
ATOM 5360 O O . SER A 1 662 ? -8.818 -20.542 19.112 1.00 92.50 662 SER A O 1
ATOM 5362 N N . ASN A 1 663 ? -8.049 -18.445 19.374 1.00 93.12 663 ASN A N 1
ATOM 5363 C CA . ASN A 1 663 ? -6.939 -18.759 20.284 1.00 93.12 663 ASN A CA 1
ATOM 5364 C C . ASN A 1 663 ? -7.233 -18.366 21.746 1.00 93.12 663 ASN A C 1
ATOM 5366 O O . ASN A 1 663 ? -6.353 -18.439 22.604 1.00 93.12 663 ASN A O 1
ATOM 5370 N N . SER A 1 664 ? -8.448 -17.901 22.026 1.00 91.19 664 SER A N 1
ATOM 5371 C CA . SER A 1 664 ? -8.887 -17.430 23.337 1.00 91.19 664 SER A CA 1
ATOM 5372 C C . SER A 1 664 ? -10.309 -17.945 23.596 1.00 91.19 664 SER A C 1
ATOM 5374 O O . SER A 1 664 ? -10.607 -19.098 23.295 1.00 91.19 664 SER A O 1
ATOM 5376 N N . ASN A 1 665 ? -11.182 -17.106 24.154 1.00 87.94 665 ASN A N 1
ATOM 5377 C CA . ASN A 1 665 ? -12.597 -17.398 24.362 1.00 87.94 665 ASN A CA 1
ATOM 5378 C C . ASN A 1 665 ? -13.473 -16.487 23.486 1.00 87.94 665 ASN A C 1
ATOM 5380 O O . ASN A 1 665 ? -13.064 -15.375 23.149 1.00 87.94 665 ASN A O 1
ATOM 5384 N N . ASP A 1 666 ? -14.694 -16.926 23.175 1.00 90.25 666 ASP A N 1
ATOM 5385 C CA . ASP A 1 666 ? -15.725 -16.096 22.540 1.00 90.25 666 ASP A CA 1
ATOM 5386 C C . ASP A 1 666 ? -16.687 -15.542 23.601 1.00 90.25 666 ASP A C 1
ATOM 5388 O O . ASP A 1 666 ? -17.358 -16.294 24.310 1.00 90.25 666 ASP A O 1
ATOM 5392 N N . HIS A 1 667 ? -16.725 -14.218 23.731 1.00 94.69 667 HIS A N 1
ATOM 5393 C CA . HIS A 1 667 ? -17.728 -13.481 24.494 1.00 94.69 667 HIS A CA 1
ATOM 5394 C C . HIS A 1 667 ? -17.750 -12.013 24.036 1.00 94.69 667 HIS A C 1
ATOM 5396 O O . HIS A 1 667 ? -16.767 -11.535 23.473 1.00 94.69 667 HIS A O 1
ATOM 5402 N N . PRO A 1 668 ? -18.813 -11.239 24.318 1.00 96.38 668 PRO A N 1
ATOM 5403 C CA . PRO A 1 668 ? -18.805 -9.801 24.071 1.00 96.38 668 PRO A CA 1
ATOM 5404 C C . PRO A 1 668 ? -17.641 -9.090 24.794 1.00 96.38 668 PRO A C 1
ATOM 5406 O O . PRO A 1 668 ? -17.310 -9.439 25.931 1.00 96.38 668 PRO A O 1
ATOM 5409 N N . PRO A 1 669 ? -17.002 -8.078 24.180 1.00 96.38 669 PRO A N 1
ATOM 5410 C CA . PRO A 1 669 ? -15.810 -7.425 24.733 1.00 96.38 669 PRO A CA 1
ATOM 5411 C C . PRO A 1 669 ? -16.077 -6.499 25.932 1.00 96.38 669 PRO A C 1
ATOM 5413 O O . PRO A 1 669 ? -15.137 -6.134 26.647 1.00 96.38 669 PRO A O 1
ATOM 5416 N N . MET A 1 670 ? -17.321 -6.065 26.136 1.00 96.00 670 MET A N 1
ATOM 5417 C CA . MET A 1 670 ? -17.709 -5.135 27.197 1.00 96.00 670 MET A CA 1
ATOM 5418 C C . MET A 1 670 ? -19.044 -5.540 27.814 1.00 96.00 670 MET A C 1
ATOM 5420 O O . MET A 1 670 ? -19.874 -6.180 27.174 1.00 96.00 670 MET A O 1
ATOM 5424 N N . GLN A 1 671 ? -19.256 -5.123 29.059 1.00 94.25 671 GLN A N 1
ATOM 5425 C CA . GLN A 1 671 ? -20.500 -5.335 29.784 1.00 94.25 671 GLN A CA 1
ATOM 5426 C C . GLN A 1 671 ? -21.010 -4.018 30.354 1.00 94.25 671 GLN A C 1
ATOM 5428 O O . GLN A 1 671 ? -20.294 -3.343 31.094 1.00 94.25 671 GLN A O 1
ATOM 5433 N N . LEU A 1 672 ? -22.263 -3.694 30.048 1.00 92.88 672 LEU A N 1
ATOM 5434 C CA . LEU A 1 672 ? -23.009 -2.623 30.698 1.00 92.88 672 LEU A CA 1
ATOM 5435 C C . LEU A 1 672 ? -23.377 -3.041 32.133 1.00 92.88 672 LEU A C 1
ATOM 5437 O O . LEU A 1 672 ? -23.815 -4.172 32.347 1.00 92.88 672 LEU A O 1
ATOM 5441 N N . LEU A 1 673 ? -23.170 -2.162 33.116 1.00 93.62 673 LEU A N 1
ATOM 5442 C CA . LEU A 1 673 ? -23.511 -2.446 34.512 1.00 93.62 673 LEU A CA 1
ATOM 5443 C C . LEU A 1 673 ? -25.014 -2.273 34.734 1.00 93.62 673 LEU A C 1
ATOM 5445 O O . LEU A 1 673 ? -25.619 -1.317 34.253 1.00 93.62 673 LEU A O 1
ATOM 5449 N N . SER A 1 674 ? -25.608 -3.178 35.512 1.00 92.50 674 SER A N 1
ATOM 5450 C CA . SER A 1 674 ? -26.979 -2.998 35.989 1.00 92.50 674 SER A CA 1
ATOM 5451 C C . SER A 1 674 ? -27.048 -1.881 37.038 1.00 92.50 674 SER A C 1
ATOM 5453 O O . SER A 1 674 ? -26.042 -1.541 37.669 1.00 92.50 674 SER A O 1
ATOM 5455 N N . LYS A 1 675 ? -28.251 -1.363 37.330 1.00 92.31 675 LYS A N 1
ATOM 5456 C CA . LYS A 1 675 ? -28.460 -0.431 38.461 1.00 92.31 675 LYS A CA 1
ATOM 5457 C C . LYS A 1 675 ? -27.891 -0.951 39.784 1.00 92.31 675 LYS A C 1
ATOM 5459 O O . LYS A 1 675 ? -27.437 -0.154 40.604 1.00 92.31 675 LYS A O 1
ATOM 5464 N N . LYS A 1 676 ? -27.940 -2.270 39.999 1.00 92.19 676 LYS A N 1
ATOM 5465 C CA . LYS A 1 676 ? -27.398 -2.917 41.196 1.00 92.19 676 LYS A CA 1
ATOM 5466 C C . LYS A 1 676 ? -25.871 -2.868 41.196 1.00 92.19 676 LYS A C 1
ATOM 5468 O O . LYS A 1 676 ? -25.298 -2.383 42.162 1.00 92.19 676 LYS A O 1
ATOM 5473 N N . ASP A 1 677 ? -25.230 -3.272 40.102 1.00 92.81 677 ASP A N 1
ATOM 5474 C CA . ASP A 1 677 ? -23.764 -3.274 40.005 1.00 92.81 677 ASP A CA 1
ATOM 5475 C C . ASP A 1 677 ? -23.188 -1.850 40.068 1.00 92.81 677 ASP A C 1
ATOM 5477 O O . ASP A 1 677 ? -22.147 -1.613 40.678 1.00 92.81 677 ASP A O 1
ATOM 5481 N N . ALA A 1 678 ? -23.885 -0.873 39.479 1.00 94.00 678 ALA A N 1
ATOM 5482 C CA . ALA A 1 678 ? -23.527 0.539 39.584 1.00 94.00 678 ALA A CA 1
ATOM 5483 C C . ALA A 1 678 ? -23.666 1.066 41.022 1.00 94.00 678 ALA A C 1
ATOM 5485 O O . ALA A 1 678 ? -22.819 1.833 41.485 1.00 94.00 678 ALA A O 1
ATOM 5486 N N . LEU A 1 679 ? -24.709 0.644 41.750 1.00 94.69 679 LEU A N 1
ATOM 5487 C CA . LEU A 1 679 ? -24.857 0.960 43.171 1.00 94.69 679 LEU A CA 1
ATOM 5488 C C . LEU A 1 679 ? -23.743 0.313 43.999 1.00 94.69 679 LEU A C 1
ATOM 5490 O O . LEU A 1 679 ? -23.197 0.981 44.872 1.00 94.69 679 LEU A O 1
ATOM 5494 N N . ASP A 1 680 ? -23.368 -0.930 43.705 1.00 93.44 680 ASP A N 1
ATOM 5495 C CA . ASP A 1 680 ? -22.278 -1.627 44.393 1.00 93.44 680 ASP A CA 1
ATOM 5496 C C . ASP A 1 680 ? -20.917 -0.954 44.121 1.00 93.44 680 ASP A C 1
ATOM 5498 O O . ASP A 1 680 ? -20.115 -0.785 45.039 1.00 93.44 680 ASP A O 1
ATOM 5502 N N . TYR A 1 681 ? -20.674 -0.457 42.904 1.00 94.12 681 TYR A N 1
ATOM 5503 C CA . TYR A 1 681 ? -19.478 0.337 42.591 1.00 94.12 681 TYR A CA 1
ATOM 5504 C C . TYR A 1 681 ? -19.425 1.664 43.368 1.00 94.12 681 TYR A C 1
ATOM 5506 O O . TYR A 1 681 ? -18.387 2.030 43.927 1.00 94.12 681 TYR A O 1
ATOM 5514 N N . ILE A 1 682 ? -20.542 2.395 43.434 1.00 95.38 682 ILE A N 1
ATOM 5515 C CA . ILE A 1 682 ? -20.581 3.709 44.090 1.00 95.38 682 ILE A CA 1
ATOM 5516 C C . ILE A 1 682 ? -20.626 3.584 45.622 1.00 95.38 682 ILE A C 1
ATOM 5518 O O . ILE A 1 682 ? -19.942 4.323 46.330 1.00 95.38 682 ILE A O 1
ATOM 5522 N N . TRP A 1 683 ? -21.444 2.677 46.149 1.00 95.75 683 TRP A N 1
ATOM 5523 C CA . TRP A 1 683 ? -21.828 2.631 47.565 1.00 95.75 683 TRP A CA 1
ATOM 5524 C C . TRP A 1 683 ? -21.715 1.248 48.220 1.00 95.75 683 TRP A C 1
ATOM 5526 O O . TRP A 1 683 ? -22.228 1.051 49.327 1.00 95.75 683 TRP A O 1
ATOM 5536 N N . GLY A 1 684 ? -21.053 0.299 47.556 1.00 92.00 684 GLY A N 1
ATOM 5537 C CA . GLY A 1 684 ? -20.790 -1.036 48.083 1.00 92.00 684 GLY A CA 1
ATOM 5538 C C . GLY A 1 684 ? -19.735 -1.073 49.190 1.00 92.00 684 GLY A C 1
ATOM 5539 O O . GLY A 1 684 ? -19.322 -0.053 49.748 1.00 92.00 684 GLY A O 1
ATOM 5540 N N . ASN A 1 685 ? -19.321 -2.293 49.535 1.00 89.81 685 ASN A N 1
ATOM 5541 C CA . ASN A 1 685 ? -18.354 -2.551 50.609 1.00 89.81 685 ASN A CA 1
ATOM 5542 C C . ASN A 1 685 ? -16.995 -3.045 50.101 1.00 89.81 685 ASN A C 1
ATOM 5544 O O . ASN A 1 685 ? -16.082 -3.228 50.899 1.00 89.81 685 ASN A O 1
ATOM 5548 N N . GLU A 1 686 ? -16.863 -3.248 48.794 1.00 88.38 686 GLU A N 1
ATOM 5549 C CA . GLU A 1 686 ? -15.612 -3.653 48.161 1.00 88.38 686 GLU A CA 1
ATOM 5550 C C . GLU A 1 686 ? -14.572 -2.533 48.253 1.00 88.38 686 GLU A C 1
ATOM 5552 O O . GLU A 1 686 ? -14.922 -1.351 48.168 1.00 88.38 686 GLU A O 1
ATOM 5557 N N . GLU A 1 687 ? -13.292 -2.886 48.395 1.00 86.25 687 GLU A N 1
ATOM 5558 C CA . GLU A 1 687 ? -12.213 -1.912 48.630 1.00 86.25 687 GLU A CA 1
ATOM 5559 C C . GLU A 1 687 ? -12.103 -0.858 47.515 1.00 86.25 687 GLU A C 1
ATOM 5561 O O . GLU A 1 687 ? -11.805 0.305 47.778 1.00 86.25 687 GLU A O 1
ATOM 5566 N N . TYR A 1 688 ? -12.404 -1.254 46.277 1.00 85.69 688 TYR A N 1
ATOM 5567 C CA . TYR A 1 688 ? -12.386 -0.388 45.097 1.00 85.69 688 TYR A CA 1
ATOM 5568 C C . TYR A 1 688 ? -13.641 0.489 44.943 1.00 85.69 688 TYR A C 1
ATOM 5570 O O . TYR A 1 688 ? -13.737 1.260 43.987 1.00 85.69 688 TYR A O 1
ATOM 5578 N N . SER A 1 689 ? -14.638 0.357 45.824 1.00 92.31 689 SER A N 1
ATOM 5579 C CA . SER A 1 689 ? -15.846 1.183 45.755 1.00 92.31 689 SER A CA 1
ATOM 5580 C C . SER A 1 689 ? -15.545 2.642 46.107 1.00 92.31 689 SER A C 1
ATOM 5582 O O . SER A 1 689 ? -14.650 2.957 46.904 1.00 92.31 689 SER A O 1
ATOM 5584 N N . VAL A 1 690 ? -16.333 3.559 45.541 1.00 94.25 690 VAL A N 1
ATOM 5585 C CA . VAL A 1 690 ? -16.174 5.003 45.790 1.00 94.25 690 VAL A CA 1
ATOM 5586 C C . VAL A 1 690 ? -16.341 5.308 47.282 1.00 94.25 690 VAL A C 1
ATOM 5588 O O . VAL A 1 690 ? -15.534 6.032 47.863 1.00 94.25 690 VAL A O 1
ATOM 5591 N N . LYS A 1 691 ? -17.330 4.687 47.935 1.00 94.44 691 LYS A N 1
ATOM 5592 C CA . LYS A 1 691 ? -17.553 4.800 49.382 1.00 94.44 691 LYS A CA 1
ATOM 5593 C C . LYS A 1 691 ? -16.338 4.379 50.215 1.00 94.44 691 LYS A C 1
ATOM 5595 O O . LYS A 1 691 ? -15.975 5.116 51.129 1.00 94.44 691 LYS A O 1
ATOM 5600 N N . GLN A 1 692 ? -15.705 3.239 49.927 1.00 92.06 692 GLN A N 1
ATOM 5601 C CA . GLN A 1 692 ? -14.538 2.784 50.701 1.00 92.06 692 GLN A CA 1
ATOM 5602 C C . GLN A 1 692 ? -13.332 3.710 50.523 1.00 92.06 692 GLN A C 1
ATOM 5604 O O . GLN A 1 692 ? -12.615 3.989 51.483 1.00 92.06 692 GLN A O 1
ATOM 5609 N N . SER A 1 693 ? -13.154 4.264 49.324 1.00 91.38 693 SER A N 1
ATOM 5610 C CA . SER A 1 693 ? -12.118 5.270 49.070 1.00 91.38 693 SER A CA 1
ATOM 5611 C C . SER A 1 693 ? -12.362 6.551 49.885 1.00 91.38 693 SER A C 1
ATOM 5613 O O . SER A 1 693 ? -11.431 7.102 50.463 1.00 91.38 693 SER A O 1
ATOM 5615 N N . LEU A 1 694 ? -13.621 6.985 50.024 1.00 93.06 694 LEU A N 1
ATOM 5616 C CA . LEU A 1 694 ? -13.999 8.126 50.868 1.00 93.06 694 LEU A CA 1
ATOM 5617 C C . LEU A 1 694 ? -13.868 7.836 52.370 1.00 93.06 694 LEU A C 1
ATOM 5619 O O . LEU A 1 694 ? -13.497 8.730 53.127 1.00 93.06 694 LEU A O 1
ATOM 5623 N N . MET A 1 695 ? -14.111 6.598 52.816 1.00 91.56 695 MET A N 1
ATOM 5624 C CA . MET A 1 695 ? -13.902 6.201 54.217 1.00 91.56 695 MET A CA 1
ATOM 5625 C C . MET A 1 695 ? -12.450 6.402 54.666 1.00 91.56 695 MET A C 1
ATOM 5627 O O . MET A 1 695 ? -12.214 6.770 55.812 1.00 91.56 695 MET A O 1
ATOM 5631 N N . LYS A 1 696 ? -11.473 6.248 53.765 1.00 89.62 696 LYS A N 1
ATOM 5632 C CA . LYS A 1 696 ? -10.051 6.490 54.070 1.00 89.62 696 LYS A CA 1
ATOM 5633 C C . LYS A 1 696 ? -9.755 7.966 54.405 1.00 89.62 696 LYS A C 1
ATOM 5635 O O . LYS A 1 696 ? -8.747 8.246 55.043 1.00 89.62 696 LYS A O 1
ATOM 5640 N N . LEU A 1 697 ? -10.643 8.898 54.044 1.00 89.88 697 LEU A N 1
ATOM 5641 C CA . LEU A 1 697 ? -10.474 10.348 54.233 1.00 89.88 697 LEU A CA 1
ATOM 5642 C C . LEU A 1 697 ? -11.184 10.900 55.476 1.00 89.88 697 LEU A C 1
ATOM 5644 O O . LEU A 1 697 ? -11.120 12.097 55.753 1.00 89.88 697 LEU A O 1
ATOM 5648 N N . THR A 1 698 ? -11.867 10.061 56.255 1.00 89.50 698 THR A N 1
ATOM 5649 C CA . THR A 1 698 ? -12.723 10.528 57.359 1.00 89.50 698 THR A CA 1
ATOM 5650 C C . THR A 1 698 ? -11.953 11.194 58.493 1.00 89.50 698 THR A C 1
ATOM 5652 O O . THR A 1 698 ? -12.528 11.988 59.232 1.00 89.50 698 THR A O 1
ATOM 5655 N N . HIS A 1 699 ? -10.663 10.877 58.640 1.00 87.88 699 HIS A N 1
ATOM 5656 C CA . HIS A 1 699 ? -9.787 11.522 59.618 1.00 87.88 699 HIS A CA 1
ATOM 5657 C C . HIS A 1 699 ? -9.438 12.966 59.236 1.00 87.88 699 HIS A C 1
ATOM 5659 O O . HIS A 1 699 ? -9.222 13.787 60.122 1.00 87.88 699 HIS A O 1
ATOM 5665 N N . GLU A 1 700 ? -9.406 13.279 57.939 1.00 86.94 700 GLU A N 1
ATOM 5666 C CA . GLU A 1 700 ? -9.045 14.607 57.433 1.00 86.94 700 GLU A CA 1
ATOM 5667 C C . GLU A 1 700 ? -10.246 15.553 57.319 1.00 86.94 700 GLU A C 1
ATOM 5669 O O . GLU A 1 700 ? -10.080 16.768 57.406 1.00 86.94 700 GLU A O 1
ATOM 5674 N N . PHE A 1 701 ? -11.460 15.013 57.162 1.00 90.12 701 PHE A N 1
ATOM 5675 C CA . PHE A 1 701 ? -12.679 15.799 56.953 1.00 90.12 701 PHE A CA 1
ATOM 5676 C C . PHE A 1 701 ? -13.739 15.511 58.027 1.00 90.12 701 PHE A C 1
ATOM 5678 O O . PHE A 1 701 ? -14.510 14.547 57.907 1.00 90.12 701 PHE A O 1
ATOM 5685 N N . PRO A 1 702 ? -13.835 16.364 59.066 1.00 84.00 702 PRO A N 1
ATOM 5686 C CA . PRO A 1 702 ? -14.892 16.278 60.066 1.00 84.00 702 PRO A CA 1
ATOM 5687 C C . PRO A 1 702 ? -16.280 16.318 59.410 1.00 84.00 702 PRO A C 1
ATOM 5689 O O . PRO A 1 702 ? -16.569 17.168 58.575 1.00 84.00 702 PRO A O 1
ATOM 5692 N N . GLY A 1 703 ? -17.155 15.380 59.776 1.00 84.69 703 GLY A N 1
ATOM 5693 C CA . GLY A 1 703 ? -18.503 15.276 59.201 1.00 84.69 703 GLY A CA 1
ATOM 5694 C C . GLY A 1 703 ? -18.619 14.387 57.958 1.00 84.69 703 GLY A C 1
ATOM 5695 O O . GLY A 1 703 ? -19.735 14.059 57.568 1.00 84.69 703 GLY A O 1
ATOM 5696 N N . LEU A 1 704 ? -17.519 13.889 57.380 1.00 91.94 704 LEU A N 1
ATOM 5697 C CA . LEU A 1 704 ? -17.603 12.921 56.277 1.00 91.94 704 LEU A CA 1
ATOM 5698 C C . LEU A 1 704 ? -18.274 11.605 56.719 1.00 91.94 704 LEU A C 1
ATOM 5700 O O . LEU A 1 704 ? -19.106 11.049 56.004 1.00 91.94 704 LEU A O 1
ATOM 5704 N N . ASN A 1 705 ? -17.987 11.155 57.946 1.00 89.25 705 ASN A N 1
ATOM 5705 C CA . ASN A 1 705 ? -18.575 9.943 58.528 1.00 89.25 705 ASN A CA 1
ATOM 5706 C C . ASN A 1 705 ? -20.109 9.979 58.618 1.00 89.25 705 ASN A C 1
ATOM 5708 O O . ASN A 1 705 ? -20.745 8.940 58.455 1.00 89.25 705 ASN A O 1
ATOM 5712 N N . SER A 1 706 ? -20.722 11.145 58.855 1.00 88.81 706 SER A N 1
ATOM 5713 C CA . SER A 1 706 ? -22.187 11.239 58.945 1.00 88.81 706 SER A CA 1
ATOM 5714 C C . SER A 1 706 ? -22.866 11.132 57.575 1.00 88.81 706 SER A C 1
ATOM 5716 O O . SER A 1 706 ? -24.017 10.701 57.497 1.00 88.81 706 SER A O 1
ATOM 5718 N N . LEU A 1 707 ? -22.154 11.467 56.493 1.00 90.19 707 LEU A N 1
ATOM 5719 C CA . LEU A 1 707 ? -22.648 11.379 55.116 1.00 90.19 707 LEU A CA 1
ATOM 5720 C C . LEU A 1 707 ? -22.448 9.988 54.490 1.00 90.19 707 LEU A C 1
ATOM 5722 O O . LEU A 1 707 ? -23.187 9.617 53.579 1.00 90.19 707 LEU A O 1
ATOM 5726 N N . LEU A 1 708 ? -21.517 9.178 55.006 1.00 90.94 708 LEU A N 1
ATOM 5727 C CA . LEU A 1 708 ? -21.223 7.812 54.534 1.00 90.94 708 LEU A CA 1
ATOM 5728 C C . LEU A 1 708 ? -22.195 6.734 55.071 1.00 90.94 708 LEU A C 1
ATOM 5730 O O . LEU A 1 708 ? -21.863 5.546 55.132 1.00 90.94 708 LEU A O 1
ATOM 5734 N N . GLY A 1 709 ? -23.414 7.139 55.441 1.00 85.00 709 GLY A N 1
ATOM 5735 C CA . GLY A 1 709 ? -24.482 6.253 55.912 1.00 85.00 709 GLY A CA 1
ATOM 5736 C C . GLY A 1 709 ? -25.009 5.274 54.849 1.00 85.00 709 GLY A C 1
ATOM 5737 O O . GLY A 1 709 ? -24.468 5.128 53.752 1.00 85.00 709 GLY A O 1
ATOM 5738 N N . LYS A 1 710 ? -26.099 4.561 55.157 1.00 83.38 710 LYS A N 1
ATOM 5739 C CA . LYS A 1 710 ? -26.704 3.595 54.222 1.00 83.38 710 LYS A CA 1
ATOM 5740 C C . LYS A 1 710 ? -27.435 4.321 53.081 1.00 83.38 710 LYS A C 1
ATOM 5742 O O . LYS A 1 710 ? -28.276 5.176 53.342 1.00 83.38 710 LYS A O 1
ATOM 5747 N N . ALA A 1 711 ? -27.167 3.934 51.833 1.00 88.00 711 ALA A N 1
ATOM 5748 C CA . ALA A 1 711 ? -27.961 4.321 50.666 1.00 88.00 711 ALA A CA 1
ATOM 5749 C C . ALA A 1 711 ? -28.612 3.067 50.067 1.00 88.00 711 ALA A C 1
ATOM 5751 O O . ALA A 1 711 ? -27.926 2.076 49.833 1.00 88.00 711 ALA A O 1
ATOM 5752 N N . ASN A 1 712 ? -29.931 3.096 49.847 1.00 86.19 712 ASN A N 1
ATOM 5753 C CA . ASN A 1 712 ? -30.697 1.931 49.378 1.00 86.19 712 ASN A CA 1
ATOM 5754 C C . ASN A 1 712 ? -31.005 1.983 47.871 1.00 86.19 712 ASN A C 1
ATOM 5756 O O . ASN A 1 712 ? -31.628 1.073 47.336 1.00 86.19 712 ASN A O 1
ATOM 5760 N N . SER A 1 713 ? -30.614 3.059 47.186 1.00 92.12 713 SER A N 1
ATOM 5761 C CA . SER A 1 713 ? -30.806 3.219 45.745 1.00 92.12 713 SER A CA 1
ATOM 5762 C C . SER A 1 713 ? -29.663 4.014 45.126 1.00 92.12 713 SER A C 1
ATOM 5764 O O . SER A 1 713 ? -29.021 4.828 45.794 1.00 92.12 713 SER A O 1
ATOM 5766 N N . LEU A 1 714 ? -29.453 3.817 43.825 1.00 92.50 714 LEU A N 1
ATOM 5767 C CA . LEU A 1 714 ? -28.415 4.505 43.063 1.00 92.50 714 LEU A CA 1
ATOM 5768 C C . LEU A 1 714 ? -28.582 6.032 43.089 1.00 92.50 714 LEU A C 1
ATOM 5770 O O . LEU A 1 714 ? -27.610 6.750 43.302 1.00 92.50 714 LEU A O 1
ATOM 5774 N N . ASN A 1 715 ? -29.813 6.539 42.971 1.00 92.00 715 ASN A N 1
ATOM 5775 C CA . ASN A 1 715 ? -30.081 7.979 43.053 1.00 92.00 715 ASN A CA 1
ATOM 5776 C C . ASN A 1 715 ? -29.771 8.548 44.443 1.00 92.00 715 ASN A C 1
ATOM 5778 O O . ASN A 1 715 ? -29.206 9.636 44.547 1.00 92.00 715 ASN A O 1
ATOM 5782 N N . GLN A 1 716 ? -30.087 7.810 45.514 1.00 92.94 716 GLN A N 1
ATOM 5783 C CA . GLN A 1 716 ? -29.698 8.216 46.867 1.00 92.94 716 GLN A CA 1
ATOM 5784 C C . GLN A 1 716 ? -28.176 8.253 47.016 1.00 92.94 716 GLN A C 1
ATOM 5786 O O . GLN A 1 716 ? -27.656 9.235 47.537 1.00 92.94 716 GLN A O 1
ATOM 5791 N N . ALA A 1 717 ? -27.464 7.235 46.527 1.00 95.25 717 ALA A N 1
ATOM 5792 C CA . ALA A 1 717 ? -26.005 7.193 46.574 1.00 95.25 717 ALA A CA 1
ATOM 5793 C C . ALA A 1 717 ? -25.374 8.363 45.798 1.00 95.25 717 ALA A C 1
ATOM 5795 O O . ALA A 1 717 ? -24.546 9.086 46.345 1.00 95.25 717 ALA A O 1
ATOM 5796 N N . ARG A 1 718 ? -25.833 8.634 44.567 1.00 95.69 718 ARG A N 1
ATOM 5797 C CA . ARG A 1 718 ? -25.377 9.776 43.749 1.00 95.69 718 ARG A CA 1
ATOM 5798 C C . ARG A 1 718 ? -25.654 11.118 44.435 1.00 95.69 718 ARG A C 1
ATOM 5800 O O . ARG A 1 718 ? -24.782 11.981 44.458 1.00 95.69 718 ARG A O 1
ATOM 5807 N N . LYS A 1 719 ? -26.819 11.282 45.074 1.00 94.69 719 LYS A N 1
ATOM 5808 C CA . LYS A 1 719 ? -27.128 12.489 45.859 1.00 94.69 719 LYS A CA 1
ATOM 5809 C C . LYS A 1 719 ? -26.222 12.630 47.088 1.00 94.69 719 LYS A C 1
ATOM 5811 O O . LYS A 1 719 ? -25.814 13.744 47.406 1.00 94.69 719 LYS A O 1
ATOM 5816 N N . GLN A 1 720 ? -25.860 11.528 47.749 1.00 95.31 720 GLN A N 1
ATOM 5817 C CA . GLN A 1 720 ? -24.889 11.557 48.848 1.00 95.31 720 GLN A CA 1
ATOM 5818 C C . GLN A 1 720 ? -23.484 11.943 48.372 1.00 95.31 720 GLN A C 1
ATOM 5820 O O . GLN A 1 720 ? -22.835 12.748 49.037 1.00 95.31 720 GLN A O 1
ATOM 5825 N N . LEU A 1 721 ? -23.036 11.476 47.198 1.00 96.81 721 LEU A N 1
ATOM 5826 C CA . LEU A 1 721 ? -21.765 11.927 46.611 1.00 96.81 721 LEU A CA 1
ATOM 5827 C C . LEU A 1 721 ? -21.723 13.451 46.430 1.00 96.81 721 LEU A C 1
ATOM 5829 O O . LEU A 1 721 ? -20.702 14.067 46.723 1.00 96.81 721 LEU A O 1
ATOM 5833 N N . LEU A 1 722 ? -22.829 14.078 46.007 1.00 97.12 722 LEU A N 1
ATOM 5834 C CA . LEU A 1 722 ? -22.902 15.538 45.861 1.00 97.12 722 LEU A CA 1
ATOM 5835 C C . LEU A 1 722 ? -22.858 16.277 47.206 1.00 97.12 722 LEU A C 1
ATOM 5837 O O . LEU A 1 722 ? -22.245 17.337 47.299 1.00 97.12 722 LEU A O 1
ATOM 5841 N N . LYS A 1 723 ? -23.452 15.717 48.267 1.00 96.00 723 LYS A N 1
ATOM 5842 C CA . LYS A 1 723 ? -23.328 16.281 49.625 1.00 96.00 723 LYS A CA 1
ATOM 5843 C C . LYS A 1 723 ? -21.892 16.202 50.134 1.00 96.00 723 LYS A C 1
ATOM 5845 O O . LYS A 1 723 ? -21.396 17.151 50.734 1.00 96.00 723 LYS A O 1
ATOM 5850 N N . ILE A 1 724 ? -21.216 15.087 49.858 1.00 96.62 724 ILE A N 1
ATOM 5851 C CA . ILE A 1 724 ? -19.799 14.906 50.186 1.00 96.62 724 ILE A CA 1
ATOM 5852 C C . ILE A 1 724 ? -18.934 15.881 49.378 1.00 96.62 724 ILE A C 1
ATOM 5854 O O . ILE A 1 724 ? -18.058 16.519 49.952 1.00 96.62 724 ILE A O 1
ATOM 5858 N N . ARG A 1 725 ? -19.213 16.071 48.081 1.00 96.38 725 ARG A N 1
ATOM 5859 C CA . ARG A 1 725 ? -18.562 17.093 47.241 1.00 96.38 725 ARG A CA 1
ATOM 5860 C C . ARG A 1 725 ? -18.614 18.473 47.901 1.00 96.38 725 ARG A C 1
ATOM 5862 O O . ARG A 1 725 ? -17.577 19.123 47.998 1.00 96.38 725 ARG A O 1
ATOM 5869 N N . ASP A 1 726 ? -19.790 18.910 48.351 1.00 96.00 726 ASP A N 1
ATOM 5870 C CA . ASP A 1 726 ? -19.963 20.235 48.964 1.00 96.00 726 ASP A CA 1
ATOM 5871 C C . ASP A 1 726 ? -19.133 20.374 50.249 1.00 96.00 726 ASP A C 1
ATOM 5873 O O . ASP A 1 726 ? -18.463 21.388 50.447 1.00 96.00 726 ASP A O 1
ATOM 5877 N N . LEU A 1 727 ? -19.111 19.323 51.080 1.00 95.62 727 LEU A N 1
ATOM 5878 C CA . LEU A 1 727 ? -18.291 19.265 52.291 1.00 95.62 727 LEU A CA 1
ATOM 5879 C C . LEU A 1 727 ? -16.795 19.394 51.967 1.00 95.62 727 LEU A C 1
ATOM 5881 O O . LEU A 1 727 ? -16.114 20.242 52.545 1.00 95.62 727 LEU A O 1
ATOM 5885 N N . LEU A 1 728 ? -16.285 18.569 51.046 1.00 93.94 728 LEU A N 1
ATOM 5886 C CA . LEU A 1 728 ? -14.864 18.534 50.682 1.00 93.94 728 LEU A CA 1
ATOM 5887 C C . LEU A 1 728 ? -14.401 19.865 50.085 1.00 93.94 728 LEU A C 1
ATOM 5889 O O . LEU A 1 728 ? -13.334 20.372 50.442 1.00 93.94 728 LEU A O 1
ATOM 5893 N N . ARG A 1 729 ? -15.223 20.461 49.215 1.00 91.75 729 ARG A N 1
ATOM 5894 C CA . ARG A 1 729 ? -14.921 21.744 48.573 1.00 91.75 729 ARG A CA 1
ATOM 5895 C C . ARG A 1 729 ? -14.888 22.8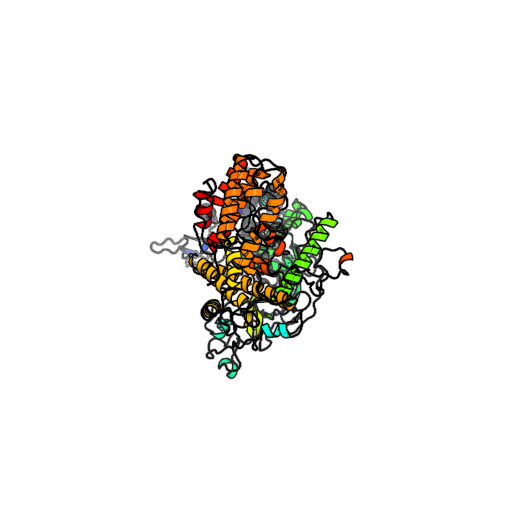95 49.580 1.00 91.75 729 ARG A C 1
ATOM 5897 O O . ARG A 1 729 ? -14.030 23.761 49.456 1.00 91.75 729 ARG A O 1
ATOM 5904 N N . ALA A 1 730 ? -15.759 22.884 50.592 1.00 92.31 730 ALA A N 1
ATOM 5905 C CA . ALA A 1 730 ? -15.760 23.894 51.652 1.00 92.31 730 ALA A CA 1
ATOM 5906 C C . ALA A 1 730 ? -14.537 23.793 52.585 1.00 92.31 730 ALA A C 1
ATOM 5908 O O . ALA A 1 730 ? -14.015 24.816 53.018 1.00 92.31 730 ALA A O 1
ATOM 5909 N N . HIS A 1 731 ? -14.068 22.576 52.885 1.00 91.50 731 HIS A N 1
ATOM 5910 C CA . HIS A 1 731 ? -12.956 22.358 53.821 1.00 91.50 731 HIS A CA 1
ATOM 5911 C C . HIS A 1 731 ? -11.572 22.566 53.188 1.00 91.50 731 HIS A C 1
ATOM 5913 O O . HIS A 1 731 ? -10.670 23.075 53.849 1.00 91.50 731 HIS A O 1
ATOM 5919 N N . ALA A 1 732 ? -11.380 22.168 51.925 1.00 89.38 732 ALA A N 1
ATOM 5920 C CA . ALA A 1 732 ? -10.084 22.251 51.246 1.00 89.38 732 ALA A CA 1
ATOM 5921 C C . ALA A 1 732 ? -10.223 22.718 49.774 1.00 89.38 732 ALA A C 1
ATOM 5923 O O . ALA A 1 732 ? -9.984 21.938 48.846 1.00 89.38 732 ALA A O 1
ATOM 5924 N N . PRO A 1 733 ? -10.576 24.001 49.540 1.00 88.19 733 PRO A N 1
ATOM 5925 C CA . PRO A 1 733 ? -10.967 24.526 48.223 1.00 88.19 733 PRO A CA 1
ATOM 5926 C C . PRO A 1 733 ? -9.841 24.588 47.178 1.00 88.19 733 PRO A C 1
ATOM 5928 O O . PRO A 1 733 ? -10.131 24.581 45.988 1.00 88.19 733 PRO A O 1
ATOM 5931 N N . SER A 1 734 ? -8.573 24.616 47.601 1.00 87.44 734 SER A N 1
ATOM 5932 C CA . SER A 1 734 ? -7.413 24.748 46.694 1.00 87.44 734 SER A CA 1
ATOM 5933 C C . SER A 1 734 ? -6.502 23.517 46.676 1.00 87.44 734 SER A C 1
ATOM 5935 O O . SER A 1 734 ? -5.392 23.560 46.142 1.00 87.44 734 SER A O 1
ATOM 5937 N N . ARG A 1 735 ? -6.925 22.410 47.299 1.00 87.88 735 ARG A N 1
ATOM 5938 C CA . ARG A 1 735 ? -6.136 21.170 47.390 1.00 87.88 735 ARG A CA 1
ATOM 5939 C C . ARG A 1 735 ? -6.817 20.048 46.625 1.00 87.88 735 ARG A C 1
ATOM 5941 O O . ARG A 1 735 ? -8.044 19.943 46.636 1.00 87.88 735 ARG A O 1
ATOM 5948 N N . TRP A 1 736 ? -6.020 19.155 46.041 1.00 87.56 736 TRP A N 1
ATOM 5949 C CA . TRP A 1 736 ? -6.550 17.995 45.324 1.00 87.56 736 TRP A CA 1
ATOM 5950 C C . TRP A 1 736 ? -7.453 17.118 46.206 1.00 87.56 736 TRP A C 1
ATOM 5952 O O . TRP A 1 736 ? -8.539 16.733 45.785 1.00 87.56 736 TRP A O 1
ATOM 5962 N N . ILE A 1 737 ? -7.052 16.887 47.461 1.00 88.69 737 ILE A N 1
ATOM 5963 C CA . ILE A 1 737 ? -7.799 16.081 48.441 1.00 88.69 737 ILE A CA 1
ATOM 5964 C C . ILE A 1 737 ? -9.177 16.664 48.823 1.00 88.69 737 ILE A C 1
ATOM 5966 O O . ILE A 1 737 ? -10.026 15.939 49.328 1.00 88.69 737 ILE A O 1
ATOM 5970 N N . GLY A 1 738 ? -9.423 17.953 48.559 1.00 91.19 738 GLY A N 1
ATOM 5971 C CA . GLY A 1 738 ? -10.724 18.602 48.745 1.00 91.19 738 GLY A CA 1
ATOM 5972 C C . GLY A 1 738 ? -11.432 18.850 47.419 1.00 91.19 738 GLY A C 1
ATOM 5973 O O . GLY A 1 738 ? -12.248 18.044 46.976 1.00 91.19 738 GLY A O 1
ATOM 5974 N N . ALA A 1 739 ? -11.114 19.973 46.771 1.00 90.25 739 ALA A N 1
ATOM 5975 C CA . ALA A 1 739 ? -11.758 20.402 45.529 1.00 90.25 739 ALA A CA 1
ATOM 5976 C C . ALA A 1 739 ? -11.528 19.455 44.338 1.00 90.25 739 ALA A C 1
ATOM 5978 O O . ALA A 1 739 ? -12.445 19.264 43.540 1.00 90.25 739 ALA A O 1
ATOM 5979 N N . GLY A 1 740 ? -10.350 18.828 44.236 1.00 90.75 740 GLY A N 1
ATOM 5980 C CA . GLY A 1 740 ? -10.064 17.852 43.176 1.00 90.75 740 GLY A CA 1
ATOM 5981 C C . GLY A 1 740 ? -10.973 16.626 43.278 1.00 90.75 740 GLY A C 1
ATOM 5982 O O . GLY A 1 740 ? -11.690 16.302 42.333 1.00 90.75 740 GLY A O 1
ATOM 5983 N N . ILE A 1 741 ? -11.027 15.993 44.456 1.00 92.62 741 ILE A N 1
ATOM 5984 C CA . ILE A 1 741 ? -11.950 14.880 44.734 1.00 92.62 741 ILE A CA 1
ATOM 5985 C C . ILE A 1 741 ? -13.401 15.316 44.539 1.00 92.62 741 ILE A C 1
ATOM 5987 O O . ILE A 1 741 ? -14.168 14.587 43.917 1.00 92.62 741 ILE A O 1
ATOM 5991 N N . ALA A 1 742 ? -13.782 16.502 45.019 1.00 94.56 742 ALA A N 1
ATOM 5992 C CA . ALA A 1 742 ? -15.131 17.035 44.851 1.00 94.56 742 ALA A CA 1
ATOM 5993 C C . ALA A 1 742 ? -15.554 17.073 43.366 1.00 94.56 742 ALA A C 1
ATOM 5995 O O . ALA A 1 742 ? -16.644 16.605 43.028 1.00 94.56 742 ALA A O 1
ATOM 5996 N N . ASP A 1 743 ? -14.690 17.555 42.468 1.00 94.25 743 ASP A N 1
ATOM 5997 C CA . ASP A 1 743 ? -14.966 17.557 41.026 1.00 94.25 743 ASP A CA 1
ATOM 5998 C C . ASP A 1 743 ? -15.102 16.123 40.468 1.00 94.25 743 ASP A C 1
ATOM 6000 O O . ASP A 1 743 ? -16.029 15.852 39.704 1.00 94.25 743 ASP A O 1
ATOM 6004 N N . ILE A 1 744 ? -14.267 15.168 40.895 1.00 94.12 744 ILE A N 1
ATOM 6005 C CA . ILE A 1 744 ? -14.390 13.757 40.476 1.00 94.12 744 ILE A CA 1
ATOM 6006 C C . ILE A 1 744 ? -15.695 13.121 40.973 1.00 94.12 744 ILE A C 1
ATOM 6008 O O . ILE A 1 744 ? -16.393 12.470 40.195 1.00 94.12 744 ILE A O 1
ATOM 6012 N N . LEU A 1 745 ? -16.069 13.335 42.238 1.00 96.31 745 LEU A N 1
ATOM 6013 C CA . LEU A 1 745 ? -17.339 12.852 42.791 1.00 96.31 745 LEU A CA 1
ATOM 6014 C C . LEU A 1 745 ? -18.532 13.429 42.038 1.00 96.31 745 LEU A C 1
ATOM 6016 O O . LEU A 1 745 ? -19.514 12.723 41.822 1.00 96.31 745 LEU A O 1
ATOM 6020 N N . HIS A 1 746 ? -18.441 14.691 41.615 1.00 97.12 746 HIS A N 1
ATOM 6021 C CA . HIS A 1 746 ? -19.461 15.311 40.787 1.00 97.12 746 HIS A CA 1
ATOM 6022 C C . HIS A 1 746 ? -19.593 14.605 39.432 1.00 97.12 746 HIS A C 1
ATOM 6024 O O . HIS A 1 746 ? -20.702 14.243 39.043 1.00 97.12 746 HIS A O 1
ATOM 6030 N N . LEU A 1 747 ? -18.477 14.344 38.743 1.00 96.25 747 LEU A N 1
ATOM 6031 C CA . LEU A 1 747 ? -18.480 13.617 37.468 1.00 96.25 747 LEU A CA 1
ATOM 6032 C C . LEU A 1 747 ? -19.067 12.203 37.622 1.00 96.25 747 LEU A C 1
ATOM 6034 O O . LEU A 1 747 ? -19.918 11.808 36.826 1.00 96.25 747 LEU A O 1
ATOM 6038 N N . ILE A 1 748 ? -18.688 11.465 38.673 1.00 96.06 748 ILE A N 1
ATOM 6039 C CA . ILE A 1 748 ? -19.260 10.141 38.986 1.00 96.06 748 ILE A CA 1
ATOM 6040 C C . ILE A 1 748 ? -20.766 10.262 39.244 1.00 96.06 748 ILE A C 1
ATOM 6042 O O . ILE A 1 748 ? -21.559 9.500 38.695 1.00 96.06 748 ILE A O 1
ATOM 6046 N N . ALA A 1 749 ? -21.182 11.243 40.048 1.00 96.50 749 ALA A N 1
ATOM 6047 C CA . ALA A 1 749 ? -22.583 11.464 40.376 1.00 96.50 749 ALA A CA 1
ATOM 6048 C C . ALA A 1 749 ? -23.423 11.878 39.163 1.00 96.50 749 ALA A C 1
ATOM 6050 O O . ALA A 1 749 ? -24.618 11.613 39.169 1.00 96.50 749 ALA A O 1
ATOM 6051 N N . TYR A 1 750 ? -22.851 12.487 38.125 1.00 95.88 750 TYR A N 1
ATOM 6052 C CA . TYR A 1 750 ? -23.568 12.850 36.894 1.00 95.88 750 TYR A CA 1
ATOM 6053 C C . TYR A 1 750 ? -23.476 11.802 35.785 1.00 95.88 750 TYR A C 1
ATOM 6055 O O . TYR A 1 750 ? -24.239 11.890 34.828 1.00 95.88 750 TYR A O 1
ATOM 6063 N N . THR A 1 751 ? -22.631 10.782 35.944 1.00 95.31 751 THR A N 1
ATOM 6064 C CA . THR A 1 751 ? -22.521 9.685 34.980 1.00 95.31 751 THR A CA 1
ATOM 6065 C C . THR A 1 751 ? -23.809 8.854 34.960 1.00 95.31 751 THR A C 1
ATOM 6067 O O . THR A 1 751 ? -24.267 8.360 35.995 1.00 95.31 751 THR A O 1
ATOM 6070 N N . GLN A 1 752 ? -24.411 8.714 33.783 1.00 93.38 752 GLN A N 1
ATOM 6071 C CA . GLN A 1 752 ? -25.659 7.986 33.542 1.00 93.38 752 GLN A CA 1
ATOM 6072 C C . GLN A 1 752 ? -25.417 6.524 33.201 1.00 93.38 752 GLN A C 1
ATOM 6074 O O . GLN A 1 752 ? -26.329 5.718 33.367 1.00 93.38 752 GLN A O 1
ATOM 6079 N N . LEU A 1 753 ? -24.217 6.183 32.734 1.00 92.25 753 LEU A N 1
ATOM 6080 C CA . LEU A 1 753 ? -23.901 4.844 32.278 1.00 92.25 753 LEU A CA 1
ATOM 6081 C C . LEU A 1 753 ? -22.523 4.388 32.765 1.00 92.25 753 LEU A C 1
ATOM 6083 O O . LEU A 1 753 ? -21.507 5.041 32.533 1.00 92.25 753 LEU A O 1
ATOM 6087 N N . PHE A 1 754 ? -22.495 3.217 33.407 1.00 94.94 754 PHE A N 1
ATOM 6088 C CA . PHE A 1 754 ? -21.255 2.547 33.800 1.00 94.94 754 PHE A CA 1
ATOM 6089 C C . PHE A 1 754 ? -21.124 1.212 33.080 1.00 94.94 754 PHE A C 1
ATOM 6091 O O . PHE A 1 754 ? -22.101 0.496 32.894 1.00 94.94 754 PHE A O 1
ATOM 6098 N N . PHE A 1 755 ? -19.913 0.859 32.681 1.00 95.31 755 PHE A N 1
ATOM 6099 C CA . PHE A 1 755 ? -19.612 -0.375 31.963 1.00 95.31 755 PHE A CA 1
ATOM 6100 C C . PHE A 1 755 ? -18.207 -0.860 32.323 1.00 95.31 755 PHE A C 1
ATOM 6102 O O . PHE A 1 755 ? -17.421 -0.134 32.929 1.00 95.31 755 PHE A O 1
ATOM 6109 N N . ARG A 1 756 ? -17.869 -2.097 31.967 1.00 95.38 756 ARG A N 1
ATOM 6110 C CA . ARG A 1 756 ? -16.538 -2.676 32.195 1.00 95.38 756 ARG A CA 1
ATOM 6111 C C . ARG A 1 756 ? -16.055 -3.454 30.984 1.00 95.38 756 ARG A C 1
ATOM 6113 O O . ARG A 1 756 ? -16.863 -4.002 30.235 1.00 95.38 756 ARG A O 1
ATOM 6120 N N . ASP A 1 757 ? -14.739 -3.521 30.804 1.00 94.38 757 ASP A N 1
ATOM 6121 C CA . ASP A 1 757 ? -14.152 -4.447 29.835 1.00 94.38 757 ASP A CA 1
ATOM 6122 C C . ASP A 1 757 ? -14.297 -5.882 30.356 1.00 94.38 757 ASP A C 1
ATOM 6124 O O . ASP A 1 757 ? -14.041 -6.144 31.536 1.00 94.38 757 ASP A O 1
ATOM 6128 N N . ILE A 1 758 ? -14.630 -6.820 29.469 1.00 95.06 758 ILE A N 1
ATOM 6129 C CA . ILE A 1 758 ? -14.488 -8.249 29.751 1.00 95.06 758 ILE A CA 1
ATOM 6130 C C . ILE A 1 758 ? -13.142 -8.701 29.156 1.00 95.06 758 ILE A C 1
ATOM 6132 O O . ILE A 1 758 ? -12.971 -8.659 27.935 1.00 95.06 758 ILE A O 1
ATOM 6136 N N . PRO A 1 759 ? -12.152 -9.077 29.985 1.00 93.25 759 PRO A N 1
ATOM 6137 C CA . PRO A 1 759 ? -10.835 -9.472 29.500 1.00 93.25 759 PRO A CA 1
ATOM 6138 C C . PRO A 1 759 ? -10.883 -10.848 28.831 1.00 93.25 759 PRO A C 1
ATOM 6140 O O . PRO A 1 759 ? -11.426 -11.795 29.394 1.00 93.25 759 PRO A O 1
ATOM 6143 N N . TYR A 1 760 ? -10.229 -10.964 27.681 1.00 95.38 760 TYR A N 1
ATOM 6144 C CA . TYR A 1 760 ? -9.967 -12.244 27.027 1.00 95.38 760 TYR A CA 1
ATOM 6145 C C . TYR A 1 760 ? -8.762 -12.946 27.669 1.00 95.38 760 TYR A C 1
ATOM 6147 O O . TYR A 1 760 ? -7.930 -12.311 28.326 1.00 95.38 760 TYR A O 1
ATOM 6155 N N . ALA A 1 761 ? -8.626 -14.257 27.464 1.00 95.19 761 ALA A N 1
ATOM 6156 C CA . ALA A 1 761 ? -7.418 -14.968 27.869 1.00 95.19 761 ALA A CA 1
ATOM 6157 C C . ALA A 1 761 ? -6.229 -14.499 27.015 1.00 95.19 761 ALA A C 1
ATOM 6159 O O . ALA A 1 761 ? -6.314 -14.480 25.784 1.00 95.19 761 ALA A O 1
ATOM 6160 N N . SER A 1 762 ? -5.128 -14.117 27.670 1.00 95.31 762 SER A N 1
ATOM 6161 C CA . SER A 1 762 ? -3.862 -13.838 26.987 1.00 95.31 762 SER A CA 1
ATOM 6162 C C . SER A 1 762 ? -3.337 -15.106 26.329 1.00 95.31 762 SER A C 1
ATOM 6164 O O . SER A 1 762 ? -3.385 -16.176 26.934 1.00 95.31 762 SER A O 1
ATOM 6166 N N . PHE A 1 763 ? -2.748 -14.969 25.148 1.00 95.12 763 PHE A N 1
ATOM 6167 C CA . PHE A 1 763 ? -2.073 -16.071 24.473 1.00 95.12 763 PHE A CA 1
ATOM 6168 C C . PHE A 1 763 ? -0.823 -15.577 23.744 1.00 95.12 763 PHE A C 1
ATOM 6170 O O . PHE A 1 763 ? -0.588 -14.373 23.587 1.00 95.12 763 PHE A O 1
ATOM 6177 N N . GLU A 1 764 ? 0.002 -16.524 23.325 1.00 93.75 764 GLU A N 1
ATOM 6178 C CA . GLU A 1 764 ? 1.194 -16.290 22.522 1.00 93.75 764 GLU A CA 1
ATOM 6179 C C . GLU A 1 764 ? 1.005 -16.978 21.174 1.00 93.75 764 GLU A C 1
ATOM 6181 O O . GLU A 1 764 ? 0.444 -18.073 21.111 1.00 93.75 764 GLU A O 1
ATOM 6186 N N . SER A 1 765 ? 1.402 -16.305 20.096 1.00 92.06 765 SER A N 1
ATOM 6187 C CA . SER A 1 765 ? 1.280 -16.858 18.751 1.00 92.06 765 SER A CA 1
ATOM 6188 C C . SER A 1 765 ? 2.106 -18.130 18.588 1.00 92.06 765 SER A C 1
ATOM 6190 O O . SER A 1 765 ? 3.055 -18.386 19.333 1.00 92.06 765 SER A O 1
ATOM 6192 N N . GLN A 1 766 ? 1.805 -18.880 17.529 1.00 89.00 766 GLN A N 1
ATOM 6193 C CA . GLN A 1 766 ? 2.755 -19.864 17.026 1.00 89.00 766 GLN A CA 1
ATOM 6194 C C . GLN A 1 766 ? 4.064 -19.181 16.599 1.00 89.00 766 GLN A C 1
ATOM 6196 O O . GLN A 1 766 ? 4.137 -17.959 16.429 1.00 89.00 766 GLN A O 1
ATOM 6201 N N . GLU A 1 767 ? 5.112 -19.989 16.462 1.00 88.62 767 GLU A N 1
ATOM 6202 C CA . GLU A 1 767 ? 6.427 -19.525 16.036 1.00 88.62 767 GLU A CA 1
ATOM 6203 C C . GLU A 1 767 ? 6.348 -18.900 14.637 1.00 88.62 767 GLU A C 1
ATOM 6205 O O . GLU A 1 767 ? 5.899 -19.524 13.675 1.00 88.62 767 GLU A O 1
ATOM 6210 N N . ILE A 1 768 ? 6.782 -17.646 14.538 1.00 86.50 768 ILE A N 1
ATOM 6211 C CA . ILE A 1 768 ? 6.763 -16.865 13.309 1.00 86.50 768 ILE A CA 1
ATOM 6212 C C . ILE A 1 768 ? 8.049 -17.166 12.551 1.00 86.50 768 ILE A C 1
ATOM 6214 O O . ILE A 1 768 ? 9.146 -16.843 13.007 1.00 86.50 768 ILE A O 1
ATOM 6218 N N . HIS A 1 769 ? 7.914 -17.749 11.364 1.00 76.62 769 HIS A N 1
ATOM 6219 C CA . HIS A 1 769 ? 9.059 -17.999 10.500 1.00 76.62 769 HIS A CA 1
ATOM 6220 C C . HIS A 1 769 ? 9.644 -16.675 9.978 1.00 76.62 769 HIS A C 1
ATOM 6222 O O . HIS A 1 769 ? 8.978 -15.922 9.260 1.00 76.62 769 HIS A O 1
ATOM 6228 N N . ILE A 1 770 ? 10.923 -16.434 10.277 1.00 73.44 770 ILE A N 1
ATOM 6229 C CA . ILE A 1 770 ? 11.704 -15.275 9.818 1.00 73.44 770 ILE A CA 1
ATOM 6230 C C . ILE A 1 770 ? 12.626 -15.709 8.693 1.00 73.44 770 ILE A C 1
ATOM 6232 O O . ILE A 1 770 ? 13.162 -16.816 8.699 1.00 73.44 770 ILE A O 1
ATOM 6236 N N . ARG A 1 771 ? 12.825 -14.834 7.719 1.00 71.94 771 ARG A N 1
ATOM 6237 C CA . ARG A 1 771 ? 13.678 -15.095 6.565 1.00 71.94 771 ARG A CA 1
ATOM 6238 C C . ARG A 1 771 ? 15.018 -14.376 6.702 1.00 71.94 771 ARG A C 1
ATOM 6240 O O . ARG A 1 771 ? 15.062 -13.271 7.254 1.00 71.94 771 ARG A O 1
ATOM 6247 N N . PRO A 1 772 ? 16.100 -14.931 6.126 1.00 63.19 772 PRO A N 1
ATOM 6248 C CA . PRO A 1 772 ? 17.378 -14.235 6.056 1.00 63.19 772 PRO A CA 1
ATOM 6249 C C . PRO A 1 772 ? 17.218 -12.852 5.408 1.00 63.19 772 PRO A C 1
ATOM 6251 O O . PRO A 1 772 ? 16.761 -12.739 4.271 1.00 63.19 772 PRO A O 1
ATOM 6254 N N . GLY A 1 773 ? 17.600 -11.799 6.133 1.00 59.50 773 GLY A N 1
ATOM 6255 C CA . GLY A 1 773 ? 17.522 -10.411 5.663 1.00 59.50 773 GLY A CA 1
ATOM 6256 C C . GLY A 1 773 ? 16.243 -9.644 6.020 1.00 59.50 773 GLY A C 1
ATOM 6257 O O . GLY A 1 773 ? 16.211 -8.441 5.785 1.00 59.50 773 GLY A O 1
ATOM 6258 N N . GLU A 1 774 ? 15.229 -10.268 6.634 1.00 69.25 774 GLU A N 1
ATOM 6259 C CA . GLU A 1 774 ? 14.080 -9.526 7.203 1.00 69.25 774 GLU A CA 1
ATOM 6260 C C . GLU A 1 774 ? 14.419 -8.786 8.503 1.00 69.25 774 GLU A C 1
ATOM 6262 O O . GLU A 1 774 ? 13.725 -7.849 8.909 1.00 69.25 774 GLU A O 1
ATOM 6267 N N . ILE A 1 775 ? 15.502 -9.207 9.152 1.00 66.00 775 ILE A N 1
ATOM 6268 C CA . ILE A 1 775 ? 16.079 -8.551 10.317 1.00 66.00 775 ILE A CA 1
ATOM 6269 C C . ILE A 1 775 ? 17.486 -8.088 9.941 1.00 66.00 775 ILE A C 1
ATOM 6271 O O . ILE A 1 775 ? 18.231 -8.816 9.277 1.00 66.00 775 ILE A O 1
ATOM 6275 N N . SER A 1 776 ? 17.841 -6.860 10.332 1.00 56.69 776 SER A N 1
ATOM 6276 C CA . SER A 1 776 ? 19.151 -6.269 10.026 1.00 56.69 776 SER A CA 1
ATOM 6277 C C . SER A 1 776 ? 20.308 -7.190 10.445 1.00 56.69 776 SER A C 1
ATOM 6279 O O . SER A 1 776 ? 20.230 -7.884 11.459 1.00 56.69 776 SER A O 1
ATOM 6281 N N . ARG A 1 777 ? 21.378 -7.218 9.634 1.00 50.97 777 ARG A N 1
ATOM 6282 C CA . ARG A 1 777 ? 22.478 -8.198 9.690 1.00 50.97 777 ARG A CA 1
ATOM 6283 C C . ARG A 1 777 ? 23.189 -8.203 11.048 1.00 50.97 777 ARG A C 1
ATOM 6285 O O . ARG A 1 777 ? 24.177 -7.507 11.242 1.00 50.97 777 ARG A O 1
ATOM 6292 N N . ASN A 1 778 ? 22.735 -9.063 11.952 1.00 47.47 778 ASN A N 1
ATOM 6293 C CA . ASN A 1 778 ? 23.521 -9.607 13.051 1.00 47.47 778 ASN A CA 1
ATOM 6294 C C . ASN A 1 778 ? 23.072 -11.052 13.294 1.00 47.47 778 ASN A C 1
ATOM 6296 O O . ASN A 1 778 ? 21.958 -11.304 13.750 1.00 47.47 778 ASN A O 1
ATOM 6300 N N . SER A 1 779 ? 23.974 -11.994 13.014 1.00 44.81 779 SER A N 1
ATOM 6301 C CA . SER A 1 779 ? 23.783 -13.456 12.992 1.00 44.81 779 SER A CA 1
ATOM 6302 C C . SER A 1 779 ? 23.255 -14.097 14.284 1.00 44.81 779 SER A C 1
ATOM 6304 O O . SER A 1 779 ? 22.997 -15.295 14.312 1.00 44.81 779 SER A O 1
ATOM 6306 N N . LYS A 1 780 ? 23.076 -13.335 15.371 1.00 46.97 780 LYS A N 1
ATOM 6307 C CA . LYS A 1 780 ? 22.515 -13.855 16.626 1.00 46.97 780 LYS A CA 1
ATOM 6308 C C . LYS A 1 780 ? 21.004 -14.106 16.559 1.00 46.97 780 LYS A C 1
ATOM 6310 O O . LYS A 1 780 ? 20.527 -14.961 17.294 1.00 46.97 780 LYS A O 1
ATOM 6315 N N . PHE A 1 781 ? 20.267 -13.408 15.690 1.00 49.84 781 PHE A N 1
ATOM 6316 C CA . PHE A 1 781 ? 18.804 -13.546 15.597 1.00 49.84 781 PHE A CA 1
ATOM 6317 C C . PHE A 1 781 ? 18.315 -14.598 14.597 1.00 49.84 781 PHE A C 1
ATOM 6319 O O . PHE A 1 781 ? 17.142 -14.946 14.652 1.00 49.84 781 PHE A O 1
ATOM 6326 N N . ASP A 1 782 ? 19.192 -15.184 13.773 1.00 49.53 782 ASP A N 1
ATOM 6327 C CA . ASP A 1 782 ? 18.826 -16.301 12.878 1.00 49.53 782 ASP A CA 1
ATOM 6328 C C . ASP A 1 782 ? 18.385 -17.571 13.651 1.00 49.53 782 ASP A C 1
ATOM 6330 O O . ASP A 1 782 ? 17.966 -18.552 13.046 1.00 49.53 782 ASP A O 1
ATOM 6334 N N . SER A 1 783 ? 18.464 -17.559 14.991 1.00 49.75 783 SER A N 1
ATOM 6335 C CA . SER A 1 783 ? 18.086 -18.669 15.878 1.00 49.75 783 SER A CA 1
ATOM 6336 C C . SER A 1 783 ? 17.056 -18.315 16.963 1.00 49.75 783 SER A C 1
ATOM 6338 O O . SER A 1 783 ? 16.655 -19.199 17.723 1.00 49.75 783 SER A O 1
ATOM 6340 N N . GLU A 1 784 ? 16.611 -17.054 17.065 1.00 57.78 784 GLU A N 1
ATOM 6341 C CA . GLU A 1 784 ? 15.594 -16.670 18.053 1.00 57.78 784 GLU A CA 1
ATOM 6342 C C . GLU A 1 784 ? 14.188 -16.896 17.489 1.00 57.78 784 GLU A C 1
ATOM 6344 O O . GLU A 1 784 ? 13.800 -16.318 16.474 1.00 57.78 784 GLU A O 1
ATOM 6349 N N . LYS A 1 785 ? 13.406 -17.725 18.186 1.00 71.12 785 LYS A N 1
ATOM 6350 C CA . LYS A 1 785 ? 11.987 -17.937 17.895 1.00 71.12 785 LYS A CA 1
ATOM 6351 C C . LYS A 1 785 ? 11.233 -16.628 18.112 1.00 71.12 785 LYS A C 1
ATOM 6353 O O . LYS A 1 785 ? 11.112 -16.181 19.253 1.00 71.12 785 LYS A O 1
ATOM 6358 N N . LEU A 1 786 ? 10.727 -16.012 17.045 1.00 84.12 786 LEU A N 1
ATOM 6359 C CA . LEU A 1 786 ? 9.848 -14.855 17.184 1.00 84.12 786 LEU A CA 1
ATOM 6360 C C . LEU A 1 786 ? 8.406 -15.303 17.385 1.00 84.12 786 LEU A C 1
ATOM 6362 O O . LEU A 1 786 ? 7.873 -16.125 16.646 1.00 84.12 786 LEU A O 1
ATOM 6366 N N . THR A 1 787 ? 7.769 -14.705 18.377 1.00 88.75 787 THR A N 1
ATOM 6367 C CA . THR A 1 787 ? 6.360 -14.884 18.716 1.00 88.75 787 THR A CA 1
ATOM 6368 C C . THR A 1 787 ? 5.756 -13.522 19.041 1.00 88.75 787 THR A C 1
ATOM 6370 O O . THR A 1 787 ? 6.456 -12.565 19.400 1.00 88.75 787 THR A O 1
ATOM 6373 N N . LYS A 1 788 ? 4.433 -13.413 18.932 1.00 90.38 788 LYS A N 1
ATOM 6374 C CA . LYS A 1 788 ? 3.672 -12.233 19.340 1.00 90.38 788 LYS A CA 1
ATOM 6375 C C . LYS A 1 788 ? 2.818 -12.560 20.556 1.00 90.38 788 LYS A C 1
ATOM 6377 O O . LYS A 1 788 ? 2.092 -13.549 20.581 1.00 90.38 788 LYS A O 1
ATOM 6382 N N . LYS A 1 789 ? 2.868 -11.683 21.560 1.00 91.62 789 LYS A N 1
ATOM 6383 C CA . LYS A 1 789 ? 2.034 -11.784 22.763 1.00 91.62 789 LYS A CA 1
ATOM 6384 C C . LYS A 1 789 ? 0.758 -10.968 22.602 1.00 91.62 789 LYS A C 1
ATOM 6386 O O . LYS A 1 789 ? 0.814 -9.762 22.346 1.00 91.62 789 LYS A O 1
ATOM 6391 N N . TYR A 1 790 ? -0.378 -11.616 22.818 1.00 94.25 790 TYR A N 1
ATOM 6392 C CA . TYR A 1 790 ? -1.701 -11.008 22.794 1.00 94.25 790 TYR A CA 1
ATOM 6393 C C . TYR A 1 790 ? -2.178 -10.765 24.223 1.00 94.25 790 TYR A C 1
ATOM 6395 O O . TYR A 1 790 ? -2.194 -11.668 25.057 1.00 94.25 790 TYR A O 1
ATOM 6403 N N . SER A 1 791 ? -2.522 -9.512 24.521 1.00 94.19 791 SER A N 1
ATOM 6404 C CA . SER A 1 791 ? -2.973 -9.098 25.850 1.00 94.19 791 SER A CA 1
ATOM 6405 C C . SER A 1 791 ? -4.489 -9.279 26.020 1.00 94.19 791 SER A C 1
ATOM 6407 O O . SER A 1 791 ? -5.211 -9.328 25.022 1.00 94.19 791 SER A O 1
ATOM 6409 N N . PRO A 1 792 ? -5.011 -9.273 27.262 1.00 94.88 792 PRO A N 1
ATOM 6410 C CA . PRO A 1 792 ? -6.437 -9.494 27.523 1.00 94.88 792 PRO A CA 1
ATOM 6411 C C . PRO A 1 792 ? -7.391 -8.483 26.876 1.00 94.88 792 PRO A C 1
ATOM 6413 O O . PRO A 1 792 ? -8.574 -8.764 26.726 1.00 94.88 792 PRO A O 1
ATOM 6416 N N . LEU A 1 793 ? -6.890 -7.293 26.523 1.00 94.62 793 LEU A N 1
ATOM 6417 C CA . LEU A 1 793 ? -7.666 -6.205 25.916 1.00 94.62 793 LEU A CA 1
ATOM 6418 C C . LEU A 1 793 ? -7.313 -5.978 24.438 1.00 94.62 793 LEU A C 1
ATOM 6420 O O . LEU A 1 793 ? -7.530 -4.891 23.896 1.00 94.62 793 LEU A O 1
ATOM 6424 N N . HIS A 1 794 ? -6.689 -6.965 23.787 1.00 94.56 794 HIS A N 1
ATOM 6425 C CA . HIS A 1 794 ? -6.233 -6.823 22.407 1.00 94.56 794 HIS A CA 1
ATOM 6426 C C . HIS A 1 794 ? -7.405 -6.611 21.438 1.00 94.56 794 HIS A C 1
ATOM 6428 O O . HIS A 1 794 ? -7.340 -5.692 20.624 1.00 94.56 794 HIS A O 1
ATOM 6434 N N . ILE A 1 795 ? -8.494 -7.382 21.577 1.00 96.19 795 ILE A N 1
ATOM 6435 C CA . ILE A 1 795 ? -9.702 -7.264 20.739 1.00 96.19 795 ILE A CA 1
ATOM 6436 C C . ILE A 1 795 ? -10.335 -5.876 20.886 1.00 96.19 795 ILE A C 1
ATOM 6438 O O . ILE A 1 795 ? -10.559 -5.204 19.883 1.00 96.19 795 ILE A O 1
ATOM 6442 N N . GLN A 1 796 ? -10.534 -5.391 22.116 1.00 96.00 796 GLN A N 1
ATOM 6443 C CA . GLN A 1 796 ? -11.048 -4.042 22.383 1.00 96.00 796 GLN A CA 1
ATOM 6444 C C . GLN A 1 796 ? -10.172 -2.971 21.726 1.00 96.00 796 GLN A C 1
ATOM 6446 O O . GLN A 1 796 ? -10.682 -2.006 21.158 1.00 96.00 796 GLN A O 1
ATOM 6451 N N . GLY A 1 797 ? -8.848 -3.140 21.798 1.00 95.44 797 GLY A N 1
ATOM 6452 C CA . GLY A 1 797 ? -7.894 -2.233 21.170 1.00 95.44 797 GLY A CA 1
ATOM 6453 C C . GLY A 1 797 ? -8.017 -2.215 19.647 1.00 95.44 797 GLY A C 1
ATOM 6454 O O . GLY A 1 797 ? -8.016 -1.137 19.056 1.00 95.44 797 GLY A O 1
ATOM 6455 N N . ILE A 1 798 ? -8.148 -3.387 19.016 1.00 95.12 798 ILE A N 1
ATOM 6456 C CA . ILE A 1 798 ? -8.350 -3.492 17.565 1.00 95.12 798 ILE A CA 1
ATOM 6457 C C . ILE A 1 798 ? -9.687 -2.860 17.177 1.00 95.12 798 ILE A C 1
ATOM 6459 O O . ILE A 1 798 ? -9.712 -2.051 16.259 1.00 95.12 798 ILE A O 1
ATOM 6463 N N . MET A 1 799 ? -10.782 -3.156 17.881 1.00 96.69 799 MET A N 1
ATOM 6464 C CA . MET A 1 799 ? -12.097 -2.573 17.578 1.00 96.69 799 MET A CA 1
ATOM 6465 C C . MET A 1 799 ? -12.083 -1.044 17.705 1.00 96.69 799 MET A C 1
ATOM 6467 O O . MET A 1 799 ? -12.597 -0.338 16.840 1.00 96.69 799 MET A O 1
ATOM 6471 N N . ALA A 1 800 ? -11.442 -0.506 18.747 1.00 94.50 800 ALA A N 1
ATOM 6472 C CA . ALA A 1 800 ? -11.309 0.939 18.937 1.00 94.50 800 ALA A CA 1
ATOM 6473 C C . ALA A 1 800 ? -10.411 1.604 17.877 1.00 94.50 800 ALA A C 1
ATOM 6475 O O . ALA A 1 800 ? -10.544 2.803 17.621 1.00 94.50 800 ALA A O 1
ATOM 6476 N N . GLY A 1 801 ? -9.498 0.841 17.276 1.00 92.25 801 GLY A N 1
ATOM 6477 C CA . GLY A 1 801 ? -8.551 1.271 16.252 1.00 92.25 801 GLY A CA 1
ATOM 6478 C C . GLY A 1 801 ? -8.774 0.618 14.888 1.00 92.25 801 GLY A C 1
ATOM 6479 O O . GLY A 1 801 ? -7.810 0.519 14.139 1.00 92.25 801 GLY A O 1
ATOM 6480 N N . TRP A 1 802 ? -9.999 0.189 14.555 1.00 93.69 802 TRP A N 1
ATOM 6481 C CA . TRP A 1 802 ? -10.316 -0.672 13.396 1.00 93.69 802 TRP A CA 1
ATOM 6482 C C . TRP A 1 802 ? -9.836 -0.139 12.036 1.00 93.69 802 TRP A C 1
ATOM 6484 O O . TRP A 1 802 ? -9.717 -0.871 11.061 1.00 93.69 802 TRP A O 1
ATOM 6494 N N . PHE A 1 803 ? -9.548 1.154 11.964 1.00 88.44 803 PHE A N 1
ATOM 6495 C CA . PHE A 1 803 ? -9.074 1.868 10.786 1.00 88.44 803 PHE A CA 1
ATOM 6496 C C . PHE A 1 803 ? -7.546 2.024 10.713 1.00 88.44 803 PHE A C 1
ATOM 6498 O O . PHE A 1 803 ? -7.040 2.630 9.770 1.00 88.44 803 PHE A O 1
ATOM 6505 N N . LYS A 1 804 ? -6.805 1.533 11.716 1.00 86.00 804 LYS A N 1
ATOM 6506 C CA . LYS A 1 804 ? -5.339 1.583 11.798 1.00 86.00 804 LYS A CA 1
ATOM 6507 C C . LYS A 1 804 ? -4.772 0.171 11.917 1.00 86.00 804 LYS A C 1
ATOM 6509 O O . LYS A 1 804 ? -4.809 -0.432 12.987 1.00 86.00 804 LYS A O 1
ATOM 6514 N N . GLN A 1 805 ? -4.180 -0.338 10.838 1.00 86.19 805 GLN A N 1
ATOM 6515 C CA . GLN A 1 805 ? -3.668 -1.715 10.823 1.00 86.19 805 GLN A CA 1
ATOM 6516 C C . GLN A 1 805 ? -2.232 -1.871 11.332 1.00 86.19 805 GLN A C 1
ATOM 6518 O O . GLN A 1 805 ? -1.859 -2.984 11.690 1.00 86.19 805 GLN A O 1
ATOM 6523 N N . SER A 1 806 ? -1.458 -0.781 11.398 1.00 77.81 806 SER A N 1
ATOM 6524 C CA . SER A 1 806 ? -0.027 -0.745 11.754 1.00 77.81 806 SER A CA 1
ATOM 6525 C C . SER A 1 806 ? 0.255 -0.604 13.263 1.00 77.81 806 SER A C 1
ATOM 6527 O O . SER A 1 806 ? 1.395 -0.343 13.669 1.00 77.81 806 SER A O 1
ATOM 6529 N N . VAL A 1 807 ? -0.775 -0.736 14.111 1.00 81.06 807 VAL A N 1
ATOM 6530 C CA . VAL A 1 807 ? -0.660 -0.567 15.567 1.00 81.06 807 VAL A CA 1
ATOM 6531 C C . VAL A 1 807 ? -0.232 -1.876 16.228 1.00 81.06 807 VAL A C 1
ATOM 6533 O O . VAL A 1 807 ? -1.049 -2.754 16.481 1.00 81.06 807 VAL A O 1
ATOM 6536 N N . GLU A 1 808 ? 1.045 -1.947 16.596 1.00 81.12 808 GLU A N 1
ATOM 6537 C CA . GLU A 1 808 ? 1.672 -3.121 17.220 1.00 81.12 808 GLU A CA 1
ATOM 6538 C C . GLU A 1 808 ? 1.032 -3.515 18.570 1.00 81.12 808 GLU A C 1
ATOM 6540 O O . GLU A 1 808 ? 0.814 -4.691 18.870 1.00 81.12 808 GLU A O 1
ATOM 6545 N N . LYS A 1 809 ? 0.707 -2.520 19.412 1.00 87.31 809 LYS A N 1
ATOM 6546 C CA . LYS A 1 809 ? 0.137 -2.709 20.761 1.00 87.31 809 LYS A CA 1
ATOM 6547 C C . LYS A 1 809 ? -1.183 -1.951 20.914 1.00 87.31 809 LYS A C 1
ATOM 6549 O O . LYS A 1 809 ? -1.232 -0.949 21.633 1.00 87.31 809 LYS A O 1
ATOM 6554 N N . PRO A 1 810 ? -2.275 -2.433 20.299 1.00 90.75 810 PRO A N 1
ATOM 6555 C CA . PRO A 1 810 ? -3.540 -1.700 20.261 1.00 90.75 810 PRO A CA 1
ATOM 6556 C C . PRO A 1 810 ? -4.136 -1.466 21.660 1.00 90.75 810 PRO A C 1
ATOM 6558 O O . PRO A 1 810 ? -4.677 -0.400 21.938 1.00 90.75 810 PRO A O 1
ATOM 6561 N N . HIS A 1 811 ? -3.944 -2.405 22.591 1.00 89.12 811 HIS A N 1
ATOM 6562 C CA . HIS A 1 811 ? -4.349 -2.259 23.994 1.00 89.12 811 HIS A CA 1
ATOM 6563 C C . HIS A 1 811 ? -3.654 -1.092 24.726 1.00 89.12 811 HIS A C 1
ATOM 6565 O O . HIS A 1 811 ? -4.254 -0.468 25.601 1.00 89.12 811 HIS A O 1
ATOM 6571 N N . ALA A 1 812 ? -2.393 -0.793 24.392 1.00 88.19 812 ALA A N 1
ATOM 6572 C CA . ALA A 1 812 ? -1.634 0.278 25.035 1.00 88.19 812 ALA A CA 1
ATOM 6573 C C . ALA A 1 812 ? -2.131 1.650 24.563 1.00 88.19 812 ALA A C 1
ATOM 6575 O O . ALA A 1 812 ? -2.348 2.538 25.387 1.00 88.19 812 ALA A O 1
ATOM 6576 N N . SER A 1 813 ? -2.387 1.790 23.257 1.00 86.44 813 SER A N 1
ATOM 6577 C CA . SER A 1 813 ? -3.045 2.973 22.691 1.00 86.44 813 SER A CA 1
ATOM 6578 C C . SER A 1 813 ? -4.436 3.176 23.294 1.00 86.44 813 SER A C 1
ATOM 6580 O O . SER A 1 813 ? -4.733 4.265 23.772 1.00 86.44 813 SER A O 1
ATOM 6582 N N . LEU A 1 814 ? -5.238 2.109 23.389 1.00 91.31 814 LEU A N 1
ATOM 6583 C CA . LEU A 1 814 ? -6.551 2.153 24.036 1.00 91.31 814 LEU A CA 1
ATOM 6584 C C . LEU A 1 814 ? -6.459 2.644 25.490 1.00 91.31 814 LEU A C 1
ATOM 6586 O O . LEU A 1 814 ? -7.231 3.505 25.896 1.00 91.31 814 LEU A O 1
ATOM 6590 N N . SER A 1 815 ? -5.510 2.134 26.282 1.00 89.44 815 SER A N 1
ATOM 6591 C CA . SER A 1 815 ? -5.331 2.559 27.679 1.00 89.44 815 SER A CA 1
ATOM 6592 C C . SER A 1 815 ? -4.993 4.047 27.817 1.00 89.44 815 SER A C 1
ATOM 6594 O O . SER A 1 815 ? -5.439 4.681 28.773 1.00 89.44 815 SER A O 1
ATOM 6596 N N . ALA A 1 816 ? -4.216 4.609 26.888 1.00 87.12 816 ALA A N 1
ATOM 6597 C CA . ALA A 1 816 ? -3.927 6.040 26.870 1.00 87.12 816 ALA A CA 1
ATOM 6598 C C . ALA A 1 816 ? -5.181 6.858 26.523 1.00 87.12 816 ALA A C 1
ATOM 6600 O O . ALA A 1 816 ? -5.480 7.827 27.222 1.00 87.12 816 ALA A O 1
ATOM 6601 N N . ASP A 1 817 ? -5.942 6.422 25.516 1.00 89.50 817 ASP A N 1
ATOM 6602 C CA . ASP A 1 817 ? -7.130 7.133 25.0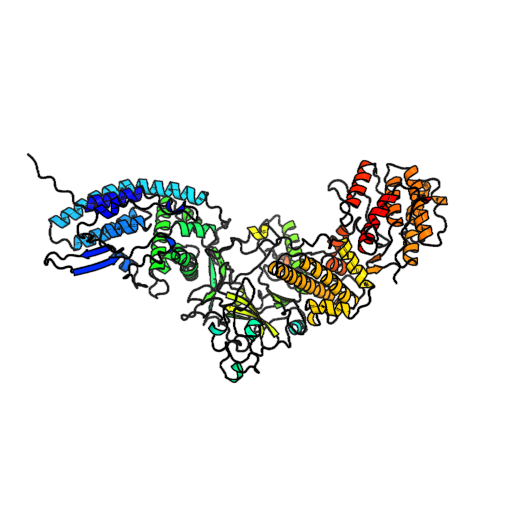35 1.00 89.50 817 ASP A CA 1
ATOM 6603 C C . ASP A 1 817 ? -8.281 7.153 26.064 1.00 89.50 817 ASP A C 1
ATOM 6605 O O . ASP A 1 817 ? -9.066 8.100 26.119 1.00 89.50 817 ASP A O 1
ATOM 6609 N N . LYS A 1 818 ? -8.361 6.140 26.939 1.00 92.25 818 LYS A N 1
ATOM 6610 C CA . LYS A 1 818 ? -9.392 6.034 27.989 1.00 92.25 818 LYS A CA 1
ATOM 6611 C C . LYS A 1 818 ? -9.328 7.134 29.057 1.00 92.25 818 LYS A C 1
ATOM 6613 O O . LYS A 1 818 ? -10.354 7.441 29.672 1.00 92.25 818 LYS A O 1
ATOM 6618 N N . ARG A 1 819 ? -8.145 7.702 29.314 1.00 90.44 819 ARG A N 1
ATOM 6619 C CA . ARG A 1 819 ? -7.861 8.543 30.493 1.00 90.44 819 ARG A CA 1
ATOM 6620 C C . ARG A 1 819 ? -8.617 9.860 30.444 1.00 90.44 819 ARG A C 1
ATOM 6622 O O . ARG A 1 819 ? -8.360 10.709 29.597 1.00 90.44 819 ARG A O 1
ATOM 6629 N N . GLY A 1 820 ? -9.544 10.030 31.372 1.00 89.06 820 GLY A N 1
ATOM 6630 C CA . GLY A 1 820 ? -10.397 11.199 31.482 1.00 89.06 820 GLY A CA 1
ATOM 6631 C C . GLY A 1 820 ? -11.604 11.154 30.555 1.00 89.06 820 GLY A C 1
ATOM 6632 O O . GLY A 1 820 ? -12.689 11.494 30.998 1.00 89.06 820 GLY A O 1
ATOM 6633 N N . ALA A 1 821 ? -11.458 10.673 29.317 1.00 89.94 821 ALA A N 1
ATOM 6634 C CA . ALA A 1 821 ? -12.576 10.565 28.379 1.00 89.94 821 ALA A CA 1
ATOM 6635 C C . ALA A 1 821 ? -13.655 9.590 28.876 1.00 89.94 821 ALA A C 1
ATOM 6637 O O . ALA A 1 821 ? -14.829 9.940 28.881 1.00 89.94 821 ALA A O 1
ATOM 6638 N N . ILE A 1 822 ? -13.270 8.389 29.328 1.00 93.50 822 ILE A N 1
ATOM 6639 C CA . ILE A 1 822 ? -14.215 7.374 29.844 1.00 93.50 822 ILE A CA 1
ATOM 6640 C C . ILE A 1 822 ? -13.776 6.738 31.168 1.00 93.50 822 ILE A C 1
ATOM 6642 O O . ILE A 1 822 ? -14.557 6.051 31.817 1.00 93.50 822 ILE A O 1
ATOM 6646 N N . THR A 1 823 ? -12.516 6.911 31.566 1.00 93.31 823 THR A N 1
ATOM 6647 C CA . THR A 1 823 ? -12.002 6.495 32.875 1.00 93.31 823 THR A CA 1
ATOM 6648 C C . THR A 1 823 ? -11.664 7.743 33.669 1.00 93.31 823 THR A C 1
ATOM 6650 O O . THR A 1 823 ? -10.726 8.456 33.314 1.00 93.31 823 THR A O 1
ATOM 6653 N N . LEU A 1 824 ? -12.433 8.019 34.718 1.00 91.94 824 LEU A N 1
ATOM 6654 C CA . LEU A 1 824 ? -12.203 9.164 35.597 1.00 91.94 824 LEU A CA 1
ATOM 6655 C C . LEU A 1 824 ? -10.967 8.949 36.485 1.00 91.94 824 LEU A C 1
ATOM 6657 O O . LEU A 1 824 ? -10.437 7.841 36.585 1.00 91.94 824 LEU A O 1
ATOM 6661 N N . SER A 1 825 ? -10.488 10.035 37.095 1.00 88.50 825 SER A N 1
ATOM 6662 C CA . SER A 1 825 ? -9.348 9.987 38.013 1.00 88.50 825 SER A CA 1
ATOM 6663 C C . SER A 1 825 ? -9.656 9.125 39.239 1.00 88.50 825 SER A C 1
ATOM 6665 O O . SER A 1 825 ? -10.777 9.116 39.748 1.00 88.50 825 SER A O 1
ATOM 6667 N N . SER A 1 826 ? -8.651 8.388 39.695 1.00 85.62 826 SER A N 1
ATOM 6668 C CA . SER A 1 826 ? -8.742 7.442 40.795 1.00 85.62 826 SER A CA 1
ATOM 6669 C C . SER A 1 826 ? -8.868 8.156 42.132 1.00 85.62 826 SER A C 1
ATOM 6671 O O . SER A 1 826 ? -8.152 9.118 42.412 1.00 85.62 826 SER A O 1
ATOM 6673 N N . LEU A 1 827 ? -9.730 7.615 42.989 1.00 86.44 827 LEU A N 1
ATOM 6674 C CA . LEU A 1 827 ? -9.816 7.989 44.400 1.00 86.44 827 LEU A CA 1
ATOM 6675 C C . LEU A 1 827 ? -8.937 7.093 45.290 1.00 86.44 827 LEU A C 1
ATOM 6677 O O . LEU A 1 827 ? -8.814 7.353 46.482 1.00 86.44 827 LEU A O 1
ATOM 6681 N N . GLU A 1 828 ? -8.318 6.054 44.719 1.00 79.62 828 GLU A N 1
ATOM 6682 C CA . GLU A 1 828 ? -7.490 5.081 45.445 1.00 79.62 828 GLU A CA 1
ATOM 6683 C C . GLU A 1 828 ? -6.083 5.626 45.740 1.00 79.62 828 GLU A C 1
ATOM 6685 O O . GLU A 1 828 ? -5.467 5.266 46.741 1.00 79.62 828 GLU A O 1
ATOM 6690 N N . SER A 1 829 ? -5.563 6.491 44.862 1.00 76.31 829 SER A N 1
ATOM 6691 C CA . SER A 1 829 ? -4.228 7.083 44.973 1.00 76.31 829 SER A CA 1
ATOM 6692 C C . SER A 1 829 ? -4.289 8.576 44.671 1.00 76.31 829 SER A C 1
ATOM 6694 O O . SER A 1 829 ? -4.443 8.992 43.517 1.00 76.31 829 SER A O 1
ATOM 6696 N N . LEU A 1 830 ? -4.180 9.372 45.737 1.00 75.62 830 LEU A N 1
ATOM 6697 C CA . LEU A 1 830 ? -4.310 10.822 45.698 1.00 75.62 830 LEU A CA 1
ATOM 6698 C C . LEU A 1 830 ? -2.940 11.487 45.498 1.00 75.62 830 LEU A C 1
ATOM 6700 O O . LEU A 1 830 ? -2.015 11.203 46.258 1.00 75.62 830 LEU A O 1
ATOM 6704 N N . PRO A 1 831 ? -2.779 12.377 44.505 1.00 73.38 831 PRO A N 1
ATOM 6705 C CA . PRO A 1 831 ? -1.569 13.171 44.373 1.00 73.38 831 PRO A CA 1
ATOM 6706 C C . PRO A 1 831 ? -1.462 14.221 45.491 1.00 73.38 831 PRO A C 1
ATOM 6708 O O . PRO A 1 831 ? -2.425 14.922 45.810 1.00 73.38 831 PRO A O 1
ATOM 6711 N N . GLU A 1 832 ? -0.257 14.393 46.029 1.00 71.56 832 GLU A N 1
ATOM 6712 C CA . GLU A 1 832 ? 0.086 15.512 46.913 1.00 71.56 832 GLU A CA 1
ATOM 6713 C C . GLU A 1 832 ? 0.381 16.766 46.078 1.00 71.56 832 GLU A C 1
ATOM 6715 O O . GLU A 1 832 ? 1.532 17.145 45.869 1.00 71.56 832 GLU A O 1
ATOM 6720 N N . MET A 1 833 ? -0.666 17.388 45.529 1.00 76.62 833 MET A N 1
ATOM 6721 C CA . MET A 1 833 ? -0.529 18.587 44.696 1.00 76.62 833 MET A CA 1
ATOM 6722 C C . MET A 1 833 ? -1.638 19.617 44.931 1.00 76.62 833 MET A C 1
ATOM 6724 O O . MET A 1 833 ? -2.729 19.299 45.419 1.00 76.62 833 MET A O 1
ATOM 6728 N N . GLU A 1 834 ? -1.349 20.871 44.584 1.00 80.81 834 GLU A N 1
ATOM 6729 C CA . GLU A 1 834 ? -2.339 21.947 44.591 1.00 80.81 834 GLU A CA 1
ATOM 6730 C C . GLU A 1 834 ? -3.356 21.766 43.457 1.00 80.81 834 GLU A C 1
ATOM 6732 O O . GLU A 1 834 ? -3.016 21.352 42.350 1.00 80.81 834 GLU A O 1
ATOM 6737 N N . TYR A 1 835 ? -4.613 22.107 43.738 1.00 87.00 835 TYR A N 1
ATOM 6738 C CA . TYR A 1 835 ? -5.698 22.148 42.760 1.00 87.00 835 TYR A CA 1
ATOM 6739 C C . TYR A 1 835 ? -6.371 23.516 42.837 1.00 87.00 835 TYR A C 1
ATOM 6741 O O . TYR A 1 835 ? -7.445 23.680 43.410 1.00 87.00 835 TYR A O 1
ATOM 6749 N N . ASN A 1 836 ? -5.653 24.521 42.338 1.00 85.44 836 ASN A N 1
ATOM 6750 C CA . ASN A 1 836 ? -6.078 25.915 42.358 1.00 85.44 836 ASN A CA 1
ATOM 6751 C C . ASN A 1 836 ? -7.054 26.242 41.210 1.00 85.44 836 ASN A C 1
ATOM 6753 O O . ASN A 1 836 ? -7.275 25.435 40.302 1.00 85.44 836 ASN A O 1
ATOM 6757 N N . GLU A 1 837 ? -7.629 27.446 41.238 1.00 86.69 837 GLU A N 1
ATOM 6758 C CA . GLU A 1 837 ? -8.610 27.895 40.241 1.00 86.69 837 GLU A CA 1
ATOM 6759 C C . GLU A 1 837 ? -8.072 27.873 38.805 1.00 86.69 837 GLU A C 1
ATOM 6761 O O . GLU A 1 837 ? -8.808 27.537 37.878 1.00 86.69 837 GLU A O 1
ATOM 6766 N N . GLU A 1 838 ? -6.786 28.174 38.603 1.00 87.69 838 GLU A N 1
ATOM 6767 C CA . GLU A 1 838 ? -6.167 28.152 37.276 1.00 87.69 838 GLU A CA 1
ATOM 6768 C C . GLU A 1 838 ? -6.121 26.728 36.708 1.00 87.69 838 GLU A C 1
ATOM 6770 O O . GLU A 1 838 ? -6.486 26.488 35.551 1.00 87.69 838 GLU A O 1
ATOM 6775 N N . LEU A 1 839 ? -5.678 25.767 37.523 1.00 85.88 839 LEU A N 1
ATOM 6776 C CA . LEU A 1 839 ? -5.604 24.367 37.132 1.00 85.88 839 LEU A CA 1
ATOM 6777 C C . LEU A 1 839 ? -7.010 23.805 36.896 1.00 85.88 839 LEU A C 1
ATOM 6779 O O . LEU A 1 839 ? -7.275 23.240 35.836 1.00 85.88 839 LEU A O 1
ATOM 6783 N N . ARG A 1 840 ? -7.945 24.050 37.814 1.00 88.75 840 ARG A N 1
ATOM 6784 C CA . ARG A 1 840 ? -9.353 23.670 37.651 1.00 88.75 840 ARG A CA 1
ATOM 6785 C C . ARG A 1 840 ? -9.973 24.261 36.380 1.00 88.75 840 ARG A C 1
ATOM 6787 O O . ARG A 1 840 ? -10.611 23.541 35.612 1.00 88.75 840 ARG A O 1
ATOM 6794 N N . GLY A 1 841 ? -9.735 25.544 36.108 1.00 90.31 841 GLY A N 1
ATOM 6795 C CA . GLY A 1 841 ? -10.218 26.233 34.909 1.00 90.31 841 GLY A CA 1
ATOM 6796 C C . GLY A 1 841 ? -9.697 25.608 33.613 1.00 90.31 841 GLY A C 1
ATOM 6797 O O . GLY A 1 841 ? -10.446 25.482 32.645 1.00 90.31 841 GLY A O 1
ATOM 6798 N N . LYS A 1 842 ? -8.444 25.132 33.598 1.00 89.69 842 LYS A N 1
ATOM 6799 C CA . LYS A 1 842 ? -7.876 24.376 32.467 1.00 89.69 842 LYS A CA 1
ATOM 6800 C C . LYS A 1 842 ? -8.601 23.048 32.229 1.00 89.69 842 LYS A C 1
ATOM 6802 O O . LYS A 1 842 ? -8.844 22.716 31.069 1.00 89.69 842 LYS A O 1
ATOM 6807 N N . LEU A 1 843 ? -8.962 22.308 33.283 1.00 88.75 843 LEU A N 1
ATOM 6808 C CA . LEU A 1 843 ? -9.741 21.071 33.139 1.00 88.75 843 LEU A CA 1
ATOM 6809 C C . LEU A 1 843 ? -11.140 21.362 32.604 1.00 88.75 843 LEU A C 1
ATOM 6811 O O . LEU A 1 843 ? -11.541 20.755 31.617 1.00 88.75 843 LEU A O 1
ATOM 6815 N N . ILE A 1 844 ? -11.857 22.313 33.207 1.00 92.00 844 ILE A N 1
ATOM 6816 C CA . ILE A 1 844 ? -13.210 22.692 32.772 1.00 92.00 844 ILE A CA 1
ATOM 6817 C C . ILE A 1 844 ? -13.196 23.115 31.302 1.00 92.00 844 ILE A C 1
ATOM 6819 O O . ILE A 1 844 ? -13.995 22.616 30.512 1.00 92.00 844 ILE A O 1
ATOM 6823 N N . LYS A 1 845 ? -12.233 23.954 30.906 1.00 93.12 845 LYS A N 1
ATOM 6824 C CA . LYS A 1 845 ? -12.054 24.359 29.509 1.00 93.12 845 LYS A CA 1
ATOM 6825 C C . LYS A 1 845 ? -11.808 23.158 28.588 1.00 93.12 845 LYS A C 1
ATOM 6827 O O . LYS A 1 845 ? -12.409 23.076 27.522 1.00 93.12 845 LYS A O 1
ATOM 6832 N N . HIS A 1 846 ? -10.973 22.199 28.997 1.00 92.06 846 HIS A N 1
ATOM 6833 C CA . HIS A 1 846 ? -10.755 20.965 28.228 1.00 92.06 846 HIS A CA 1
ATOM 6834 C C . HIS A 1 846 ? -12.033 20.130 28.094 1.00 92.06 846 HIS A C 1
ATOM 6836 O O . HIS A 1 846 ? -12.324 19.645 27.005 1.00 92.06 846 HIS A O 1
ATOM 6842 N N . LEU A 1 847 ? -12.810 19.982 29.170 1.00 91.75 847 LEU A N 1
ATOM 6843 C CA . LEU A 1 847 ? -14.085 19.258 29.148 1.00 91.75 847 LEU A CA 1
ATOM 6844 C C . LEU A 1 847 ? -15.112 19.924 28.218 1.00 91.75 847 LEU A C 1
ATOM 6846 O O . LEU A 1 847 ? -15.891 19.220 27.584 1.00 91.75 847 LEU A O 1
ATOM 6850 N N . GLN A 1 848 ? -15.088 21.255 28.097 1.00 91.44 848 GLN A N 1
ATOM 6851 C CA . GLN A 1 848 ? -15.949 22.012 27.180 1.00 91.44 848 GLN A CA 1
ATOM 6852 C C . GLN A 1 848 ? -15.499 21.895 25.720 1.00 91.44 848 GLN A C 1
ATOM 6854 O O . GLN A 1 848 ? -16.316 21.669 24.833 1.00 91.44 848 GLN A O 1
ATOM 6859 N N . GLU A 1 849 ? -14.202 22.056 25.453 1.00 91.31 849 GLU A N 1
ATOM 6860 C CA . GLU A 1 849 ? -13.679 22.142 24.084 1.00 91.31 849 GLU A CA 1
ATOM 6861 C C . GLU A 1 849 ? -13.387 20.769 23.464 1.00 91.31 849 GLU A C 1
ATOM 6863 O O . GLU A 1 849 ? -13.469 20.603 22.246 1.00 91.31 849 GLU A O 1
ATOM 6868 N N . LYS A 1 850 ? -12.976 19.786 24.276 1.00 90.38 850 LYS A N 1
ATOM 6869 C CA . LYS A 1 850 ? -12.456 18.483 23.824 1.00 90.38 850 LYS A CA 1
ATOM 6870 C C . LYS A 1 850 ? -12.916 17.309 24.713 1.00 90.38 850 LYS A C 1
ATOM 6872 O O . LYS A 1 850 ? -12.078 16.489 25.103 1.00 90.38 850 LYS A O 1
ATOM 6877 N N . PRO A 1 851 ? -14.229 17.143 24.976 1.00 90.00 851 PRO A N 1
ATOM 6878 C CA . PRO A 1 851 ? -14.751 16.121 25.896 1.00 90.00 851 PRO A CA 1
ATOM 6879 C C . PRO A 1 851 ? -14.378 14.681 25.512 1.00 90.00 851 PRO A C 1
ATOM 6881 O O . PRO A 1 851 ? -14.169 13.840 26.380 1.00 90.00 851 PRO A O 1
ATOM 6884 N N . ALA A 1 852 ? -14.245 14.391 24.214 1.00 89.31 852 ALA A N 1
ATOM 6885 C CA . ALA A 1 852 ? -13.896 13.059 23.719 1.00 89.31 852 ALA A CA 1
ATOM 6886 C C . ALA A 1 852 ? -12.382 12.762 23.696 1.00 89.31 852 ALA A C 1
ATOM 6888 O O . ALA A 1 852 ? -11.982 11.685 23.251 1.00 89.31 852 ALA A O 1
ATOM 6889 N N . SER A 1 853 ? -11.535 13.715 24.104 1.00 89.94 853 SER A N 1
ATOM 6890 C CA . SER A 1 853 ? -10.075 13.566 24.100 1.00 89.94 853 SER A CA 1
ATOM 6891 C C . SER A 1 853 ? -9.538 13.230 25.491 1.00 89.94 853 SER A C 1
ATOM 6893 O O . SER A 1 853 ? -10.099 13.698 26.489 1.00 89.94 853 SER A O 1
ATOM 6895 N N . PRO A 1 854 ? -8.406 12.508 25.577 1.00 89.75 854 PRO A N 1
ATOM 6896 C CA . PRO A 1 854 ? -7.749 12.256 26.850 1.00 89.75 854 PRO A CA 1
ATOM 6897 C C . PRO A 1 854 ? -7.437 13.557 27.580 1.00 89.75 854 PRO A C 1
ATOM 6899 O O . PRO A 1 854 ? -7.110 14.568 26.947 1.00 89.75 854 PRO A O 1
ATOM 6902 N N . TRP A 1 855 ? -7.524 13.539 28.908 1.00 89.12 855 TRP A N 1
ATOM 6903 C CA . TRP A 1 855 ? -7.176 14.717 29.700 1.00 89.12 855 TRP A CA 1
ATOM 6904 C C . TRP A 1 855 ? -5.701 15.094 29.487 1.00 89.12 855 TRP A C 1
ATOM 6906 O O . TRP A 1 855 ? -4.844 14.210 29.375 1.00 89.12 855 TRP A O 1
ATOM 6916 N N . PRO A 1 856 ? -5.381 16.397 29.411 1.00 79.06 856 PRO A N 1
ATOM 6917 C CA . PRO A 1 856 ? -4.078 16.859 28.955 1.00 79.06 856 PRO A CA 1
ATOM 6918 C C . PRO A 1 856 ? -2.965 16.429 29.918 1.00 79.06 856 PRO A C 1
ATOM 6920 O O . PRO A 1 856 ? -3.031 16.700 31.116 1.00 79.06 856 PRO A O 1
ATOM 6923 N N . ALA A 1 857 ? -1.915 15.799 29.389 1.00 70.38 857 ALA A N 1
ATOM 6924 C CA . ALA A 1 857 ? -0.704 15.454 30.133 1.00 70.38 857 ALA A CA 1
ATOM 6925 C C . ALA A 1 857 ? 0.450 16.391 29.734 1.00 70.38 857 ALA A C 1
ATOM 6927 O O . ALA A 1 857 ? 0.635 16.670 28.549 1.00 70.38 857 ALA A O 1
ATOM 6928 N N . LYS A 1 858 ? 1.245 16.870 30.700 1.00 58.66 858 LYS A N 1
ATOM 6929 C CA . LYS A 1 858 ? 2.497 17.601 30.431 1.00 58.66 858 LYS A CA 1
ATOM 6930 C C . LYS A 1 858 ? 3.695 16.655 30.520 1.00 58.66 858 LYS A C 1
ATOM 6932 O O . LYS A 1 858 ? 3.719 15.756 31.353 1.00 58.66 858 LYS A O 1
ATOM 6937 N N . HIS A 1 859 ? 4.729 16.910 29.718 1.00 49.75 859 HIS A N 1
ATOM 6938 C CA . HIS A 1 859 ? 5.984 16.147 29.749 1.00 49.75 859 HIS A CA 1
ATOM 6939 C C . HIS A 1 859 ? 6.760 16.265 31.079 1.00 49.75 859 HIS A C 1
ATOM 6941 O O . HIS A 1 859 ? 7.523 15.359 31.400 1.00 49.75 859 HIS A O 1
ATOM 6947 N N . SER A 1 860 ? 6.567 17.345 31.847 1.00 50.81 860 SER A N 1
ATOM 6948 C CA . SER A 1 860 ? 7.302 17.639 33.090 1.00 50.81 860 SER A CA 1
ATOM 6949 C C . SER A 1 860 ? 6.521 17.375 34.387 1.00 50.81 860 SER A C 1
ATOM 6951 O O . SER A 1 860 ? 7.123 17.338 35.453 1.00 50.81 860 SER A O 1
ATOM 6953 N N . GLU A 1 861 ? 5.202 17.172 34.319 1.00 55.53 861 GLU A N 1
ATOM 6954 C CA . GLU A 1 861 ? 4.314 16.956 35.473 1.00 55.53 861 GLU A CA 1
ATOM 6955 C C . GLU A 1 861 ? 3.435 15.733 35.167 1.00 55.53 861 GLU A C 1
ATOM 6957 O O . GLU A 1 861 ? 2.578 15.789 34.281 1.00 55.53 861 GLU A O 1
ATOM 6962 N N . ARG A 1 862 ? 3.654 14.598 35.854 1.00 51.28 862 ARG A N 1
ATOM 6963 C CA . ARG A 1 862 ? 2.771 13.421 35.727 1.00 51.28 862 ARG A CA 1
ATOM 6964 C C . ARG A 1 862 ? 1.365 13.832 36.163 1.00 51.28 862 ARG A C 1
ATOM 6966 O O . ARG A 1 862 ? 1.168 14.077 37.341 1.00 51.28 862 ARG A O 1
ATOM 6973 N N . TYR A 1 863 ? 0.441 13.887 35.202 1.00 60.81 863 TYR A N 1
ATOM 6974 C CA . TYR A 1 863 ? -1.004 14.093 35.358 1.00 60.81 863 TYR A CA 1
ATOM 6975 C C . TYR A 1 863 ? -1.381 15.044 36.504 1.00 60.81 863 TYR A C 1
ATOM 6977 O O . TYR A 1 863 ? -1.658 14.577 37.608 1.00 60.81 863 TYR A O 1
ATOM 6985 N N . PRO A 1 864 ? -1.523 16.358 36.255 1.00 66.56 864 PRO A N 1
ATOM 6986 C CA . PRO A 1 864 ? -2.005 17.282 37.286 1.00 66.56 864 PRO A CA 1
ATOM 6987 C C . PRO A 1 864 ? -3.483 17.039 37.667 1.00 66.56 864 PRO A C 1
ATOM 6989 O O . PRO A 1 864 ? -4.082 17.814 38.400 1.00 66.56 864 PRO A O 1
ATOM 6992 N N . TRP A 1 865 ? -4.072 15.958 37.149 1.00 75.19 865 TRP A N 1
ATOM 6993 C CA . TRP A 1 865 ? -5.458 15.552 37.309 1.00 75.19 865 TRP A CA 1
ATOM 6994 C C . TRP A 1 865 ? -5.599 14.229 38.082 1.00 75.19 865 TRP A C 1
ATOM 6996 O O . TRP A 1 865 ? -6.626 13.561 37.966 1.00 75.19 865 TRP A O 1
ATOM 7006 N N . GLY A 1 866 ? -4.562 13.811 38.815 1.00 73.69 866 GLY A N 1
ATOM 7007 C CA . GLY A 1 866 ? -4.520 12.552 39.563 1.00 73.69 866 GLY A CA 1
ATOM 7008 C C . GLY A 1 866 ? -4.102 11.332 38.742 1.00 73.69 866 GLY A C 1
ATOM 7009 O O . GLY A 1 866 ? -3.623 11.433 37.612 1.00 73.69 866 GLY A O 1
ATOM 7010 N N . THR A 1 867 ? -4.222 10.151 39.348 1.00 80.94 867 THR A N 1
ATOM 7011 C CA . THR A 1 867 ? -3.856 8.878 38.712 1.00 80.94 867 THR A CA 1
ATOM 7012 C C . THR A 1 867 ? -5.076 8.245 38.048 1.00 80.94 867 THR A C 1
ATOM 7014 O O . THR A 1 867 ? -6.195 8.453 38.484 1.00 80.94 867 THR A O 1
ATOM 7017 N N . PHE A 1 868 ? -4.890 7.441 37.003 1.00 86.94 868 PHE A N 1
ATOM 7018 C CA . PHE A 1 868 ? -5.992 6.722 36.339 1.00 86.94 868 PHE A CA 1
ATOM 7019 C C . PHE A 1 868 ? -5.979 5.227 36.685 1.00 86.94 868 PHE A C 1
ATOM 7021 O O . PHE A 1 868 ? -6.249 4.378 35.835 1.00 86.94 868 PHE A O 1
ATOM 7028 N N . VAL A 1 869 ? -5.589 4.897 37.922 1.00 84.75 869 VAL A N 1
ATOM 7029 C CA . VAL A 1 869 ? -5.675 3.527 38.446 1.00 84.75 869 VAL A CA 1
ATOM 7030 C C . VAL A 1 869 ? -7.150 3.170 38.612 1.00 84.75 869 VAL A C 1
ATOM 7032 O O . VAL A 1 869 ? -7.906 3.918 39.224 1.00 84.75 869 VAL A O 1
ATOM 7035 N N . ASN A 1 870 ? -7.560 2.041 38.041 1.00 85.69 870 ASN A N 1
ATOM 7036 C CA . ASN A 1 870 ? -8.952 1.608 38.023 1.00 85.69 870 ASN A CA 1
ATOM 7037 C C . ASN A 1 870 ? -9.047 0.142 38.453 1.00 85.69 870 ASN A C 1
ATOM 7039 O O . ASN A 1 870 ? -9.214 -0.750 37.614 1.00 85.69 870 ASN A O 1
ATOM 7043 N N . SER A 1 871 ? -8.902 -0.111 39.755 1.00 86.19 871 SER A N 1
ATOM 7044 C CA . SER A 1 871 ? -8.933 -1.471 40.307 1.00 86.19 871 SER A CA 1
ATOM 7045 C C . SER A 1 871 ? -10.317 -2.109 40.157 1.00 86.19 871 SER A C 1
ATOM 7047 O O . SER A 1 871 ? -10.417 -3.309 39.904 1.00 86.19 871 SER A O 1
ATOM 7049 N N . ALA A 1 872 ? -11.374 -1.290 40.186 1.00 85.00 872 ALA A N 1
ATOM 7050 C CA . ALA A 1 872 ? -12.757 -1.697 39.929 1.00 85.00 872 ALA A CA 1
ATOM 7051 C C . ALA A 1 872 ? -13.007 -2.171 38.484 1.00 85.00 872 ALA A C 1
ATOM 7053 O O . ALA A 1 872 ? -13.990 -2.862 38.218 1.00 85.00 872 ALA A O 1
ATOM 7054 N N . ARG A 1 873 ? -12.145 -1.777 37.532 1.00 89.62 873 ARG A N 1
ATOM 7055 C CA . ARG A 1 873 ? -12.337 -1.950 36.078 1.00 89.62 873 ARG A CA 1
ATOM 7056 C C . ARG A 1 873 ? -13.650 -1.351 35.556 1.00 89.62 873 ARG A C 1
ATOM 7058 O O . ARG A 1 873 ? -14.153 -1.784 34.521 1.00 89.62 873 ARG A O 1
ATOM 7065 N N . VAL A 1 874 ? -14.189 -0.350 36.252 1.00 93.44 874 VAL A N 1
ATOM 7066 C CA . VAL A 1 874 ? -15.425 0.347 35.876 1.00 93.44 874 VAL A CA 1
ATOM 7067 C C . VAL A 1 874 ? -15.082 1.609 35.095 1.00 93.44 874 VAL A C 1
ATOM 7069 O O . VAL A 1 874 ? -14.210 2.385 35.478 1.00 93.44 874 VAL A O 1
ATOM 7072 N N . MET A 1 875 ? -15.754 1.803 33.973 1.00 95.31 875 MET A N 1
ATOM 7073 C CA . MET A 1 875 ? -15.657 2.967 33.102 1.00 95.31 875 MET A CA 1
ATOM 7074 C C . MET A 1 875 ? -17.025 3.636 33.017 1.00 95.31 875 MET A C 1
ATOM 7076 O O . MET A 1 875 ? -18.056 2.993 33.201 1.00 95.31 875 MET A O 1
ATOM 7080 N N . GLY A 1 876 ? -17.023 4.928 32.736 1.00 94.44 876 GLY A N 1
ATOM 7081 C CA . GLY A 1 876 ? -18.212 5.762 32.678 1.00 94.44 876 GLY A CA 1
ATOM 7082 C C . GLY A 1 876 ? -17.826 7.211 32.933 1.00 94.44 876 GLY A C 1
ATOM 7083 O O . GLY A 1 876 ? -16.961 7.498 33.764 1.00 94.44 876 GLY A O 1
ATOM 7084 N N . SER A 1 877 ? -18.426 8.122 32.178 1.00 95.06 877 SER A N 1
ATOM 7085 C CA . SER A 1 877 ? -18.233 9.555 32.362 1.00 95.06 877 SER A CA 1
ATOM 7086 C C . SER A 1 877 ? -19.387 10.333 31.724 1.00 95.06 877 SER A C 1
ATOM 7088 O O . SER A 1 877 ? -19.978 9.847 30.754 1.00 95.06 877 SER A O 1
ATOM 7090 N N . PRO A 1 878 ? -19.634 11.584 32.151 1.00 94.44 878 PRO A N 1
ATOM 7091 C CA . PRO A 1 878 ? -20.585 12.459 31.464 1.00 94.44 878 PRO A CA 1
ATOM 7092 C C . PRO A 1 878 ? -20.209 12.716 29.997 1.00 94.44 878 PRO A C 1
ATOM 7094 O O . PRO A 1 878 ? -21.076 12.947 29.163 1.00 94.44 878 PRO A O 1
ATOM 7097 N N . MET A 1 879 ? -18.913 12.649 29.665 1.00 92.44 879 MET A N 1
ATOM 7098 C CA . MET A 1 879 ? -18.417 12.775 28.293 1.00 92.44 879 MET A CA 1
ATOM 7099 C C . MET A 1 879 ? -18.801 11.565 27.437 1.00 92.44 879 MET A C 1
ATOM 7101 O O . MET A 1 879 ? -19.031 11.716 26.241 1.00 92.44 879 MET A O 1
ATOM 7105 N N . PHE A 1 880 ? -18.863 10.370 28.032 1.00 93.12 880 PHE A N 1
ATOM 7106 C CA . PHE A 1 880 ? -19.324 9.161 27.356 1.00 93.12 880 PHE A CA 1
ATOM 7107 C C . PHE A 1 880 ? -20.841 9.167 27.147 1.00 93.12 880 PHE A C 1
ATOM 7109 O O . PHE A 1 880 ? -21.319 8.789 26.076 1.00 93.12 880 PHE A O 1
ATOM 7116 N N . ASP A 1 881 ? -21.587 9.654 28.140 1.00 91.06 881 ASP A N 1
ATOM 7117 C CA . ASP A 1 881 ? -23.051 9.731 28.099 1.00 91.06 881 ASP A CA 1
ATOM 7118 C C . ASP A 1 881 ? -23.567 10.593 26.932 1.00 91.06 881 ASP A C 1
ATOM 7120 O O . ASP A 1 881 ? -24.607 10.267 26.351 1.00 91.06 881 ASP A O 1
ATOM 7124 N N . THR A 1 882 ? -22.791 11.612 26.526 1.00 83.00 882 THR A N 1
ATOM 7125 C CA . THR A 1 882 ? -23.036 12.448 25.335 1.00 83.00 882 THR A CA 1
ATOM 7126 C C . THR A 1 882 ? -23.274 11.642 24.069 1.00 83.00 882 THR A C 1
ATOM 7128 O O . THR A 1 882 ? -24.083 12.033 23.235 1.00 83.00 882 THR A O 1
ATOM 7131 N N . PHE A 1 883 ? -22.588 10.512 23.916 1.00 74.62 883 PHE A N 1
ATOM 7132 C CA . PHE A 1 883 ? -22.752 9.668 22.741 1.00 74.62 883 PHE A CA 1
ATOM 7133 C C . PHE A 1 883 ? -23.911 8.676 22.878 1.00 74.62 883 PHE A C 1
ATOM 7135 O O . PHE A 1 883 ? -24.530 8.307 21.884 1.00 74.62 883 PHE A O 1
ATOM 7142 N N . HIS A 1 884 ? -24.165 8.183 24.090 1.00 69.75 884 HIS A N 1
ATOM 7143 C CA . HIS A 1 884 ? -25.073 7.057 24.255 1.00 69.75 884 HIS A CA 1
ATOM 7144 C C . HIS A 1 884 ? -26.539 7.473 24.233 1.00 69.75 884 HIS A C 1
ATOM 7146 O O . HIS A 1 884 ? -27.325 6.841 23.535 1.00 69.75 884 HIS A O 1
ATOM 7152 N N . ASN A 1 885 ? -26.894 8.509 25.002 1.00 69.00 885 ASN A N 1
ATOM 7153 C CA . ASN A 1 885 ? -28.295 8.834 25.283 1.00 69.00 885 ASN A CA 1
ATOM 7154 C C . ASN A 1 885 ? -28.600 10.321 25.479 1.00 69.00 885 ASN A C 1
ATOM 7156 O O . ASN A 1 885 ? -29.774 10.682 25.487 1.00 69.00 885 ASN A O 1
ATOM 7160 N N . ASP A 1 886 ? -27.599 11.173 25.706 1.00 81.00 886 ASP A N 1
ATOM 7161 C CA . ASP A 1 886 ? -27.854 12.535 26.175 1.00 81.00 886 ASP A CA 1
ATOM 7162 C C . ASP A 1 886 ? -26.789 13.513 25.685 1.00 81.00 886 ASP A C 1
ATOM 7164 O O . ASP A 1 886 ? -25.796 13.750 26.370 1.00 81.00 886 ASP A O 1
ATOM 7168 N N . GLU A 1 887 ? -27.009 14.114 24.512 1.00 83.38 887 GLU A N 1
ATOM 7169 C CA . GLU A 1 887 ? -26.075 15.061 23.883 1.00 83.38 887 GLU A CA 1
ATOM 7170 C C . GLU A 1 887 ? -25.688 16.237 24.803 1.00 83.38 887 GLU A C 1
ATOM 7172 O O . GLU A 1 887 ? -24.595 16.795 24.687 1.00 83.38 887 GLU A O 1
ATOM 7177 N N . GLU A 1 888 ? -26.536 16.579 25.776 1.00 88.38 888 GLU A N 1
ATOM 7178 C CA . GLU A 1 888 ? -26.290 17.652 26.737 1.00 88.38 888 GLU A CA 1
ATOM 7179 C C . GLU A 1 888 ? -25.643 17.175 28.047 1.00 88.38 888 GLU A C 1
ATOM 7181 O O . GLU A 1 888 ? -25.434 17.995 28.943 1.00 88.38 888 GLU A O 1
ATOM 7186 N N . ALA A 1 889 ? -25.294 15.891 28.190 1.00 90.44 889 ALA A N 1
ATOM 7187 C CA . ALA A 1 889 ? -24.817 15.309 29.449 1.00 90.44 889 ALA A CA 1
ATOM 7188 C C . ALA A 1 889 ? -23.642 16.086 30.061 1.00 90.44 889 ALA A C 1
ATOM 7190 O O . ALA A 1 889 ? -23.681 16.456 31.239 1.00 90.44 889 ALA A O 1
ATOM 7191 N N . ILE A 1 890 ? -22.615 16.393 29.260 1.00 92.06 890 ILE A N 1
ATOM 7192 C CA . ILE A 1 890 ? -21.458 17.165 29.723 1.00 92.06 890 ILE A CA 1
ATOM 7193 C C . ILE A 1 890 ? -21.824 18.617 30.044 1.00 92.06 890 ILE A C 1
ATOM 7195 O O . ILE A 1 890 ? -21.410 19.140 31.078 1.00 92.06 890 ILE A O 1
ATOM 7199 N N . THR A 1 891 ? -22.655 19.258 29.220 1.00 92.62 891 THR A N 1
ATOM 7200 C CA . THR A 1 891 ? -23.117 20.637 29.438 1.00 92.62 891 THR A CA 1
ATOM 7201 C C . THR A 1 891 ? -23.915 20.744 30.735 1.00 92.62 891 THR A C 1
ATOM 7203 O O . THR A 1 891 ? -23.680 21.648 31.540 1.00 92.62 891 THR A O 1
ATOM 7206 N N . ARG A 1 892 ? -24.814 19.785 30.987 1.00 93.31 892 ARG A N 1
ATOM 7207 C CA . ARG A 1 892 ? -25.595 19.689 32.222 1.00 93.31 892 ARG A CA 1
ATOM 7208 C C . ARG A 1 892 ? -24.688 19.442 33.418 1.00 93.31 892 ARG A C 1
ATOM 7210 O O . ARG A 1 892 ? -24.801 20.157 34.406 1.00 93.31 892 ARG A O 1
ATOM 7217 N N . CYS A 1 893 ? -23.758 18.497 33.319 1.00 94.81 893 CYS A N 1
ATOM 7218 C CA . CYS A 1 893 ? -22.795 18.230 34.383 1.00 94.81 893 CYS A CA 1
ATOM 7219 C C . CYS A 1 893 ? -22.006 19.498 34.756 1.00 94.81 893 CYS A C 1
ATOM 7221 O O . CYS A 1 893 ? -21.996 19.907 35.914 1.00 94.81 893 CYS A O 1
ATOM 7223 N N . LEU A 1 894 ? -21.440 20.204 33.775 1.00 95.19 894 LEU A N 1
ATOM 7224 C CA . LEU A 1 894 ? -20.676 21.428 34.031 1.00 95.19 894 LEU A CA 1
ATOM 7225 C C . LEU A 1 894 ? -21.537 22.567 34.598 1.00 95.19 894 LEU A C 1
ATOM 7227 O O . LEU A 1 894 ? -21.070 23.301 35.467 1.00 95.19 894 LEU A O 1
ATOM 7231 N N . LYS A 1 895 ? -22.801 22.691 34.172 1.00 95.31 895 LYS A N 1
ATOM 7232 C CA . LYS A 1 895 ? -23.749 23.687 34.703 1.00 95.31 895 LYS A CA 1
ATOM 7233 C C . LYS A 1 895 ? -23.974 23.538 36.211 1.00 95.31 895 LYS A C 1
ATOM 7235 O O . LYS A 1 895 ? -24.123 24.542 36.903 1.00 95.31 895 LYS A O 1
ATOM 7240 N N . TYR A 1 896 ? -24.008 22.307 36.721 1.00 96.06 896 TYR A N 1
ATOM 7241 C CA . TYR A 1 896 ? -24.278 22.019 38.134 1.00 96.06 896 TYR A CA 1
ATOM 7242 C C . TYR A 1 896 ? -23.017 21.758 38.970 1.00 96.06 896 TYR A C 1
ATOM 7244 O O . TYR A 1 896 ? -23.127 21.463 40.166 1.00 96.06 896 TYR A O 1
ATOM 7252 N N . LEU A 1 897 ? -21.826 21.893 38.378 1.00 94.25 897 LEU A N 1
ATOM 7253 C CA . LEU A 1 897 ? -20.551 21.556 39.013 1.00 94.25 897 LEU A CA 1
ATOM 7254 C C . LEU A 1 897 ? -20.364 22.259 40.367 1.00 94.25 897 LEU A C 1
ATOM 7256 O O . LEU A 1 897 ? -19.955 21.614 41.339 1.00 94.25 897 LEU A O 1
ATOM 7260 N N . ASP A 1 898 ? -20.751 23.536 40.443 1.00 92.94 898 ASP A N 1
ATOM 7261 C CA . ASP A 1 898 ? -20.642 24.410 41.623 1.00 92.94 898 ASP A CA 1
ATOM 7262 C C . ASP A 1 898 ? -21.988 24.735 42.298 1.00 92.94 898 ASP A C 1
ATOM 7264 O O . ASP A 1 898 ? -22.042 25.498 43.260 1.00 92.94 898 ASP A O 1
ATOM 7268 N N . VAL A 1 899 ? -23.084 24.127 41.837 1.00 96.19 899 VAL A N 1
ATOM 7269 C CA . VAL A 1 899 ? -24.421 24.300 42.429 1.00 96.19 899 VAL A CA 1
ATOM 7270 C C . VAL A 1 899 ? -24.558 23.407 43.668 1.00 96.19 899 VAL A C 1
ATOM 7272 O O . VAL A 1 899 ? -24.187 22.238 43.568 1.00 96.19 899 VAL A O 1
ATOM 7275 N N . PRO A 1 900 ? -25.125 23.872 44.803 1.00 95.50 900 PRO A N 1
ATOM 7276 C CA . PRO A 1 900 ? -25.324 23.048 46.001 1.00 95.50 900 PRO A CA 1
ATOM 7277 C C . PRO A 1 900 ? -26.086 21.744 45.731 1.00 95.50 900 PRO A C 1
ATOM 7279 O O . PRO A 1 900 ? -26.976 21.697 44.880 1.00 95.50 900 PRO A O 1
ATOM 7282 N N . ALA A 1 901 ? -25.768 20.682 46.472 1.00 94.12 901 ALA A N 1
ATOM 7283 C CA . ALA A 1 901 ? -26.268 19.325 46.237 1.00 94.12 901 ALA A CA 1
ATOM 7284 C C . ALA A 1 901 ? -27.799 19.212 46.250 1.00 94.12 901 ALA A C 1
ATOM 7286 O O . ALA A 1 901 ? -28.362 18.414 45.505 1.00 94.12 901 ALA A O 1
ATOM 7287 N N . GLU A 1 902 ? -28.486 20.003 47.079 1.00 92.00 902 GLU A N 1
ATOM 7288 C CA . GLU A 1 902 ? -29.955 19.997 47.155 1.00 92.00 902 GLU A CA 1
ATOM 7289 C C . GLU A 1 902 ? -30.627 20.650 45.941 1.00 92.00 902 GLU A C 1
ATOM 7291 O O . GLU A 1 902 ? -31.775 20.332 45.640 1.00 92.00 902 GLU A O 1
ATOM 7296 N N . SER A 1 903 ? -29.899 21.507 45.224 1.00 94.50 903 SER A N 1
ATOM 7297 C CA . SER A 1 903 ? -30.361 22.194 44.013 1.00 94.50 903 SER A CA 1
ATOM 7298 C C . SER A 1 903 ? -29.853 21.532 42.728 1.00 94.50 903 SER A C 1
ATOM 7300 O O . SER A 1 903 ? -30.085 22.050 41.637 1.00 94.50 903 SER A O 1
ATOM 7302 N N . CYS A 1 904 ? -29.124 20.418 42.842 1.00 93.88 904 CYS A N 1
ATOM 7303 C CA . CYS A 1 904 ? -28.629 19.660 41.700 1.00 93.88 904 CYS A CA 1
ATOM 7304 C C . CYS A 1 904 ? -29.727 18.787 41.092 1.00 93.88 904 CYS A C 1
ATOM 7306 O O . CYS A 1 904 ? -30.413 18.057 41.808 1.00 93.88 904 CYS A O 1
ATOM 7308 N N . ASP A 1 905 ? -29.817 18.806 39.765 1.00 90.06 905 ASP A N 1
ATOM 7309 C CA . ASP A 1 905 ? -30.697 17.927 39.000 1.00 90.06 905 ASP A CA 1
ATOM 7310 C C . ASP A 1 905 ? -29.891 16.751 38.431 1.00 90.06 905 ASP A C 1
ATOM 7312 O O . ASP A 1 905 ? -29.156 16.888 37.450 1.00 90.06 905 ASP A O 1
ATOM 7316 N N . ILE A 1 906 ? -29.964 15.602 39.111 1.00 89.81 906 ILE A N 1
ATOM 7317 C CA . ILE A 1 906 ? -29.189 14.412 38.747 1.00 89.81 906 ILE A CA 1
ATOM 7318 C C . ILE A 1 906 ? -29.923 13.670 37.624 1.00 89.81 906 ILE A C 1
ATOM 7320 O O . ILE A 1 906 ? -31.051 13.220 37.845 1.00 89.81 906 ILE A O 1
ATOM 7324 N N . PRO A 1 907 ? -29.289 13.450 36.458 1.00 90.12 907 PRO A N 1
ATOM 7325 C CA . PRO A 1 907 ? -29.934 12.732 35.368 1.00 90.12 907 PRO A CA 1
ATOM 7326 C C . PRO A 1 907 ? -30.210 11.265 35.732 1.00 90.12 907 PRO A C 1
ATOM 7328 O O . PRO A 1 907 ? -29.437 10.661 36.493 1.00 90.12 907 PRO A O 1
ATOM 7331 N N . PRO A 1 908 ? -31.279 10.656 35.185 1.00 89.19 908 PRO A N 1
ATOM 7332 C CA . PRO A 1 908 ? -31.602 9.261 35.450 1.00 89.19 908 PRO A CA 1
ATOM 7333 C C . PRO A 1 908 ? -30.452 8.342 35.027 1.00 89.19 908 PRO A C 1
ATOM 7335 O O . PRO A 1 908 ? -29.726 8.617 34.077 1.00 89.19 908 PRO A O 1
ATOM 7338 N N . TYR A 1 909 ? -30.267 7.247 35.762 1.00 89.44 909 TYR A N 1
ATOM 7339 C CA . TYR A 1 909 ? -29.334 6.206 35.341 1.00 89.44 909 TYR A CA 1
ATOM 7340 C C . TYR A 1 909 ? -29.932 5.429 34.170 1.00 89.44 909 TYR A C 1
ATOM 7342 O O . TYR A 1 909 ? -31.095 5.017 34.247 1.00 89.44 909 TYR A O 1
ATOM 7350 N N . TYR A 1 910 ? -29.140 5.215 33.124 1.00 83.69 910 TYR A N 1
ATOM 7351 C CA . TYR A 1 910 ? -29.554 4.406 31.992 1.00 83.69 910 TYR A CA 1
ATOM 7352 C C . TYR A 1 910 ? -29.568 2.932 32.383 1.00 83.69 910 TYR A C 1
ATOM 7354 O O . TYR A 1 910 ? -28.571 2.389 32.851 1.00 83.69 910 TYR A O 1
ATOM 7362 N N . ASP A 1 911 ? -30.711 2.292 32.184 1.00 70.94 911 ASP A N 1
ATOM 7363 C CA . ASP A 1 911 ? -30.892 0.857 32.368 1.00 70.94 911 ASP A CA 1
ATOM 7364 C C . ASP A 1 911 ? -31.258 0.260 31.013 1.00 70.94 911 ASP A C 1
ATOM 7366 O O . ASP A 1 911 ? -31.878 0.947 30.195 1.00 70.94 911 ASP A O 1
ATOM 7370 N N . LEU A 1 912 ? -30.871 -0.991 30.769 1.00 63.38 912 LEU A N 1
ATOM 7371 C CA . LEU A 1 912 ? -31.278 -1.676 29.542 1.00 63.38 912 LEU A CA 1
ATOM 7372 C C . LEU A 1 912 ? -32.816 -1.708 29.453 1.00 63.38 912 LEU A C 1
ATOM 7374 O O . LEU A 1 912 ? -33.458 -1.933 30.483 1.00 63.38 912 LEU A O 1
ATOM 7378 N N . PRO A 1 913 ? -33.398 -1.475 28.262 1.00 49.44 913 PRO A N 1
ATOM 7379 C CA . PRO A 1 913 ? -34.811 -1.741 28.011 1.00 49.44 913 PRO A CA 1
ATOM 7380 C C . PRO A 1 913 ? -35.208 -3.188 28.309 1.00 49.44 913 PRO A C 1
ATOM 7382 O O . PRO A 1 913 ? -34.399 -4.096 27.997 1.00 49.44 913 PRO A O 1
#

Solvent-accessible surface area (backbone atoms only — not comparable to full-atom values): 51049 Å² total; per-residue (Å²): 136,80,81,80,80,74,78,78,60,68,67,58,58,52,51,49,47,44,54,51,45,61,69,65,53,58,85,55,60,87,70,70,58,61,98,89,64,83,78,86,75,76,65,69,73,63,70,68,74,71,60,93,70,61,57,81,67,82,72,87,90,68,85,57,56,40,48,40,42,68,56,103,84,52,102,57,78,74,46,76,49,74,46,78,75,86,81,95,54,80,89,69,67,87,65,94,64,62,95,80,67,65,67,59,57,77,49,50,67,62,48,52,57,70,63,48,77,50,71,62,47,51,39,50,38,55,79,21,41,47,52,59,40,57,67,57,50,45,52,56,47,49,53,45,48,53,54,52,54,74,66,44,89,48,70,66,53,46,50,50,55,50,53,51,49,54,56,50,54,58,49,48,65,59,49,41,55,56,44,52,50,52,52,52,58,50,52,54,51,57,67,72,71,54,89,47,69,61,93,77,79,85,82,58,71,60,72,60,83,75,81,76,59,46,77,53,96,58,67,42,53,76,57,71,84,67,58,59,57,75,38,52,45,89,63,72,22,72,40,88,46,60,46,26,73,39,51,72,43,46,34,52,67,38,81,89,80,73,42,44,59,42,84,20,60,19,54,49,70,35,22,30,54,29,83,84,14,52,23,47,72,68,72,42,52,54,51,34,42,75,73,68,67,52,47,57,43,76,84,60,36,28,38,81,41,70,29,53,28,22,28,53,32,26,45,50,49,54,63,72,40,44,37,48,78,89,48,81,59,59,54,47,32,53,53,45,53,47,49,27,29,31,53,65,41,89,70,60,49,34,42,55,62,55,22,32,51,49,49,51,67,40,67,80,68,84,55,44,43,66,48,31,51,38,30,52,10,33,48,35,34,52,54,32,47,25,76,76,65,35,59,67,66,48,49,68,52,48,45,30,37,56,76,29,53,19,31,31,28,62,23,82,88,34,45,57,37,56,36,47,44,35,65,61,32,12,34,34,30,53,42,40,60,46,50,50,48,51,42,43,44,52,51,52,40,53,54,45,48,73,70,61,82,53,84,79,78,71,77,80,89,83,67,63,47,76,50,58,48,52,61,88,36,91,42,18,30,43,64,34,36,32,38,24,70,56,33,12,44,75,61,71,30,42,39,64,21,70,74,46,43,31,45,80,40,63,30,34,44,90,46,23,60,45,38,41,27,28,23,61,37,68,41,47,54,50,32,69,47,18,26,63,76,85,41,69,34,86,45,68,67,60,26,70,71,28,65,30,41,53,41,41,95,68,51,76,52,36,58,36,41,68,56,74,69,81,78,72,59,62,82,79,71,35,60,42,41,42,51,47,46,53,48,48,14,45,75,47,79,70,52,70,69,37,52,54,49,26,49,76,72,19,47,30,55,67,60,50,62,92,55,55,56,37,55,50,34,32,53,22,57,52,49,53,54,50,52,54,56,42,72,71,43,94,46,72,67,59,30,47,57,52,49,57,51,50,53,53,30,45,47,42,40,52,45,34,45,53,54,52,33,75,66,41,59,86,71,60,58,37,44,78,46,50,70,63,55,50,30,40,43,47,61,30,86,50,77,68,10,53,42,43,37,52,60,74,45,39,88,82,37,88,69,47,67,75,65,70,58,92,60,96,44,49,68,53,39,32,52,42,36,32,49,50,20,55,53,30,30,74,77,30,58,49,28,26,87,11,28,43,47,19,54,50,35,43,44,59,38,45,32,30,49,47,30,30,74,49,71,42,61,61,43,66,51,69,78,50,89,80,58,97,75,70,48,77,98,53,84,75,58,87,75,58,84,40,57,47,80,45,54,38,46,36,60,59,14,42,65,64,35,38,79,55,86,86,59,77,56,33,37,60,56,43,59,56,51,34,35,54,16,31,31,54,58,26,72,86,51,76,59,96,48,77,32,39,72,70,60,50,50,53,50,54,50,40,54,71,77,41,35,54,42,45,61,82,70,53,100,89,44,87,38,92,69,44,37,73,66,57,88,66,48,64,32,40,21,23,46,37,31,31,68,76,82,33,76,54,36,42,60,54,44,62,72,41,68,86,48,58,50,91,78,47,85,71,67,74,70,63,66,87,132

pLDDT: mean 82.56, std 17.73, range [27.42, 98.62]

InterPro domains:
  IPR001214 SET domain [PF00856] (413-534)
  IPR001214 SET domain [PS50280] (391-534)
  IPR001214 SET domain [SM00317] (393-540)
  IPR045606 ATXR3, C-terminal [PF19633] (629-889)
  IPR046341 SET domain superfamily [G3DSA:2.170.270.10] (389-572)
  IPR046341 SET domain superfamily [SSF82199] (207-318)
  IPR046341 SET domain superfamily [SSF82199] (397-556)

Foldseek 3Di:
DDDDPPPDDPQLVLLVVLLVCLLVPLLCPVVPDPPPDDDDDDPPVVVVVPDPFWDWPCDDDDQWTWTFGDDPPDPDTPDTDTDRDDDPDPLPCQDPDPVPDDFADLALVVVLLVVLADSVSLSVCSVQLLALALVSSVVSVVSNLVVQCVVDDDPVSNVVSVVSNVVSVVSSVVSRVSSLVSLVVVVVVLLVPQPFDADDDDFDQDFDDAADAAEDPAAAEPDDDCLQVLFFAPDAAAWQLPQFQDLVSQAFQDPLVQAGPHPTPQSRVQAAHDCPYPNNVVVRGNSACSVVVVADDDPAWKHKDWFKFGFPQLLSVLLSQWTDDDDPVSQVLLQWQQSLLLRVQPHRSQQSLNSLVCQSNDSPSPHTSVNVRRSSSSNNNLVSVCVNPNNVVSSSSNTMHTQHIFMWTAHQVFDAFSGFHDWWHAHKFALQLVLQLVLLLVVLQVVCVVVPVDPPDDPFDDLKDKQWDDCPTPQFIAIIIGDHSHYGDCVSRHAADPDFQKEWHFHHHPSGTTITITGSHTGHHSRTHHYQPQAEDCDPVSQSNQQDRSSHPSDPRGSYHYDPPLVDADPVLFLLLLVLLLACLQPDFADVLLVVQCVVLRNHNSLCPPPDRSLSSSLSSVSVSLVVRLVPDDDPVVSVVSSVLLVHLLNSLSSNLSVLCVQWPDHRFKFWDAQVRLCCQAQNDDCNRVLNLLVVCCVVFPPSVVLSDDDPGLLSSLLSLLQQLVRLCVRAVWWCRRNLSSLLSLFSSQWQIKMFTDFIDKDKADFRDDDPPSHPDDVPCNPDGGIAIDGRCNSVLCSSVSSDSNDSRSVVVSVQQQAQLWQAAGSNFTDGDTRHPVNVVQQLVCCVPPSSGHDDDDPVDGDPSHHRDRPVRMTTGLNSCCNNPNVCSSVLSSVCSPPRSVPRDHDHHDHDD